Protein AF-C3YVP4-F1 (afdb_monomer)

Radius of gyration: 62.23 Å; Cα contacts (8 Å, |Δi|>4): 1171; chains: 1; bounding box: 213×99×251 Å

Mean predicted aligned error: 21.54 Å

Sequence (894 aa):
IDVLKTTCTTLEEQIGALESLNEELEEKERSWQELKAGLQKKTLSAETRLQEMEGEIRTEKLARSGAEEKLKQLTEAMETAITCHQQQLHSLQKHLQDRDEQGRKFLEDLNESERKLAMIKLTNDGLQRKLAQEKSTNDRLTEENVKLQDQVTSLKATNFQLTQGLETAVERGEQLHTEKAELENQMEAILMTHSHESVKTMSTIAQQTKLIDFLQAKTDGTGKKKKVLGLFHKGKDVPATPSAMPLQYKELQQRLEQEKLHSSDLQQQITQLKAQLYSTICPRGEYTGTCSQGDRMMSESQSSTVLSAIVMSPSQQPTALKETHNTQVCDKQSCSNSPQGPTRGPKERMHHNIPHRFHTGISMRGAKCAVCLDTIHFGRQATKCHECKAVCHAKCAACLPSTCGLPSQFVEHFRMSVRRKKQMSAMNLSADDSMQMEGWLKVPRNNKTGWDKRWCTLHGCKLLIYDMDNKDDRTLCDEFDLCPEDRTISIHSAVTAAELINTAKTDLPYIIKLESHPCTTCWPGRTLHLMALSFPDKQHWAAALEAAVSTDSMDQDGEEKRVCLFPQKLQGNILLQLDGDSRVDINSSLLLNDRTLLLGCEEGLFATTLPVPKQKGLTQMAGVGSVYQMLLLQEIDLMLMIAGTDRLLYHVDLKHLRTKVAQASVSVPTIQTRAVEGLGGCHLFSVGKVDDCLYLCAATLNTIHVLKYNSKTNNFCKKQDIQTSETCSCVQFTSRGFIFGSDKFFHVNPMTGQVTEFLDKTDTSLAFAIFGASQCDSFPVAVLKVSPEDCSEEEYLLCFHEFGVFVDKSGRRSNAEDLKWTRLPLSFAYREPYLFVTHFNSLEVIEIKQTGVAGCRTFMELASPRYIGSAQAAGAIYLTSSTDSRTEVLVLQG

pLDDT: mean 77.04, std 21.0, range [24.77, 97.44]

Secondary structure (DSSP, 8-state):
-HHHHHHHHHHHHHHHHHHHHHHHHHHHHHHHHHHHHHHHHHHHHHHHHHHHHHHHHHHHHHHHHHHHHHHHHHHHHHHHHHHHHHHHHHHHHHHHHHHHHHHHHHHHHHHHHHHHHHHHHHHHHHHHHHHHHHHHHHHHHHHHHHHHHHHHHHHHHHHHHHHHHHHHHHHHHHHHHHHHHHHHHHHHHHHHHHHHHHHHHHHHHHHHHHHHHHHHHHH--S------------S-----------SHHHHHHHHHHHHHHHHHHHHHHHHHHHHHHHHHS---------------------------------------------------------------PPP-------B--EEEEE-SS-EE-TTT--EE-TTSEEEEETTT--EEEGGGGGGS-SB--S-HHHHHHHHHHHHHHHTTS-----S----EEEEEEEEEPTTSSSEEEEEEEEETTEEEEE--S-SS---EEEEEESS-TTEEEEEES---TTT-TTS-TTTGGGEEEEEEEESSTTS--EEEEEEESSHHHHHHHHHHHHHHHHHTT--TT-------SS------EEEEEEEGGG---EEEEEEEETTEEEEEETTEEEEEESSPPTT--PEEEBT---EEEEEEEGGGTEEEEEETTTTEEEEEEHHHHHHHHHHTTTS-PBP--EEPTT--S--EEEEEEETTEEEEEEEETTEEEEEEEETTTTEEEEEEEEE-SS---EEEEETTEEEEESSSEEEEETTTTEEEESS-TT-GGGHIIIIIGGGGT--EEEEEE-S-TT-SS-EEEEEESSEEEEEETTS-B-SSS-EE-SS--SEEEEETTEEEEE-SSEEEEEEE-TTS-EEEEEEEE-SS-EEEEE-SSTTEEEEEEE-SSEEEEEEEE-

Organism: Branchiostoma floridae (NCBI:txid7739)

Structure (mmCIF, N/CA/C/O backbone):
data_AF-C3YVP4-F1
#
_entry.id   AF-C3YVP4-F1
#
loop_
_atom_site.group_PDB
_atom_site.id
_atom_site.type_symbol
_atom_site.label_atom_id
_atom_site.label_alt_id
_atom_site.label_comp_id
_atom_site.label_asym_id
_atom_site.label_entity_id
_atom_site.label_seq_id
_atom_site.pdbx_PDB_ins_code
_atom_site.Cartn_x
_atom_site.Cartn_y
_atom_site.Cartn_z
_atom_site.occupancy
_atom_site.B_iso_or_equiv
_atom_site.auth_seq_id
_atom_site.auth_comp_id
_atom_site.auth_asym_id
_atom_site.auth_atom_id
_atom_site.pdbx_PDB_model_num
ATOM 1 N N . ILE A 1 1 ? -99.966 -12.018 117.692 1.00 66.12 1 ILE A N 1
ATOM 2 C CA . ILE A 1 1 ? -100.000 -12.769 116.414 1.00 66.12 1 ILE A CA 1
ATOM 3 C C . ILE A 1 1 ? -99.976 -11.794 115.245 1.00 66.12 1 ILE A C 1
ATOM 5 O O . ILE A 1 1 ? -99.058 -11.888 114.444 1.00 66.12 1 ILE A O 1
ATOM 9 N N . ASP A 1 2 ? -100.880 -10.813 115.189 1.00 70.19 2 ASP A N 1
ATOM 10 C CA . ASP A 1 2 ? -100.982 -9.902 114.033 1.00 70.19 2 ASP A CA 1
ATOM 11 C C . ASP A 1 2 ? -99.728 -9.054 113.785 1.00 70.19 2 ASP A C 1
ATOM 13 O O . ASP A 1 2 ? -99.289 -8.974 112.645 1.00 70.19 2 ASP A O 1
ATOM 17 N N . VAL A 1 3 ? -99.066 -8.556 114.840 1.00 73.69 3 VAL A N 1
ATOM 18 C CA . VAL A 1 3 ? -97.768 -7.851 114.722 1.00 73.69 3 VAL A CA 1
ATOM 19 C C . VAL A 1 3 ? -96.713 -8.700 113.996 1.00 73.69 3 VAL A C 1
ATOM 21 O O . VAL A 1 3 ? -95.955 -8.176 113.185 1.00 73.69 3 VAL A O 1
ATOM 24 N N . LEU A 1 4 ? -96.694 -10.016 114.244 1.00 74.06 4 LEU A N 1
ATOM 25 C CA . LEU A 1 4 ? -95.738 -10.930 113.615 1.00 74.06 4 LEU A CA 1
ATOM 26 C C . LEU A 1 4 ? -96.062 -11.139 112.128 1.00 74.06 4 LEU A C 1
ATOM 28 O O . LEU A 1 4 ? -95.155 -11.178 111.304 1.00 74.06 4 LEU A O 1
ATOM 32 N N . LYS A 1 5 ? -97.357 -11.215 111.783 1.00 76.69 5 LYS A N 1
ATOM 33 C CA . LYS A 1 5 ? -97.807 -11.264 110.385 1.00 76.69 5 LYS A CA 1
ATOM 34 C C . LYS A 1 5 ? -97.407 -9.996 109.641 1.00 76.69 5 LYS A C 1
ATOM 36 O O . LYS A 1 5 ? -96.808 -10.114 108.584 1.00 76.69 5 LYS A O 1
ATOM 41 N N . THR A 1 6 ? -97.657 -8.815 110.215 1.00 79.94 6 THR A N 1
ATOM 42 C CA . THR A 1 6 ? -97.266 -7.543 109.588 1.00 79.94 6 THR A CA 1
ATOM 43 C C . THR A 1 6 ? -95.757 -7.423 109.399 1.00 79.94 6 THR A C 1
ATOM 45 O O . THR A 1 6 ? -95.331 -6.924 108.367 1.00 79.94 6 THR A O 1
ATOM 48 N N . THR A 1 7 ? -94.934 -7.919 110.335 1.00 78.12 7 THR A N 1
ATOM 49 C CA . THR A 1 7 ? -93.473 -7.920 110.143 1.00 78.12 7 THR A CA 1
ATOM 50 C C . THR A 1 7 ? -93.017 -8.912 109.075 1.00 78.12 7 THR A C 1
ATOM 52 O O . THR A 1 7 ? -92.106 -8.590 108.318 1.00 78.12 7 THR A O 1
ATOM 55 N N . CYS A 1 8 ? -93.646 -10.090 108.977 1.00 81.56 8 CYS A N 1
ATOM 56 C CA . CYS A 1 8 ? -93.348 -11.050 107.913 1.00 81.56 8 CYS A CA 1
ATOM 57 C C . CYS A 1 8 ? -93.725 -10.487 106.539 1.00 81.56 8 CYS A C 1
ATOM 59 O O . CYS A 1 8 ? -92.874 -10.489 105.661 1.00 81.56 8 CYS A O 1
ATOM 61 N N . THR A 1 9 ? -94.919 -9.904 106.377 1.00 83.00 9 THR A N 1
ATOM 62 C CA . THR A 1 9 ? -95.320 -9.303 105.094 1.00 83.00 9 THR A CA 1
ATOM 63 C C . THR A 1 9 ? -94.414 -8.138 104.700 1.00 83.00 9 THR A C 1
ATOM 65 O O . THR A 1 9 ? -94.009 -8.066 103.548 1.00 83.00 9 THR A O 1
ATOM 68 N N . THR A 1 10 ? -93.992 -7.275 105.637 1.00 83.81 10 THR A N 1
ATOM 69 C CA . THR A 1 10 ? -93.022 -6.209 105.305 1.00 83.81 10 THR A CA 1
ATOM 70 C C . THR A 1 10 ? -91.632 -6.741 104.951 1.00 83.81 10 THR A C 1
ATOM 72 O O . THR A 1 10 ? -90.918 -6.097 104.191 1.00 83.81 10 THR A O 1
ATOM 75 N N . LEU A 1 11 ? -91.222 -7.895 105.493 1.00 83.56 11 LEU A N 1
ATOM 76 C CA . LEU A 1 11 ? -89.954 -8.534 105.129 1.00 83.56 11 LEU A CA 1
ATOM 77 C C . LEU A 1 11 ? -90.051 -9.233 103.767 1.00 83.56 11 LEU A C 1
ATOM 79 O O . LEU A 1 11 ? -89.113 -9.144 102.988 1.00 83.56 11 LEU A O 1
ATOM 83 N N . GLU A 1 12 ? -91.181 -9.866 103.453 1.00 85.31 12 GLU A N 1
ATOM 84 C CA . GLU A 1 12 ? -91.474 -10.438 102.132 1.00 85.31 12 GLU A CA 1
ATOM 85 C C . GLU A 1 12 ? -91.521 -9.339 101.052 1.00 85.31 12 GLU A C 1
ATOM 87 O O . GLU A 1 12 ? -90.893 -9.482 100.005 1.00 85.31 12 GLU A O 1
ATOM 92 N N . GLU A 1 13 ? -92.157 -8.196 101.334 1.00 87.12 13 GLU A N 1
ATOM 93 C CA . GLU A 1 13 ? -92.138 -7.003 100.470 1.00 87.12 13 GLU A CA 1
ATOM 94 C C . GLU A 1 13 ? -90.718 -6.433 100.290 1.00 87.12 13 GLU A C 1
ATOM 96 O O . GLU A 1 13 ? -90.337 -6.061 99.180 1.00 87.12 13 GLU A O 1
ATOM 101 N N . GLN A 1 14 ? -89.907 -6.385 101.355 1.00 86.56 14 GLN A N 1
ATOM 102 C CA . GLN A 1 14 ? -88.509 -5.937 101.279 1.00 86.56 14 GLN A CA 1
ATOM 103 C C . GLN A 1 14 ? -87.613 -6.910 100.504 1.00 86.56 14 GLN A C 1
ATOM 105 O O . GLN A 1 14 ? -86.742 -6.458 99.763 1.00 86.56 14 GLN A O 1
ATOM 110 N N . ILE A 1 15 ? -87.824 -8.221 100.645 1.00 87.69 15 ILE A N 1
ATOM 111 C CA . ILE A 1 15 ? -87.110 -9.246 99.875 1.00 87.69 15 ILE A CA 1
ATOM 112 C C . ILE A 1 15 ? -87.479 -9.123 98.395 1.00 87.69 15 ILE A C 1
ATOM 114 O O . ILE A 1 15 ? -86.575 -8.969 97.583 1.00 87.69 15 ILE A O 1
ATOM 118 N N . GLY A 1 16 ? -88.768 -9.048 98.048 1.00 88.81 16 GLY A N 1
ATOM 119 C CA . GLY A 1 16 ? -89.200 -8.861 96.658 1.00 88.81 16 GLY A CA 1
ATOM 120 C C . GLY A 1 16 ? -88.686 -7.556 96.029 1.00 88.81 16 GLY A C 1
ATOM 121 O O . GLY A 1 16 ? -88.311 -7.532 94.858 1.00 88.81 16 GLY A O 1
ATOM 122 N N . ALA A 1 17 ? -88.587 -6.473 96.809 1.00 89.00 17 ALA A N 1
ATOM 123 C CA . ALA A 1 17 ? -87.974 -5.223 96.354 1.00 89.00 17 ALA A CA 1
ATOM 124 C C . ALA A 1 17 ? -86.451 -5.345 96.129 1.00 89.00 17 ALA A C 1
ATOM 126 O O . ALA A 1 17 ? -85.920 -4.738 95.199 1.00 89.00 17 ALA A O 1
ATOM 127 N N . LEU A 1 18 ? -85.743 -6.126 96.953 1.00 87.69 18 LEU A N 1
ATOM 128 C CA . LEU A 1 18 ? -84.312 -6.406 96.781 1.00 87.69 18 LEU A CA 1
ATOM 129 C C . LEU A 1 18 ? -84.041 -7.364 95.614 1.00 87.69 18 LEU A C 1
ATOM 131 O O . LEU A 1 18 ? -83.077 -7.153 94.885 1.00 87.69 18 LEU A O 1
ATOM 135 N N . GLU A 1 19 ? -84.890 -8.371 95.409 1.00 88.94 19 GLU A N 1
ATOM 136 C CA . GLU A 1 19 ? -84.833 -9.286 94.263 1.00 88.94 19 GLU A CA 1
ATOM 137 C C . GLU A 1 19 ? -85.050 -8.515 92.954 1.00 88.94 19 GLU A C 1
ATOM 139 O O . GLU A 1 19 ? -84.203 -8.579 92.065 1.00 88.94 19 GLU A O 1
ATOM 144 N N . SER A 1 20 ? -86.087 -7.672 92.882 1.00 91.38 20 SER A N 1
ATOM 145 C CA . SER A 1 20 ? -86.329 -6.786 91.732 1.00 91.38 20 SER A CA 1
ATOM 146 C C . SER A 1 20 ? -85.166 -5.815 91.474 1.00 91.38 20 SER A C 1
ATOM 148 O O . SER A 1 20 ? -84.800 -5.589 90.320 1.00 91.38 20 SER A O 1
ATOM 150 N N . LEU A 1 21 ? -84.547 -5.260 92.524 1.00 91.88 21 LEU A N 1
ATOM 151 C CA . LEU A 1 21 ? -83.370 -4.397 92.380 1.00 91.88 21 LEU A CA 1
ATOM 152 C C . LEU A 1 21 ? -82.133 -5.177 91.903 1.00 91.88 21 LEU A C 1
ATOM 154 O O . LEU A 1 21 ? -81.321 -4.634 91.154 1.00 91.88 21 LEU A O 1
ATOM 158 N N . ASN A 1 22 ? -81.979 -6.436 92.321 1.00 90.06 22 ASN A N 1
ATOM 159 C CA . ASN A 1 22 ? -80.898 -7.304 91.865 1.00 90.06 22 ASN A CA 1
ATOM 160 C C . ASN A 1 22 ? -81.077 -7.690 90.388 1.00 90.06 22 ASN A C 1
ATOM 162 O O . ASN A 1 22 ? -80.121 -7.585 89.626 1.00 90.06 22 ASN A O 1
ATOM 166 N N . GLU A 1 23 ? -82.293 -8.036 89.954 1.00 92.56 23 GLU A N 1
ATOM 167 C CA . GLU A 1 23 ? -82.606 -8.276 88.537 1.00 92.56 23 GLU A CA 1
ATOM 168 C C . GLU A 1 23 ? -82.308 -7.039 87.669 1.00 92.56 23 GLU A C 1
ATOM 170 O O . GLU A 1 23 ? -81.642 -7.156 86.637 1.00 92.56 23 GLU A O 1
ATOM 175 N N . GLU A 1 24 ? -82.695 -5.837 88.117 1.00 93.19 24 GLU A N 1
ATOM 176 C CA . GLU A 1 24 ? -82.334 -4.578 87.446 1.00 93.19 24 GLU A CA 1
ATOM 177 C C . GLU A 1 24 ? -80.814 -4.347 87.367 1.00 93.19 24 GLU A C 1
ATOM 179 O O . GLU A 1 24 ? -80.320 -3.774 86.390 1.00 93.19 24 GLU A O 1
ATOM 184 N N . LEU A 1 25 ? -80.064 -4.722 88.408 1.00 91.69 25 LEU A N 1
ATOM 185 C CA . LEU A 1 25 ? -78.608 -4.583 88.443 1.00 91.69 25 LEU A CA 1
ATOM 186 C C . LEU A 1 25 ? -77.921 -5.600 87.527 1.00 91.69 25 LEU A C 1
ATOM 188 O O . LEU A 1 25 ? -76.997 -5.217 86.813 1.00 91.69 25 LEU A O 1
ATOM 192 N N . GLU A 1 26 ? -78.395 -6.845 87.482 1.00 92.44 26 GLU A N 1
ATOM 193 C CA . GLU A 1 26 ? -77.903 -7.877 86.565 1.00 92.44 26 GLU A CA 1
ATOM 194 C C . GLU A 1 26 ? -78.213 -7.542 85.100 1.00 92.44 26 GLU A C 1
ATOM 196 O O . GLU A 1 26 ? -77.363 -7.733 84.228 1.00 92.44 26 GLU A O 1
ATOM 201 N N . GLU A 1 27 ? -79.399 -6.999 84.802 1.00 93.06 27 GLU A N 1
ATOM 202 C CA . GLU A 1 27 ? -79.734 -6.523 83.457 1.00 93.06 27 GLU A CA 1
ATOM 203 C C . GLU A 1 27 ? -78.871 -5.315 83.060 1.00 93.06 27 GLU A C 1
ATOM 205 O O . GLU A 1 27 ? -78.315 -5.286 81.955 1.00 93.06 27 GLU A O 1
ATOM 210 N N . LYS A 1 28 ? -78.661 -4.358 83.976 1.00 94.00 28 LYS A N 1
ATOM 211 C CA . LYS A 1 28 ? -77.719 -3.251 83.757 1.00 94.00 28 LYS A CA 1
ATOM 212 C C . LYS A 1 28 ? -76.305 -3.774 83.531 1.00 94.00 28 LYS A C 1
ATOM 214 O O . LYS A 1 28 ? -75.685 -3.358 82.555 1.00 94.00 28 LYS A O 1
ATOM 219 N N . GLU A 1 29 ? -75.793 -4.689 84.353 1.00 92.38 29 GLU A N 1
ATOM 220 C CA . GLU A 1 29 ? -74.456 -5.263 84.170 1.00 92.38 29 GLU A CA 1
ATOM 221 C C . GLU A 1 29 ? -74.330 -5.957 82.808 1.00 92.38 29 GLU A C 1
ATOM 223 O O . GLU A 1 29 ? -73.379 -5.679 82.075 1.00 92.38 29 GLU A O 1
ATOM 228 N N . ARG A 1 30 ? -75.318 -6.767 82.412 1.00 93.06 30 ARG A N 1
ATOM 229 C CA . ARG A 1 30 ? -75.376 -7.404 81.088 1.00 93.06 30 ARG A CA 1
ATOM 230 C C . ARG A 1 30 ? -75.324 -6.366 79.961 1.00 93.06 30 ARG A C 1
ATOM 232 O O . ARG A 1 30 ? -74.494 -6.489 79.062 1.00 93.06 30 ARG A O 1
ATOM 239 N N . SER A 1 31 ? -76.110 -5.291 80.060 1.00 93.94 31 SER A N 1
ATOM 240 C CA . SER A 1 31 ? -76.103 -4.191 79.081 1.00 93.94 31 SER A CA 1
ATOM 241 C C . SER A 1 31 ? -74.750 -3.460 79.010 1.00 93.94 31 SER A C 1
ATOM 243 O O . SER A 1 31 ? -74.272 -3.129 77.921 1.00 93.94 31 SER A O 1
ATOM 245 N N . TRP A 1 32 ? -74.071 -3.267 80.149 1.00 93.75 32 TRP A N 1
ATOM 246 C CA . TRP A 1 32 ? -72.732 -2.676 80.206 1.00 93.75 32 TRP A CA 1
ATOM 247 C C . TRP A 1 32 ? -71.666 -3.611 79.628 1.00 93.75 32 TRP A C 1
ATOM 249 O O . TRP A 1 32 ? -70.754 -3.139 78.945 1.00 93.75 32 TRP A O 1
ATOM 259 N N . GLN A 1 33 ? -71.770 -4.923 79.860 1.00 92.75 33 GLN A N 1
ATOM 260 C CA . GLN A 1 33 ? -70.871 -5.924 79.284 1.00 92.75 33 GLN A CA 1
ATOM 261 C C . GLN A 1 33 ? -71.025 -6.000 77.754 1.00 92.75 33 GLN A C 1
ATOM 263 O O . GLN A 1 33 ? -70.017 -5.975 77.043 1.00 92.75 33 GLN A O 1
ATOM 268 N N . GLU A 1 34 ? -72.256 -5.992 77.232 1.00 94.38 34 GLU A N 1
ATOM 269 C CA . GLU A 1 34 ? -72.530 -5.930 75.789 1.00 94.38 34 GLU A CA 1
ATOM 270 C C . GLU A 1 34 ? -72.008 -4.634 75.155 1.00 94.38 34 GLU A C 1
ATOM 272 O O . GLU A 1 34 ? -71.312 -4.674 74.135 1.00 94.38 34 GLU A O 1
ATOM 277 N N . LEU A 1 35 ? -72.263 -3.478 75.783 1.00 95.19 35 LEU A N 1
ATOM 278 C CA . LEU A 1 35 ? -71.755 -2.188 75.314 1.00 95.19 35 LEU A CA 1
ATOM 279 C C . LEU A 1 35 ? -70.218 -2.157 75.308 1.00 95.19 35 LEU A C 1
ATOM 281 O O . LEU A 1 35 ? -69.613 -1.696 74.338 1.00 95.19 35 LEU A O 1
ATOM 285 N N . LYS A 1 36 ? -69.576 -2.691 76.354 1.00 94.06 36 LYS A N 1
ATOM 286 C CA . LYS A 1 36 ? -68.115 -2.809 76.460 1.00 94.06 36 LYS A CA 1
ATOM 287 C C . LYS A 1 36 ? -67.540 -3.698 75.357 1.00 94.06 36 LYS A C 1
ATOM 289 O O . LYS A 1 36 ? -66.596 -3.277 74.691 1.00 94.06 36 LYS A O 1
ATOM 294 N N . ALA A 1 37 ? -68.124 -4.871 75.112 1.00 93.62 37 ALA A N 1
ATOM 295 C CA . ALA A 1 37 ? -67.705 -5.765 74.032 1.00 93.62 37 ALA A CA 1
ATOM 296 C C . ALA A 1 37 ? -67.896 -5.118 72.645 1.00 93.62 37 ALA A C 1
ATOM 298 O O . ALA A 1 37 ? -67.013 -5.190 71.785 1.00 93.62 37 ALA A O 1
ATOM 299 N N . GLY A 1 38 ? -69.014 -4.413 72.440 1.00 95.19 38 GLY A N 1
ATOM 300 C CA . GLY A 1 38 ? -69.294 -3.655 71.220 1.00 95.19 38 GLY A CA 1
ATOM 301 C C . GLY A 1 38 ? -68.303 -2.512 70.975 1.00 95.19 38 GLY A C 1
ATOM 302 O O . GLY A 1 38 ? -67.864 -2.312 69.840 1.00 95.19 38 GLY A O 1
ATOM 303 N N . LEU A 1 39 ? -67.906 -1.788 72.026 1.00 93.62 39 LEU A N 1
ATOM 304 C CA . LEU A 1 39 ? -66.870 -0.754 71.957 1.00 93.62 39 LEU A CA 1
ATOM 305 C C . LEU A 1 39 ? -65.486 -1.358 71.691 1.00 93.62 39 LEU A C 1
ATOM 307 O O . LEU A 1 39 ? -64.816 -0.906 70.770 1.00 93.62 39 LEU A O 1
ATOM 311 N N . GLN A 1 40 ? -65.091 -2.421 72.399 1.00 94.19 40 GLN A N 1
ATOM 312 C CA . GLN A 1 40 ? -63.815 -3.113 72.168 1.00 94.19 40 GLN A CA 1
ATOM 313 C C . GLN A 1 40 ? -63.682 -3.617 70.723 1.00 94.19 40 GLN A C 1
ATOM 315 O O . GLN A 1 40 ? -62.642 -3.416 70.097 1.00 94.19 40 GLN A O 1
ATOM 320 N N . LYS A 1 41 ? -64.750 -4.188 70.146 1.00 95.25 41 LYS A N 1
ATOM 321 C CA . LYS A 1 41 ? -64.772 -4.609 68.735 1.00 95.25 41 LYS A CA 1
ATOM 322 C C . LYS A 1 41 ? -64.603 -3.431 67.766 1.00 95.25 41 LYS A C 1
ATOM 324 O O . LYS A 1 41 ? -63.921 -3.573 66.751 1.00 95.25 41 LYS A O 1
ATOM 329 N N . LYS A 1 42 ? -65.199 -2.269 68.066 1.00 94.81 42 LYS A N 1
ATOM 330 C CA . LYS A 1 42 ? -65.026 -1.039 67.271 1.00 94.81 42 LYS A CA 1
ATOM 331 C C . LYS A 1 42 ? -63.601 -0.491 67.375 1.00 94.81 42 LYS A C 1
ATOM 333 O O . LYS A 1 42 ? -63.043 -0.134 66.344 1.00 94.81 42 LYS A O 1
ATOM 338 N N . THR A 1 43 ? -63.009 -0.477 68.571 1.00 94.31 43 THR A N 1
ATOM 339 C CA . THR A 1 43 ? -61.613 -0.061 68.783 1.00 94.31 43 THR A CA 1
ATOM 340 C C . THR A 1 43 ? -60.656 -0.942 67.985 1.00 94.31 43 THR A C 1
ATOM 342 O O . THR A 1 43 ? -59.923 -0.418 67.155 1.00 94.31 43 THR A O 1
ATOM 345 N N . LEU A 1 44 ? -60.751 -2.270 68.120 1.00 94.81 44 LEU A N 1
ATOM 346 C CA . LEU A 1 44 ? -59.898 -3.213 67.386 1.00 94.81 44 LEU A CA 1
ATOM 347 C C . LEU A 1 44 ? -60.031 -3.051 65.857 1.00 94.81 44 LEU A C 1
ATOM 349 O O . LEU A 1 44 ? -59.045 -3.063 65.122 1.00 94.81 44 LEU A O 1
ATOM 353 N N . SER A 1 45 ? -61.258 -2.851 65.362 1.00 94.56 45 SER A N 1
ATOM 354 C CA . SER A 1 45 ? -61.513 -2.601 63.937 1.00 94.56 45 SER A CA 1
ATOM 355 C C . SER A 1 45 ? -60.931 -1.266 63.451 1.00 94.56 45 SER A C 1
ATOM 357 O O . SER A 1 45 ? -60.466 -1.190 62.313 1.00 94.56 45 SER A O 1
ATOM 359 N N . ALA A 1 46 ? -60.925 -0.227 64.292 1.00 93.31 46 ALA A N 1
ATOM 360 C CA . ALA A 1 46 ? -60.299 1.056 63.981 1.00 93.31 46 ALA A CA 1
ATOM 361 C C . ALA A 1 46 ? -58.762 0.972 64.010 1.00 93.31 46 ALA A C 1
ATOM 363 O O . ALA A 1 46 ? -58.115 1.502 63.111 1.00 93.31 46 ALA A O 1
ATOM 364 N N . GLU A 1 47 ? -58.184 0.265 64.984 1.00 93.88 47 GLU A N 1
ATOM 365 C CA . GLU A 1 47 ? -56.741 -0.001 65.079 1.00 93.88 47 GLU A CA 1
ATOM 366 C C . GLU A 1 47 ? -56.229 -0.780 63.861 1.00 93.88 47 GLU A C 1
ATOM 368 O O . GLU A 1 47 ? -55.222 -0.397 63.269 1.00 93.88 47 GLU A O 1
ATOM 373 N N . THR A 1 48 ? -56.962 -1.812 63.427 1.00 93.94 48 THR A N 1
ATOM 374 C CA . THR A 1 48 ? -56.610 -2.598 62.229 1.00 93.94 48 THR A CA 1
ATOM 375 C C . THR A 1 48 ? -56.590 -1.708 60.979 1.00 93.94 48 THR A C 1
ATOM 377 O O . THR A 1 48 ? -55.598 -1.680 60.254 1.00 93.94 48 THR A O 1
ATOM 380 N N . ARG A 1 49 ? -57.631 -0.883 60.779 1.00 95.19 49 ARG A N 1
ATOM 381 C CA . ARG A 1 49 ? -57.700 0.072 59.656 1.00 95.19 49 ARG A CA 1
ATOM 382 C C . ARG A 1 49 ? -56.617 1.151 59.703 1.00 95.19 49 ARG A C 1
ATOM 384 O O . ARG A 1 49 ? -56.178 1.616 58.655 1.00 95.19 49 ARG A O 1
ATOM 391 N N . LEU A 1 50 ? -56.194 1.580 60.894 1.00 93.62 50 LEU A N 1
ATOM 392 C CA . LEU A 1 50 ? -55.070 2.509 61.038 1.00 93.62 50 LEU A CA 1
ATOM 393 C C . LEU A 1 50 ? -53.758 1.850 60.600 1.00 93.62 50 LEU A C 1
ATOM 395 O O . LEU A 1 50 ? -53.007 2.465 59.849 1.00 93.62 50 LEU A O 1
ATOM 399 N N . GLN A 1 51 ? -53.509 0.596 60.990 1.00 93.81 51 GLN A N 1
ATOM 400 C CA . GLN A 1 51 ? -52.322 -0.149 60.554 1.00 93.81 51 GLN A CA 1
ATOM 401 C C . GLN A 1 51 ? -52.297 -0.377 59.034 1.00 93.81 51 GLN A C 1
ATOM 403 O O . GLN A 1 51 ? -51.243 -0.206 58.419 1.00 93.81 51 GLN A O 1
ATOM 408 N N . GLU A 1 52 ? -53.443 -0.694 58.424 1.00 94.44 52 GLU A N 1
ATOM 409 C CA . GLU A 1 52 ? -53.594 -0.820 56.965 1.00 94.44 52 GLU A CA 1
ATOM 410 C C . GLU A 1 52 ? -53.247 0.498 56.250 1.00 94.44 52 GLU A C 1
ATOM 412 O O . GLU A 1 52 ? -52.330 0.525 55.427 1.00 94.44 52 GLU A O 1
ATOM 417 N N . MET A 1 53 ? -53.884 1.616 56.631 1.00 93.62 53 MET A N 1
ATOM 418 C CA . MET A 1 53 ? -53.607 2.932 56.033 1.00 93.62 53 MET A CA 1
ATOM 419 C C . MET A 1 53 ? -52.163 3.401 56.271 1.00 93.62 53 MET A C 1
ATOM 421 O O . MET A 1 53 ? -51.554 4.009 55.392 1.00 93.62 53 MET A O 1
ATOM 425 N N . GLU A 1 54 ? -51.566 3.122 57.434 1.00 94.06 54 GLU A N 1
ATOM 426 C CA . GLU A 1 54 ? -50.144 3.402 57.647 1.00 94.06 54 GLU A CA 1
ATOM 427 C C . GLU A 1 54 ? -49.240 2.544 56.745 1.00 94.06 54 GLU A C 1
ATOM 429 O O . GLU A 1 54 ? -48.162 2.995 56.347 1.00 94.06 54 GLU A O 1
ATOM 434 N N . GLY A 1 55 ? -49.637 1.305 56.439 1.00 93.38 55 GLY A N 1
ATOM 435 C CA . GLY A 1 55 ? -48.968 0.446 55.463 1.00 93.38 55 GLY A CA 1
ATOM 436 C C . GLY A 1 55 ? -48.974 1.082 54.074 1.00 93.38 55 GLY A C 1
ATOM 437 O O . GLY A 1 55 ? -47.906 1.309 53.503 1.00 93.38 55 GLY A O 1
ATOM 438 N N . GLU A 1 56 ? -50.158 1.467 53.596 1.00 94.19 56 GLU A N 1
ATOM 439 C CA . GLU A 1 56 ? -50.361 2.144 52.307 1.00 94.19 56 GLU A CA 1
ATOM 440 C C . GLU A 1 56 ? -49.559 3.455 52.209 1.00 94.19 56 GLU A C 1
ATOM 442 O O . GLU A 1 56 ? -48.847 3.692 51.229 1.00 94.19 56 GLU A O 1
ATOM 447 N N . ILE A 1 57 ? -49.572 4.280 53.264 1.00 94.88 57 ILE A N 1
ATOM 448 C CA . ILE A 1 57 ? -48.792 5.527 53.334 1.00 94.88 57 ILE A CA 1
ATOM 449 C C . ILE A 1 57 ? -47.279 5.257 53.286 1.00 94.88 57 ILE A C 1
ATOM 451 O O . ILE A 1 57 ? -46.537 6.055 52.706 1.00 94.88 57 ILE A O 1
ATOM 455 N N . ARG A 1 58 ? -46.783 4.162 53.884 1.00 93.75 58 ARG A N 1
ATOM 456 C CA . ARG A 1 58 ? -45.360 3.785 53.778 1.00 93.75 58 ARG A CA 1
ATOM 457 C C . ARG A 1 58 ? -45.008 3.342 52.360 1.00 93.75 58 ARG A C 1
ATOM 459 O O . ARG A 1 58 ? -43.975 3.778 51.854 1.00 93.75 58 ARG A O 1
ATOM 466 N N . THR A 1 59 ? -45.850 2.535 51.710 1.00 93.56 59 THR A N 1
ATOM 467 C CA . THR A 1 59 ? -45.614 2.106 50.322 1.00 93.56 59 THR A CA 1
ATOM 468 C C . THR A 1 59 ? -45.645 3.279 49.346 1.00 93.56 59 THR A C 1
ATOM 470 O O . THR A 1 59 ? -44.744 3.392 48.517 1.00 93.56 59 THR A O 1
ATOM 473 N N . GLU A 1 60 ? -46.591 4.208 49.503 1.00 94.12 60 GLU A N 1
ATOM 474 C CA . GLU A 1 60 ? -46.708 5.395 48.649 1.00 94.12 60 GLU A CA 1
ATOM 475 C C . GLU A 1 60 ? -45.508 6.341 48.822 1.00 94.12 60 GLU A C 1
ATOM 477 O O . GLU A 1 60 ? -44.929 6.809 47.844 1.00 94.12 60 GLU A O 1
ATOM 482 N N . LYS A 1 61 ? -45.042 6.560 50.062 1.00 94.75 61 LYS A N 1
ATOM 483 C CA . LYS A 1 61 ? -43.809 7.327 50.324 1.00 94.75 61 LYS A CA 1
ATOM 484 C C . LYS A 1 61 ? -42.580 6.707 49.656 1.00 94.75 61 LYS A C 1
ATOM 486 O O . LYS A 1 61 ? -41.748 7.443 49.125 1.00 94.75 61 LYS A O 1
ATOM 491 N N . LEU A 1 62 ? -42.463 5.378 49.673 1.00 93.81 62 LEU A N 1
ATOM 492 C CA . LEU A 1 62 ? -41.342 4.671 49.052 1.00 93.81 62 LEU A CA 1
ATOM 493 C C . LEU A 1 62 ? -41.399 4.770 47.517 1.00 93.81 62 LEU A C 1
ATOM 495 O O . LEU A 1 62 ? -40.389 5.070 46.880 1.00 93.81 62 LEU A O 1
ATOM 499 N N . ALA A 1 63 ? -42.588 4.586 46.932 1.00 92.75 63 ALA A N 1
ATOM 500 C CA . ALA A 1 63 ? -42.824 4.736 45.497 1.00 92.75 63 ALA A CA 1
ATOM 501 C C . ALA A 1 63 ? -42.527 6.166 45.018 1.00 92.75 63 ALA A C 1
ATOM 503 O O . ALA A 1 63 ? -41.807 6.354 44.035 1.00 92.75 63 ALA A O 1
ATOM 504 N N . ARG A 1 64 ? -43.002 7.173 45.761 1.00 94.44 64 ARG A N 1
ATOM 505 C CA . ARG A 1 64 ? -42.748 8.590 45.488 1.00 94.44 64 ARG A CA 1
ATOM 506 C C . ARG A 1 64 ? -41.258 8.933 45.553 1.00 94.44 64 ARG A C 1
ATOM 508 O O . ARG A 1 64 ? -40.761 9.566 44.628 1.00 94.44 64 ARG A O 1
ATOM 515 N N . SER A 1 65 ? -40.531 8.482 46.577 1.00 94.06 65 SER A N 1
ATOM 516 C CA . SER A 1 65 ? -39.078 8.700 46.669 1.00 94.06 65 SER A CA 1
ATOM 517 C C . SER A 1 65 ? -38.328 8.066 45.487 1.00 94.06 65 SER A C 1
ATOM 519 O O . SER A 1 65 ? -37.447 8.695 44.903 1.00 94.06 65 SER A O 1
ATOM 521 N N . GLY A 1 66 ? -38.734 6.865 45.055 1.00 93.62 66 GLY A N 1
ATOM 522 C CA . GLY A 1 66 ? -38.191 6.228 43.852 1.00 93.62 66 GLY A CA 1
ATOM 523 C C . GLY A 1 66 ? -38.529 6.957 42.542 1.00 93.62 66 GLY A C 1
ATOM 524 O O . GLY A 1 66 ? -37.776 6.849 41.574 1.00 93.62 66 GLY A O 1
ATOM 525 N N . ALA A 1 67 ? -39.636 7.704 42.489 1.00 92.12 67 ALA A N 1
ATOM 526 C CA . ALA A 1 67 ? -39.987 8.558 41.354 1.00 92.12 67 ALA A CA 1
ATOM 527 C C . ALA A 1 67 ? -39.206 9.886 41.358 1.00 92.12 67 ALA A C 1
ATOM 529 O O . ALA A 1 67 ? -38.727 10.305 40.306 1.00 92.12 67 ALA A O 1
ATOM 530 N N . GLU A 1 68 ? -39.025 10.510 42.527 1.00 95.12 68 GLU A N 1
ATOM 531 C CA . GLU A 1 68 ? -38.216 11.727 42.711 1.00 95.12 68 GLU A CA 1
ATOM 532 C C . GLU A 1 68 ? -36.749 11.491 42.301 1.00 95.12 68 GLU A C 1
ATOM 534 O O . GLU A 1 68 ? -36.183 12.282 41.546 1.00 95.12 68 GLU A O 1
ATOM 539 N N . GLU A 1 69 ? -36.158 10.359 42.697 1.00 94.94 69 GLU A N 1
ATOM 540 C CA . GLU A 1 69 ? -34.786 9.988 42.321 1.00 94.94 69 GLU A CA 1
ATOM 541 C C . GLU A 1 69 ? -34.641 9.733 40.806 1.00 94.94 69 GLU A C 1
ATOM 543 O O . GLU A 1 69 ? -33.698 10.212 40.175 1.00 94.94 69 GLU A O 1
ATOM 548 N N . LYS A 1 70 ? -35.615 9.059 40.175 1.00 94.94 70 LYS A N 1
ATOM 549 C CA . LYS A 1 70 ? -35.639 8.879 38.709 1.00 94.94 70 LYS A CA 1
ATOM 550 C C . LYS A 1 70 ? -35.766 10.205 37.960 1.00 94.94 70 LYS A C 1
ATOM 552 O O . LYS A 1 70 ? -35.107 10.388 36.940 1.00 94.94 70 LYS A O 1
ATOM 557 N N . LEU A 1 71 ? -36.597 11.127 38.452 1.00 94.00 71 LEU A N 1
ATOM 558 C CA . LEU A 1 71 ? -36.753 12.458 37.864 1.00 94.00 71 LEU A CA 1
ATOM 559 C C . LEU A 1 71 ? -35.430 13.232 37.909 1.00 94.00 71 LEU A C 1
ATOM 561 O O . LEU A 1 71 ? -35.044 13.848 36.915 1.00 94.00 71 LEU A O 1
ATOM 565 N N . LYS A 1 72 ? -34.705 13.145 39.030 1.00 95.44 72 LYS A N 1
ATOM 566 C CA . LYS A 1 72 ? -33.383 13.753 39.186 1.00 95.44 72 LYS A CA 1
ATOM 567 C C . LYS A 1 72 ? -32.377 13.181 38.182 1.00 95.44 72 LYS A C 1
ATOM 569 O O . LYS A 1 72 ? -31.776 13.946 37.435 1.00 95.44 72 LYS A O 1
ATOM 574 N N . GLN A 1 73 ? -32.275 11.854 38.086 1.00 94.69 73 GLN A N 1
ATOM 575 C CA . GLN A 1 73 ? -31.376 11.176 37.140 1.00 94.69 73 GLN A CA 1
ATOM 576 C C . GLN A 1 73 ? -31.680 11.532 35.675 1.00 94.69 73 GLN A C 1
ATOM 578 O O . GLN A 1 73 ? -30.763 11.784 34.897 1.00 94.69 73 GLN A O 1
ATOM 583 N N . LEU A 1 74 ? -32.961 11.615 35.294 1.00 93.00 74 LEU A N 1
ATOM 584 C CA . LEU A 1 74 ? -33.373 12.057 33.956 1.00 93.00 74 LEU A CA 1
ATOM 585 C C . LEU A 1 74 ? -33.042 13.535 33.690 1.00 93.00 74 LEU A C 1
ATOM 587 O O . LEU A 1 74 ? -32.722 13.890 32.558 1.00 93.00 74 LEU A O 1
ATOM 591 N N . THR A 1 75 ? -33.088 14.387 34.717 1.00 95.62 75 THR A N 1
ATOM 592 C CA . THR A 1 75 ? -32.745 15.814 34.600 1.00 95.62 75 THR A CA 1
ATOM 593 C C . THR A 1 75 ? -31.238 15.997 34.411 1.00 95.62 75 THR A C 1
ATOM 595 O O . THR A 1 75 ? -30.817 16.661 33.467 1.00 95.62 75 THR A O 1
ATOM 598 N N . GLU A 1 76 ? -30.419 15.318 35.219 1.00 95.62 76 GLU A N 1
ATOM 599 C CA . GLU A 1 76 ? -28.953 15.295 35.078 1.00 95.62 76 GLU A CA 1
ATOM 600 C C . GLU A 1 76 ? -28.522 14.716 33.706 1.00 95.62 76 GLU A C 1
ATOM 602 O O . GLU A 1 76 ? -27.624 15.247 33.042 1.00 95.62 76 GLU A O 1
ATOM 607 N N . ALA A 1 77 ? -29.209 13.675 33.215 1.00 93.94 77 ALA A N 1
ATOM 608 C CA . ALA A 1 77 ? -29.003 13.127 31.870 1.00 93.94 77 ALA A CA 1
ATOM 609 C C . ALA A 1 77 ? -29.399 14.112 30.747 1.00 93.94 77 ALA A C 1
ATOM 611 O O . ALA A 1 77 ? -28.741 14.174 29.707 1.00 93.94 77 ALA A O 1
ATOM 612 N N . MET A 1 78 ? -30.450 14.913 30.944 1.00 94.31 78 MET A N 1
ATOM 613 C CA . MET A 1 78 ? -30.871 15.936 29.983 1.00 94.31 78 MET A CA 1
ATOM 614 C C . MET A 1 78 ? -29.890 17.118 29.934 1.00 94.31 78 MET A C 1
ATOM 616 O O . MET A 1 78 ? -29.546 17.575 28.846 1.00 94.31 78 MET A O 1
ATOM 620 N N . GLU A 1 79 ? -29.390 17.591 31.077 1.00 94.94 79 GLU A N 1
ATOM 621 C CA . GLU A 1 79 ? -28.401 18.680 31.138 1.00 94.94 79 GLU A CA 1
ATOM 622 C C . GLU A 1 79 ? -27.049 18.281 30.519 1.00 94.94 79 GLU A C 1
ATOM 624 O O . GLU A 1 79 ? -26.450 19.046 29.753 1.00 94.94 79 GLU A O 1
ATOM 629 N N . THR A 1 80 ? -26.588 17.053 30.776 1.00 94.25 80 THR A N 1
ATOM 630 C CA . THR A 1 80 ? -25.379 16.501 30.136 1.00 94.25 80 THR A CA 1
ATOM 631 C C . THR A 1 80 ? -25.564 16.311 28.627 1.00 94.25 80 THR A C 1
ATOM 633 O O . THR A 1 80 ? -24.667 16.650 27.851 1.00 94.25 80 THR A O 1
ATOM 636 N N . ALA A 1 81 ? -26.746 15.882 28.170 1.00 92.19 81 ALA A N 1
ATOM 637 C CA . ALA A 1 81 ? -27.061 15.839 26.744 1.00 92.19 81 ALA A CA 1
ATOM 638 C C . ALA A 1 81 ? -27.064 17.242 26.106 1.00 92.19 81 ALA A C 1
ATOM 640 O O . ALA A 1 81 ? -26.459 17.427 25.049 1.00 92.19 81 ALA A O 1
ATOM 641 N N . ILE A 1 82 ? -27.692 18.244 26.733 1.00 94.44 82 ILE A N 1
ATOM 642 C CA . ILE A 1 82 ? -27.747 19.625 26.216 1.00 94.44 82 ILE A CA 1
ATOM 643 C C . ILE A 1 82 ? -26.343 20.227 26.090 1.00 94.44 82 ILE A C 1
ATOM 645 O O . ILE A 1 82 ? -26.010 20.792 25.047 1.00 94.44 82 ILE A O 1
ATOM 649 N N . THR A 1 83 ? -25.503 20.083 27.117 1.00 94.44 83 THR A N 1
ATOM 650 C CA . THR A 1 83 ? -24.127 20.610 27.095 1.00 94.44 83 THR A CA 1
ATOM 651 C C . THR A 1 83 ? -23.262 19.924 26.033 1.00 94.44 83 THR A C 1
ATOM 653 O O . THR A 1 83 ? -22.512 20.605 25.332 1.00 94.44 83 THR A O 1
ATOM 656 N N . CYS A 1 84 ? -23.427 18.613 25.820 1.00 93.06 84 CYS A N 1
ATOM 657 C CA . CYS A 1 84 ? -22.780 17.892 24.721 1.00 93.06 84 CYS A CA 1
ATOM 658 C C . CYS A 1 84 ? -23.208 18.429 23.338 1.00 93.06 84 CYS A C 1
ATOM 660 O O . CYS A 1 84 ? -22.354 18.773 22.518 1.00 93.06 84 CYS A O 1
ATOM 662 N N . HIS A 1 85 ? -24.513 18.602 23.094 1.00 91.56 85 HIS A N 1
ATOM 663 C CA . HIS A 1 85 ? -25.015 19.152 21.826 1.00 91.56 85 HIS A CA 1
ATOM 664 C C . HIS A 1 85 ? -24.554 20.601 21.588 1.00 91.56 85 HIS A C 1
ATOM 666 O O . HIS A 1 85 ? -24.244 20.971 20.456 1.00 91.56 85 HIS A O 1
ATOM 672 N N . GLN A 1 86 ? -24.452 21.427 22.635 1.00 94.94 86 GLN A N 1
ATOM 673 C CA . GLN A 1 86 ? -23.906 22.787 22.528 1.00 94.94 86 GLN A CA 1
ATOM 674 C C . GLN A 1 86 ? -22.426 22.785 22.107 1.00 94.94 86 GLN A C 1
ATOM 676 O O . GLN A 1 86 ? -22.034 23.574 21.246 1.00 94.94 86 GLN A O 1
ATOM 681 N N . GLN A 1 87 ? -21.614 21.873 22.653 1.00 94.75 87 GLN A N 1
ATOM 682 C CA . GLN A 1 87 ? -20.215 21.701 22.244 1.00 94.75 87 GLN A CA 1
ATOM 683 C C . GLN A 1 87 ? -20.100 21.213 20.791 1.00 94.75 87 GLN A C 1
ATOM 685 O O . GLN A 1 87 ? -19.287 21.742 20.031 1.00 94.75 87 GLN A O 1
ATOM 690 N N . GLN A 1 88 ? -20.947 20.266 20.374 1.00 92.81 88 GLN A N 1
ATOM 691 C CA . GLN A 1 88 ? -21.008 19.795 18.985 1.00 92.81 88 GLN A CA 1
ATOM 692 C C . GLN A 1 88 ? -21.394 20.917 18.012 1.00 92.81 88 GLN A C 1
ATOM 694 O O . GLN A 1 88 ? -20.720 21.097 16.999 1.00 92.81 88 GLN A O 1
ATOM 699 N N . LEU A 1 89 ? -22.417 21.720 18.326 1.00 91.94 89 LEU A N 1
ATOM 700 C CA . LEU A 1 89 ? -22.810 22.871 17.506 1.00 91.94 89 LEU A CA 1
ATOM 701 C C . LEU A 1 89 ? -21.679 23.898 17.373 1.00 91.94 89 LEU A C 1
ATOM 703 O O . LEU A 1 89 ? -21.448 24.406 16.277 1.00 91.94 89 LEU A O 1
ATOM 707 N N . HIS A 1 90 ? -20.940 24.170 18.451 1.00 95.19 90 HIS A N 1
ATOM 708 C CA . HIS A 1 90 ? -19.799 25.084 18.405 1.00 95.19 90 HIS A CA 1
ATOM 709 C C . HIS A 1 90 ? -18.637 24.530 17.559 1.00 95.19 90 HIS A C 1
ATOM 711 O O . HIS A 1 90 ? -18.046 25.262 16.763 1.00 95.19 90 HIS A O 1
ATOM 717 N N . SER A 1 91 ? -18.357 23.226 17.666 1.00 92.75 91 SER A N 1
ATOM 718 C CA . SER A 1 91 ? -17.388 22.526 16.811 1.00 92.75 91 SER A CA 1
ATOM 719 C C . SER A 1 91 ? -17.775 22.608 15.327 1.00 92.75 91 SER A C 1
ATOM 721 O O . SER A 1 91 ? -16.973 23.033 14.496 1.00 92.75 91 SER A O 1
ATOM 723 N N . LEU A 1 92 ? -19.038 22.318 14.995 1.00 91.62 92 LEU A N 1
ATOM 724 C CA . LEU A 1 92 ? -19.562 22.404 13.628 1.00 91.62 92 LEU A CA 1
ATOM 725 C C . LEU A 1 92 ? -19.509 23.834 13.066 1.00 91.62 92 LEU A C 1
ATOM 727 O O . LEU A 1 92 ? -19.120 24.020 11.915 1.00 91.62 92 LEU A O 1
ATOM 731 N N . GLN A 1 93 ? -19.838 24.851 13.869 1.00 94.50 93 GLN A N 1
ATOM 732 C CA . GLN A 1 93 ? -19.698 26.258 13.470 1.00 94.50 93 GLN A CA 1
ATOM 733 C C . GLN A 1 93 ? -18.245 26.628 13.158 1.00 94.50 93 GLN A C 1
ATOM 735 O O . GLN A 1 93 ? -17.989 27.291 12.152 1.00 94.50 93 GLN A O 1
ATOM 740 N N . LYS A 1 94 ? -17.291 26.171 13.978 1.00 95.31 94 LYS A N 1
ATOM 741 C CA . LYS A 1 94 ? -15.864 26.377 13.716 1.00 95.31 94 LYS A CA 1
ATOM 742 C C . LYS A 1 94 ? -15.424 25.669 12.432 1.00 95.31 94 LYS A C 1
ATOM 744 O O . LYS A 1 94 ? -14.775 26.287 11.596 1.00 95.31 94 LYS A O 1
ATOM 749 N N . HIS A 1 95 ? -15.837 24.416 12.232 1.00 91.25 95 HIS A N 1
ATOM 750 C CA . HIS A 1 95 ? -15.523 23.662 11.017 1.00 91.25 95 HIS A CA 1
ATOM 751 C C . HIS A 1 95 ? -16.060 24.363 9.758 1.00 91.25 95 HIS A C 1
ATOM 753 O O . HIS A 1 95 ? -15.355 24.413 8.756 1.00 91.25 95 HIS A O 1
ATOM 759 N N . LEU A 1 96 ? -17.263 24.951 9.798 1.00 92.56 96 LEU A N 1
ATOM 760 C CA . LEU A 1 96 ? -17.789 25.748 8.681 1.00 92.56 96 LEU A CA 1
ATOM 761 C C . LEU A 1 96 ? -16.91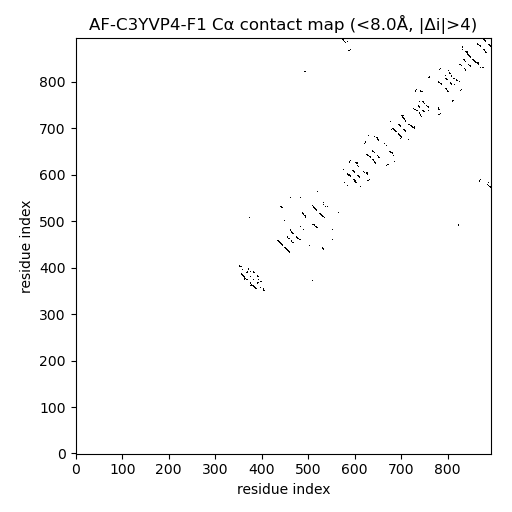1 26.975 8.379 1.00 92.56 96 LEU A C 1
ATOM 763 O O . LEU A 1 96 ? -16.546 27.180 7.225 1.00 92.56 96 LEU A O 1
ATOM 767 N N . GLN A 1 97 ? -16.496 27.732 9.401 1.00 94.50 97 GLN A N 1
ATOM 768 C CA . GLN A 1 97 ? -15.593 28.880 9.221 1.00 94.50 97 GLN A CA 1
ATOM 769 C C . GLN A 1 97 ? -14.226 28.471 8.650 1.00 94.50 97 GLN A C 1
ATOM 771 O O . GLN A 1 97 ? -13.714 29.128 7.740 1.00 94.50 97 GLN A O 1
ATOM 776 N N . ASP A 1 98 ? -13.658 27.364 9.135 1.00 93.88 98 ASP A N 1
ATOM 777 C CA . ASP A 1 98 ? -12.396 26.819 8.631 1.00 93.88 98 ASP A CA 1
ATOM 778 C C . ASP A 1 98 ? -12.530 26.369 7.158 1.00 93.88 98 ASP A C 1
ATOM 780 O O . ASP A 1 98 ? -11.609 26.582 6.363 1.00 93.88 98 ASP A O 1
ATOM 784 N N . ARG A 1 99 ? -13.687 25.820 6.746 1.00 88.62 99 ARG A N 1
ATOM 785 C CA . ARG A 1 99 ? -13.958 25.479 5.335 1.00 88.62 99 ARG A CA 1
ATOM 786 C C . ARG A 1 99 ? -14.156 26.705 4.443 1.00 88.62 99 ARG A C 1
ATOM 788 O O . ARG A 1 99 ? -13.648 26.693 3.324 1.00 88.62 99 ARG A O 1
ATOM 795 N N . ASP A 1 100 ? -14.811 27.763 4.916 1.00 93.31 100 ASP A N 1
ATOM 796 C CA . ASP A 1 100 ? -14.962 29.017 4.156 1.00 93.31 100 ASP A CA 1
ATOM 797 C C . ASP A 1 100 ? -13.610 29.724 3.935 1.00 93.31 100 ASP A C 1
ATOM 799 O O . ASP A 1 100 ? -13.345 30.286 2.869 1.00 93.31 100 ASP A O 1
ATOM 803 N N . GLU A 1 101 ? -12.719 29.677 4.929 1.00 95.00 101 GLU A N 1
ATOM 804 C CA . GLU A 1 101 ? -11.339 30.166 4.823 1.00 95.00 101 GLU A CA 1
ATOM 805 C C . GLU A 1 101 ? -10.501 29.327 3.841 1.00 95.00 101 GLU A C 1
ATOM 807 O O . GLU A 1 101 ? -9.763 29.887 3.028 1.00 95.00 101 GLU A O 1
ATOM 812 N N . GLN A 1 102 ? -10.639 27.996 3.859 1.00 92.19 102 GLN A N 1
ATOM 813 C CA . GLN A 1 102 ? -10.013 27.114 2.863 1.00 92.19 102 GLN A CA 1
ATOM 814 C C . GLN A 1 102 ? -10.555 27.371 1.448 1.00 92.19 102 GLN A C 1
ATOM 816 O O . GLN A 1 102 ? -9.774 27.465 0.504 1.00 92.19 102 GLN A O 1
ATOM 821 N N . GLY A 1 103 ? -11.871 27.550 1.298 1.00 91.19 103 GLY A N 1
ATOM 822 C CA . GLY A 1 103 ? -12.512 27.866 0.020 1.00 91.19 103 GLY A CA 1
ATOM 823 C C . GLY A 1 103 ? -11.987 29.163 -0.599 1.00 91.19 103 GLY A C 1
ATOM 824 O O . GLY A 1 103 ? -11.691 29.197 -1.794 1.00 91.19 103 GLY A O 1
ATOM 825 N N . ARG A 1 104 ? -11.783 30.210 0.215 1.00 94.06 104 ARG A N 1
ATOM 826 C CA . ARG A 1 104 ? -11.154 31.463 -0.238 1.00 94.06 104 ARG A CA 1
ATOM 827 C C . ARG A 1 104 ? -9.712 31.256 -0.714 1.00 94.06 104 ARG A C 1
ATOM 829 O O . ARG A 1 104 ? -9.374 31.742 -1.789 1.00 94.06 104 ARG A O 1
ATOM 836 N N . LYS A 1 105 ? -8.899 30.478 0.010 1.00 93.88 105 LYS A N 1
ATOM 837 C CA . LYS A 1 105 ? -7.516 30.153 -0.398 1.00 93.88 105 LYS A CA 1
ATOM 838 C C . LYS A 1 105 ? -7.458 29.390 -1.720 1.00 93.88 105 LYS A C 1
ATOM 840 O O . LYS A 1 105 ? -6.713 29.784 -2.610 1.00 93.88 105 LYS A O 1
ATOM 845 N N . PHE A 1 106 ? -8.302 28.373 -1.902 1.00 92.88 106 PHE A N 1
ATOM 846 C CA . PHE A 1 106 ? -8.371 27.651 -3.178 1.00 92.88 106 PHE A CA 1
ATOM 847 C C . PHE A 1 106 ? -8.794 28.551 -4.348 1.00 92.88 106 PHE A C 1
ATOM 849 O O . PHE A 1 106 ? -8.316 28.362 -5.466 1.00 92.88 106 PHE A O 1
ATOM 856 N N . LEU A 1 107 ? -9.651 29.550 -4.110 1.00 94.56 107 LEU A N 1
ATOM 857 C CA . LEU A 1 107 ? -10.026 30.527 -5.132 1.00 94.56 107 LEU A CA 1
ATOM 858 C C . LEU A 1 107 ? -8.854 31.457 -5.502 1.00 94.56 107 LEU A C 1
ATOM 860 O O . LEU A 1 107 ? -8.691 31.799 -6.674 1.00 94.56 107 LEU A O 1
ATOM 864 N N . GLU A 1 108 ? -8.016 31.849 -4.540 1.00 95.75 108 GLU A N 1
ATOM 865 C CA . GLU A 1 108 ? -6.784 32.613 -4.792 1.00 95.75 108 GLU A CA 1
ATOM 866 C C . GLU A 1 108 ? -5.748 31.783 -5.575 1.00 95.75 108 GLU A C 1
ATOM 868 O O . GLU A 1 108 ? -5.243 32.251 -6.602 1.00 95.75 108 GLU A O 1
ATOM 873 N N . ASP A 1 109 ? -5.508 30.533 -5.165 1.00 92.44 109 ASP A N 1
ATOM 874 C CA . ASP A 1 109 ? -4.602 29.589 -5.839 1.00 92.44 109 ASP A CA 1
ATOM 875 C C . ASP A 1 109 ? -5.047 29.275 -7.280 1.00 92.44 109 ASP A C 1
ATOM 877 O O . ASP A 1 109 ? -4.215 29.185 -8.193 1.00 92.44 109 ASP A O 1
ATOM 881 N N . LEU A 1 110 ? -6.360 29.146 -7.516 1.00 93.44 110 LEU A N 1
ATOM 882 C CA . LEU A 1 110 ? -6.934 28.958 -8.850 1.00 93.44 110 LEU A CA 1
ATOM 883 C C . LEU A 1 110 ? -6.649 30.173 -9.745 1.00 93.44 110 LEU A C 1
ATOM 885 O O . LEU A 1 110 ? -6.101 30.016 -10.836 1.00 93.44 110 LEU A O 1
ATOM 889 N N . ASN A 1 111 ? -6.921 31.387 -9.252 1.00 94.19 111 ASN A N 1
ATOM 890 C CA . ASN A 1 111 ? -6.633 32.635 -9.967 1.00 94.19 111 ASN A CA 1
ATOM 891 C C . ASN A 1 111 ? -5.128 32.813 -10.265 1.00 94.19 111 ASN A C 1
ATOM 893 O O . ASN A 1 111 ? -4.753 33.363 -11.303 1.00 94.19 111 ASN A O 1
ATOM 897 N N . GLU A 1 112 ? -4.229 32.384 -9.372 1.00 95.50 112 GLU A N 1
ATOM 898 C CA . GLU A 1 112 ? -2.787 32.402 -9.653 1.00 95.50 112 GLU A CA 1
ATOM 899 C C . GLU A 1 112 ? -2.399 31.357 -10.717 1.00 95.50 112 GLU A C 1
ATOM 901 O O . GLU A 1 112 ? -1.577 31.629 -11.598 1.00 95.50 112 GLU A O 1
ATOM 906 N N . SER A 1 113 ? -3.021 30.178 -10.675 1.00 85.94 113 SER A N 1
ATOM 907 C CA . SER A 1 113 ? -2.791 29.083 -11.624 1.00 85.94 113 SER A CA 1
ATOM 908 C C . SER A 1 113 ? -3.267 29.427 -13.040 1.00 85.94 113 SER A C 1
ATOM 910 O O . SER A 1 113 ? -2.541 29.181 -14.005 1.00 85.94 113 SER A O 1
ATOM 912 N N . GLU A 1 114 ? -4.418 30.086 -13.184 1.00 93.56 114 GLU A N 1
ATOM 913 C CA . GLU A 1 114 ? -4.911 30.594 -14.472 1.00 93.56 114 GLU A CA 1
ATOM 914 C C . GLU A 1 114 ? -3.955 31.625 -15.095 1.00 93.56 114 GLU A C 1
ATOM 916 O O . GLU A 1 114 ? -3.633 31.542 -16.285 1.00 93.56 114 GLU A O 1
ATOM 921 N N . ARG A 1 115 ? -3.407 32.550 -14.291 1.00 96.25 115 ARG A N 1
ATOM 922 C CA . ARG A 1 115 ? -2.383 33.508 -14.758 1.00 96.25 115 ARG A CA 1
ATOM 923 C C . ARG A 1 115 ? -1.109 32.801 -15.233 1.00 96.25 115 ARG A C 1
ATOM 925 O O . ARG A 1 115 ? -0.549 33.181 -16.265 1.00 96.25 115 ARG A O 1
ATOM 932 N N . LYS A 1 116 ? -0.662 31.758 -14.522 1.00 93.94 116 LYS A N 1
ATOM 933 C CA . LYS A 1 116 ? 0.493 30.930 -14.921 1.00 93.94 116 LYS A CA 1
ATOM 934 C C . LYS A 1 116 ? 0.224 30.197 -16.240 1.00 93.94 116 LYS A C 1
ATOM 936 O O . LYS A 1 116 ? 1.077 30.228 -17.127 1.00 93.94 116 LYS A O 1
ATOM 941 N N . LEU A 1 117 ? -0.965 29.615 -16.418 1.00 90.81 117 LEU A N 1
ATOM 942 C CA . LEU A 1 117 ? -1.372 28.966 -17.672 1.00 90.81 117 LEU A CA 1
ATOM 943 C C . LEU A 1 117 ? -1.384 29.945 -18.856 1.00 90.81 117 LEU A C 1
ATOM 945 O O . LEU A 1 117 ? -0.852 29.616 -19.917 1.00 90.81 117 LEU A O 1
ATOM 949 N N . ALA A 1 118 ? -1.909 31.162 -18.677 1.00 94.69 118 ALA A N 1
ATOM 950 C CA . ALA A 1 118 ? -1.893 32.194 -19.717 1.00 94.69 118 ALA A CA 1
ATOM 951 C C . ALA A 1 118 ? -0.458 32.574 -20.148 1.00 94.69 118 ALA A C 1
ATOM 953 O O . ALA A 1 118 ? -0.172 32.687 -21.343 1.00 94.69 118 ALA A O 1
ATOM 954 N N . MET A 1 119 ? 0.468 32.706 -19.190 1.00 94.56 119 MET A N 1
ATOM 955 C CA . MET A 1 119 ? 1.882 33.008 -19.452 1.00 94.56 119 MET A CA 1
ATOM 956 C C . MET A 1 119 ? 2.623 31.856 -20.155 1.00 94.56 119 MET A C 1
ATOM 958 O O . MET A 1 119 ? 3.401 32.086 -21.085 1.00 94.56 119 MET A O 1
ATOM 962 N N . ILE A 1 120 ? 2.363 30.608 -19.751 1.00 93.06 120 ILE A N 1
ATOM 963 C CA . ILE A 1 120 ? 2.916 29.415 -20.408 1.00 93.06 120 ILE A CA 1
ATOM 964 C C . ILE A 1 120 ? 2.390 29.301 -21.844 1.00 93.06 120 ILE A C 1
ATOM 966 O O . ILE A 1 120 ? 3.180 29.039 -22.751 1.00 93.06 120 ILE A O 1
ATOM 970 N N . LYS A 1 121 ? 1.099 29.572 -22.081 1.00 94.00 121 LYS A N 1
ATOM 971 C CA . LYS A 1 121 ? 0.500 29.567 -23.425 1.00 94.00 121 LYS A CA 1
ATOM 972 C C . LYS A 1 121 ? 1.184 30.576 -24.355 1.00 94.00 121 LYS A C 1
ATOM 974 O O . LYS A 1 121 ? 1.696 30.179 -25.397 1.00 94.00 121 LYS A O 1
ATOM 979 N N . LEU A 1 122 ? 1.324 31.833 -23.924 1.00 95.00 122 LEU A N 1
ATOM 980 C CA . LEU A 1 122 ? 2.070 32.873 -24.655 1.00 95.00 122 LEU A CA 1
ATOM 981 C C . LEU A 1 122 ? 3.518 32.461 -24.982 1.00 95.00 122 LEU A C 1
ATOM 983 O O . LEU A 1 122 ? 4.027 32.752 -26.067 1.00 95.00 122 LEU A O 1
ATOM 987 N N . THR A 1 123 ? 4.179 31.770 -24.050 1.00 93.88 123 THR A N 1
ATOM 988 C CA . THR A 1 123 ? 5.552 31.271 -24.223 1.00 93.88 123 THR A CA 1
ATOM 989 C C . THR A 1 123 ? 5.606 30.144 -25.258 1.00 93.88 123 THR A C 1
ATOM 991 O O . THR A 1 123 ? 6.464 30.161 -26.141 1.00 93.88 123 THR A O 1
ATOM 994 N N . ASN A 1 124 ? 4.661 29.201 -25.203 1.00 89.38 124 ASN A N 1
ATOM 995 C CA . ASN A 1 124 ? 4.535 28.103 -26.160 1.00 89.38 124 ASN A CA 1
ATOM 996 C C . ASN A 1 124 ? 4.260 28.623 -27.581 1.00 89.38 124 ASN A C 1
ATOM 998 O O . ASN A 1 124 ? 4.959 28.238 -28.515 1.00 89.38 124 ASN A O 1
ATOM 1002 N N . ASP A 1 125 ? 3.342 29.579 -27.737 1.00 93.50 125 ASP A N 1
ATOM 1003 C CA . ASP A 1 125 ? 3.037 30.226 -29.023 1.00 93.50 125 ASP A CA 1
ATOM 1004 C C . ASP A 1 125 ? 4.251 31.014 -29.573 1.00 93.50 125 ASP A C 1
ATOM 1006 O O . ASP A 1 125 ? 4.413 31.211 -30.782 1.00 93.50 125 ASP A O 1
ATOM 1010 N N . GLY A 1 126 ? 5.144 31.481 -28.691 1.00 94.12 126 GLY A N 1
ATOM 1011 C CA . GLY A 1 126 ? 6.451 32.036 -29.053 1.00 94.12 126 GLY A CA 1
ATOM 1012 C C . GLY A 1 126 ? 7.449 30.979 -29.541 1.00 94.12 126 GLY A C 1
ATOM 1013 O O . GLY A 1 126 ? 8.124 31.191 -30.550 1.00 94.12 126 GLY A O 1
ATOM 1014 N N . LEU A 1 127 ? 7.529 29.832 -28.862 1.00 92.88 127 LEU A N 1
ATOM 1015 C CA . LEU A 1 127 ? 8.410 28.719 -29.236 1.00 92.88 127 LEU A CA 1
ATOM 1016 C C . LEU A 1 127 ? 7.960 28.027 -30.530 1.00 92.88 127 LEU A C 1
ATOM 1018 O O . LEU A 1 127 ? 8.804 27.720 -31.368 1.00 92.88 127 LEU A O 1
ATOM 1022 N N . GLN A 1 128 ? 6.653 27.853 -30.747 1.00 92.88 128 GLN A N 1
ATOM 1023 C CA . GLN A 1 128 ? 6.110 27.297 -31.991 1.00 92.88 128 GLN A CA 1
ATOM 1024 C C . GLN A 1 128 ? 6.477 28.149 -33.213 1.00 92.88 128 GLN A C 1
ATOM 1026 O O . GLN A 1 128 ? 6.881 27.603 -34.239 1.00 92.88 128 GLN A O 1
ATOM 1031 N N . ARG A 1 129 ? 6.422 29.484 -33.100 1.00 94.81 129 ARG A N 1
ATOM 1032 C CA . ARG A 1 129 ? 6.860 30.391 -34.176 1.00 94.81 129 ARG A CA 1
ATOM 1033 C C . ARG A 1 129 ? 8.356 30.271 -34.471 1.00 94.81 129 ARG A C 1
ATOM 1035 O O . ARG A 1 129 ? 8.727 30.228 -35.640 1.00 94.81 129 ARG A O 1
ATOM 1042 N N . LYS A 1 130 ? 9.203 30.146 -33.442 1.00 94.06 130 LYS A N 1
ATOM 1043 C CA . LYS A 1 130 ? 10.641 29.875 -33.628 1.00 94.06 130 LYS A CA 1
ATOM 1044 C C . LYS A 1 130 ? 10.880 28.526 -34.310 1.00 94.06 130 LYS A C 1
ATOM 1046 O O . LYS A 1 130 ? 11.656 28.458 -35.252 1.00 94.06 130 LYS A O 1
ATOM 1051 N N . LEU A 1 131 ? 10.170 27.473 -33.900 1.00 92.75 131 LEU A N 1
ATOM 1052 C CA . LEU A 1 131 ? 10.268 26.154 -34.532 1.00 92.75 131 LEU A CA 1
ATOM 1053 C C . LEU A 1 131 ? 9.838 26.182 -36.009 1.00 92.75 131 LEU A C 1
ATOM 1055 O O . LEU A 1 131 ? 10.466 25.529 -36.834 1.00 92.75 131 LEU A O 1
ATOM 1059 N N . ALA A 1 132 ? 8.797 26.942 -36.358 1.00 94.00 132 ALA A N 1
ATOM 1060 C CA . ALA A 1 132 ? 8.386 27.129 -37.751 1.00 94.00 132 ALA A CA 1
ATOM 1061 C C . ALA A 1 132 ? 9.450 27.879 -38.576 1.00 94.00 132 ALA A C 1
ATOM 1063 O O . ALA A 1 132 ? 9.719 27.502 -39.716 1.00 94.00 132 ALA A O 1
ATOM 1064 N N . GLN A 1 133 ? 10.095 28.892 -37.987 1.00 94.81 133 GLN A N 1
ATOM 1065 C CA . GLN A 1 133 ? 11.206 29.610 -38.613 1.00 94.81 133 GLN A CA 1
ATOM 1066 C C . GLN A 1 133 ? 12.416 28.691 -38.858 1.00 94.81 133 GLN A C 1
ATOM 1068 O O . GLN A 1 133 ? 12.928 28.671 -39.974 1.00 94.81 133 GLN A O 1
ATOM 1073 N N . GLU A 1 134 ? 12.826 27.893 -37.864 1.00 92.69 134 GLU A N 1
ATOM 1074 C CA . GLU A 1 134 ? 13.955 26.956 -38.002 1.00 92.69 134 GLU A CA 1
ATOM 1075 C C . GLU A 1 134 ? 13.672 25.791 -38.964 1.00 92.69 134 GLU A C 1
ATOM 1077 O O . GLU A 1 134 ? 14.577 25.276 -39.616 1.00 92.69 134 GLU A O 1
ATOM 1082 N N . LYS A 1 135 ? 12.405 25.382 -39.117 1.00 93.50 135 LYS A N 1
ATOM 1083 C CA . LYS A 1 135 ? 12.025 24.445 -40.184 1.00 93.50 135 LYS A CA 1
ATOM 1084 C C . LYS A 1 135 ? 12.238 25.068 -41.562 1.00 93.50 135 LYS A C 1
ATOM 1086 O O . LYS A 1 135 ? 12.917 24.477 -42.388 1.00 93.50 135 LYS A O 1
ATOM 1091 N N . SER A 1 136 ? 11.762 26.296 -41.776 1.00 94.44 136 SER A N 1
ATOM 1092 C CA . SER A 1 136 ? 11.919 26.989 -43.061 1.00 94.44 136 SER A CA 1
ATOM 1093 C C . SER A 1 136 ? 13.386 27.270 -43.431 1.00 94.44 136 SER A C 1
ATOM 1095 O O . SER A 1 136 ? 13.738 27.199 -44.611 1.00 94.44 136 SER A O 1
ATOM 1097 N N . THR A 1 137 ? 14.261 27.560 -42.459 1.00 93.25 137 THR A N 1
ATOM 1098 C CA . THR A 1 137 ? 15.708 27.689 -42.715 1.00 93.25 137 THR A CA 1
ATOM 1099 C C . THR A 1 137 ? 16.340 26.344 -43.064 1.00 93.25 137 THR A C 1
ATOM 1101 O O . THR A 1 137 ? 17.129 26.284 -44.008 1.00 93.25 137 THR A O 1
ATOM 1104 N N . ASN A 1 138 ? 15.968 25.268 -42.363 1.00 91.81 138 ASN A N 1
ATOM 1105 C CA . ASN A 1 138 ? 16.430 23.915 -42.663 1.00 91.81 138 ASN A CA 1
ATOM 1106 C C . ASN A 1 138 ? 15.981 23.448 -44.057 1.00 91.81 138 ASN A C 1
ATOM 1108 O O . ASN A 1 138 ? 16.809 22.958 -44.819 1.00 91.81 138 ASN A O 1
ATOM 1112 N N . ASP A 1 139 ? 14.718 23.664 -44.430 1.00 92.31 139 ASP A N 1
ATOM 1113 C CA . ASP A 1 139 ? 14.186 23.291 -45.747 1.00 92.31 139 ASP A CA 1
ATOM 1114 C C . ASP A 1 139 ? 14.996 23.963 -46.874 1.00 92.31 139 ASP A C 1
ATOM 1116 O O . ASP A 1 139 ? 15.465 23.287 -47.793 1.00 92.31 139 ASP A O 1
ATOM 1120 N N . ARG A 1 140 ? 15.292 25.267 -46.746 1.00 94.00 140 ARG A N 1
ATOM 1121 C CA . ARG A 1 140 ? 16.163 25.992 -47.692 1.00 94.00 140 ARG A CA 1
ATOM 1122 C C . ARG A 1 140 ? 17.577 25.403 -47.763 1.00 94.00 140 ARG A C 1
ATOM 1124 O O . ARG A 1 140 ? 18.114 25.244 -48.857 1.00 94.00 140 ARG A O 1
ATOM 1131 N N . LEU A 1 141 ? 18.174 25.050 -46.622 1.00 92.69 141 LEU A N 1
ATOM 1132 C CA . LEU A 1 141 ? 19.490 24.398 -46.587 1.00 92.69 141 LEU A CA 1
ATOM 1133 C C . LEU A 1 141 ? 19.458 23.005 -47.232 1.00 92.69 141 LEU A C 1
ATOM 1135 O O . LEU A 1 141 ? 20.438 22.615 -47.866 1.00 92.69 141 LEU A O 1
ATOM 1139 N N . THR A 1 142 ? 18.358 22.251 -47.124 1.00 92.69 142 THR A N 1
ATOM 1140 C CA . THR A 1 142 ? 18.230 20.969 -47.838 1.00 92.69 142 THR A CA 1
ATOM 1141 C C . THR A 1 142 ? 18.141 21.164 -49.352 1.00 92.69 142 THR A C 1
ATOM 1143 O O . THR A 1 142 ? 18.811 20.442 -50.087 1.00 92.69 142 THR A O 1
ATOM 1146 N N . GLU A 1 143 ? 17.420 22.184 -49.827 1.00 94.69 143 GLU A N 1
ATOM 1147 C CA . GLU A 1 143 ? 17.343 22.521 -51.255 1.00 94.69 143 GLU A CA 1
ATOM 1148 C C . GLU A 1 143 ? 18.713 22.946 -51.823 1.00 94.69 143 GLU A C 1
ATOM 1150 O O . GLU A 1 143 ? 19.101 22.525 -52.914 1.00 94.69 143 GLU A O 1
ATOM 1155 N N . GLU A 1 144 ? 19.486 23.738 -51.071 1.00 94.00 144 GLU A N 1
ATOM 1156 C CA . GLU A 1 144 ? 20.862 24.107 -51.433 1.00 94.00 144 GLU A CA 1
ATOM 1157 C C . GLU A 1 144 ? 21.802 22.890 -51.459 1.00 94.00 144 GLU A C 1
ATOM 1159 O O . GLU A 1 144 ? 22.588 22.747 -52.399 1.00 94.00 144 GLU A O 1
ATOM 1164 N N . ASN A 1 145 ? 21.688 21.967 -50.496 1.00 90.19 145 ASN A N 1
ATOM 1165 C CA . ASN A 1 145 ? 22.470 20.725 -50.493 1.00 90.19 145 ASN A CA 1
ATOM 1166 C C . ASN A 1 145 ? 22.159 19.832 -51.704 1.00 90.19 145 ASN A C 1
ATOM 1168 O O . ASN A 1 145 ? 23.089 19.291 -52.301 1.00 90.19 145 ASN A O 1
ATOM 1172 N N . VAL A 1 146 ? 20.889 19.705 -52.109 1.00 95.06 146 VAL A N 1
ATOM 1173 C CA . VAL A 1 146 ? 20.512 18.954 -53.323 1.00 95.06 146 VAL A CA 1
ATOM 1174 C C . VAL A 1 146 ? 21.141 19.590 -54.568 1.00 95.06 146 VAL A C 1
ATOM 1176 O O . VAL A 1 146 ? 21.805 18.896 -55.334 1.00 95.06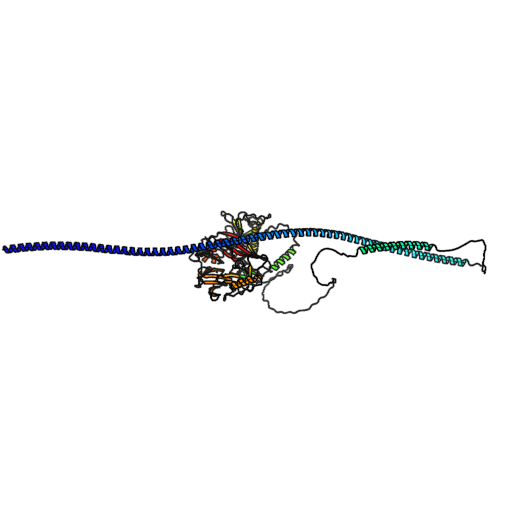 146 VAL A O 1
ATOM 1179 N N . LYS A 1 147 ? 21.054 20.919 -54.722 1.00 94.44 147 LYS A N 1
ATOM 1180 C CA . LYS A 1 147 ? 21.677 21.639 -55.852 1.00 94.44 147 LYS A CA 1
ATOM 1181 C C . LYS A 1 147 ? 23.195 21.448 -55.913 1.00 94.44 147 LYS A C 1
ATOM 1183 O O . LYS A 1 147 ? 23.747 21.273 -56.999 1.00 94.44 147 LYS A O 1
ATOM 1188 N N . LEU A 1 148 ? 23.880 21.473 -54.768 1.00 93.19 148 LEU A N 1
ATOM 1189 C CA . LEU A 1 148 ? 25.321 21.210 -54.698 1.00 93.19 148 LEU A CA 1
ATOM 1190 C C . LEU A 1 148 ? 25.652 19.750 -55.040 1.00 93.19 148 LEU A C 1
ATOM 1192 O O . LEU A 1 148 ? 26.629 19.494 -55.744 1.00 93.19 148 LEU A O 1
ATOM 1196 N N . GLN A 1 149 ? 24.826 18.796 -54.607 1.00 92.75 149 GLN A N 1
ATOM 1197 C CA . GLN A 1 149 ? 24.991 17.382 -54.941 1.00 92.75 149 GLN A CA 1
ATOM 1198 C C . GLN A 1 149 ? 24.835 17.130 -56.452 1.00 92.75 149 GLN A C 1
ATOM 1200 O O . GLN A 1 149 ? 25.641 16.398 -57.031 1.00 92.75 149 GLN A O 1
ATOM 1205 N N . ASP A 1 150 ? 23.874 17.786 -57.109 1.00 94.19 150 ASP A N 1
ATOM 1206 C CA . ASP A 1 150 ? 23.680 17.721 -58.565 1.00 94.19 150 ASP A CA 1
ATOM 1207 C C . ASP A 1 150 ? 24.863 18.333 -59.337 1.00 94.19 150 ASP A C 1
ATOM 1209 O O . ASP A 1 150 ? 25.328 17.779 -60.337 1.00 94.19 150 ASP A O 1
ATOM 1213 N N . GLN A 1 151 ? 25.432 19.441 -58.848 1.00 94.25 151 GLN A N 1
ATOM 1214 C CA . GLN A 1 151 ? 26.667 19.998 -59.412 1.00 94.25 151 GLN A CA 1
ATOM 1215 C C . GLN A 1 151 ? 27.845 19.024 -59.267 1.00 94.25 151 GLN A C 1
ATOM 1217 O O . GLN A 1 151 ? 28.594 18.814 -60.223 1.00 94.25 151 GLN A O 1
ATOM 1222 N N . VAL A 1 152 ? 27.996 18.381 -58.105 1.00 93.88 152 VAL A N 1
ATOM 1223 C CA . VAL A 1 152 ? 29.057 17.392 -57.857 1.00 93.88 152 VAL A CA 1
ATOM 1224 C C . VAL A 1 152 ? 28.902 16.152 -58.743 1.00 93.88 152 VAL A C 1
ATOM 1226 O O . VAL A 1 152 ? 29.910 15.635 -59.230 1.00 93.88 152 VAL A O 1
ATOM 1229 N N . THR A 1 153 ? 27.685 15.656 -58.986 1.00 92.50 153 THR A N 1
ATOM 1230 C CA . THR A 1 153 ? 27.475 14.505 -59.886 1.00 92.50 153 THR A CA 1
ATOM 1231 C C . THR A 1 153 ? 27.740 14.870 -61.347 1.00 92.50 153 THR A C 1
ATOM 1233 O O . THR A 1 153 ? 28.435 14.117 -62.032 1.00 92.50 153 THR A O 1
ATOM 1236 N N . SER A 1 154 ? 27.306 16.050 -61.799 1.00 94.38 154 SER A N 1
ATOM 1237 C CA . SER A 1 154 ? 27.615 16.573 -63.138 1.00 94.38 154 SER A CA 1
ATOM 1238 C C . SER A 1 154 ? 29.126 16.736 -63.366 1.00 94.38 154 SER A C 1
ATOM 1240 O O . SER A 1 154 ? 29.665 16.251 -64.363 1.00 94.38 154 SER A O 1
ATOM 1242 N N . LEU A 1 155 ? 29.848 17.319 -62.400 1.00 91.56 155 LEU A N 1
ATOM 1243 C CA . LEU A 1 155 ? 31.308 17.461 -62.462 1.00 91.56 155 LEU A CA 1
ATOM 1244 C C . LEU A 1 155 ? 32.040 16.112 -62.440 1.00 91.56 155 LEU A C 1
ATOM 1246 O O . LEU A 1 155 ? 33.057 15.959 -63.112 1.00 91.56 155 LEU A O 1
ATOM 1250 N N . LYS A 1 156 ? 31.531 15.107 -61.716 1.00 93.25 156 LYS A N 1
ATOM 1251 C CA . LYS A 1 156 ? 32.080 13.739 -61.769 1.00 93.25 156 LYS A CA 1
ATOM 1252 C C . LYS A 1 156 ? 31.889 13.100 -63.146 1.00 93.25 156 LYS A C 1
ATOM 1254 O O . LYS A 1 156 ? 32.808 12.445 -63.631 1.00 93.25 156 LYS A O 1
ATOM 1259 N N . ALA A 1 157 ? 30.736 13.307 -63.784 1.00 92.94 157 ALA A N 1
ATOM 1260 C CA . ALA A 1 157 ? 30.455 12.772 -65.115 1.00 92.94 157 ALA A CA 1
ATOM 1261 C C . ALA A 1 157 ? 31.358 13.393 -66.197 1.00 92.94 157 ALA A C 1
ATOM 1263 O O . ALA A 1 157 ? 31.914 12.664 -67.018 1.00 92.94 157 ALA A O 1
ATOM 1264 N N . THR A 1 158 ? 31.569 14.715 -66.173 1.00 92.56 158 THR A N 1
ATOM 1265 C CA . THR A 1 158 ? 32.491 15.375 -67.116 1.00 92.56 158 THR A CA 1
ATOM 1266 C C . THR A 1 158 ? 33.947 14.996 -66.856 1.00 92.56 158 THR A C 1
ATOM 1268 O O . THR A 1 158 ? 34.688 14.758 -67.806 1.00 92.56 158 THR A O 1
ATOM 1271 N N . ASN A 1 159 ? 34.359 14.853 -65.591 1.00 91.19 159 ASN A N 1
ATOM 1272 C CA . ASN A 1 159 ? 35.701 14.379 -65.250 1.00 91.19 159 ASN A CA 1
ATOM 1273 C C . ASN A 1 159 ? 35.947 12.957 -65.788 1.00 91.19 159 ASN A C 1
ATOM 1275 O O . ASN A 1 159 ? 36.964 12.719 -66.431 1.00 91.19 159 ASN A O 1
ATOM 1279 N N . PHE A 1 160 ? 34.980 12.045 -65.634 1.00 93.44 160 PHE A N 1
ATOM 1280 C CA . PHE A 1 160 ? 35.050 10.690 -66.194 1.00 93.44 160 PHE A CA 1
ATOM 1281 C C . PHE A 1 160 ? 35.179 10.683 -67.729 1.00 93.44 160 PHE A C 1
ATOM 1283 O O . PHE A 1 160 ? 36.026 9.971 -68.267 1.00 93.44 160 PHE A O 1
ATOM 1290 N N . GLN A 1 161 ? 34.403 11.515 -68.436 1.00 92.69 161 GLN A N 1
ATOM 1291 C CA . GLN A 1 161 ? 34.522 11.668 -69.895 1.00 92.69 161 GLN A CA 1
ATOM 1292 C C . GLN A 1 161 ? 35.899 12.197 -70.322 1.00 92.69 161 GLN A C 1
ATOM 1294 O O . GLN A 1 161 ? 36.456 11.725 -71.312 1.00 92.69 161 GLN A O 1
ATOM 1299 N N . LEU A 1 162 ? 36.465 13.154 -69.579 1.00 92.44 162 LEU A N 1
ATOM 1300 C CA . LEU A 1 162 ? 37.804 13.685 -69.846 1.00 92.44 162 LEU A CA 1
ATOM 1301 C C . LEU A 1 162 ? 38.896 12.635 -69.601 1.00 92.44 162 LEU A C 1
ATOM 1303 O O . LEU A 1 162 ? 39.818 12.540 -70.408 1.00 92.44 162 LEU A O 1
ATOM 1307 N N . THR A 1 163 ? 38.774 11.815 -68.553 1.00 91.75 163 THR A N 1
ATOM 1308 C CA . THR A 1 163 ? 39.692 10.694 -68.288 1.00 91.75 163 THR A CA 1
ATOM 1309 C C . THR A 1 163 ? 39.652 9.664 -69.416 1.00 91.75 163 THR A C 1
ATOM 1311 O O . THR A 1 163 ? 40.698 9.341 -69.969 1.00 91.75 163 THR A O 1
ATOM 1314 N N . GLN A 1 164 ? 38.461 9.234 -69.849 1.00 91.88 164 GLN A N 1
ATOM 1315 C CA . GLN A 1 164 ? 38.316 8.312 -70.984 1.00 91.88 164 GLN A CA 1
ATOM 1316 C C . GLN A 1 164 ? 38.861 8.916 -72.295 1.00 91.88 164 GLN A C 1
ATOM 1318 O O . GLN A 1 164 ? 39.513 8.241 -73.095 1.00 91.88 164 GLN A O 1
ATOM 1323 N N . GLY A 1 165 ? 38.629 10.213 -72.522 1.00 93.19 165 GLY A N 1
ATOM 1324 C CA . GLY A 1 165 ? 39.202 10.942 -73.655 1.00 93.19 165 GLY A CA 1
ATOM 1325 C C . GLY A 1 165 ? 40.734 10.960 -73.627 1.00 93.19 165 GLY A C 1
ATOM 1326 O O . GLY A 1 165 ? 41.363 10.757 -74.665 1.00 93.19 165 GLY A O 1
ATOM 1327 N N . LEU A 1 166 ? 41.331 11.143 -72.446 1.00 91.25 166 LEU A N 1
ATOM 1328 C CA . LEU A 1 166 ? 42.778 11.106 -72.245 1.00 91.25 166 LEU A CA 1
ATOM 1329 C C . LEU A 1 166 ? 43.351 9.701 -72.481 1.00 91.25 166 LEU A C 1
ATOM 1331 O O . LEU A 1 166 ? 44.340 9.579 -73.198 1.00 91.25 166 LEU A O 1
ATOM 1335 N N . GLU A 1 167 ? 42.713 8.652 -71.955 1.00 92.38 167 GLU A N 1
ATOM 1336 C CA . GLU A 1 167 ? 43.107 7.251 -72.174 1.00 92.38 167 GLU A CA 1
ATOM 1337 C C . GLU A 1 167 ? 43.149 6.914 -73.674 1.00 92.38 167 GLU A C 1
ATOM 1339 O O . GLU A 1 167 ? 44.195 6.521 -74.188 1.00 92.38 167 GLU A O 1
ATOM 1344 N N . THR A 1 168 ? 42.078 7.202 -74.425 1.00 92.69 168 THR A N 1
ATOM 1345 C CA . THR A 1 168 ? 42.060 6.954 -75.886 1.00 92.69 168 THR A CA 1
ATOM 1346 C C . THR A 1 168 ? 43.038 7.832 -76.682 1.00 92.69 168 THR A C 1
ATOM 1348 O O . THR A 1 168 ? 43.397 7.500 -77.814 1.00 92.69 168 THR A O 1
ATOM 1351 N N . ALA A 1 169 ? 43.471 8.975 -76.139 1.00 90.44 169 ALA A N 1
ATOM 1352 C CA . ALA A 1 169 ? 44.521 9.793 -76.744 1.00 90.44 169 ALA A CA 1
ATOM 1353 C C . ALA A 1 169 ? 45.919 9.203 -76.490 1.00 90.44 169 ALA A C 1
ATOM 1355 O O . ALA A 1 169 ? 46.755 9.229 -77.394 1.00 90.44 169 ALA A O 1
ATOM 1356 N N . VAL A 1 170 ? 46.151 8.628 -75.304 1.00 93.69 170 VAL A N 1
ATOM 1357 C CA . VAL A 1 170 ? 47.377 7.886 -74.971 1.00 93.69 170 VAL A CA 1
ATOM 1358 C C . VAL A 1 170 ? 47.498 6.633 -75.840 1.00 93.69 170 VAL A C 1
ATOM 1360 O O . VAL A 1 170 ? 48.524 6.472 -76.494 1.00 93.69 170 VAL A O 1
ATOM 1363 N N . GLU A 1 171 ? 46.440 5.824 -75.964 1.00 92.44 171 GLU A N 1
ATOM 1364 C CA . GLU A 1 171 ? 46.422 4.627 -76.826 1.00 92.44 171 GLU A CA 1
ATOM 1365 C C . GLU A 1 171 ? 46.782 4.947 -78.290 1.00 92.44 171 GLU A C 1
ATOM 1367 O O . GLU A 1 171 ? 47.592 4.255 -78.908 1.00 92.44 171 GLU A O 1
ATOM 1372 N N . ARG A 1 172 ? 46.235 6.036 -78.854 1.00 92.56 172 ARG A N 1
ATOM 1373 C CA . ARG A 1 172 ? 46.615 6.506 -80.202 1.00 92.56 172 ARG A CA 1
ATOM 1374 C C . ARG A 1 172 ? 48.065 6.985 -80.270 1.00 92.56 172 ARG A C 1
ATOM 1376 O O . ARG A 1 172 ? 48.719 6.794 -81.292 1.00 92.56 172 ARG A O 1
ATOM 1383 N N . GLY A 1 173 ? 48.566 7.618 -79.210 1.00 90.19 173 GLY A N 1
ATOM 1384 C CA . GLY A 1 173 ? 49.968 8.022 -79.102 1.00 90.19 173 GLY A CA 1
ATOM 1385 C C . GLY A 1 173 ? 50.917 6.822 -79.130 1.00 90.19 173 GLY A C 1
ATOM 1386 O O . GLY A 1 173 ? 51.921 6.857 -79.838 1.00 90.19 173 GLY A O 1
ATOM 1387 N N . GLU A 1 174 ? 50.568 5.742 -78.430 1.00 92.50 174 GLU A N 1
ATOM 1388 C CA . GLU A 1 174 ? 51.312 4.479 -78.446 1.00 92.50 174 GLU A CA 1
ATOM 1389 C C . GLU A 1 174 ? 51.263 3.804 -79.827 1.00 92.50 174 GLU A C 1
ATOM 1391 O O . GLU A 1 174 ? 52.309 3.410 -80.345 1.00 92.50 174 GLU A O 1
ATOM 1396 N N . GLN A 1 175 ? 50.094 3.759 -80.478 1.00 91.50 175 GLN A N 1
ATOM 1397 C CA . GLN A 1 175 ? 49.951 3.249 -81.852 1.00 91.50 175 GLN A CA 1
ATOM 1398 C C . GLN A 1 175 ? 50.862 4.001 -82.835 1.00 91.50 175 GLN A C 1
ATOM 1400 O O . GLN A 1 175 ? 51.702 3.385 -83.493 1.00 91.50 175 GLN A O 1
ATOM 1405 N N . LEU A 1 176 ? 50.789 5.337 -82.864 1.00 90.50 176 LEU A N 1
ATOM 1406 C CA . LEU A 1 176 ? 51.653 6.172 -83.709 1.00 90.50 176 LEU A CA 1
ATOM 1407 C C . LEU A 1 176 ? 53.144 6.008 -83.372 1.00 90.50 176 LEU A C 1
ATOM 1409 O O . LEU A 1 176 ? 53.995 6.115 -84.257 1.00 90.50 176 LEU A O 1
ATOM 1413 N N . HIS A 1 177 ? 53.487 5.731 -82.110 1.00 90.62 177 HIS A N 1
ATOM 1414 C CA . HIS A 1 177 ? 54.863 5.436 -81.719 1.00 90.62 177 HIS A CA 1
ATOM 1415 C C . HIS A 1 177 ? 55.348 4.097 -82.297 1.00 90.62 177 HIS A C 1
ATOM 1417 O O . HIS A 1 177 ? 56.477 4.028 -82.788 1.00 90.62 177 HIS A O 1
ATOM 1423 N N . THR A 1 178 ? 54.497 3.063 -82.312 1.00 90.81 178 THR A N 1
ATOM 1424 C CA . THR A 1 178 ? 54.822 1.777 -82.954 1.00 90.81 178 THR A CA 1
ATOM 1425 C C . THR A 1 178 ? 54.949 1.895 -84.474 1.00 90.81 178 THR A C 1
ATOM 1427 O O . THR A 1 178 ? 55.941 1.418 -85.022 1.00 90.81 178 THR A O 1
ATOM 1430 N N . GLU A 1 179 ? 54.042 2.614 -85.147 1.00 91.62 179 GLU A N 1
ATOM 1431 C CA . GLU A 1 179 ? 54.135 2.884 -86.593 1.00 91.62 179 GLU A CA 1
ATOM 1432 C C . GLU A 1 179 ? 55.417 3.653 -86.944 1.00 91.62 179 GLU A C 1
ATOM 1434 O O . GLU A 1 179 ? 56.122 3.304 -87.892 1.00 91.62 179 GLU A O 1
ATOM 1439 N N . LYS A 1 180 ? 55.771 4.673 -86.147 1.00 90.50 180 LYS A N 1
ATOM 1440 C CA . LYS A 1 180 ? 57.026 5.419 -86.310 1.00 90.50 180 LYS A CA 1
ATOM 1441 C C . LYS A 1 180 ? 58.242 4.497 -86.205 1.00 90.50 180 LYS A C 1
ATOM 1443 O O . LYS A 1 180 ? 59.120 4.571 -87.060 1.00 90.50 180 LYS A O 1
ATOM 1448 N N . ALA A 1 181 ? 58.292 3.639 -85.185 1.00 90.94 181 ALA A N 1
ATOM 1449 C CA . ALA A 1 181 ? 59.400 2.706 -84.998 1.00 90.94 181 ALA A CA 1
ATOM 1450 C C . ALA A 1 181 ? 59.499 1.691 -86.153 1.00 90.94 181 ALA A C 1
ATOM 1452 O O . ALA A 1 181 ? 60.598 1.355 -86.593 1.00 90.94 181 ALA A O 1
ATOM 1453 N N . GLU A 1 182 ? 58.369 1.224 -86.690 1.00 91.88 182 GLU A N 1
ATOM 1454 C CA . GLU A 1 182 ? 58.354 0.339 -87.857 1.00 91.88 182 GLU A CA 1
ATOM 1455 C C . GLU A 1 182 ? 58.875 1.044 -89.122 1.00 91.88 182 GLU A C 1
ATOM 1457 O O . GLU A 1 182 ? 59.713 0.487 -89.832 1.00 91.88 182 GLU A O 1
ATOM 1462 N N . LEU A 1 183 ? 58.470 2.295 -89.367 1.00 90.06 183 LEU A N 1
ATOM 1463 C CA . LEU A 1 183 ? 58.978 3.112 -90.477 1.00 90.06 183 LEU A CA 1
ATOM 1464 C C . LEU A 1 183 ? 60.474 3.447 -90.340 1.00 90.06 183 LEU A C 1
ATOM 1466 O O . LEU A 1 183 ? 61.195 3.436 -91.339 1.00 90.06 183 LEU A O 1
ATOM 1470 N N . GLU A 1 184 ? 60.963 3.706 -89.123 1.00 89.06 184 GLU A N 1
ATOM 1471 C CA . GLU A 1 184 ? 62.394 3.904 -88.848 1.00 89.06 184 GLU A CA 1
ATOM 1472 C C . GLU A 1 184 ? 63.195 2.632 -89.189 1.00 89.06 184 GLU A C 1
ATOM 1474 O O . GLU A 1 184 ? 64.156 2.707 -89.957 1.00 89.06 184 GLU A O 1
ATOM 1479 N N . ASN A 1 185 ? 62.732 1.455 -88.750 1.00 90.50 185 ASN A N 1
ATOM 1480 C CA . ASN A 1 185 ? 63.337 0.162 -89.102 1.00 90.50 185 ASN A CA 1
ATOM 1481 C C . ASN A 1 185 ? 63.323 -0.112 -90.622 1.00 90.50 185 ASN A C 1
ATOM 1483 O O . ASN A 1 185 ? 64.310 -0.599 -91.179 1.00 90.50 185 ASN A O 1
ATOM 1487 N N . GLN A 1 186 ? 62.226 0.212 -91.319 1.00 90.12 186 GLN A N 1
ATOM 1488 C CA . GLN A 1 186 ? 62.143 0.082 -92.781 1.00 90.12 186 GLN A CA 1
ATOM 1489 C C . GLN A 1 186 ? 63.155 0.997 -93.490 1.00 90.12 186 GLN A C 1
ATOM 1491 O O . GLN A 1 186 ? 63.808 0.575 -94.448 1.00 90.12 186 GLN A O 1
ATOM 1496 N N . MET A 1 187 ? 63.330 2.231 -93.011 1.00 86.81 187 MET A N 1
ATOM 1497 C CA . MET A 1 187 ? 64.292 3.172 -93.583 1.00 86.81 187 MET A CA 1
ATOM 1498 C C . MET A 1 187 ? 65.745 2.741 -93.337 1.00 86.81 187 MET A C 1
ATOM 1500 O O . MET A 1 187 ? 66.556 2.819 -94.262 1.00 86.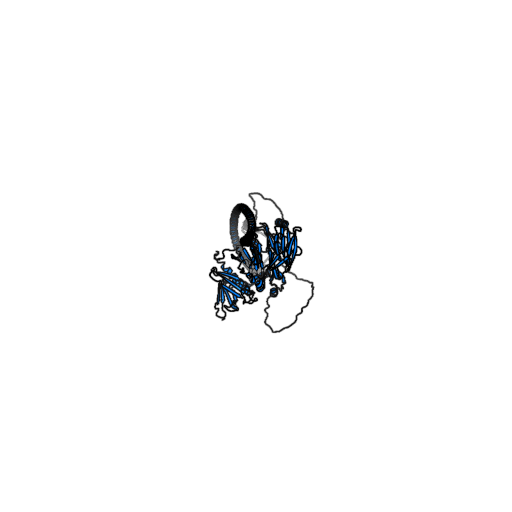81 187 MET A O 1
ATOM 1504 N N . GLU A 1 188 ? 66.076 2.211 -92.155 1.00 90.12 188 GLU A N 1
ATOM 1505 C CA . GLU A 1 188 ? 67.392 1.607 -91.895 1.00 90.12 188 GLU A CA 1
ATOM 1506 C C . GLU A 1 188 ? 67.673 0.410 -92.817 1.00 90.12 188 GLU A C 1
ATOM 1508 O O . GLU A 1 188 ? 68.764 0.311 -93.388 1.00 90.12 188 GLU A O 1
ATOM 1513 N N . ALA A 1 189 ? 66.686 -0.464 -93.045 1.00 89.31 189 ALA A N 1
ATOM 1514 C CA . ALA A 1 189 ? 66.823 -1.591 -93.968 1.00 89.31 189 ALA A CA 1
ATOM 1515 C C . ALA A 1 189 ? 67.107 -1.129 -95.412 1.00 89.31 189 ALA A C 1
ATOM 1517 O O . ALA A 1 189 ? 68.020 -1.647 -96.065 1.00 89.31 189 ALA A O 1
ATOM 1518 N N . ILE A 1 190 ? 66.385 -0.112 -95.899 1.00 90.00 190 ILE A N 1
ATOM 1519 C CA . ILE A 1 190 ? 66.623 0.488 -97.222 1.00 90.00 190 ILE A CA 1
ATOM 1520 C C . ILE A 1 190 ? 68.033 1.093 -97.289 1.00 90.00 190 ILE A C 1
ATOM 1522 O O . ILE A 1 190 ? 68.787 0.779 -98.214 1.00 90.00 190 ILE A O 1
ATOM 1526 N N . LEU A 1 191 ? 68.445 1.883 -96.293 1.00 90.50 191 LEU A N 1
ATOM 1527 C CA . LEU A 1 191 ? 69.791 2.466 -96.232 1.00 90.50 191 LEU A CA 1
ATOM 1528 C C . LEU A 1 191 ? 70.897 1.398 -96.261 1.00 90.50 191 LEU A C 1
ATOM 1530 O O . LEU A 1 191 ? 71.891 1.562 -96.974 1.00 90.50 191 LEU A O 1
ATOM 1534 N N . MET A 1 192 ? 70.712 0.278 -95.557 1.00 89.81 192 MET A N 1
ATOM 1535 C CA . MET A 1 192 ? 71.648 -0.850 -95.573 1.00 89.81 192 MET A CA 1
ATOM 1536 C C . MET A 1 192 ? 71.737 -1.528 -96.947 1.00 89.81 192 MET A C 1
ATOM 1538 O O . MET A 1 192 ? 72.844 -1.822 -97.409 1.00 89.81 192 MET A O 1
ATOM 1542 N N . THR A 1 193 ? 70.611 -1.730 -97.644 1.00 87.31 193 THR A N 1
ATOM 1543 C CA . THR A 1 193 ? 70.633 -2.267 -99.020 1.00 87.31 193 THR A CA 1
ATOM 1544 C C . THR A 1 193 ? 71.348 -1.330 -99.996 1.00 87.31 193 THR A C 1
ATOM 1546 O O . THR A 1 193 ? 72.245 -1.775 -100.713 1.00 87.31 193 THR A O 1
ATOM 1549 N N . HIS A 1 194 ? 71.051 -0.029 -99.952 1.00 87.00 194 HIS A N 1
ATOM 1550 C CA . HIS A 1 194 ? 71.694 0.976 -100.801 1.00 87.00 194 HIS A CA 1
ATOM 1551 C C . HIS A 1 194 ? 73.201 1.111 -100.511 1.00 87.00 194 HIS A C 1
ATOM 1553 O O . HIS A 1 194 ? 74.010 1.236 -101.430 1.00 87.00 194 HIS A O 1
ATOM 1559 N N . SER A 1 195 ? 73.615 1.018 -99.242 1.00 86.69 195 SER A N 1
ATOM 1560 C CA . SER A 1 195 ? 75.031 0.970 -98.847 1.00 86.69 195 SER A CA 1
ATOM 1561 C C . SER A 1 195 ? 75.761 -0.225 -99.478 1.00 86.69 195 SER A C 1
ATOM 1563 O O . SER A 1 195 ? 76.826 -0.074 -100.079 1.00 86.69 195 SER A O 1
ATOM 1565 N N . HIS A 1 196 ? 75.155 -1.413 -99.434 1.00 86.06 196 HIS A N 1
ATOM 1566 C CA . HIS A 1 196 ? 75.709 -2.622 -100.045 1.00 86.06 196 HIS A CA 1
ATOM 1567 C C . HIS A 1 196 ? 75.789 -2.538 -101.584 1.00 86.06 196 HIS A C 1
ATOM 1569 O O . HIS A 1 196 ? 76.772 -2.993 -102.176 1.00 86.06 196 HIS A O 1
ATOM 1575 N N . GLU A 1 197 ? 74.810 -1.916 -102.246 1.00 84.75 197 GLU A N 1
ATOM 1576 C CA . GLU A 1 197 ? 74.865 -1.627 -103.687 1.00 84.75 197 GLU A CA 1
ATOM 1577 C C . GLU A 1 197 ? 75.937 -0.586 -104.040 1.00 84.75 197 GLU A C 1
ATOM 1579 O O . GLU A 1 197 ? 76.685 -0.769 -105.005 1.00 84.75 197 GLU A O 1
ATOM 1584 N N . SER A 1 198 ? 76.094 0.456 -103.221 1.00 83.88 198 SER A N 1
ATOM 1585 C CA . SER A 1 198 ? 77.172 1.442 -103.347 1.00 83.88 198 SER A CA 1
ATOM 1586 C C . SER A 1 198 ? 78.553 0.776 -103.266 1.00 83.88 198 SER A C 1
ATOM 1588 O O . SER A 1 198 ? 79.384 0.949 -104.156 1.00 83.88 198 SER A O 1
ATOM 1590 N N . VAL A 1 199 ? 78.785 -0.113 -102.294 1.00 86.75 199 VAL A N 1
ATOM 1591 C CA . VAL A 1 199 ? 80.048 -0.872 -102.197 1.00 86.75 199 VAL A CA 1
ATOM 1592 C C . VAL A 1 199 ? 80.274 -1.779 -103.417 1.00 86.75 199 VAL A C 1
ATOM 1594 O O . VAL A 1 199 ? 81.397 -1.856 -103.928 1.00 86.75 199 VAL A O 1
ATOM 1597 N N . LYS A 1 200 ? 79.228 -2.436 -103.940 1.00 86.12 200 LYS A N 1
ATOM 1598 C CA . LYS A 1 200 ? 79.323 -3.235 -105.177 1.00 86.12 200 LYS A CA 1
ATOM 1599 C C . LYS A 1 200 ? 79.709 -2.379 -106.382 1.00 86.12 200 LYS A C 1
ATOM 1601 O O . LYS A 1 200 ? 80.655 -2.728 -107.084 1.00 86.12 200 LYS A O 1
ATOM 1606 N N . THR A 1 201 ? 79.023 -1.258 -106.600 1.00 82.00 201 THR A N 1
ATOM 1607 C CA . THR A 1 201 ? 79.312 -0.342 -107.716 1.00 82.00 201 THR A CA 1
ATOM 1608 C C . THR A 1 201 ? 80.702 0.283 -107.596 1.00 82.00 201 THR A C 1
ATOM 1610 O O . THR A 1 201 ? 81.433 0.296 -108.583 1.00 82.00 201 THR A O 1
ATOM 1613 N N . MET A 1 202 ? 81.143 0.681 -106.396 1.00 84.44 202 MET A N 1
ATOM 1614 C CA . MET A 1 202 ? 82.525 1.115 -106.143 1.00 84.44 202 MET A CA 1
ATOM 1615 C C . MET A 1 202 ? 83.555 0.031 -106.492 1.00 84.44 202 MET A C 1
ATOM 1617 O O . MET A 1 202 ? 84.579 0.332 -107.105 1.00 84.44 202 MET A O 1
ATOM 1621 N N . SER A 1 203 ? 83.286 -1.234 -106.152 1.00 82.94 203 SER A N 1
ATOM 1622 C CA . SER A 1 203 ? 84.151 -2.364 -106.517 1.00 82.94 203 SER A CA 1
ATOM 1623 C C . SER A 1 203 ? 84.213 -2.571 -108.038 1.00 82.94 203 SER A C 1
ATOM 1625 O O . SER A 1 203 ? 85.296 -2.757 -108.598 1.00 82.94 203 SER A O 1
ATOM 1627 N N . THR A 1 204 ? 83.077 -2.449 -108.736 1.00 82.38 204 THR A N 1
ATOM 1628 C CA . THR A 1 204 ? 83.012 -2.486 -110.208 1.00 82.38 204 THR A CA 1
ATOM 1629 C C . THR A 1 204 ? 83.794 -1.335 -110.844 1.00 82.38 204 THR A C 1
ATOM 1631 O O . THR A 1 204 ? 84.587 -1.576 -111.754 1.00 82.38 204 THR A O 1
ATOM 1634 N N . ILE A 1 205 ? 83.642 -0.106 -110.338 1.00 80.69 205 ILE A N 1
ATOM 1635 C CA . ILE A 1 205 ? 84.406 1.066 -110.789 1.00 80.69 205 ILE A CA 1
ATOM 1636 C C . ILE A 1 205 ? 85.906 0.813 -110.600 1.00 80.69 205 ILE A C 1
ATOM 1638 O O . ILE A 1 205 ? 86.667 0.974 -111.547 1.00 80.69 205 ILE A O 1
ATOM 1642 N N . ALA A 1 206 ? 86.340 0.318 -109.437 1.00 80.00 206 ALA A N 1
ATOM 1643 C CA . ALA A 1 206 ? 87.752 0.028 -109.176 1.00 80.00 206 ALA A CA 1
ATOM 1644 C C . ALA A 1 206 ? 88.346 -1.042 -110.119 1.00 80.00 206 ALA A C 1
ATOM 1646 O O . ALA A 1 206 ? 89.531 -0.976 -110.458 1.00 80.00 206 ALA A O 1
ATOM 1647 N N . GLN A 1 207 ? 87.550 -2.019 -110.570 1.00 79.75 207 GLN A N 1
ATOM 1648 C CA . GLN A 1 207 ? 87.967 -2.968 -111.612 1.00 79.75 207 GLN A CA 1
ATOM 1649 C C . GLN A 1 207 ? 88.074 -2.297 -112.990 1.00 79.75 207 GLN A C 1
ATOM 1651 O O . GLN A 1 207 ? 89.047 -2.528 -113.708 1.00 79.75 207 GLN A O 1
ATOM 1656 N N . GLN A 1 208 ? 87.114 -1.439 -113.347 1.00 77.38 208 GLN A N 1
ATOM 1657 C CA . GLN A 1 208 ? 87.127 -0.697 -114.609 1.00 77.38 208 GLN A CA 1
ATOM 1658 C C . GLN A 1 208 ? 88.283 0.312 -114.675 1.00 77.38 208 GLN A C 1
ATOM 1660 O O . GLN A 1 208 ? 88.958 0.374 -115.698 1.00 77.38 208 GLN A O 1
ATOM 1665 N N . THR A 1 209 ? 88.593 1.026 -113.587 1.00 81.75 209 THR A N 1
ATOM 1666 C CA . THR A 1 209 ? 89.768 1.909 -113.498 1.00 81.75 209 THR A CA 1
ATOM 1667 C C . THR A 1 209 ? 91.060 1.130 -113.735 1.00 81.75 209 THR A C 1
ATOM 1669 O O . THR A 1 209 ? 91.843 1.518 -114.592 1.00 81.75 209 THR A O 1
ATOM 1672 N N . LYS A 1 210 ? 91.242 -0.038 -113.100 1.00 83.06 210 LYS A N 1
ATOM 1673 C CA . LYS A 1 210 ? 92.413 -0.900 -113.353 1.00 83.06 210 LYS A CA 1
ATOM 1674 C C . LYS A 1 210 ? 92.517 -1.370 -114.808 1.00 83.06 210 LYS A C 1
ATOM 1676 O O . LYS A 1 210 ? 93.626 -1.521 -115.316 1.00 83.06 210 LYS A O 1
ATOM 1681 N N . LEU A 1 211 ? 91.389 -1.608 -115.482 1.00 77.12 211 LEU A N 1
ATOM 1682 C CA . LEU A 1 211 ? 91.375 -1.940 -116.909 1.00 77.12 211 LEU A CA 1
ATOM 1683 C C . LEU A 1 211 ? 91.753 -0.728 -117.777 1.00 77.12 211 LEU A C 1
ATOM 1685 O O . LEU A 1 211 ? 92.511 -0.887 -118.731 1.00 77.12 211 LEU A O 1
ATOM 1689 N N . ILE A 1 212 ? 91.268 0.469 -117.436 1.00 72.50 212 ILE A N 1
ATOM 1690 C CA . ILE A 1 212 ? 91.638 1.729 -118.097 1.00 72.50 212 ILE A CA 1
ATOM 1691 C C . ILE A 1 212 ? 93.144 1.981 -117.948 1.00 72.50 212 ILE A C 1
ATOM 1693 O O . ILE A 1 212 ? 93.814 2.178 -118.960 1.00 72.50 212 ILE A O 1
ATOM 1697 N N . ASP A 1 213 ? 93.689 1.874 -116.734 1.00 74.38 213 ASP A N 1
ATOM 1698 C CA . ASP A 1 213 ? 95.121 2.041 -116.456 1.00 74.38 213 ASP A CA 1
ATOM 1699 C C . ASP A 1 213 ? 95.970 1.019 -117.234 1.00 74.38 213 ASP A C 1
ATOM 1701 O O . ASP A 1 213 ? 96.983 1.368 -117.839 1.00 74.38 213 ASP A O 1
ATOM 1705 N N . PHE A 1 214 ? 95.535 -0.248 -117.284 1.00 71.56 214 PHE A N 1
ATOM 1706 C CA . PHE A 1 214 ? 96.206 -1.306 -118.048 1.00 71.56 214 PHE A CA 1
ATOM 1707 C C . PHE A 1 214 ? 96.187 -1.052 -119.563 1.00 71.56 214 PHE A C 1
ATOM 1709 O O . PHE A 1 214 ? 97.177 -1.318 -120.247 1.00 71.56 214 PHE A O 1
ATOM 1716 N N . LEU A 1 215 ? 95.077 -0.537 -120.102 1.00 66.56 215 LEU A N 1
ATOM 1717 C CA . LEU A 1 215 ? 94.969 -0.185 -121.518 1.00 66.56 215 LEU A CA 1
ATOM 1718 C C . LEU A 1 215 ? 95.833 1.038 -121.854 1.00 66.56 215 LEU A C 1
ATOM 1720 O O . LEU A 1 215 ? 96.589 0.979 -122.823 1.00 66.56 215 LEU A O 1
ATOM 1724 N N . GLN A 1 216 ? 95.802 2.087 -121.025 1.00 63.16 216 GLN A N 1
ATOM 1725 C CA . GLN A 1 216 ? 96.636 3.284 -121.188 1.00 63.16 216 GLN A CA 1
ATOM 1726 C C . GLN A 1 216 ? 98.134 2.938 -121.138 1.00 63.16 216 GLN A C 1
ATOM 1728 O O . GLN A 1 216 ? 98.884 3.313 -122.042 1.00 63.16 216 GLN A O 1
ATOM 1733 N N . ALA A 1 217 ? 98.554 2.110 -120.174 1.00 62.66 217 ALA A N 1
ATOM 1734 C CA . ALA A 1 217 ? 99.931 1.621 -120.056 1.00 62.66 217 ALA A CA 1
ATOM 1735 C C . ALA A 1 217 ? 100.400 0.753 -121.244 1.00 62.66 217 ALA A C 1
ATOM 1737 O O . ALA A 1 217 ? 101.604 0.551 -121.417 1.00 62.66 217 ALA A O 1
ATOM 1738 N N . LYS A 1 218 ? 99.479 0.239 -122.073 1.00 59.66 218 LYS A N 1
ATOM 1739 C CA . LYS A 1 218 ? 99.791 -0.569 -123.263 1.00 59.66 218 LYS A CA 1
ATOM 1740 C C . LYS A 1 218 ? 99.848 0.252 -124.560 1.00 59.66 218 LYS A C 1
ATOM 1742 O O . LYS A 1 218 ? 100.452 -0.208 -125.528 1.00 59.66 218 LYS A O 1
ATOM 1747 N N . THR A 1 219 ? 99.270 1.456 -124.590 1.00 57.34 219 THR A N 1
ATOM 1748 C CA . THR A 1 219 ? 99.321 2.374 -125.747 1.00 57.34 219 THR A CA 1
ATOM 1749 C C . THR A 1 219 ? 100.605 3.203 -125.847 1.00 57.34 219 THR A C 1
ATOM 1751 O O . THR A 1 219 ? 101.014 3.534 -126.958 1.00 57.34 219 THR A O 1
ATOM 1754 N N . ASP A 1 220 ? 101.309 3.468 -124.742 1.00 49.16 220 ASP A N 1
ATOM 1755 C CA . ASP A 1 220 ? 102.492 4.356 -124.717 1.00 49.16 220 ASP A CA 1
ATOM 1756 C C . ASP A 1 220 ? 103.818 3.673 -125.144 1.00 49.16 220 ASP A C 1
ATOM 1758 O O . ASP A 1 220 ? 104.923 4.072 -124.766 1.00 49.16 220 ASP A O 1
ATOM 1762 N N . GLY A 1 221 ? 103.713 2.626 -125.970 1.00 43.31 221 GLY A N 1
ATOM 1763 C CA . GLY A 1 221 ? 104.805 1.747 -126.406 1.00 43.31 221 GLY A CA 1
ATOM 1764 C C . GLY A 1 221 ? 105.517 2.119 -127.717 1.00 43.31 221 GLY A C 1
ATOM 1765 O O . GLY A 1 221 ? 106.316 1.321 -128.203 1.00 43.31 221 GLY A O 1
ATOM 1766 N N . THR A 1 222 ? 105.276 3.297 -128.306 1.00 40.72 222 THR A N 1
ATOM 1767 C CA . THR A 1 222 ? 106.005 3.784 -129.502 1.00 40.72 222 THR A CA 1
ATOM 1768 C C . THR A 1 222 ? 106.345 5.277 -129.411 1.00 40.72 222 THR A C 1
ATOM 1770 O O . THR A 1 222 ? 105.595 6.058 -128.841 1.00 40.72 222 THR A O 1
ATOM 1773 N N . GLY A 1 223 ? 107.517 5.671 -129.934 1.00 34.12 223 GLY A N 1
ATOM 1774 C CA . GLY A 1 223 ? 108.140 6.990 -129.698 1.00 34.12 223 GLY A CA 1
ATOM 1775 C C . GLY A 1 223 ? 107.407 8.213 -130.286 1.00 34.12 223 GLY A C 1
ATOM 1776 O O . GLY A 1 223 ? 106.475 8.077 -131.064 1.00 34.12 223 GLY A O 1
ATOM 1777 N N . LYS A 1 224 ? 107.856 9.455 -130.033 1.00 33.81 224 LYS A N 1
ATOM 1778 C CA . LYS A 1 224 ? 109.236 9.913 -129.732 1.00 33.81 224 LYS A CA 1
ATOM 1779 C C . LYS A 1 224 ? 109.267 11.110 -128.749 1.00 33.81 224 LYS A C 1
ATOM 1781 O O . LYS A 1 224 ? 108.283 11.815 -128.585 1.00 33.81 224 LYS A O 1
ATOM 1786 N N . LYS A 1 225 ? 110.428 11.359 -128.116 1.00 33.16 225 LYS A N 1
ATOM 1787 C CA . LYS A 1 225 ? 110.679 12.423 -127.107 1.00 33.16 225 LYS A CA 1
ATOM 1788 C C . LYS A 1 225 ? 111.541 13.588 -127.648 1.00 33.16 225 LYS A C 1
ATOM 1790 O O . LYS A 1 225 ? 112.353 13.345 -128.537 1.00 33.16 225 LYS A O 1
ATOM 1795 N N . LYS A 1 226 ? 111.505 14.735 -126.926 1.00 35.62 226 LYS A N 1
ATOM 1796 C CA . LYS A 1 226 ? 112.400 15.943 -126.917 1.00 35.62 226 LYS A CA 1
ATOM 1797 C C . LYS A 1 226 ? 111.898 17.173 -127.711 1.00 35.62 226 LYS A C 1
ATOM 1799 O O . LYS A 1 226 ? 111.406 16.985 -128.809 1.00 35.62 226 LYS A O 1
ATOM 1804 N N . LYS A 1 227 ? 112.090 18.441 -127.280 1.00 33.91 227 LYS A N 1
ATOM 1805 C CA . LYS A 1 227 ? 112.383 19.080 -125.956 1.00 33.91 227 LYS A CA 1
ATOM 1806 C C . LYS A 1 227 ? 112.274 20.635 -126.096 1.00 33.91 227 LYS A C 1
ATOM 1808 O O . LYS A 1 227 ? 112.846 21.153 -127.040 1.00 33.91 227 LYS A O 1
ATOM 1813 N N . VAL A 1 228 ? 111.745 21.330 -125.069 1.00 31.66 228 VAL A N 1
ATOM 1814 C CA . VAL A 1 228 ? 112.191 22.661 -124.533 1.00 31.66 228 VAL A CA 1
ATOM 1815 C C . VAL A 1 228 ? 111.815 24.019 -125.220 1.00 31.66 228 VAL A C 1
ATOM 1817 O O . VAL A 1 228 ? 112.268 24.312 -126.315 1.00 31.66 228 VAL A O 1
ATOM 1820 N N . LEU A 1 229 ? 111.139 24.879 -124.415 1.00 30.23 229 LEU A N 1
ATOM 1821 C CA . LEU A 1 229 ? 111.008 26.373 -124.353 1.00 30.23 229 LEU A CA 1
ATOM 1822 C C . LEU A 1 229 ? 110.297 27.240 -125.445 1.00 30.23 229 LEU A C 1
ATOM 1824 O O . LEU A 1 229 ? 110.568 27.117 -126.629 1.00 30.23 229 LEU A O 1
ATOM 1828 N N . GLY A 1 230 ? 109.509 28.238 -124.975 1.00 31.84 230 GLY A N 1
ATOM 1829 C CA . GLY A 1 230 ? 108.872 29.353 -125.736 1.00 31.84 230 GLY A CA 1
ATOM 1830 C C . GLY A 1 230 ? 107.430 29.045 -126.198 1.00 31.84 230 GLY A C 1
ATOM 1831 O O . GLY A 1 230 ? 107.256 28.119 -126.973 1.00 31.84 230 GLY A O 1
ATOM 1832 N N . LEU A 1 231 ? 106.315 29.609 -125.696 1.00 31.48 231 LEU A N 1
ATOM 1833 C CA . LEU A 1 231 ? 105.859 30.991 -125.404 1.00 31.48 231 LEU A CA 1
ATOM 1834 C C . LEU A 1 231 ? 105.410 31.783 -126.666 1.00 31.48 231 LEU A C 1
ATOM 1836 O O . LEU A 1 231 ? 106.246 32.084 -127.508 1.00 31.48 231 LEU A O 1
ATOM 1840 N N . PHE A 1 232 ? 104.114 32.172 -126.719 1.00 33.03 232 PHE A N 1
ATOM 1841 C CA . PHE A 1 232 ? 103.380 32.868 -127.820 1.00 33.03 232 PHE A CA 1
ATOM 1842 C C . PHE A 1 232 ? 103.141 32.035 -129.106 1.00 33.03 232 PHE A C 1
ATOM 1844 O O . PHE A 1 232 ? 103.957 31.197 -129.448 1.00 33.03 232 PHE A O 1
ATOM 1851 N N . HIS A 1 233 ? 102.127 32.228 -129.964 1.00 37.97 233 HIS A N 1
ATOM 1852 C CA . HIS A 1 233 ? 100.747 32.774 -129.993 1.00 37.97 233 HIS A CA 1
ATOM 1853 C C . HIS A 1 233 ? 100.387 32.899 -131.501 1.00 37.97 233 HIS A C 1
ATOM 1855 O O . HIS A 1 233 ? 101.266 33.278 -132.274 1.00 37.97 233 HIS A O 1
ATOM 1861 N N . LYS A 1 234 ? 99.098 32.738 -131.865 1.00 39.53 234 LYS A N 1
ATOM 1862 C CA . LYS A 1 234 ? 98.378 33.124 -133.122 1.00 39.53 234 LYS A CA 1
ATOM 1863 C C . LYS A 1 234 ? 97.803 31.942 -133.926 1.00 39.53 234 LYS A C 1
ATOM 1865 O O . LYS A 1 234 ? 98.498 30.966 -134.161 1.00 39.53 234 LYS A O 1
ATOM 1870 N N . GLY A 1 235 ? 96.558 32.021 -134.409 1.00 34.16 235 GLY A N 1
ATOM 1871 C CA . GLY A 1 235 ? 95.577 33.111 -134.248 1.00 34.16 235 GLY A CA 1
ATOM 1872 C C . GLY A 1 235 ? 94.173 32.742 -134.761 1.00 34.16 235 GLY A C 1
ATOM 1873 O O . GLY A 1 235 ? 94.003 31.671 -135.329 1.00 34.16 235 GLY A O 1
ATOM 1874 N N . LYS A 1 236 ? 93.150 33.586 -134.571 1.00 37.22 236 LYS A N 1
ATOM 1875 C CA . LYS A 1 236 ? 93.212 35.005 -134.167 1.00 37.22 236 LYS A CA 1
ATOM 1876 C C . LYS A 1 236 ? 92.073 35.462 -133.232 1.00 37.22 236 LYS A C 1
ATOM 1878 O O . LYS A 1 236 ? 90.912 35.185 -133.489 1.00 37.22 236 LYS A O 1
ATOM 1883 N N . ASP A 1 237 ? 92.486 36.249 -132.235 1.00 31.50 237 ASP A N 1
ATOM 1884 C CA . ASP A 1 237 ? 91.887 37.509 -131.758 1.00 31.50 237 ASP A CA 1
ATOM 1885 C C . ASP A 1 237 ? 90.474 37.499 -131.093 1.00 31.50 237 ASP A C 1
ATOM 1887 O O . ASP A 1 237 ? 89.467 37.787 -131.728 1.00 31.50 237 ASP A O 1
ATOM 1891 N N . VAL A 1 238 ? 90.428 37.188 -129.777 1.00 41.78 238 VAL A N 1
ATOM 1892 C CA . VAL A 1 238 ? 90.221 38.130 -128.619 1.00 41.78 238 VAL A CA 1
ATOM 1893 C C . VAL A 1 238 ? 89.311 39.363 -128.867 1.00 41.78 238 VAL A C 1
ATOM 1895 O O . VAL A 1 238 ? 89.541 40.023 -129.879 1.00 41.78 238 VAL A O 1
ATOM 1898 N N . PRO A 1 239 ? 88.392 39.797 -127.949 1.00 40.97 239 PRO A N 1
ATOM 1899 C CA . PRO A 1 239 ? 88.439 39.762 -126.456 1.00 40.97 239 PRO A CA 1
ATOM 1900 C C . PRO A 1 239 ? 87.148 39.242 -125.753 1.00 40.97 239 PRO A C 1
ATOM 1902 O O . PRO A 1 239 ? 86.160 38.979 -126.423 1.00 40.97 239 PRO A O 1
ATOM 1905 N N . ALA A 1 240 ? 87.008 39.123 -124.418 1.00 29.94 240 ALA A N 1
ATOM 1906 C CA . ALA A 1 240 ? 87.925 39.010 -123.262 1.00 29.94 240 ALA A CA 1
ATOM 1907 C C . ALA A 1 240 ? 87.129 38.539 -122.008 1.00 29.94 240 ALA A C 1
ATOM 1909 O O . ALA A 1 240 ? 85.918 38.733 -121.931 1.00 29.94 240 ALA A O 1
ATOM 1910 N N . THR A 1 241 ? 87.808 37.965 -121.007 1.00 38.22 241 THR A N 1
ATOM 1911 C CA . THR A 1 241 ? 87.311 37.726 -119.625 1.00 38.22 241 THR A CA 1
ATOM 1912 C C . THR A 1 241 ? 87.302 39.035 -118.798 1.00 38.22 241 THR A C 1
ATOM 1914 O O . THR A 1 241 ? 88.020 39.959 -119.187 1.00 38.22 241 THR A O 1
ATOM 1917 N N . PRO A 1 242 ? 86.517 39.180 -117.696 1.00 40.78 242 PRO A N 1
ATOM 1918 C CA . PRO A 1 242 ? 86.626 38.411 -116.429 1.00 40.78 242 PRO A CA 1
ATOM 1919 C C . PRO A 1 242 ? 85.279 37.802 -115.951 1.00 40.78 242 PRO A C 1
ATOM 1921 O O . PRO A 1 242 ? 84.220 38.349 -116.210 1.00 40.78 242 PRO A O 1
ATOM 1924 N N . SER A 1 243 ? 85.209 36.598 -115.367 1.00 33.38 243 SER A N 1
ATOM 1925 C CA . SER A 1 243 ? 85.701 36.150 -114.042 1.00 33.38 243 SER A CA 1
ATOM 1926 C C . SER A 1 243 ? 84.982 36.760 -112.823 1.00 33.38 243 SER A C 1
ATOM 1928 O O . SER A 1 243 ? 85.394 37.822 -112.367 1.00 33.38 243 SER A O 1
ATOM 1930 N N . ALA A 1 244 ? 84.018 36.024 -112.237 1.00 33.25 244 ALA A N 1
ATOM 1931 C CA . ALA A 1 244 ? 83.817 35.868 -110.778 1.00 33.25 244 ALA A CA 1
ATOM 1932 C C . ALA A 1 244 ? 82.684 34.862 -110.429 1.00 33.25 244 ALA A C 1
ATOM 1934 O O . ALA A 1 244 ? 81.547 35.019 -110.865 1.00 33.25 244 ALA A O 1
ATOM 1935 N N . MET A 1 245 ? 82.974 33.869 -109.576 1.00 38.41 245 MET A N 1
ATOM 1936 C CA . MET A 1 245 ? 81.988 33.259 -108.653 1.00 38.41 245 MET A CA 1
ATOM 1937 C C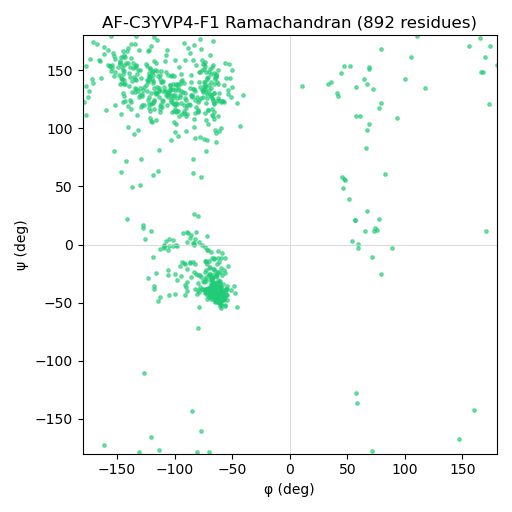 . MET A 1 245 ? 81.761 34.204 -107.442 1.00 38.41 245 MET A C 1
ATOM 1939 O O . MET A 1 245 ? 82.601 35.090 -107.268 1.00 38.41 245 MET A O 1
ATOM 1943 N N . PRO A 1 246 ? 80.745 34.031 -106.552 1.00 45.75 246 PRO A N 1
ATOM 1944 C CA . PRO A 1 246 ? 79.733 32.961 -106.463 1.00 45.75 246 PRO A CA 1
ATOM 1945 C C . PRO A 1 246 ? 78.269 33.458 -106.299 1.00 45.75 246 PRO A C 1
ATOM 1947 O O . PRO A 1 246 ? 77.955 34.218 -105.384 1.00 45.75 246 PRO A O 1
ATOM 1950 N N . LEU A 1 247 ? 77.315 32.942 -107.086 1.00 49.47 247 LEU A N 1
ATOM 1951 C CA . LEU A 1 247 ? 75.887 33.298 -106.926 1.00 49.47 247 LEU A CA 1
ATOM 1952 C C . LEU A 1 247 ? 75.142 32.518 -105.821 1.00 49.47 247 LEU A C 1
ATOM 1954 O O . LEU A 1 247 ? 74.106 32.978 -105.348 1.00 49.47 247 LEU A O 1
ATOM 1958 N N . GLN A 1 248 ? 75.688 31.395 -105.345 1.00 59.25 248 GLN A N 1
ATOM 1959 C CA . GLN A 1 248 ? 75.018 30.522 -104.368 1.00 59.25 248 GLN A CA 1
ATOM 1960 C C . GLN A 1 248 ? 74.904 31.134 -102.955 1.00 59.25 248 GLN A C 1
ATOM 1962 O O . GLN A 1 248 ? 74.030 30.741 -102.184 1.00 59.25 248 GLN A O 1
ATOM 1967 N N . TYR A 1 249 ? 75.732 32.132 -102.613 1.00 56.81 249 TYR A N 1
ATOM 1968 C CA . TYR A 1 249 ? 75.660 32.800 -101.306 1.00 56.81 249 TYR A CA 1
ATOM 1969 C C . TYR A 1 249 ? 74.370 33.615 -101.138 1.00 56.81 249 TYR A C 1
ATOM 1971 O O . TYR A 1 249 ? 73.773 33.572 -100.069 1.00 56.81 249 TYR A O 1
ATOM 1979 N N . LYS A 1 250 ? 73.890 34.303 -102.187 1.00 61.03 250 LYS A N 1
ATOM 1980 C CA . LYS A 1 250 ? 72.641 35.084 -102.111 1.00 61.03 250 LYS A CA 1
ATOM 1981 C C . LYS A 1 250 ? 71.411 34.201 -101.904 1.00 61.03 250 LYS A C 1
ATOM 1983 O O . LYS A 1 250 ? 70.529 34.576 -101.142 1.00 61.03 250 LYS A O 1
ATOM 1988 N N . GLU A 1 251 ? 71.366 33.033 -102.540 1.00 67.06 251 GLU A N 1
ATOM 1989 C CA . GLU A 1 251 ? 70.236 32.110 -102.396 1.00 67.06 251 GLU A CA 1
ATOM 1990 C C . GLU A 1 251 ? 70.237 31.417 -101.021 1.00 67.06 251 GLU A C 1
ATOM 1992 O O . GLU A 1 251 ? 69.188 31.323 -100.385 1.00 67.06 251 GLU A O 1
ATOM 1997 N N . LEU A 1 252 ? 71.411 31.024 -100.496 1.00 60.94 252 LEU A N 1
ATOM 1998 C CA . LEU A 1 252 ? 71.522 30.566 -99.103 1.00 60.94 252 LEU A CA 1
ATOM 1999 C C . LEU A 1 252 ? 71.179 31.673 -98.101 1.00 60.94 252 LEU A C 1
ATOM 2001 O O . LEU A 1 252 ? 70.509 31.400 -97.112 1.00 60.94 252 LEU A O 1
ATOM 2005 N N . GLN A 1 253 ? 71.615 32.911 -98.348 1.00 67.69 253 GLN A N 1
ATOM 2006 C CA . GLN A 1 253 ? 71.301 34.051 -97.490 1.00 67.69 253 GLN A CA 1
ATOM 2007 C C . GLN A 1 253 ? 69.787 34.296 -97.451 1.00 67.69 253 GLN A C 1
ATOM 2009 O O . GLN A 1 253 ? 69.239 34.457 -96.367 1.00 67.69 253 GLN A O 1
ATOM 2014 N N . GLN A 1 254 ? 69.100 34.213 -98.595 1.00 75.56 254 GLN A N 1
ATOM 2015 C CA . GLN A 1 254 ? 67.648 34.369 -98.680 1.00 75.56 254 GLN A CA 1
ATOM 2016 C C . GLN A 1 254 ? 66.879 33.233 -97.979 1.00 75.56 254 GLN A C 1
ATOM 2018 O O . GLN A 1 254 ? 65.897 33.508 -97.292 1.00 75.56 254 GLN A O 1
ATOM 2023 N N . ARG A 1 255 ? 67.339 31.974 -98.078 1.00 76.19 255 ARG A N 1
ATOM 2024 C CA . ARG A 1 255 ? 66.751 30.853 -97.315 1.00 76.19 255 ARG A CA 1
ATOM 2025 C C . ARG A 1 255 ? 67.003 30.986 -95.813 1.00 76.19 255 ARG A C 1
ATOM 2027 O O . ARG A 1 255 ? 66.072 30.829 -95.035 1.00 76.19 255 ARG A O 1
ATOM 2034 N N . LEU A 1 256 ? 68.213 31.370 -95.403 1.00 75.62 256 LEU A N 1
ATOM 2035 C CA . LEU A 1 256 ? 68.540 31.648 -94.000 1.00 75.62 256 LEU A CA 1
ATOM 2036 C C . LEU A 1 256 ? 67.705 32.809 -93.432 1.00 75.62 256 LEU A C 1
ATOM 2038 O O . LEU A 1 256 ? 67.386 32.818 -92.248 1.00 75.62 256 LEU A O 1
ATOM 2042 N N . GLU A 1 257 ? 67.350 33.794 -94.255 1.00 73.44 257 GLU A N 1
ATOM 2043 C CA . GLU A 1 257 ? 66.501 34.925 -93.866 1.00 73.44 257 GLU A CA 1
ATOM 2044 C C . GLU A 1 257 ? 65.023 34.510 -93.740 1.00 73.44 257 GLU A C 1
ATOM 2046 O O . GLU A 1 257 ? 64.369 34.879 -92.765 1.00 73.44 257 GLU A O 1
ATOM 2051 N N . GLN A 1 258 ? 64.524 33.645 -94.633 1.00 78.62 258 GLN A N 1
ATOM 2052 C CA . GLN A 1 258 ? 63.214 32.987 -94.486 1.00 78.62 258 GLN A CA 1
ATOM 2053 C C . GLN A 1 258 ? 63.145 32.089 -93.240 1.00 78.62 258 GLN A C 1
ATOM 2055 O O . GLN A 1 258 ? 62.157 32.117 -92.511 1.00 78.62 258 GLN A O 1
ATOM 2060 N N . GLU A 1 259 ? 64.200 31.329 -92.955 1.00 75.75 259 GLU A N 1
ATOM 2061 C CA . GLU A 1 259 ? 64.254 30.408 -91.817 1.00 75.75 259 GLU A CA 1
ATOM 2062 C C . GLU A 1 259 ? 64.422 31.152 -90.480 1.00 75.75 259 GLU A C 1
ATOM 2064 O O . GLU A 1 259 ? 63.822 30.771 -89.475 1.00 75.75 259 GLU A O 1
ATOM 2069 N N . LYS A 1 260 ? 65.118 32.299 -90.474 1.00 74.19 260 LYS A N 1
ATOM 2070 C CA . LYS A 1 260 ? 65.105 33.255 -89.351 1.00 74.19 260 LYS A CA 1
ATOM 2071 C C . LYS A 1 260 ? 63.720 33.853 -89.109 1.00 74.19 260 LYS A C 1
ATOM 2073 O O . LYS A 1 260 ? 63.322 33.961 -87.953 1.00 74.19 260 LYS A O 1
ATOM 2078 N N . LEU A 1 261 ? 62.981 34.216 -90.160 1.00 81.81 261 LEU A N 1
ATOM 2079 C CA . LEU A 1 261 ? 61.603 34.705 -90.028 1.00 81.81 261 LEU A CA 1
ATOM 2080 C C . LEU A 1 261 ? 60.672 33.614 -89.477 1.00 81.81 261 LEU A C 1
ATOM 2082 O O . LEU A 1 261 ? 59.905 33.885 -88.558 1.00 81.81 261 LEU A O 1
ATOM 2086 N N . HIS A 1 262 ? 60.790 32.374 -89.958 1.00 79.81 262 HIS A N 1
ATOM 2087 C CA . HIS A 1 262 ? 59.999 31.248 -89.454 1.00 79.81 262 HIS A CA 1
ATOM 2088 C C . HIS A 1 262 ? 60.337 30.896 -87.993 1.00 79.81 262 HIS A C 1
ATOM 2090 O O . HIS A 1 262 ? 59.443 30.676 -87.180 1.00 79.81 262 HIS A O 1
ATOM 2096 N N . SER A 1 263 ? 61.622 30.927 -87.626 1.00 73.75 263 SER A N 1
ATOM 2097 C CA . SER A 1 263 ? 62.080 30.747 -86.241 1.00 73.75 263 SER A CA 1
ATOM 2098 C C . SER A 1 263 ? 61.612 31.883 -85.318 1.00 73.75 263 SER A C 1
ATOM 2100 O O . SER A 1 263 ? 61.219 31.631 -84.179 1.00 73.75 263 SER A O 1
ATOM 2102 N N . SER A 1 264 ? 61.565 33.124 -85.817 1.00 80.12 264 SER A N 1
ATOM 2103 C CA . SER A 1 264 ? 61.000 34.272 -85.095 1.00 80.12 264 SER A CA 1
ATOM 2104 C C . SER A 1 264 ? 59.493 34.129 -84.865 1.00 80.12 264 SER A C 1
ATOM 2106 O O . SER A 1 264 ? 59.019 34.447 -83.776 1.00 80.12 264 SER A O 1
ATOM 2108 N N . ASP A 1 265 ? 58.741 33.636 -85.853 1.00 81.81 265 ASP A N 1
ATOM 2109 C CA . ASP A 1 265 ? 57.303 33.381 -85.715 1.00 81.81 265 ASP A CA 1
ATOM 2110 C C . ASP A 1 265 ? 57.031 32.256 -84.701 1.00 81.81 265 ASP A C 1
ATOM 2112 O O . ASP A 1 265 ? 56.249 32.432 -83.768 1.00 81.81 265 ASP A O 1
ATOM 2116 N N . LEU A 1 266 ? 57.782 31.151 -84.769 1.00 76.31 266 LEU A N 1
ATOM 2117 C CA . LEU A 1 266 ? 57.745 30.084 -83.761 1.00 76.31 266 LEU A CA 1
ATOM 2118 C C . LEU A 1 266 ? 58.117 30.588 -82.355 1.00 76.31 266 LEU A C 1
ATOM 2120 O O . LEU A 1 266 ? 57.459 30.224 -81.379 1.00 76.31 266 LEU A O 1
ATOM 2124 N N . GLN A 1 267 ? 59.118 31.464 -82.218 1.00 71.81 267 GLN A N 1
ATOM 2125 C CA . GLN A 1 267 ? 59.431 32.110 -80.937 1.00 71.81 267 GLN A CA 1
ATOM 2126 C C . GLN A 1 267 ? 58.295 33.020 -80.448 1.00 71.81 267 GLN A C 1
ATOM 2128 O O . GLN A 1 267 ? 58.026 33.054 -79.243 1.00 71.81 267 GLN A O 1
ATOM 2133 N N . GLN A 1 268 ? 57.599 33.721 -81.344 1.00 78.81 268 GLN A N 1
ATOM 2134 C CA . GLN A 1 268 ? 56.446 34.552 -81.001 1.00 78.81 268 GLN A CA 1
ATOM 2135 C C . GLN A 1 268 ? 55.250 33.697 -80.553 1.00 78.81 268 GLN A C 1
ATOM 2137 O O . GLN A 1 268 ? 54.665 33.990 -79.509 1.00 78.81 268 GLN A O 1
ATOM 2142 N N . GLN A 1 269 ? 54.953 32.593 -81.247 1.00 77.25 269 GLN A N 1
ATOM 2143 C CA . GLN A 1 269 ? 53.927 31.620 -80.852 1.00 77.25 269 GLN A CA 1
ATOM 2144 C C . GLN A 1 269 ? 54.248 30.965 -79.496 1.00 77.25 269 GLN A C 1
ATOM 2146 O O . GLN A 1 269 ? 53.392 30.914 -78.612 1.00 77.25 269 GLN A O 1
ATOM 2151 N N . ILE A 1 270 ? 55.499 30.545 -79.266 1.00 76.44 270 ILE A N 1
ATOM 2152 C CA . ILE A 1 270 ? 55.954 30.015 -77.966 1.00 76.44 270 ILE A CA 1
ATOM 2153 C C . ILE A 1 270 ? 55.838 31.079 -76.863 1.00 76.44 270 ILE A C 1
ATOM 2155 O O . ILE A 1 270 ? 55.488 30.754 -75.729 1.00 76.44 270 ILE A O 1
ATOM 2159 N N . THR A 1 271 ? 56.106 32.350 -77.171 1.00 72.19 271 THR A N 1
ATOM 2160 C CA . THR A 1 271 ? 55.977 33.453 -76.206 1.00 72.19 271 THR A CA 1
ATOM 2161 C C . THR A 1 271 ? 54.510 33.759 -75.894 1.00 72.19 271 THR A C 1
ATOM 2163 O O . THR A 1 271 ? 54.182 33.983 -74.731 1.00 72.19 271 THR A O 1
ATOM 2166 N N . GLN A 1 272 ? 53.605 33.680 -76.874 1.00 76.94 272 GLN A N 1
ATOM 2167 C CA . GLN A 1 272 ? 52.160 33.789 -76.647 1.00 76.94 272 GLN A CA 1
ATOM 2168 C C . GLN A 1 272 ? 51.603 32.616 -75.829 1.00 76.94 272 GLN A C 1
ATOM 2170 O O . GLN A 1 272 ? 50.875 32.848 -74.866 1.00 76.94 272 GLN A O 1
ATOM 2175 N N . LEU A 1 273 ? 51.992 31.373 -76.132 1.00 73.94 273 LEU A N 1
ATOM 2176 C CA . LEU A 1 273 ? 51.590 30.194 -75.353 1.00 73.94 273 LEU A CA 1
ATOM 2177 C C . LEU A 1 273 ? 52.133 30.243 -73.917 1.00 73.94 273 LEU A C 1
ATOM 2179 O O . LEU A 1 273 ? 51.412 29.927 -72.971 1.00 73.94 273 LEU A O 1
ATOM 2183 N N . LYS A 1 274 ? 53.370 30.722 -73.720 1.00 69.94 274 LYS A N 1
ATOM 2184 C CA . LYS A 1 274 ? 53.911 31.003 -72.381 1.00 69.94 274 LYS A CA 1
ATOM 2185 C C . LYS A 1 274 ? 53.130 32.109 -71.672 1.00 69.94 274 LYS A C 1
ATOM 2187 O O . LYS A 1 274 ? 52.833 31.947 -70.496 1.00 69.94 274 LYS A O 1
ATOM 2192 N N . ALA A 1 275 ? 52.755 33.192 -72.353 1.00 69.38 275 ALA A N 1
ATOM 2193 C CA . ALA A 1 275 ? 51.936 34.252 -71.761 1.00 69.38 275 ALA A CA 1
ATOM 2194 C C . ALA A 1 275 ? 50.543 33.743 -71.338 1.00 69.38 275 ALA A C 1
ATOM 2196 O O . ALA A 1 275 ? 50.078 34.081 -70.252 1.00 69.38 275 ALA A O 1
ATOM 2197 N N . GLN A 1 276 ? 49.915 32.870 -72.135 1.00 67.69 276 GLN A N 1
ATOM 2198 C CA . GLN A 1 276 ? 48.646 32.219 -71.786 1.00 67.69 276 GLN A CA 1
ATOM 2199 C C . GLN A 1 276 ? 48.792 31.276 -70.577 1.00 67.69 276 GLN A C 1
ATOM 2201 O O . GLN A 1 276 ? 48.002 31.364 -69.633 1.00 67.69 276 GLN A O 1
ATOM 2206 N N . LEU A 1 277 ? 49.850 30.458 -70.525 1.00 57.00 277 LEU A N 1
ATOM 2207 C CA . LEU A 1 277 ? 50.178 29.634 -69.352 1.00 57.00 277 LEU A CA 1
ATOM 2208 C C . LEU A 1 277 ? 50.436 30.474 -68.088 1.00 57.00 277 LEU A C 1
ATOM 2210 O O . LEU A 1 277 ? 49.863 30.182 -67.040 1.00 57.00 277 LEU A O 1
ATOM 2214 N N . TYR A 1 278 ? 51.215 31.557 -68.181 1.00 53.19 278 TYR A N 1
ATOM 2215 C CA . TYR A 1 278 ? 51.466 32.460 -67.049 1.00 53.19 278 TYR A CA 1
ATOM 2216 C C . TYR A 1 278 ? 50.215 33.240 -66.608 1.00 53.19 278 TYR A C 1
ATOM 2218 O O . TYR A 1 278 ? 50.069 33.509 -65.419 1.00 53.19 278 TYR A O 1
ATOM 2226 N N . SER A 1 279 ? 49.278 33.546 -67.513 1.00 57.41 279 SER A N 1
ATOM 2227 C CA . SER A 1 279 ? 47.987 34.159 -67.147 1.00 57.41 279 SER A CA 1
ATOM 2228 C C . SER A 1 279 ? 47.020 33.201 -66.435 1.00 57.41 279 SER A C 1
ATOM 2230 O O . SER A 1 279 ? 46.088 33.652 -65.777 1.00 57.41 279 SER A O 1
ATOM 2232 N N . THR A 1 280 ? 47.261 31.888 -66.525 1.00 52.50 280 THR A N 1
ATOM 2233 C CA . THR A 1 280 ? 46.417 30.846 -65.912 1.00 52.50 280 THR A CA 1
ATOM 2234 C C . THR A 1 280 ? 46.920 30.438 -64.516 1.00 52.50 280 THR A C 1
ATOM 2236 O O . THR A 1 280 ? 46.187 29.818 -63.750 1.00 52.50 280 THR A O 1
ATOM 2239 N N . ILE A 1 281 ? 48.161 30.795 -64.152 1.00 55.94 281 ILE A N 1
ATOM 2240 C CA . ILE A 1 281 ? 48.811 30.385 -62.895 1.00 55.94 281 ILE A CA 1
ATOM 2241 C C . ILE A 1 281 ? 49.382 31.604 -62.153 1.00 55.94 281 ILE A C 1
ATOM 2243 O O . ILE A 1 281 ? 50.594 31.797 -62.076 1.00 55.94 281 ILE A O 1
ATOM 2247 N N . CYS A 1 282 ? 48.502 32.416 -61.558 1.00 40.41 282 CYS A N 1
ATOM 2248 C CA . CYS A 1 282 ? 48.861 33.255 -60.409 1.00 40.41 282 CYS A CA 1
ATOM 2249 C C . CYS A 1 282 ? 47.611 33.681 -59.607 1.00 40.41 282 CYS A C 1
ATOM 2251 O O . CYS A 1 282 ? 46.772 34.406 -60.142 1.00 40.41 282 CYS A O 1
ATOM 2253 N N . PRO A 1 283 ? 47.452 33.267 -58.334 1.00 52.81 283 PRO A N 1
ATOM 2254 C CA . PRO A 1 283 ? 46.342 33.703 -57.496 1.00 52.81 283 PRO A CA 1
ATOM 2255 C C . PRO A 1 283 ? 46.701 34.974 -56.712 1.00 52.81 283 PRO A C 1
ATOM 2257 O O . PRO A 1 283 ? 47.646 34.987 -55.922 1.00 52.81 283 PRO A O 1
ATOM 2260 N N . ARG A 1 284 ? 45.894 36.030 -56.851 1.00 32.50 284 ARG A N 1
ATOM 2261 C CA . ARG A 1 284 ? 45.842 37.131 -55.877 1.00 32.50 284 ARG A CA 1
ATOM 2262 C C . ARG A 1 284 ? 44.460 37.778 -55.884 1.00 32.50 284 ARG A C 1
ATOM 2264 O O . ARG A 1 284 ? 44.023 38.283 -56.912 1.00 32.50 284 ARG A O 1
ATOM 2271 N N . GLY A 1 285 ? 43.778 37.749 -54.741 1.00 37.12 285 GLY A N 1
ATOM 2272 C CA . GLY A 1 285 ? 42.682 38.686 -54.480 1.00 37.12 285 GLY A CA 1
ATOM 2273 C C . GLY A 1 285 ? 43.232 40.038 -54.018 1.00 37.12 285 GLY A C 1
ATOM 2274 O O . GLY A 1 285 ? 44.448 40.184 -53.937 1.00 37.12 285 GLY A O 1
ATOM 2275 N N . GLU A 1 286 ? 42.334 40.980 -53.710 1.00 32.34 286 GLU A N 1
ATOM 2276 C CA . GLU A 1 286 ? 42.368 41.932 -52.577 1.00 32.34 286 GLU A CA 1
ATOM 2277 C C . GLU A 1 286 ? 41.209 42.963 -52.707 1.00 32.34 286 GLU A C 1
ATOM 2279 O O . GLU A 1 286 ? 41.134 43.673 -53.700 1.00 32.34 286 GLU A O 1
ATOM 2284 N N . TYR A 1 287 ? 40.328 42.995 -51.685 1.00 34.06 287 TYR A N 1
ATOM 2285 C CA . TYR A 1 287 ? 39.723 44.151 -50.962 1.00 34.06 287 TYR A CA 1
ATOM 2286 C C . TYR A 1 287 ? 39.000 45.329 -51.679 1.00 34.06 287 TYR A C 1
ATOM 2288 O O . TYR A 1 287 ? 39.316 45.686 -52.801 1.00 34.06 287 TYR A O 1
ATOM 2296 N N . THR A 1 288 ? 38.041 46.067 -51.076 1.00 33.91 288 THR A N 1
ATOM 2297 C CA . THR A 1 288 ? 37.300 46.015 -49.769 1.00 33.91 288 THR A CA 1
ATOM 2298 C C . THR A 1 288 ? 35.773 45.888 -50.054 1.00 33.91 288 THR A C 1
ATOM 2300 O O . THR A 1 288 ? 35.435 45.566 -51.186 1.00 33.91 288 THR A O 1
ATOM 2303 N N . GLY A 1 289 ? 34.752 46.072 -49.194 1.00 30.98 289 GLY A N 1
ATOM 2304 C CA . GLY A 1 289 ? 34.497 46.523 -47.798 1.00 30.98 289 GLY A CA 1
ATOM 2305 C C . GLY A 1 289 ? 32.950 46.584 -47.613 1.00 30.98 289 GLY A C 1
ATOM 2306 O O . GLY A 1 289 ? 32.246 46.431 -48.605 1.00 30.98 289 GLY A O 1
ATOM 2307 N N . THR A 1 290 ? 32.264 46.769 -46.474 1.00 30.70 290 THR A N 1
ATOM 2308 C CA . THR A 1 290 ? 32.498 47.105 -45.041 1.00 30.70 290 THR A CA 1
ATOM 2309 C C . THR A 1 290 ? 31.571 46.175 -44.185 1.00 30.70 290 THR A C 1
ATOM 2311 O O . THR A 1 290 ? 30.767 45.468 -44.780 1.00 30.70 290 THR A O 1
ATOM 2314 N N . CYS A 1 291 ? 31.568 46.046 -42.842 1.00 26.28 291 CYS A N 1
ATOM 2315 C CA . CYS A 1 291 ? 32.081 46.875 -41.742 1.00 26.28 291 CYS A CA 1
ATOM 2316 C C . CYS A 1 291 ? 32.325 46.083 -40.412 1.00 26.28 291 CYS A C 1
ATOM 2318 O O . CYS A 1 291 ? 31.645 45.101 -40.138 1.00 26.28 291 CYS A O 1
ATOM 2320 N N . SER A 1 292 ? 33.246 46.603 -39.580 1.00 30.22 292 SER A N 1
ATOM 2321 C CA . SER A 1 292 ? 33.342 46.585 -38.089 1.00 30.22 292 SER A CA 1
ATOM 2322 C C . SER A 1 292 ? 33.385 45.306 -37.199 1.00 30.22 292 SER A C 1
ATOM 2324 O O . SER A 1 292 ? 32.351 44.744 -36.863 1.00 30.22 292 SER A O 1
ATOM 2326 N N . GLN A 1 293 ? 34.582 45.105 -36.604 1.00 30.92 293 GLN A N 1
ATOM 2327 C CA . GLN A 1 293 ? 34.920 44.866 -35.166 1.00 30.92 293 GLN A CA 1
ATOM 2328 C C . GLN A 1 293 ? 34.611 43.524 -34.446 1.00 30.92 293 GLN A C 1
ATOM 2330 O O . GLN A 1 293 ? 33.489 43.036 -34.474 1.00 30.92 293 GLN A O 1
ATOM 2335 N N . GLY A 1 294 ? 35.599 42.992 -33.687 1.00 28.69 294 GLY A N 1
ATOM 2336 C CA . GLY A 1 294 ? 35.376 41.831 -32.792 1.00 28.69 294 GLY A CA 1
ATOM 2337 C C . GLY A 1 294 ? 36.547 41.082 -32.098 1.00 28.69 294 GLY A C 1
ATOM 2338 O O . GLY A 1 294 ? 36.274 40.030 -31.547 1.00 28.69 294 GLY A O 1
ATOM 2339 N N . ASP A 1 295 ? 37.793 41.581 -32.095 1.00 29.19 295 ASP A N 1
ATOM 2340 C CA . ASP A 1 295 ? 38.935 41.211 -31.204 1.00 29.19 295 ASP A CA 1
ATOM 2341 C C . ASP A 1 295 ? 39.523 39.761 -31.057 1.00 29.19 295 ASP A C 1
ATOM 2343 O O . ASP A 1 295 ? 38.847 38.782 -30.770 1.00 29.19 295 ASP A O 1
ATOM 2347 N N . ARG A 1 296 ? 40.875 39.724 -31.063 1.00 27.67 296 ARG A N 1
ATOM 2348 C CA . ARG A 1 296 ? 41.844 38.804 -30.384 1.00 27.67 296 ARG A CA 1
ATOM 2349 C C . ARG A 1 296 ? 42.036 37.300 -30.743 1.00 27.67 296 ARG A C 1
ATOM 2351 O O . ARG A 1 296 ? 41.352 36.423 -30.238 1.00 27.67 296 ARG A O 1
ATOM 2358 N N . MET A 1 297 ? 43.144 37.028 -31.465 1.00 28.06 297 MET A N 1
ATOM 2359 C CA . MET A 1 297 ? 44.426 36.408 -30.988 1.00 28.06 297 MET A CA 1
ATOM 2360 C C . MET A 1 297 ? 44.398 35.293 -29.897 1.00 28.06 297 MET A C 1
ATOM 2362 O O . MET A 1 297 ? 43.730 35.470 -28.888 1.00 28.06 297 MET A O 1
ATOM 2366 N N . MET A 1 298 ? 45.195 34.198 -29.925 1.00 32.22 298 MET A N 1
ATOM 2367 C CA . MET A 1 298 ? 46.559 33.949 -30.480 1.00 32.22 298 MET A CA 1
ATOM 2368 C C . MET A 1 298 ? 46.916 32.429 -30.596 1.00 32.22 298 MET A C 1
ATOM 2370 O O . MET A 1 298 ? 46.377 31.651 -29.823 1.00 32.22 298 MET A O 1
ATOM 2374 N N . SER A 1 299 ? 47.881 32.084 -31.482 1.00 31.00 299 SER A N 1
ATOM 2375 C CA . SER A 1 299 ? 48.970 31.053 -31.418 1.00 31.00 299 SER A CA 1
ATOM 2376 C C . SER A 1 299 ? 48.738 29.603 -30.910 1.00 31.00 299 SER A C 1
ATOM 2378 O O . SER A 1 299 ? 48.011 29.380 -29.957 1.00 31.00 299 SER A O 1
ATOM 2380 N N . GLU A 1 300 ? 49.424 28.546 -31.389 1.00 28.77 300 GLU A N 1
ATOM 2381 C CA . GLU A 1 300 ? 50.380 28.356 -32.509 1.00 28.77 300 GLU A CA 1
ATOM 2382 C C . GLU A 1 300 ? 50.678 26.846 -32.725 1.00 28.77 300 GLU A C 1
ATOM 2384 O O . GLU A 1 300 ? 51.022 26.179 -31.758 1.00 28.77 300 GLU A O 1
ATOM 2389 N N . SER A 1 301 ? 50.752 26.379 -33.990 1.00 29.38 301 SER A N 1
ATOM 2390 C CA . SER A 1 301 ? 51.858 25.514 -34.501 1.00 29.38 301 SER A CA 1
ATOM 2391 C C . SER A 1 301 ? 51.999 24.034 -33.988 1.00 29.38 301 SER A C 1
ATOM 2393 O O . SER A 1 301 ? 51.628 23.729 -32.866 1.00 29.38 301 SER A O 1
ATOM 2395 N N . GLN A 1 302 ? 52.523 23.011 -34.694 1.00 32.00 302 GLN A N 1
ATOM 2396 C CA . GLN A 1 302 ? 53.003 22.815 -36.080 1.00 32.00 302 GLN A CA 1
ATOM 2397 C C . GLN A 1 302 ? 52.624 21.413 -36.630 1.00 32.00 302 GLN A C 1
ATOM 2399 O O . GLN A 1 302 ? 52.259 20.495 -35.902 1.00 32.00 302 GLN A O 1
ATOM 2404 N N . SER A 1 303 ? 52.769 21.271 -37.948 1.00 31.67 303 SER A N 1
ATOM 2405 C CA . SER A 1 303 ? 52.660 20.081 -38.811 1.00 31.67 303 SER A CA 1
ATOM 2406 C C . SER A 1 303 ? 53.559 18.872 -38.475 1.00 31.67 303 SER A C 1
ATOM 2408 O O . SER A 1 303 ? 54.698 19.078 -38.069 1.00 31.67 303 SER A O 1
ATOM 2410 N N . SER A 1 304 ? 53.169 17.650 -38.891 1.00 29.77 304 SER A N 1
ATOM 2411 C CA . SER A 1 304 ? 53.768 16.997 -40.089 1.00 29.77 304 SER A CA 1
ATOM 2412 C C . SER A 1 304 ? 53.185 15.607 -40.444 1.00 29.77 304 SER A C 1
ATOM 2414 O O . SER A 1 304 ? 53.240 14.676 -39.652 1.00 29.77 304 SER A O 1
ATOM 2416 N N . THR A 1 305 ? 52.681 15.510 -41.679 1.00 31.03 305 THR A N 1
ATOM 2417 C CA . THR A 1 305 ? 52.888 14.474 -42.723 1.00 31.03 305 THR A CA 1
ATOM 2418 C C . THR A 1 305 ? 52.945 12.963 -42.402 1.00 31.03 305 THR A C 1
ATOM 2420 O O . THR A 1 305 ? 53.744 12.469 -41.615 1.00 31.03 305 THR A O 1
ATOM 2423 N N . VAL A 1 306 ? 52.160 12.215 -43.186 1.00 32.19 306 VAL A N 1
ATOM 2424 C CA . VAL A 1 306 ? 52.079 10.744 -43.306 1.00 32.19 306 VAL A CA 1
ATOM 2425 C C . VAL A 1 306 ? 53.117 10.201 -44.303 1.00 32.19 306 VAL A C 1
ATOM 2427 O O . VAL A 1 306 ? 53.289 10.839 -45.337 1.00 32.19 306 VAL A O 1
ATOM 2430 N N . LEU A 1 307 ? 53.695 9.001 -44.081 1.00 30.27 307 LEU A N 1
ATOM 2431 C CA . LEU A 1 307 ? 53.819 7.935 -45.112 1.00 30.27 307 LEU A CA 1
ATOM 2432 C C . LEU A 1 307 ? 54.454 6.606 -44.627 1.00 30.27 307 LEU A C 1
ATOM 2434 O O . LEU A 1 307 ? 55.481 6.597 -43.964 1.00 30.27 307 LEU A O 1
ATOM 2438 N N . SER A 1 308 ? 53.824 5.499 -45.055 1.00 31.22 308 SER A N 1
ATOM 2439 C CA . SER A 1 308 ? 54.359 4.153 -45.380 1.00 31.22 308 SER A CA 1
ATOM 2440 C C . SER A 1 308 ? 55.423 3.457 -44.502 1.00 31.22 308 SER A C 1
ATOM 2442 O O . SER A 1 308 ? 56.559 3.911 -44.434 1.00 31.22 308 SER A O 1
ATOM 2444 N N . ALA A 1 309 ? 55.147 2.208 -44.091 1.00 27.53 309 ALA A N 1
ATOM 2445 C CA . ALA A 1 309 ? 55.713 1.002 -44.739 1.00 27.53 309 ALA A CA 1
ATOM 2446 C C . ALA A 1 309 ? 55.242 -0.314 -44.071 1.00 27.53 309 ALA A C 1
ATOM 2448 O O . ALA A 1 309 ? 54.905 -0.351 -42.891 1.00 27.53 309 ALA A O 1
ATOM 2449 N N . ILE A 1 310 ? 55.239 -1.403 -44.846 1.00 30.67 310 ILE A N 1
ATOM 2450 C CA . ILE A 1 310 ? 54.996 -2.794 -44.414 1.00 30.67 310 ILE A CA 1
ATOM 2451 C C . ILE A 1 310 ? 56.355 -3.467 -44.142 1.00 30.67 310 ILE A C 1
ATOM 2453 O O . ILE A 1 310 ? 57.289 -3.170 -44.880 1.00 30.67 310 ILE A O 1
ATOM 2457 N N . VAL A 1 311 ? 56.454 -4.390 -43.163 1.00 27.88 311 VAL A N 1
ATOM 2458 C CA . VAL A 1 311 ? 57.175 -5.702 -43.202 1.00 27.88 311 VAL A CA 1
ATOM 2459 C C . VAL A 1 311 ? 57.265 -6.335 -41.788 1.00 27.88 311 VAL A C 1
ATOM 2461 O O . VAL A 1 311 ? 56.974 -5.697 -40.783 1.00 27.88 311 VAL A O 1
ATOM 2464 N N . MET A 1 312 ? 57.525 -7.646 -41.746 1.00 28.44 312 MET A N 1
ATOM 2465 C CA . MET A 1 312 ? 57.197 -8.624 -40.692 1.00 28.44 312 MET A CA 1
ATOM 2466 C C . MET A 1 312 ? 58.279 -8.857 -39.608 1.00 28.44 312 MET A C 1
ATOM 2468 O O . MET A 1 312 ? 59.446 -8.540 -39.828 1.00 28.44 312 MET A O 1
ATOM 2472 N N . SER A 1 313 ? 57.896 -9.651 -38.583 1.00 26.27 313 SER A N 1
ATOM 2473 C CA . SER A 1 313 ? 58.718 -10.543 -37.704 1.00 26.27 313 SER A CA 1
ATOM 2474 C C . SER A 1 313 ? 58.982 -10.042 -36.266 1.00 26.27 313 SER A C 1
ATOM 2476 O O . SER A 1 313 ? 58.929 -8.835 -36.052 1.00 26.27 313 SER A O 1
ATOM 2478 N N . PRO A 1 314 ? 59.368 -10.905 -35.287 1.00 35.28 314 PRO A N 1
ATOM 2479 C CA . PRO A 1 314 ? 59.246 -12.374 -35.176 1.00 35.28 314 PRO A CA 1
ATOM 2480 C C . PRO A 1 314 ? 58.659 -12.864 -33.818 1.00 35.28 314 PRO A C 1
ATOM 2482 O O . PRO A 1 314 ? 58.346 -12.096 -32.913 1.00 35.28 314 PRO A O 1
ATOM 2485 N N . SER A 1 315 ? 58.564 -14.188 -33.659 1.00 30.70 315 SER A N 1
ATOM 2486 C CA . SER A 1 315 ? 58.308 -14.897 -32.394 1.00 30.70 315 SER A CA 1
ATOM 2487 C C . SER A 1 315 ? 59.447 -14.754 -31.367 1.00 30.70 315 SER A C 1
ATOM 2489 O O . SER A 1 315 ? 60.604 -14.844 -31.765 1.00 30.70 315 SER A O 1
ATOM 2491 N N . GLN A 1 316 ? 59.139 -14.742 -30.059 1.00 29.17 316 GLN A N 1
ATOM 2492 C CA . GLN A 1 316 ? 59.549 -15.805 -29.110 1.00 29.17 316 GLN A CA 1
ATOM 2493 C C . GLN A 1 316 ? 59.012 -15.598 -27.675 1.00 29.17 316 GLN A C 1
ATOM 2495 O O . GLN A 1 316 ? 58.698 -14.497 -27.238 1.00 29.17 316 GLN A O 1
ATOM 2500 N N . GLN A 1 317 ? 58.880 -16.727 -26.977 1.00 30.53 317 GLN A N 1
ATOM 2501 C CA . GLN A 1 317 ? 58.528 -16.909 -25.559 1.00 30.53 317 GLN A CA 1
ATOM 2502 C C . GLN A 1 317 ? 59.809 -16.750 -24.684 1.00 30.53 317 GLN A C 1
ATOM 2504 O O . GLN A 1 317 ? 60.888 -16.717 -25.281 1.00 30.53 317 GLN A O 1
ATOM 2509 N N . PRO A 1 318 ? 59.773 -16.701 -23.324 1.00 38.22 318 PRO A N 1
ATOM 2510 C CA . PRO A 1 318 ? 59.365 -17.879 -22.535 1.00 38.22 318 PRO A CA 1
ATOM 2511 C C . PRO A 1 318 ? 58.752 -17.633 -21.133 1.00 38.22 318 PRO A C 1
ATOM 2513 O O . PRO A 1 318 ? 58.932 -16.581 -20.542 1.00 38.22 318 PRO A O 1
ATOM 2516 N N . THR A 1 319 ? 58.116 -18.694 -20.602 1.00 27.98 319 THR A N 1
ATOM 2517 C CA . THR A 1 319 ? 58.014 -19.120 -19.174 1.00 27.98 319 THR A CA 1
ATOM 2518 C C . THR A 1 319 ? 57.659 -18.119 -18.057 1.00 27.98 319 THR A C 1
ATOM 2520 O O . THR A 1 319 ? 58.095 -16.985 -18.041 1.00 27.98 319 THR A O 1
ATOM 2523 N N . ALA A 1 320 ? 57.067 -18.496 -16.925 1.00 26.84 320 ALA A N 1
ATOM 2524 C CA . ALA A 1 320 ? 56.255 -19.616 -16.427 1.00 26.84 320 ALA A CA 1
ATOM 2525 C C . ALA A 1 320 ? 56.283 -19.452 -14.896 1.00 26.84 320 ALA A C 1
ATOM 2527 O O . ALA A 1 320 ? 57.320 -19.064 -14.372 1.00 26.84 320 ALA A O 1
ATOM 2528 N N . LEU A 1 321 ? 55.233 -19.839 -14.173 1.00 26.48 321 LEU A N 1
ATOM 2529 C CA . LEU A 1 321 ? 55.370 -20.487 -12.862 1.00 26.48 321 LEU A CA 1
ATOM 2530 C C . LEU A 1 321 ? 54.038 -21.147 -12.492 1.00 26.48 321 LEU A C 1
ATOM 2532 O O . LEU A 1 321 ? 52.965 -20.673 -12.858 1.00 26.48 321 LEU A O 1
ATOM 2536 N N . LYS A 1 322 ? 54.136 -22.303 -11.841 1.00 30.72 322 LYS A N 1
ATOM 2537 C CA . LYS A 1 322 ? 53.007 -23.115 -11.377 1.00 30.72 322 LYS A CA 1
ATOM 2538 C C . LYS A 1 322 ? 52.802 -22.835 -9.896 1.00 30.72 322 LYS A C 1
ATOM 2540 O O . LYS A 1 322 ? 53.788 -22.589 -9.212 1.00 30.72 322 LYS A O 1
ATOM 2545 N N . GLU A 1 323 ? 51.609 -23.110 -9.387 1.00 25.42 323 GLU A N 1
ATOM 2546 C CA . GLU A 1 323 ? 51.528 -23.827 -8.116 1.00 25.42 323 GLU A CA 1
ATOM 2547 C C . GLU A 1 323 ? 50.309 -24.752 -8.077 1.00 25.42 323 GLU A C 1
ATOM 2549 O O . GLU A 1 323 ? 49.341 -24.587 -8.820 1.00 25.42 323 GLU A O 1
ATOM 2554 N N . THR A 1 324 ? 50.430 -25.814 -7.291 1.00 27.36 324 THR A N 1
ATOM 2555 C CA . THR A 1 324 ? 49.575 -27.007 -7.304 1.00 27.36 324 THR A CA 1
ATOM 2556 C C . THR A 1 324 ? 49.199 -27.370 -5.877 1.00 27.36 324 THR A C 1
ATOM 2558 O O . THR A 1 324 ? 50.097 -27.349 -5.045 1.00 27.36 324 THR A O 1
ATOM 2561 N N . HIS A 1 325 ? 47.970 -27.839 -5.615 1.00 28.58 325 HIS A N 1
ATOM 2562 C CA . HIS A 1 325 ? 47.762 -29.132 -4.935 1.00 28.58 325 HIS A CA 1
ATOM 2563 C C . HIS A 1 325 ? 46.288 -29.587 -4.843 1.00 28.58 325 HIS A C 1
ATOM 2565 O O . HIS A 1 325 ? 45.405 -28.848 -4.429 1.00 28.58 325 HIS A O 1
ATOM 2571 N N . ASN A 1 326 ? 46.090 -30.855 -5.219 1.00 27.14 326 ASN A N 1
ATOM 2572 C CA . ASN A 1 326 ? 45.146 -31.882 -4.747 1.00 27.14 326 ASN A CA 1
ATOM 2573 C C . ASN A 1 326 ? 43.986 -31.527 -3.788 1.00 27.14 326 ASN A C 1
ATOM 2575 O O . ASN A 1 326 ? 44.245 -31.128 -2.658 1.00 27.14 326 ASN A O 1
ATOM 2579 N N . THR A 1 327 ? 42.801 -32.078 -4.101 1.00 27.80 327 THR A N 1
ATOM 2580 C CA . THR A 1 327 ? 42.190 -33.132 -3.249 1.00 27.80 327 THR A CA 1
ATOM 2581 C C . THR A 1 327 ? 41.492 -34.197 -4.116 1.00 27.80 327 THR A C 1
ATOM 2583 O O . THR A 1 327 ? 41.170 -33.943 -5.274 1.00 27.80 327 THR A O 1
ATOM 2586 N N . GLN A 1 328 ? 41.332 -35.416 -3.589 1.00 29.45 328 GLN A N 1
ATOM 2587 C CA . GLN A 1 328 ? 40.948 -36.621 -4.341 1.00 29.45 328 GLN A CA 1
ATOM 2588 C C . GLN A 1 328 ? 39.435 -36.893 -4.424 1.00 29.45 328 GLN A C 1
ATOM 2590 O O . GLN A 1 328 ? 38.643 -36.455 -3.594 1.00 29.45 328 GLN A O 1
ATOM 2595 N N . VAL A 1 329 ? 39.089 -37.693 -5.435 1.00 28.78 329 VAL A N 1
ATOM 2596 C CA . VAL A 1 329 ? 37.772 -38.281 -5.726 1.00 28.78 329 VAL A CA 1
ATOM 2597 C C . VAL A 1 329 ? 37.488 -39.487 -4.822 1.00 28.78 329 VAL A C 1
ATOM 2599 O O . VAL A 1 329 ? 38.396 -40.262 -4.529 1.00 28.78 329 VAL A O 1
ATOM 2602 N N . CYS A 1 330 ? 36.213 -39.716 -4.497 1.00 27.59 330 CYS A N 1
ATOM 2603 C CA . CYS A 1 330 ? 35.689 -41.038 -4.148 1.00 27.59 330 CYS A CA 1
ATOM 2604 C C . CYS A 1 330 ? 34.458 -41.323 -5.010 1.00 27.59 330 CYS A C 1
ATOM 2606 O O . CYS A 1 330 ? 33.482 -40.584 -4.935 1.00 27.59 330 CYS A O 1
ATOM 2608 N N . ASP A 1 331 ? 34.509 -42.394 -5.801 1.00 29.55 331 ASP A N 1
ATOM 2609 C CA . ASP A 1 331 ? 33.396 -42.840 -6.640 1.00 29.55 331 ASP A CA 1
ATOM 2610 C C . ASP A 1 331 ? 33.424 -44.374 -6.770 1.00 29.55 331 ASP A C 1
ATOM 2612 O O . ASP A 1 331 ? 34.504 -44.979 -6.771 1.00 29.55 331 ASP A O 1
ATOM 2616 N N . LYS A 1 332 ? 32.257 -45.024 -6.850 1.00 29.56 332 LYS A N 1
ATOM 2617 C CA . LYS A 1 332 ? 32.144 -46.490 -6.981 1.00 29.56 332 LYS A CA 1
ATOM 2618 C C . LYS A 1 332 ? 30.938 -46.915 -7.827 1.00 29.56 332 LYS A C 1
ATOM 2620 O O . LYS A 1 332 ? 29.828 -46.911 -7.319 1.00 29.56 332 LYS A O 1
ATOM 2625 N N . GLN A 1 333 ? 31.251 -47.477 -9.005 1.00 33.25 333 GLN A N 1
ATOM 2626 C CA . GLN A 1 333 ? 30.617 -48.663 -9.632 1.00 33.25 333 GLN A CA 1
ATOM 2627 C C . GLN A 1 333 ? 29.117 -48.556 -10.044 1.00 33.25 333 GLN A C 1
ATOM 2629 O O . GLN A 1 333 ? 28.298 -47.993 -9.342 1.00 33.25 333 GLN A O 1
ATOM 2634 N N . SER A 1 334 ? 28.636 -49.121 -11.163 1.00 27.58 334 SER A N 1
ATOM 2635 C CA . SER A 1 334 ? 29.210 -50.080 -12.133 1.00 27.58 334 SER A CA 1
ATOM 2636 C C . SER A 1 334 ? 28.549 -49.962 -13.531 1.00 27.58 334 SER A C 1
ATOM 2638 O O . SER A 1 334 ? 27.687 -49.116 -13.749 1.00 27.58 334 SER A O 1
ATOM 2640 N N . CYS A 1 335 ? 29.001 -50.772 -14.499 1.00 26.53 335 CYS A N 1
ATOM 2641 C CA . CYS A 1 335 ? 28.850 -50.563 -15.949 1.00 26.53 335 CYS A CA 1
ATOM 2642 C C . CYS A 1 335 ? 27.821 -51.484 -16.646 1.00 26.53 335 CYS A C 1
ATOM 2644 O O . CYS A 1 335 ? 27.508 -52.558 -16.141 1.00 26.53 335 CYS A O 1
ATOM 2646 N N . SER A 1 336 ? 27.450 -51.162 -17.895 1.00 24.77 336 SER A N 1
ATOM 2647 C CA . SER A 1 336 ? 27.192 -52.165 -18.956 1.00 24.77 336 SER A CA 1
ATOM 2648 C C . SER A 1 336 ? 27.398 -51.571 -20.370 1.00 24.77 336 SER A C 1
ATOM 2650 O O . SER A 1 336 ? 27.334 -50.357 -20.544 1.00 24.77 336 SER A O 1
ATOM 2652 N N . ASN A 1 337 ? 27.723 -52.417 -21.362 1.00 29.03 337 ASN A N 1
ATOM 2653 C CA . ASN A 1 337 ? 28.266 -52.035 -22.682 1.00 29.03 337 ASN A CA 1
ATOM 2654 C C . ASN A 1 337 ? 27.321 -52.361 -23.860 1.00 29.03 337 ASN A C 1
ATOM 2656 O O . ASN A 1 337 ? 26.679 -53.409 -23.843 1.00 29.03 337 ASN A O 1
ATOM 2660 N N . SER A 1 338 ? 27.358 -51.576 -24.949 1.00 29.33 338 SER A N 1
ATOM 2661 C CA . SER A 1 338 ? 27.280 -52.047 -26.362 1.00 29.33 338 SER A CA 1
ATOM 2662 C C . SER A 1 338 ? 27.508 -50.886 -27.370 1.00 29.33 338 SER A C 1
ATOM 2664 O O . SER A 1 338 ? 27.462 -49.728 -26.952 1.00 29.33 338 SER A O 1
ATOM 2666 N N . PRO A 1 339 ? 27.882 -51.142 -28.650 1.00 39.69 339 PRO A N 1
ATOM 2667 C CA . PRO A 1 339 ? 28.802 -50.240 -29.362 1.00 39.69 339 PRO A CA 1
ATOM 2668 C C . PRO A 1 339 ? 28.282 -49.482 -30.609 1.00 39.69 339 PRO A C 1
ATOM 2670 O O . PRO A 1 339 ? 27.446 -49.964 -31.360 1.00 39.69 339 PRO A O 1
ATOM 2673 N N . GLN A 1 340 ? 28.963 -48.356 -30.870 1.00 31.08 340 GLN A N 1
ATOM 2674 C CA . GLN A 1 340 ? 29.269 -47.712 -32.167 1.00 31.08 340 GLN A CA 1
ATOM 2675 C C . GLN A 1 340 ? 28.139 -47.217 -33.102 1.00 31.08 340 GLN A C 1
ATOM 2677 O O . GLN A 1 340 ? 27.534 -47.958 -33.868 1.00 31.08 340 GLN A O 1
ATOM 2682 N N . GLY A 1 341 ? 28.053 -45.884 -33.198 1.00 29.41 341 GLY A N 1
ATOM 2683 C CA . GLY A 1 341 ? 27.614 -45.124 -34.376 1.00 29.41 341 GLY A CA 1
ATOM 2684 C C . GLY A 1 341 ? 28.424 -43.813 -34.459 1.00 29.41 341 GLY A C 1
ATOM 2685 O O . GLY A 1 341 ? 28.823 -43.303 -33.408 1.00 29.41 341 GLY A O 1
ATOM 2686 N N . PRO A 1 342 ? 28.747 -43.273 -35.652 1.00 36.66 342 PRO A N 1
ATOM 2687 C CA . PRO A 1 342 ? 29.729 -42.194 -35.784 1.00 36.66 342 PRO A CA 1
ATOM 2688 C C . PRO A 1 342 ? 29.211 -40.861 -35.229 1.00 36.66 342 PRO A C 1
ATOM 2690 O O . PRO A 1 342 ? 28.276 -40.251 -35.753 1.00 36.66 342 PRO A O 1
ATOM 2693 N N . THR A 1 343 ? 29.861 -40.378 -34.174 1.00 29.38 343 THR A N 1
ATOM 2694 C CA . THR A 1 343 ? 29.526 -39.127 -33.495 1.00 29.38 343 THR A CA 1
ATOM 2695 C C . THR A 1 343 ? 29.873 -37.906 -34.350 1.00 29.38 343 THR A C 1
ATOM 2697 O O . THR A 1 343 ? 31.012 -37.443 -34.395 1.00 29.38 343 THR A O 1
ATOM 2700 N N . ARG A 1 344 ? 28.854 -37.275 -34.948 1.00 36.78 344 ARG A N 1
ATOM 2701 C CA . ARG A 1 344 ? 28.915 -35.827 -35.198 1.00 36.78 344 ARG A CA 1
ATOM 2702 C C . ARG A 1 344 ? 28.945 -35.132 -33.837 1.00 36.78 344 ARG A C 1
ATOM 2704 O O . ARG A 1 344 ? 27.904 -34.985 -33.203 1.00 36.78 344 ARG A O 1
ATOM 2711 N N . GLY A 1 345 ? 30.137 -34.745 -33.385 1.00 31.61 345 GLY A N 1
ATOM 2712 C CA . GLY A 1 345 ? 30.317 -34.041 -32.117 1.00 31.61 345 GLY A CA 1
ATOM 2713 C C . GLY A 1 345 ? 29.418 -32.797 -32.040 1.00 31.61 345 GLY A C 1
ATOM 2714 O O . GLY A 1 345 ? 29.431 -31.988 -32.977 1.00 31.61 345 GLY A O 1
ATOM 2715 N N . PRO A 1 346 ? 28.635 -32.608 -30.961 1.00 35.59 346 PRO A N 1
ATOM 2716 C CA . PRO A 1 346 ? 27.965 -31.342 -30.725 1.00 35.59 346 PRO A CA 1
ATOM 2717 C C . PRO A 1 346 ? 29.033 -30.260 -30.574 1.00 35.59 346 PRO A C 1
ATOM 2719 O O . PRO A 1 346 ? 29.925 -30.383 -29.737 1.00 35.59 346 PRO A O 1
ATOM 2722 N N . LYS A 1 347 ? 28.944 -29.199 -31.385 1.00 34.94 347 LYS A N 1
ATOM 2723 C CA . LYS A 1 347 ? 29.767 -27.993 -31.211 1.00 34.94 347 LYS A CA 1
ATOM 2724 C C . LYS A 1 347 ? 29.663 -27.534 -29.760 1.00 34.94 347 LYS A C 1
ATOM 2726 O O . LYS A 1 347 ? 28.545 -27.484 -29.245 1.00 34.94 347 LYS A O 1
ATOM 2731 N N . GLU A 1 348 ? 30.798 -27.182 -29.159 1.00 36.44 348 GLU A N 1
ATOM 2732 C CA . GLU A 1 348 ? 30.913 -26.731 -27.770 1.00 36.44 348 GLU A CA 1
ATOM 2733 C C . GLU A 1 348 ? 29.791 -25.752 -27.402 1.00 36.44 348 GLU A C 1
ATOM 2735 O O . GLU A 1 348 ? 29.806 -24.569 -27.749 1.00 36.44 348 GLU A O 1
ATOM 2740 N N . ARG A 1 349 ? 28.789 -26.255 -26.677 1.00 41.06 349 ARG A N 1
ATOM 2741 C CA . ARG A 1 349 ? 27.916 -25.407 -25.878 1.00 41.06 349 ARG A CA 1
ATOM 2742 C C . ARG A 1 349 ? 28.677 -25.155 -24.589 1.00 41.06 349 ARG A C 1
ATOM 2744 O O . ARG A 1 349 ? 28.982 -26.105 -23.874 1.00 41.06 349 ARG A O 1
ATOM 2751 N N . MET A 1 350 ? 28.993 -23.896 -24.293 1.00 38.47 350 MET A N 1
ATOM 2752 C CA . MET A 1 350 ? 29.600 -23.538 -23.011 1.00 38.47 350 MET A CA 1
ATOM 2753 C C . MET A 1 350 ? 28.610 -23.838 -21.878 1.00 38.47 350 MET A C 1
ATOM 2755 O O . MET A 1 350 ? 27.717 -23.039 -21.582 1.00 38.47 350 MET A O 1
ATOM 2759 N N . HIS A 1 351 ? 28.762 -25.010 -21.262 1.00 46.66 351 HIS A N 1
ATOM 2760 C CA . HIS A 1 351 ? 28.024 -25.416 -20.075 1.00 46.66 351 HIS A CA 1
ATOM 2761 C C . HIS A 1 351 ? 28.572 -24.654 -18.864 1.00 46.66 351 HIS A C 1
ATOM 2763 O O . HIS A 1 351 ? 29.513 -25.072 -18.196 1.00 46.66 351 HIS A O 1
ATOM 2769 N N . HIS A 1 352 ? 27.962 -23.505 -18.600 1.00 56.34 352 HIS A N 1
ATOM 2770 C CA . HIS A 1 352 ? 28.156 -22.676 -17.417 1.00 56.34 352 HIS A CA 1
ATOM 2771 C C . HIS A 1 352 ? 27.492 -23.379 -16.224 1.00 56.34 352 HIS A C 1
ATOM 2773 O O . HIS A 1 352 ? 26.361 -23.092 -15.840 1.00 56.34 352 HIS A O 1
ATOM 2779 N N . ASN A 1 353 ? 28.195 -24.360 -15.662 1.00 64.06 353 ASN A N 1
ATOM 2780 C CA . ASN A 1 353 ? 27.727 -25.179 -14.547 1.00 64.06 353 ASN A CA 1
ATOM 2781 C C . ASN A 1 353 ? 27.826 -24.407 -13.214 1.00 64.06 353 ASN A C 1
ATOM 2783 O O . ASN A 1 353 ? 28.560 -24.805 -12.314 1.00 64.06 353 ASN A O 1
ATOM 2787 N N . ILE A 1 354 ? 27.153 -23.253 -13.123 1.00 75.81 354 ILE A N 1
ATOM 2788 C CA . ILE A 1 354 ? 27.085 -22.427 -11.911 1.00 75.81 354 ILE A CA 1
ATOM 2789 C C . ILE A 1 354 ? 25.977 -23.010 -11.024 1.00 75.81 354 ILE A C 1
ATOM 2791 O O . ILE A 1 354 ? 24.802 -22.865 -11.381 1.00 75.81 354 ILE A O 1
ATOM 2795 N N . PRO A 1 355 ? 26.302 -23.676 -9.900 1.00 80.56 355 PRO A N 1
ATOM 2796 C CA . PRO A 1 355 ? 25.293 -24.233 -9.011 1.00 80.56 355 PRO A CA 1
ATOM 2797 C C . PRO A 1 355 ? 24.524 -23.114 -8.304 1.00 80.56 355 PRO A C 1
ATOM 2799 O O . PRO A 1 355 ? 25.067 -22.043 -8.019 1.00 80.56 355 PRO A O 1
ATOM 2802 N N . HIS A 1 356 ? 23.263 -23.369 -7.962 1.00 79.94 356 HIS A N 1
ATOM 2803 C CA . HIS A 1 356 ? 22.481 -22.412 -7.186 1.00 79.94 356 HIS A CA 1
ATOM 2804 C C . HIS A 1 356 ? 23.036 -22.251 -5.766 1.00 79.94 356 HIS A C 1
ATOM 2806 O O . HIS A 1 356 ? 22.871 -23.120 -4.910 1.00 79.94 356 HIS A O 1
ATOM 2812 N N . ARG A 1 357 ? 23.621 -21.083 -5.471 1.00 87.44 357 ARG A N 1
ATOM 2813 C CA . ARG A 1 357 ? 23.937 -20.685 -4.096 1.00 87.44 357 ARG A CA 1
ATOM 2814 C C . ARG A 1 357 ? 22.697 -20.099 -3.427 1.00 87.44 357 ARG A C 1
ATOM 2816 O O . ARG A 1 357 ? 22.408 -18.910 -3.555 1.00 87.44 357 ARG A O 1
ATOM 2823 N N . PHE A 1 358 ? 21.928 -20.949 -2.762 1.00 89.50 358 PHE A N 1
ATOM 2824 C CA . PHE A 1 358 ? 20.692 -20.559 -2.092 1.00 89.50 358 PHE A CA 1
ATOM 2825 C C . PHE A 1 358 ? 20.929 -19.880 -0.737 1.00 89.50 358 PHE A C 1
ATOM 2827 O O . PHE A 1 358 ? 21.759 -20.315 0.058 1.00 89.50 358 PHE A O 1
ATOM 2834 N N . HIS A 1 359 ? 20.145 -18.837 -0.461 1.00 88.81 359 HIS A N 1
ATOM 2835 C CA . HIS A 1 359 ? 19.972 -18.246 0.861 1.00 88.81 359 HIS A CA 1
ATOM 2836 C C . HIS A 1 359 ? 18.486 -18.295 1.231 1.00 88.81 359 HIS A C 1
ATOM 2838 O O . HIS A 1 359 ? 17.640 -17.838 0.460 1.00 88.81 359 HIS A O 1
ATOM 2844 N N . THR A 1 360 ? 18.174 -18.854 2.400 1.00 88.00 360 THR A N 1
ATOM 2845 C CA . THR A 1 360 ? 16.808 -18.919 2.935 1.00 88.00 360 THR A CA 1
ATOM 2846 C C . THR A 1 360 ? 16.625 -17.835 3.988 1.00 88.00 360 THR A C 1
ATOM 2848 O O . THR A 1 360 ? 17.427 -17.733 4.914 1.00 88.00 360 THR A O 1
ATOM 2851 N N . GLY A 1 361 ? 15.566 -17.041 3.852 1.00 85.50 361 GLY A N 1
ATOM 2852 C CA . GLY A 1 361 ? 15.248 -15.930 4.745 1.00 85.50 361 GLY A CA 1
ATOM 2853 C C . GLY A 1 361 ? 13.788 -15.499 4.617 1.00 85.50 361 GLY A C 1
ATOM 2854 O O . GLY A 1 361 ? 12.997 -16.150 3.938 1.00 85.50 361 GLY A O 1
ATOM 2855 N N . ILE A 1 362 ? 13.421 -14.401 5.276 1.00 86.38 362 ILE A N 1
ATOM 2856 C CA . ILE A 1 362 ? 12.080 -13.809 5.167 1.00 86.38 362 ILE A CA 1
ATOM 2857 C C . ILE A 1 362 ? 11.926 -13.140 3.798 1.00 86.38 362 ILE A C 1
ATOM 2859 O O . ILE A 1 362 ? 12.774 -12.334 3.406 1.00 86.38 362 ILE A O 1
ATOM 2863 N N . SER A 1 363 ? 10.829 -13.417 3.091 1.00 85.88 363 SER A N 1
ATOM 2864 C CA . SER A 1 363 ? 10.472 -12.659 1.895 1.00 85.88 363 SER A CA 1
ATOM 2865 C C . SER A 1 363 ? 9.971 -11.271 2.291 1.00 85.88 363 SER A C 1
ATOM 2867 O O . SER A 1 363 ? 8.864 -11.108 2.801 1.00 85.88 363 SER A O 1
ATOM 2869 N N . MET A 1 364 ? 10.789 -10.251 2.034 1.00 83.75 364 MET A N 1
ATOM 2870 C CA . MET A 1 364 ? 10.449 -8.839 2.267 1.00 83.75 364 MET A CA 1
ATOM 2871 C C . MET A 1 364 ? 9.496 -8.256 1.207 1.00 83.75 364 MET A C 1
ATOM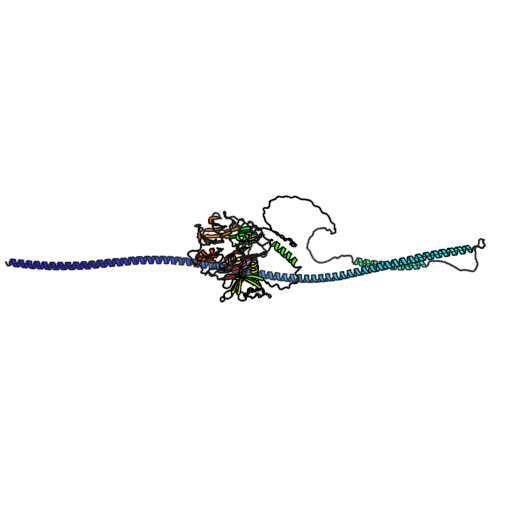 2873 O O . MET A 1 364 ? 9.154 -7.080 1.270 1.00 83.75 364 MET A O 1
ATOM 2877 N N . ARG A 1 365 ? 9.093 -9.055 0.213 1.00 79.00 365 ARG A N 1
ATOM 2878 C CA . ARG A 1 365 ? 8.193 -8.688 -0.891 1.00 79.00 365 ARG A CA 1
ATOM 2879 C C . ARG A 1 365 ? 7.305 -9.884 -1.248 1.00 79.00 365 ARG A C 1
ATOM 2881 O O . ARG A 1 365 ? 7.722 -11.029 -1.061 1.00 79.00 365 ARG A O 1
ATOM 2888 N N . GLY A 1 366 ? 6.125 -9.622 -1.809 1.00 79.88 366 GLY A N 1
ATOM 2889 C CA . GLY A 1 366 ? 5.371 -10.640 -2.544 1.00 79.88 366 GLY A CA 1
ATOM 2890 C C . GLY A 1 366 ? 6.140 -11.046 -3.806 1.00 79.88 366 GLY A C 1
ATOM 2891 O O . GLY A 1 366 ? 6.599 -10.174 -4.542 1.00 79.88 366 GLY A O 1
ATOM 2892 N N . ALA A 1 367 ? 6.328 -12.343 -4.048 1.00 78.62 367 ALA A N 1
ATOM 2893 C CA . ALA A 1 367 ? 7.101 -12.847 -5.188 1.00 78.62 367 ALA A CA 1
ATOM 2894 C C . ALA A 1 367 ? 6.496 -14.134 -5.763 1.00 78.62 367 ALA A C 1
ATOM 2896 O O . ALA A 1 367 ? 5.898 -14.924 -5.037 1.00 78.62 367 ALA A O 1
ATOM 2897 N N . LYS A 1 368 ? 6.652 -14.371 -7.070 1.00 79.56 368 LYS A N 1
ATOM 2898 C CA . LYS A 1 368 ? 6.155 -15.594 -7.714 1.00 79.56 368 LYS A CA 1
ATOM 2899 C C . LYS A 1 368 ? 7.194 -16.697 -7.550 1.00 79.56 368 LYS A C 1
ATOM 2901 O O . LYS A 1 368 ? 8.361 -16.485 -7.876 1.00 79.56 368 LYS A O 1
ATOM 2906 N N . CYS A 1 369 ? 6.801 -17.866 -7.049 1.00 82.19 369 CYS A N 1
ATOM 2907 C CA . CYS A 1 369 ? 7.733 -18.978 -6.902 1.00 82.19 369 CYS A CA 1
ATOM 2908 C C . CYS A 1 369 ? 8.204 -19.465 -8.278 1.00 82.19 369 CYS A C 1
ATOM 2910 O O . CYS A 1 369 ? 7.399 -19.931 -9.080 1.00 82.19 369 CYS A O 1
ATOM 2912 N N . ALA A 1 370 ? 9.513 -19.433 -8.534 1.00 79.50 370 ALA A N 1
ATOM 2913 C CA . ALA A 1 370 ? 10.113 -19.831 -9.812 1.00 79.50 370 ALA A CA 1
ATOM 2914 C C . ALA A 1 370 ? 9.895 -21.313 -10.203 1.00 79.50 370 ALA A C 1
ATOM 2916 O O . ALA A 1 370 ? 10.281 -21.715 -11.297 1.00 79.50 370 ALA A O 1
ATOM 2917 N N . VAL A 1 371 ? 9.302 -22.124 -9.318 1.00 76.06 371 VAL A N 1
ATOM 2918 C CA . VAL A 1 371 ? 9.100 -23.574 -9.489 1.00 76.06 371 VAL A CA 1
ATOM 2919 C C . VAL A 1 371 ? 7.628 -23.957 -9.602 1.00 76.06 371 VAL A C 1
ATOM 2921 O O . VAL A 1 371 ? 7.280 -24.729 -10.484 1.00 76.06 371 VAL A O 1
ATOM 2924 N N . CYS A 1 372 ? 6.771 -23.467 -8.700 1.00 70.00 372 CYS A N 1
ATOM 2925 C CA . CYS A 1 372 ? 5.342 -23.807 -8.687 1.00 70.00 372 CYS A CA 1
ATOM 2926 C C . CYS A 1 372 ? 4.427 -22.646 -9.102 1.00 70.00 372 CYS A C 1
ATOM 2928 O O . CYS A 1 372 ? 3.219 -22.842 -9.172 1.00 70.00 372 CYS A O 1
ATOM 2930 N N . LEU A 1 373 ? 4.978 -21.453 -9.378 1.00 68.81 373 LEU A N 1
ATOM 2931 C CA . LEU A 1 373 ? 4.276 -20.217 -9.778 1.00 68.81 373 LEU A CA 1
ATOM 2932 C C . LEU A 1 373 ? 3.243 -19.686 -8.780 1.00 68.81 373 LEU A C 1
ATOM 2934 O O . LEU A 1 373 ? 2.693 -18.608 -8.995 1.00 68.81 373 LEU A O 1
ATOM 2938 N N . ASP A 1 374 ? 3.037 -20.404 -7.688 1.00 71.56 374 ASP A N 1
ATOM 2939 C CA . ASP A 1 374 ? 2.266 -19.984 -6.538 1.00 71.56 374 ASP A CA 1
ATOM 2940 C C . ASP A 1 374 ? 2.985 -18.863 -5.764 1.00 71.56 374 ASP A C 1
ATOM 2942 O O . ASP A 1 374 ? 4.183 -18.592 -5.939 1.00 71.56 374 ASP A O 1
ATOM 2946 N N . THR A 1 375 ? 2.222 -18.177 -4.926 1.00 75.88 375 THR A N 1
ATOM 2947 C CA . THR A 1 375 ? 2.614 -16.944 -4.261 1.00 75.88 375 THR A CA 1
ATOM 2948 C C . THR A 1 375 ? 3.575 -17.209 -3.104 1.00 75.88 375 THR A C 1
ATOM 2950 O O . THR A 1 375 ? 3.369 -18.062 -2.241 1.00 75.88 375 THR A O 1
ATOM 2953 N N . ILE A 1 376 ? 4.647 -16.427 -3.054 1.00 83.62 376 ILE A N 1
ATOM 2954 C CA . ILE A 1 376 ? 5.496 -16.257 -1.880 1.00 83.62 376 ILE A CA 1
ATOM 2955 C C . ILE A 1 376 ? 5.044 -14.959 -1.224 1.00 83.62 376 ILE A C 1
ATOM 2957 O O . ILE A 1 376 ? 5.326 -13.874 -1.732 1.00 83.62 376 ILE A O 1
ATOM 2961 N N . HIS A 1 377 ? 4.305 -15.071 -0.125 1.00 82.81 377 HIS A N 1
ATOM 2962 C CA . HIS A 1 377 ? 3.783 -13.909 0.588 1.00 82.81 377 HIS A CA 1
ATOM 2963 C C . HIS A 1 377 ? 4.875 -13.182 1.376 1.00 82.81 377 HIS A C 1
ATOM 2965 O O . HIS A 1 377 ? 5.877 -13.772 1.787 1.00 82.81 377 HIS A O 1
ATOM 2971 N N . PHE A 1 378 ? 4.636 -11.895 1.625 1.00 85.62 378 PHE A N 1
ATOM 2972 C CA . PHE A 1 378 ? 5.412 -11.104 2.572 1.00 85.62 378 PHE A CA 1
ATOM 2973 C C . PHE A 1 378 ? 5.490 -11.797 3.946 1.00 85.62 378 PHE A C 1
ATOM 2975 O O . PHE A 1 378 ? 4.546 -12.458 4.379 1.00 85.62 378 PHE A O 1
ATOM 2982 N N . GLY A 1 379 ? 6.635 -11.683 4.621 1.00 81.00 379 GLY A N 1
ATOM 2983 C CA . GLY A 1 379 ? 6.873 -12.282 5.938 1.00 81.00 379 GLY A CA 1
ATOM 2984 C C . GLY A 1 379 ? 7.204 -13.782 5.910 1.00 81.00 379 GLY A C 1
ATOM 2985 O O . GLY A 1 379 ? 7.925 -14.255 6.785 1.00 81.00 379 GLY A O 1
ATOM 2986 N N . ARG A 1 380 ? 6.769 -14.535 4.891 1.00 84.88 380 ARG A N 1
ATOM 2987 C CA . ARG A 1 380 ? 6.996 -15.989 4.805 1.00 84.88 380 ARG A CA 1
ATOM 2988 C C . ARG A 1 380 ? 8.438 -16.339 4.431 1.00 84.88 380 ARG A C 1
ATOM 2990 O O . ARG A 1 380 ? 9.119 -15.593 3.727 1.00 84.88 380 ARG A O 1
ATOM 2997 N N . GLN A 1 381 ? 8.903 -17.507 4.880 1.00 86.56 381 GLN A N 1
ATOM 2998 C CA . GLN A 1 381 ? 10.229 -18.015 4.522 1.00 86.56 381 GLN A CA 1
ATOM 2999 C C . GLN A 1 381 ? 10.308 -18.385 3.035 1.00 86.56 381 GLN A C 1
ATOM 3001 O O . GLN A 1 381 ? 9.512 -19.173 2.520 1.00 86.56 381 GLN A O 1
ATOM 3006 N N . ALA A 1 382 ? 11.322 -17.850 2.364 1.00 90.81 382 ALA A N 1
ATOM 3007 C CA . ALA A 1 382 ? 11.605 -18.068 0.958 1.00 90.81 382 ALA A CA 1
ATOM 3008 C C . ALA A 1 382 ? 13.099 -18.299 0.738 1.00 90.81 382 ALA A C 1
ATOM 3010 O O . ALA A 1 382 ? 13.946 -17.850 1.513 1.00 90.81 382 ALA A O 1
ATOM 3011 N N . THR A 1 383 ? 13.422 -18.978 -0.354 1.00 90.31 383 THR A N 1
ATOM 3012 C CA . THR A 1 383 ? 14.790 -19.277 -0.753 1.00 90.31 383 THR A CA 1
ATOM 3013 C C . THR A 1 383 ? 15.110 -18.519 -2.037 1.00 90.31 383 THR A C 1
ATOM 3015 O O . THR A 1 383 ? 14.518 -18.772 -3.088 1.00 90.31 383 THR A O 1
ATOM 3018 N N . LYS A 1 384 ? 16.049 -17.570 -1.944 1.00 90.44 384 LYS A N 1
ATOM 3019 C CA . LYS A 1 384 ? 16.546 -16.752 -3.059 1.00 90.44 384 LYS A CA 1
ATOM 3020 C C . LYS A 1 384 ? 17.940 -17.231 -3.448 1.00 90.44 384 LYS A C 1
ATOM 3022 O O . LYS A 1 384 ? 18.812 -17.392 -2.594 1.00 90.44 384 LYS A O 1
ATOM 3027 N N . CYS A 1 385 ? 18.172 -17.467 -4.734 1.00 87.69 385 CYS A N 1
ATOM 3028 C CA . CYS A 1 385 ? 19.512 -17.756 -5.234 1.00 87.69 385 CYS A CA 1
ATOM 3029 C C . CYS A 1 385 ? 20.350 -16.470 -5.287 1.00 87.69 385 CYS A C 1
ATOM 3031 O O . CYS A 1 385 ? 19.889 -15.450 -5.797 1.00 87.69 385 CYS A O 1
ATOM 3033 N N . HIS A 1 386 ? 21.588 -16.503 -4.792 1.00 84.88 386 HIS A N 1
ATOM 3034 C CA . HIS A 1 386 ? 22.482 -15.348 -4.860 1.00 84.88 386 HIS A CA 1
ATOM 3035 C C . HIS A 1 386 ? 22.915 -15.031 -6.300 1.00 84.88 386 HIS A C 1
ATOM 3037 O O . HIS A 1 386 ? 23.056 -13.857 -6.635 1.00 84.88 386 HIS A O 1
ATOM 3043 N N . GLU A 1 387 ? 23.052 -16.050 -7.151 1.00 83.94 387 GLU A N 1
ATOM 3044 C CA . GLU A 1 387 ? 23.553 -15.917 -8.524 1.00 83.94 387 GLU A CA 1
ATOM 3045 C C . GLU A 1 387 ? 22.454 -15.412 -9.481 1.00 83.94 387 GLU A C 1
ATOM 3047 O O . GLU A 1 387 ? 22.453 -14.248 -9.872 1.00 83.94 387 GLU A O 1
ATOM 3052 N N . CYS A 1 388 ? 21.455 -16.244 -9.807 1.00 77.38 388 CYS A N 1
ATOM 3053 C CA . CYS A 1 388 ? 20.386 -15.894 -10.757 1.00 77.38 388 CYS A CA 1
ATOM 3054 C C . CYS A 1 388 ? 19.213 -15.100 -10.156 1.00 77.38 388 CYS A C 1
ATOM 3056 O O . CYS A 1 388 ? 18.241 -14.832 -10.854 1.00 77.38 388 CYS A O 1
ATOM 3058 N N . LYS A 1 389 ? 19.257 -14.766 -8.858 1.00 83.56 389 LYS A N 1
ATOM 3059 C CA . LYS A 1 389 ? 18.198 -14.057 -8.104 1.00 83.56 389 LYS A CA 1
ATOM 3060 C C . LYS A 1 389 ? 16.820 -14.739 -8.051 1.00 83.56 389 LYS A C 1
ATOM 3062 O O . LYS A 1 389 ? 15.936 -14.203 -7.385 1.00 83.56 389 LYS A O 1
ATOM 3067 N N . ALA A 1 390 ? 16.648 -15.918 -8.659 1.00 83.06 390 ALA A N 1
ATOM 3068 C CA . ALA A 1 390 ? 15.412 -16.699 -8.613 1.00 83.06 390 ALA A CA 1
ATOM 3069 C C . ALA A 1 390 ? 14.950 -16.939 -7.166 1.00 83.06 390 ALA A C 1
ATOM 3071 O O . ALA A 1 390 ? 15.754 -17.325 -6.312 1.00 83.06 390 ALA A O 1
ATOM 3072 N N . VAL A 1 391 ? 13.658 -16.717 -6.910 1.00 87.38 391 VAL A N 1
ATOM 3073 C CA . VAL A 1 391 ? 13.017 -16.886 -5.599 1.00 87.38 391 VAL A CA 1
ATOM 3074 C C . VAL A 1 391 ? 12.026 -18.045 -5.673 1.00 87.38 391 VAL A C 1
ATOM 3076 O O . VAL A 1 391 ? 11.251 -18.155 -6.621 1.00 87.38 391 VAL A O 1
ATOM 3079 N N . CYS A 1 392 ? 12.049 -18.925 -4.681 1.00 88.81 392 CYS A N 1
ATOM 3080 C CA . CYS A 1 392 ? 11.150 -20.071 -4.570 1.00 88.81 392 CYS A CA 1
ATOM 3081 C C . CYS A 1 392 ? 10.783 -20.323 -3.099 1.00 88.81 392 CYS A C 1
ATOM 3083 O O . CYS A 1 392 ? 11.462 -19.829 -2.195 1.00 88.81 392 CYS A O 1
ATOM 3085 N N . HIS A 1 393 ? 9.720 -21.084 -2.823 1.00 87.75 393 HIS A N 1
ATOM 3086 C CA . HIS A 1 393 ? 9.488 -21.585 -1.461 1.00 87.75 393 HIS A CA 1
ATOM 3087 C C . HIS A 1 393 ? 10.645 -22.504 -1.045 1.00 87.75 393 HIS A C 1
ATOM 3089 O O . HIS A 1 393 ? 11.191 -23.216 -1.887 1.00 87.75 393 HIS A O 1
ATOM 3095 N N . ALA A 1 394 ? 10.968 -22.580 0.249 1.00 87.12 394 ALA A N 1
ATOM 3096 C CA . ALA A 1 394 ? 12.055 -23.445 0.730 1.00 87.12 394 ALA A CA 1
ATOM 3097 C C . ALA A 1 394 ? 11.881 -24.924 0.318 1.00 87.12 394 ALA A C 1
ATOM 3099 O O . ALA A 1 394 ? 12.834 -25.563 -0.122 1.00 87.12 394 ALA A O 1
ATOM 3100 N N . LYS A 1 395 ? 10.639 -25.434 0.346 1.00 85.81 395 LYS A N 1
ATOM 3101 C CA . LYS A 1 395 ? 10.270 -26.776 -0.151 1.00 85.81 395 LYS A CA 1
ATOM 3102 C C . LYS A 1 395 ? 10.486 -26.971 -1.661 1.00 85.81 395 LYS A C 1
ATOM 3104 O O . LYS A 1 395 ? 10.655 -28.094 -2.115 1.00 85.81 395 LYS A O 1
ATOM 3109 N N . CYS A 1 396 ? 10.474 -25.889 -2.437 1.00 85.56 396 CYS A N 1
ATOM 3110 C CA . CYS A 1 396 ? 10.606 -25.911 -3.892 1.00 85.56 396 CYS A CA 1
ATOM 3111 C C . CYS A 1 396 ? 12.059 -25.781 -4.371 1.00 85.56 396 CYS A C 1
ATOM 3113 O O . CYS A 1 396 ? 12.332 -26.119 -5.518 1.00 85.56 396 CYS A O 1
ATOM 3115 N N . ALA A 1 397 ? 12.993 -25.328 -3.527 1.00 85.44 397 ALA A N 1
ATOM 3116 C CA . ALA A 1 397 ? 14.383 -25.081 -3.923 1.00 85.44 397 ALA A CA 1
ATOM 3117 C C . ALA A 1 397 ? 15.089 -26.323 -4.502 1.00 85.44 397 ALA A C 1
ATOM 3119 O O . ALA A 1 397 ? 15.866 -26.202 -5.445 1.00 85.44 397 ALA A O 1
ATOM 3120 N N . ALA A 1 398 ? 14.765 -27.519 -3.997 1.00 80.56 398 ALA A N 1
ATOM 3121 C CA . ALA A 1 398 ? 15.291 -28.793 -4.500 1.00 80.56 398 ALA A CA 1
ATOM 3122 C C . ALA A 1 398 ? 14.765 -29.191 -5.897 1.00 80.56 398 ALA A C 1
ATOM 3124 O O . ALA A 1 398 ? 15.321 -30.090 -6.521 1.00 80.56 398 ALA A O 1
ATOM 3125 N N . CYS A 1 399 ? 13.707 -28.534 -6.383 1.00 78.38 399 CYS A N 1
ATOM 3126 C CA . CYS A 1 399 ? 13.090 -28.781 -7.688 1.00 78.38 399 CYS A CA 1
ATOM 3127 C C . CYS A 1 399 ? 13.501 -27.751 -8.756 1.00 78.38 399 CYS A C 1
ATOM 3129 O O . CYS A 1 399 ? 13.053 -27.853 -9.899 1.00 78.38 399 CYS A O 1
ATOM 3131 N N . LEU A 1 400 ? 14.327 -26.753 -8.413 1.00 75.62 400 LEU A N 1
ATOM 3132 C CA . LEU A 1 400 ? 14.981 -25.920 -9.423 1.00 75.62 400 LEU A CA 1
ATOM 3133 C C . LEU A 1 400 ? 15.997 -26.762 -10.221 1.00 75.62 400 LEU A C 1
ATOM 3135 O O . LEU A 1 400 ? 16.551 -27.724 -9.683 1.00 75.62 400 LEU A O 1
ATOM 3139 N N . PRO A 1 401 ? 16.283 -26.404 -11.488 1.00 72.94 401 PRO A N 1
ATOM 3140 C CA . PRO A 1 401 ? 17.407 -26.975 -12.225 1.00 72.94 401 PRO A CA 1
ATOM 3141 C C . PRO A 1 401 ? 18.701 -26.899 -11.406 1.00 72.94 401 PRO A C 1
ATOM 3143 O O . PRO A 1 401 ? 18.895 -25.972 -10.628 1.00 72.94 401 PRO A O 1
ATOM 3146 N N . SER A 1 402 ? 19.632 -27.834 -11.600 1.00 70.94 402 SER A N 1
ATOM 3147 C CA . SER A 1 402 ? 20.884 -27.860 -10.824 1.00 70.94 402 SER A CA 1
ATOM 3148 C C . SER A 1 402 ? 21.809 -26.659 -11.075 1.00 70.94 402 SER A C 1
ATOM 3150 O O . SER A 1 402 ? 22.755 -26.447 -10.315 1.00 70.94 402 SER A O 1
ATOM 3152 N N . THR A 1 403 ? 21.541 -25.860 -12.113 1.00 77.69 403 THR A N 1
ATOM 3153 C CA . THR A 1 403 ? 22.378 -24.738 -12.552 1.00 77.69 403 THR A CA 1
ATOM 3154 C C . THR A 1 403 ? 21.573 -23.476 -12.823 1.00 77.69 403 THR A C 1
ATOM 3156 O O . THR A 1 403 ? 20.539 -23.533 -13.488 1.00 77.69 403 THR A O 1
ATOM 3159 N N . CYS A 1 404 ? 22.141 -22.331 -12.452 1.00 75.44 404 CYS A N 1
ATOM 3160 C CA . CYS A 1 404 ? 21.547 -20.996 -12.555 1.00 75.44 404 CYS A CA 1
ATOM 3161 C C . CYS A 1 404 ? 21.214 -20.500 -13.975 1.00 75.44 404 CYS A C 1
ATOM 3163 O O . CYS A 1 404 ? 20.547 -19.474 -14.106 1.00 75.44 404 CYS A O 1
ATOM 3165 N N . GLY A 1 405 ? 21.693 -21.179 -15.023 1.00 65.56 405 GLY A N 1
ATOM 3166 C CA . GLY A 1 405 ? 21.620 -20.699 -16.404 1.00 65.56 405 GLY A CA 1
ATOM 3167 C C . GLY A 1 405 ? 22.569 -19.526 -16.694 1.00 65.56 405 GLY A C 1
ATOM 3168 O O . GLY A 1 405 ? 23.356 -19.104 -15.843 1.00 65.56 405 GLY A O 1
ATOM 3169 N N . LEU A 1 406 ? 22.519 -19.010 -17.925 1.00 54.81 406 LEU A N 1
ATOM 3170 C CA . LEU A 1 406 ? 23.243 -17.799 -18.322 1.00 54.81 406 LEU A CA 1
ATOM 3171 C C . LEU A 1 406 ? 22.526 -16.575 -17.735 1.00 54.81 406 LEU A C 1
ATOM 3173 O O . LEU A 1 406 ? 21.301 -16.499 -17.855 1.00 54.81 406 LEU A O 1
ATOM 3177 N N . PRO A 1 407 ? 23.248 -15.584 -17.174 1.00 49.69 407 PRO A N 1
ATOM 3178 C CA . PRO A 1 407 ? 22.637 -14.319 -16.779 1.00 49.69 407 PRO A CA 1
ATOM 3179 C C . PRO A 1 407 ? 21.913 -13.667 -17.967 1.00 49.69 407 PRO A C 1
ATOM 3181 O O . PRO A 1 407 ? 22.395 -13.736 -19.102 1.00 49.69 407 PRO A O 1
ATOM 3184 N N . SER A 1 408 ? 20.775 -13.017 -17.711 1.00 48.91 408 SER A N 1
ATOM 3185 C CA . SER A 1 408 ? 19.862 -12.477 -18.737 1.00 48.91 408 SER A CA 1
ATOM 3186 C C . SER A 1 408 ? 20.558 -11.609 -19.795 1.00 48.91 408 SER A C 1
ATOM 3188 O O . SER A 1 408 ? 20.287 -11.749 -20.987 1.00 48.91 408 SER A O 1
ATOM 3190 N N . GLN A 1 409 ? 21.534 -10.799 -19.378 1.00 47.25 409 GLN A N 1
ATOM 3191 C CA . GLN A 1 409 ? 22.370 -9.964 -20.251 1.00 47.25 409 GLN A CA 1
ATOM 3192 C C . GLN A 1 409 ? 23.092 -10.772 -21.351 1.00 47.25 409 GLN A C 1
ATOM 3194 O O . GLN A 1 409 ? 23.175 -10.335 -22.500 1.00 47.25 409 GLN A O 1
ATOM 3199 N N . PHE A 1 410 ? 23.568 -11.982 -21.040 1.00 48.34 410 PHE A N 1
ATOM 3200 C CA . PHE A 1 410 ? 24.200 -12.862 -22.025 1.00 48.34 410 PHE A CA 1
ATOM 3201 C C . PHE A 1 410 ? 23.175 -13.602 -22.888 1.00 48.34 410 PHE A C 1
ATOM 3203 O O . PHE A 1 410 ? 23.441 -13.841 -24.066 1.00 48.34 410 PHE A O 1
ATOM 3210 N N . VAL A 1 411 ? 22.002 -13.945 -22.341 1.00 51.16 411 VAL A N 1
ATOM 3211 C CA . VAL A 1 411 ? 20.922 -14.602 -23.101 1.00 51.16 411 VAL A CA 1
ATOM 3212 C C . VAL A 1 411 ? 20.487 -13.737 -24.285 1.00 51.16 411 VAL A C 1
ATOM 3214 O O . VAL A 1 411 ? 20.329 -14.263 -25.388 1.00 51.16 411 VAL A O 1
ATOM 3217 N N . GLU A 1 412 ? 20.384 -12.419 -24.104 1.00 46.69 412 GLU A N 1
ATOM 3218 C CA . GLU A 1 412 ? 19.987 -11.510 -25.185 1.00 46.69 412 GLU A CA 1
ATOM 3219 C C . GLU A 1 412 ? 21.094 -11.335 -26.243 1.00 46.69 412 GLU A C 1
ATOM 3221 O O . GLU A 1 412 ? 20.839 -11.430 -27.448 1.00 46.69 412 GLU A O 1
ATOM 3226 N N . HIS A 1 413 ? 22.361 -11.234 -25.820 1.00 45.56 413 HIS A N 1
ATOM 3227 C CA . HIS A 1 413 ? 23.512 -11.256 -26.733 1.00 45.56 413 HIS A CA 1
ATOM 3228 C C . HIS A 1 413 ? 23.582 -12.561 -27.559 1.00 45.56 413 HIS A C 1
ATOM 3230 O O . HIS A 1 413 ? 23.887 -12.547 -28.760 1.00 45.56 413 HIS A O 1
ATOM 3236 N N . PHE A 1 414 ? 23.240 -13.706 -26.955 1.00 49.19 414 PHE A N 1
ATOM 3237 C CA . PHE A 1 414 ? 23.130 -14.980 -27.668 1.00 49.19 414 PHE A CA 1
ATOM 3238 C C . PHE A 1 414 ? 21.892 -15.056 -28.576 1.00 49.19 414 PHE A C 1
ATOM 3240 O O . PHE A 1 414 ? 22.026 -15.546 -29.698 1.00 49.19 414 PHE A O 1
ATOM 3247 N N . ARG A 1 415 ? 20.725 -14.522 -28.184 1.00 46.34 415 ARG A N 1
ATOM 3248 C CA . ARG A 1 415 ? 19.540 -14.397 -29.063 1.00 46.34 415 ARG A CA 1
ATOM 3249 C C . ARG A 1 415 ? 19.861 -13.607 -30.331 1.00 46.34 415 ARG A C 1
ATOM 3251 O O . ARG A 1 415 ? 19.582 -14.088 -31.431 1.00 46.34 415 ARG A O 1
ATOM 3258 N N . MET A 1 416 ? 20.521 -12.459 -30.192 1.00 46.88 416 MET A N 1
ATOM 3259 C CA . MET A 1 416 ? 21.013 -11.650 -31.314 1.00 46.88 416 MET A CA 1
ATOM 3260 C C . MET A 1 416 ? 21.997 -12.430 -32.204 1.00 46.88 416 MET A C 1
ATOM 3262 O O . MET A 1 416 ? 21.873 -12.441 -33.433 1.00 46.88 416 MET A O 1
ATOM 3266 N N . SER A 1 417 ? 22.936 -13.156 -31.592 1.00 43.75 417 SER A N 1
ATOM 3267 C CA . SER A 1 417 ? 23.930 -13.975 -32.302 1.00 43.75 417 SER A CA 1
ATOM 3268 C C . SER A 1 417 ? 23.321 -15.181 -33.039 1.00 43.75 417 SER A C 1
ATOM 3270 O O . SER A 1 417 ? 23.832 -15.595 -34.083 1.00 43.75 417 SER A O 1
ATOM 3272 N N . VAL A 1 418 ? 22.222 -15.747 -32.528 1.00 47.19 418 VAL A N 1
ATOM 3273 C CA . VAL A 1 418 ? 21.476 -16.845 -33.167 1.00 47.19 418 VAL A CA 1
ATOM 3274 C C . VAL A 1 418 ? 20.566 -16.322 -34.283 1.00 47.19 418 VAL A C 1
ATOM 3276 O O . VAL A 1 41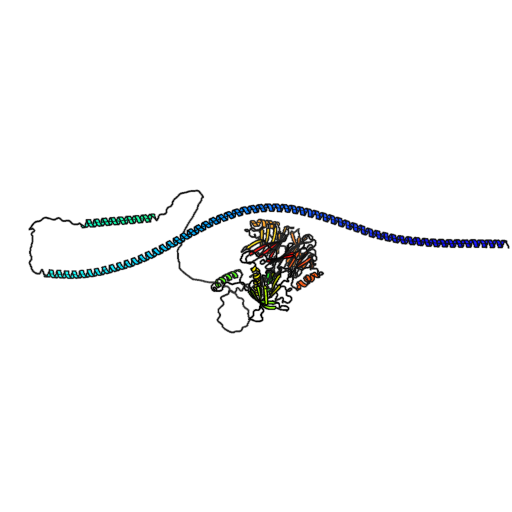8 ? 20.528 -16.935 -35.350 1.00 47.19 418 VAL A O 1
ATOM 3279 N N . ARG A 1 419 ? 19.912 -15.160 -34.109 1.00 47.16 419 ARG A N 1
ATOM 3280 C CA . ARG A 1 419 ? 19.136 -14.496 -35.178 1.00 47.16 419 ARG A CA 1
ATOM 3281 C C . ARG A 1 419 ? 19.995 -14.239 -36.424 1.00 47.16 419 ARG A C 1
ATOM 3283 O O . ARG A 1 419 ? 19.596 -14.647 -37.514 1.00 47.16 419 ARG A O 1
ATOM 3290 N N . ARG A 1 420 ? 21.223 -13.723 -36.260 1.00 45.22 420 ARG A N 1
ATOM 3291 C CA . ARG A 1 420 ? 22.186 -13.532 -37.371 1.00 45.22 420 ARG A CA 1
ATOM 3292 C C . ARG A 1 420 ? 22.557 -14.820 -38.122 1.00 45.22 420 ARG A C 1
ATOM 3294 O O . ARG A 1 420 ? 22.908 -14.746 -39.292 1.00 45.22 420 ARG A O 1
ATOM 3301 N N . LYS A 1 421 ? 22.470 -16.000 -37.493 1.00 41.59 421 LYS A N 1
ATOM 3302 C CA . LYS A 1 421 ? 22.727 -17.296 -38.156 1.00 41.59 421 LYS A CA 1
ATOM 3303 C C . LYS A 1 421 ? 21.491 -17.919 -38.808 1.00 41.59 421 LYS A C 1
ATOM 3305 O O . LYS A 1 421 ? 21.658 -18.739 -39.703 1.00 41.59 421 LYS A O 1
ATOM 3310 N N . LYS A 1 422 ? 20.273 -17.537 -38.406 1.00 38.44 422 LYS A N 1
ATOM 3311 C CA . LYS A 1 422 ? 19.027 -18.035 -39.022 1.00 38.44 422 LYS A CA 1
ATOM 3312 C C . LYS A 1 422 ? 18.654 -17.266 -40.304 1.00 38.44 422 LYS A C 1
ATOM 3314 O O . LYS A 1 422 ? 18.015 -17.829 -41.185 1.00 38.44 422 LYS A O 1
ATOM 3319 N N . GLN A 1 423 ? 19.130 -16.025 -40.450 1.00 37.81 423 GLN A N 1
ATOM 3320 C CA . GLN A 1 423 ? 18.898 -15.160 -41.621 1.00 37.81 423 GLN A CA 1
ATOM 3321 C C . GLN A 1 423 ? 19.579 -15.605 -42.935 1.00 37.81 423 GLN A C 1
ATOM 3323 O O . GLN A 1 423 ? 19.304 -15.015 -43.972 1.00 37.81 423 GLN A O 1
ATOM 3328 N N . MET A 1 424 ? 20.429 -16.642 -42.927 1.00 36.66 424 MET A N 1
ATOM 3329 C CA . MET A 1 424 ? 21.071 -17.187 -44.141 1.00 36.66 424 MET A CA 1
ATOM 3330 C C . MET A 1 424 ? 20.477 -18.521 -44.630 1.00 36.66 424 MET A C 1
ATOM 3332 O O . MET A 1 424 ? 21.014 -19.117 -45.560 1.00 36.66 424 MET A O 1
ATOM 3336 N N . SER A 1 425 ? 19.398 -19.026 -44.020 1.00 36.69 425 SER A N 1
ATOM 3337 C CA . SER A 1 425 ? 18.816 -20.331 -44.388 1.00 36.69 425 SER A CA 1
ATOM 3338 C C . SER A 1 425 ? 17.283 -20.369 -44.371 1.00 36.69 425 SER A C 1
ATOM 3340 O O . SER A 1 425 ? 16.705 -21.442 -44.214 1.00 36.69 425 SER A O 1
ATOM 3342 N N . ALA A 1 426 ? 16.626 -19.211 -44.477 1.00 36.03 426 ALA A N 1
ATOM 3343 C CA . ALA A 1 426 ? 15.168 -19.089 -44.493 1.00 36.03 426 ALA A CA 1
ATOM 3344 C C . ALA A 1 426 ? 14.709 -17.918 -45.385 1.00 36.03 426 ALA A C 1
ATOM 3346 O O . ALA A 1 426 ? 14.098 -16.961 -44.920 1.00 36.03 426 ALA A O 1
ATOM 3347 N N . MET A 1 427 ? 15.014 -18.004 -46.680 1.00 33.31 427 MET A N 1
ATOM 3348 C CA . MET A 1 427 ? 14.108 -17.486 -47.709 1.00 33.31 427 MET A CA 1
ATOM 3349 C C . MET A 1 427 ? 13.247 -18.669 -48.168 1.00 33.31 427 MET A C 1
ATOM 3351 O O . MET A 1 427 ? 13.772 -19.777 -48.271 1.00 33.31 427 MET A O 1
ATOM 3355 N N . ASN A 1 428 ? 11.956 -18.431 -48.421 1.00 37.22 428 ASN A N 1
ATOM 3356 C CA . ASN A 1 428 ? 10.894 -19.427 -48.661 1.00 37.22 428 ASN A CA 1
ATOM 3357 C C . ASN A 1 428 ? 10.260 -20.052 -47.399 1.00 37.22 428 ASN A C 1
ATOM 3359 O O . ASN A 1 428 ? 10.235 -21.269 -47.245 1.00 37.22 428 ASN A O 1
ATOM 3363 N N . LEU A 1 429 ? 9.652 -19.218 -46.551 1.00 32.03 429 LEU A N 1
ATOM 3364 C CA . LEU A 1 429 ? 8.314 -19.499 -46.011 1.00 32.03 429 LEU A CA 1
ATOM 3365 C C . LEU A 1 429 ? 7.478 -18.213 -46.091 1.00 32.03 429 LEU A C 1
ATOM 3367 O O . LEU A 1 429 ? 8.020 -17.112 -45.982 1.00 32.03 429 LEU A O 1
ATOM 3371 N N . SER A 1 430 ? 6.187 -18.370 -46.370 1.00 27.72 430 SER A N 1
ATOM 3372 C CA . SER A 1 430 ? 5.221 -17.289 -46.579 1.00 27.72 430 SER A CA 1
ATOM 3373 C C . SER A 1 430 ? 4.908 -16.528 -45.291 1.00 27.72 430 SER A C 1
ATOM 3375 O O . SER A 1 430 ? 4.900 -17.106 -44.207 1.00 27.72 430 SER A O 1
ATOM 3377 N N . ALA A 1 431 ? 4.614 -15.235 -45.427 1.00 35.09 431 ALA A N 1
ATOM 3378 C CA . ALA A 1 431 ? 4.149 -14.397 -44.330 1.00 35.09 431 ALA A CA 1
ATOM 3379 C C . ALA A 1 431 ? 2.658 -14.655 -44.056 1.00 35.09 431 ALA A C 1
ATOM 3381 O O . ALA A 1 431 ? 1.804 -14.040 -44.686 1.00 35.09 431 ALA A O 1
ATOM 3382 N N . ASP A 1 432 ? 2.380 -15.571 -43.132 1.00 33.16 432 ASP A N 1
ATOM 3383 C CA . ASP A 1 432 ? 1.080 -15.732 -42.475 1.00 33.16 432 ASP A CA 1
ATOM 3384 C C . ASP A 1 432 ? 1.320 -16.346 -41.081 1.00 33.16 432 ASP A C 1
ATOM 3386 O O . ASP A 1 432 ? 1.289 -17.561 -40.900 1.00 33.16 432 ASP A O 1
ATOM 3390 N N . ASP A 1 433 ? 1.706 -15.498 -40.121 1.00 34.84 433 ASP A N 1
ATOM 3391 C CA . ASP A 1 433 ? 2.059 -15.882 -38.741 1.00 34.84 433 ASP A CA 1
ATOM 3392 C C . ASP A 1 433 ? 1.033 -15.286 -37.766 1.00 34.84 433 ASP A C 1
ATOM 3394 O O . ASP A 1 433 ? 1.324 -14.418 -36.942 1.00 34.84 433 ASP A O 1
ATOM 3398 N N . SER A 1 434 ? -0.219 -15.727 -37.918 1.00 42.38 434 SER A N 1
ATOM 3399 C CA . SER A 1 434 ? -1.212 -15.621 -36.847 1.00 42.38 434 SER A CA 1
ATOM 3400 C C . SER A 1 434 ? -0.776 -16.519 -35.685 1.00 42.38 434 SER A C 1
ATOM 3402 O O . SER A 1 434 ? -0.324 -17.640 -35.909 1.00 42.38 434 SER A O 1
ATOM 3404 N N . MET A 1 435 ? -0.905 -16.053 -34.435 1.00 45.50 435 MET A N 1
ATOM 3405 C CA . MET A 1 435 ? -0.535 -16.851 -33.257 1.00 45.50 435 MET A CA 1
ATOM 3406 C C . MET A 1 435 ? -1.384 -18.129 -33.176 1.00 45.50 435 MET A C 1
ATOM 3408 O O . MET A 1 435 ? -2.501 -18.110 -32.665 1.00 45.50 435 MET A O 1
ATOM 3412 N N . GLN A 1 436 ? -0.836 -19.245 -33.661 1.00 60.16 436 GLN A N 1
ATOM 3413 C CA . GLN A 1 436 ? -1.424 -20.576 -33.536 1.00 60.16 436 GLN A CA 1
ATOM 3414 C C . GLN A 1 436 ? -0.719 -21.327 -32.409 1.00 60.16 436 GLN A C 1
ATOM 3416 O O . GLN A 1 436 ? 0.418 -21.778 -32.561 1.00 60.16 436 GLN A O 1
ATOM 3421 N N . MET A 1 437 ? -1.390 -21.462 -31.265 1.00 80.00 437 MET A N 1
ATOM 3422 C CA . MET A 1 437 ? -0.925 -22.343 -30.193 1.00 80.00 437 MET A CA 1
ATOM 3423 C C . MET A 1 437 ? -1.729 -23.639 -30.213 1.00 80.00 437 MET A C 1
ATOM 3425 O O . MET A 1 437 ? -2.952 -23.612 -30.135 1.00 80.00 437 MET A O 1
ATOM 3429 N N . GLU A 1 438 ? -1.053 -24.783 -30.265 1.00 87.12 438 GLU A N 1
ATOM 3430 C CA . GLU A 1 438 ? -1.700 -26.092 -30.189 1.00 87.12 438 GLU A CA 1
ATOM 3431 C C . GLU A 1 438 ? -0.984 -27.044 -29.231 1.00 87.12 438 GLU A C 1
ATOM 3433 O O . GLU A 1 438 ? 0.218 -26.931 -28.980 1.00 87.12 438 GLU A O 1
ATOM 3438 N N . GLY A 1 439 ? -1.734 -27.992 -28.670 1.00 86.62 439 GLY A N 1
ATOM 3439 C CA . GLY A 1 439 ? -1.174 -28.992 -27.773 1.00 86.62 439 GLY A CA 1
ATOM 3440 C C . GLY A 1 439 ? -2.210 -29.764 -26.968 1.00 86.62 439 GLY A C 1
ATOM 3441 O O . GLY A 1 439 ? -3.412 -29.521 -27.018 1.00 86.62 439 GLY A O 1
ATOM 3442 N N . TRP A 1 440 ? -1.715 -30.718 -26.187 1.00 86.50 440 TRP A N 1
ATOM 3443 C CA . TRP A 1 440 ? -2.540 -31.532 -25.304 1.00 86.50 440 TRP A CA 1
ATOM 3444 C C . TRP A 1 440 ? -2.782 -30.840 -23.961 1.00 86.50 440 TRP A C 1
ATOM 3446 O O . TRP A 1 440 ? -1.828 -30.539 -23.241 1.00 86.50 440 TRP A O 1
ATOM 3456 N N . LEU A 1 441 ? -4.048 -30.712 -23.576 1.00 90.75 441 LEU A N 1
ATOM 3457 C CA . LEU A 1 441 ? -4.475 -30.289 -22.242 1.00 90.75 441 LEU A CA 1
ATOM 3458 C C . LEU A 1 441 ? -5.366 -31.363 -21.608 1.00 90.75 441 LEU A C 1
ATOM 3460 O O . LEU A 1 441 ? -5.801 -32.315 -22.255 1.00 90.75 441 LEU A O 1
ATOM 3464 N N . LYS A 1 442 ? -5.613 -31.235 -20.309 1.00 90.50 442 LYS A N 1
ATOM 3465 C CA . LYS A 1 442 ? -6.587 -32.029 -19.562 1.00 90.50 442 LYS A CA 1
ATOM 3466 C C . LYS A 1 442 ? -7.787 -31.149 -19.211 1.00 90.50 442 LYS A C 1
ATOM 3468 O O . LYS A 1 442 ? -7.602 -30.060 -18.677 1.00 90.50 442 LYS A O 1
ATOM 3473 N N . VAL A 1 443 ? -8.995 -31.636 -19.463 1.00 89.12 443 VAL A N 1
ATOM 3474 C CA . VAL A 1 443 ? -10.274 -30.942 -19.223 1.00 89.12 443 VAL A CA 1
ATOM 3475 C C . VAL A 1 443 ? -11.084 -31.765 -18.206 1.00 89.12 443 VAL A C 1
ATOM 3477 O O . VAL A 1 443 ? -11.012 -32.999 -18.259 1.00 89.12 443 VAL A O 1
ATOM 3480 N N . PRO A 1 444 ? -11.802 -31.160 -17.239 1.00 86.00 444 PRO A N 1
ATOM 3481 C CA . PRO A 1 444 ? -12.605 -31.914 -16.279 1.00 86.00 444 PRO A CA 1
ATOM 3482 C C . PRO A 1 444 ? -13.738 -32.676 -16.979 1.00 86.00 444 PRO A C 1
ATOM 3484 O O . PRO A 1 444 ? -14.312 -32.215 -17.964 1.00 86.00 444 PRO A O 1
ATOM 3487 N N . ARG A 1 445 ? -14.078 -33.857 -16.458 1.00 82.00 445 ARG A N 1
ATOM 3488 C CA . ARG A 1 445 ? -15.165 -34.679 -17.002 1.00 82.00 445 ARG A CA 1
ATOM 3489 C C . ARG A 1 445 ? -16.537 -34.123 -16.632 1.00 82.00 445 ARG A C 1
ATOM 3491 O O . ARG A 1 445 ? -16.861 -34.017 -15.450 1.00 82.00 445 ARG A O 1
ATOM 3498 N N . ASN A 1 446 ? -17.402 -33.909 -17.625 1.00 65.06 446 ASN A N 1
ATOM 3499 C CA . ASN A 1 446 ? -18.810 -33.601 -17.366 1.00 65.06 446 ASN A CA 1
ATOM 3500 C C . ASN A 1 446 ? -19.465 -34.721 -16.533 1.00 65.06 446 ASN A C 1
ATOM 3502 O O . ASN A 1 446 ? -19.485 -35.890 -16.927 1.00 65.06 446 ASN A O 1
ATOM 3506 N N . ASN A 1 447 ? -20.008 -34.342 -15.372 1.00 58.81 447 ASN A N 1
ATOM 3507 C CA . ASN A 1 447 ? -20.746 -35.193 -14.430 1.00 58.81 447 ASN A CA 1
ATOM 3508 C C . ASN A 1 447 ? -20.000 -36.444 -13.908 1.00 58.81 447 ASN A C 1
ATOM 3510 O O . ASN A 1 447 ? -20.643 -37.387 -13.441 1.00 58.81 447 ASN A O 1
ATOM 3514 N N . LYS A 1 448 ? -18.659 -36.484 -13.957 1.00 63.91 448 LYS A N 1
ATOM 3515 C CA . LYS A 1 448 ? -17.840 -37.590 -13.415 1.00 63.91 448 LYS A CA 1
ATOM 3516 C C . LYS A 1 448 ? -16.574 -37.063 -12.741 1.00 63.91 448 LYS A C 1
ATOM 3518 O O . LYS A 1 448 ? -16.079 -35.995 -13.076 1.00 63.91 448 LYS A O 1
ATOM 3523 N N . THR A 1 449 ? -16.002 -37.837 -11.823 1.00 69.12 449 THR A N 1
ATOM 3524 C CA . THR A 1 449 ? -14.683 -37.530 -11.258 1.00 69.12 449 THR A CA 1
ATOM 3525 C C . THR A 1 449 ? -13.565 -37.831 -12.265 1.00 69.12 449 THR A C 1
ATOM 3527 O O . THR A 1 449 ? -13.587 -38.843 -12.975 1.00 69.12 449 THR A O 1
ATOM 3530 N N . GLY A 1 450 ? -12.566 -36.947 -12.318 1.00 78.75 450 GLY A N 1
ATOM 3531 C CA . GLY A 1 450 ? -11.367 -37.094 -13.147 1.00 78.75 450 GLY A CA 1
ATOM 3532 C C . GLY A 1 450 ? -11.269 -36.115 -14.320 1.00 78.75 450 GLY A C 1
ATOM 3533 O O . GLY A 1 450 ? -12.135 -35.269 -14.539 1.00 78.75 450 GLY A O 1
ATOM 3534 N N . TRP A 1 451 ? -10.173 -36.255 -15.063 1.00 87.56 451 TRP A N 1
ATOM 3535 C CA . TRP A 1 451 ? -9.741 -35.347 -16.124 1.00 87.56 451 TRP A CA 1
ATOM 3536 C C . TRP A 1 451 ? -9.483 -36.130 -17.414 1.00 87.56 451 TRP A C 1
ATOM 3538 O O . TRP A 1 451 ? -8.774 -37.138 -17.375 1.00 87.56 451 TRP A O 1
ATOM 3548 N N . ASP A 1 452 ? -10.001 -35.652 -18.545 1.00 86.69 452 ASP A N 1
ATOM 3549 C CA . ASP A 1 452 ? -9.761 -36.236 -19.868 1.00 86.69 452 ASP A CA 1
ATOM 3550 C C . ASP A 1 452 ? -8.732 -35.440 -20.659 1.00 86.69 452 ASP A C 1
ATOM 3552 O O . ASP A 1 452 ? -8.740 -34.211 -20.671 1.00 86.69 452 ASP A O 1
ATOM 3556 N N . LYS A 1 453 ? -7.837 -36.157 -21.340 1.00 87.50 453 LYS A N 1
ATOM 3557 C CA . LYS A 1 453 ? -6.795 -35.565 -22.175 1.00 87.50 453 LYS A CA 1
ATOM 3558 C C . LYS A 1 453 ? -7.380 -35.218 -23.549 1.00 87.50 453 LYS A C 1
ATOM 3560 O O . LYS A 1 453 ? -7.731 -36.118 -24.304 1.00 87.50 453 LYS A O 1
ATOM 3565 N N . ARG A 1 454 ? -7.458 -33.928 -23.866 1.00 88.06 454 ARG A N 1
ATOM 3566 C CA . ARG A 1 454 ? -8.034 -33.364 -25.096 1.00 88.06 454 ARG A CA 1
ATOM 3567 C C . ARG A 1 454 ? -6.950 -32.638 -25.897 1.00 88.06 454 ARG A C 1
ATOM 3569 O O . ARG A 1 454 ? -5.977 -32.146 -25.318 1.00 88.06 454 ARG A O 1
ATOM 3576 N N . TRP A 1 455 ? -7.085 -32.597 -27.220 1.00 87.56 455 TRP A N 1
ATOM 3577 C CA . TRP A 1 455 ? -6.267 -31.703 -28.046 1.00 87.56 455 TRP A CA 1
ATOM 3578 C C . TRP A 1 455 ? -6.931 -30.331 -28.054 1.00 87.56 455 TRP A C 1
ATOM 3580 O O . TRP A 1 455 ? -8.143 -30.251 -28.246 1.00 87.56 455 TRP A O 1
ATOM 3590 N N . CYS A 1 456 ? -6.155 -29.273 -27.846 1.00 90.19 456 CYS A N 1
ATOM 3591 C CA . CYS A 1 456 ? -6.645 -27.903 -27.872 1.00 90.19 456 CYS A CA 1
ATOM 3592 C C . CYS A 1 456 ? -5.855 -27.082 -28.893 1.00 90.19 456 CYS A C 1
ATOM 3594 O O . CYS A 1 456 ? -4.634 -27.236 -28.997 1.00 90.19 456 CYS A O 1
ATOM 3596 N N . THR A 1 457 ? -6.538 -26.192 -29.611 1.00 88.81 457 THR A N 1
ATOM 3597 C CA . THR A 1 457 ? -5.919 -25.193 -30.493 1.00 88.81 457 THR A CA 1
ATOM 3598 C C . THR A 1 457 ? -6.485 -23.812 -30.187 1.00 88.81 457 THR A C 1
ATOM 3600 O O . THR A 1 457 ? -7.693 -23.644 -30.038 1.00 88.81 457 THR A O 1
ATOM 3603 N N . LEU A 1 458 ? -5.612 -22.819 -30.088 1.00 86.19 458 LEU A N 1
ATOM 3604 C CA . LEU A 1 458 ? -5.950 -21.409 -29.973 1.00 86.19 458 LEU A CA 1
ATOM 3605 C C . LEU A 1 458 ? -5.732 -20.759 -31.342 1.00 86.19 458 LEU A C 1
ATOM 3607 O O . LEU A 1 458 ? -4.599 -20.700 -31.824 1.00 86.19 458 LEU A O 1
ATOM 3611 N N . HIS A 1 459 ? -6.821 -20.299 -31.957 1.00 81.31 459 HIS A N 1
ATOM 3612 C CA . HIS A 1 459 ? -6.835 -19.590 -33.237 1.00 81.31 459 HIS A CA 1
ATOM 3613 C C . HIS A 1 459 ? -7.422 -18.194 -33.023 1.00 81.31 459 HIS A C 1
ATOM 3615 O O . HIS A 1 459 ? -8.631 -18.044 -32.841 1.00 81.31 459 HIS A O 1
ATOM 3621 N N . GLY A 1 460 ? -6.566 -17.167 -33.023 1.00 77.94 460 GLY A N 1
ATOM 3622 C CA . GLY A 1 460 ? -6.975 -15.805 -32.664 1.00 77.94 460 GLY A CA 1
ATOM 3623 C C . GLY A 1 460 ? -7.573 -15.770 -31.253 1.00 77.94 460 GLY A C 1
ATOM 3624 O O . GLY A 1 460 ? -6.983 -16.309 -30.320 1.00 77.94 460 GLY A O 1
ATOM 3625 N N . CYS A 1 461 ? -8.774 -15.208 -31.114 1.00 80.12 461 CYS A N 1
ATOM 3626 C CA . CYS A 1 461 ? -9.534 -15.192 -29.860 1.00 80.12 461 CYS A CA 1
ATOM 3627 C C . CYS A 1 461 ? -10.269 -16.507 -29.523 1.00 80.12 461 CYS A C 1
ATOM 3629 O O . CYS A 1 461 ? -10.985 -16.551 -28.527 1.00 80.12 461 CYS A O 1
ATOM 3631 N N . LYS A 1 462 ? -10.160 -17.588 -30.309 1.00 87.00 462 LYS A N 1
ATOM 3632 C CA . LYS A 1 462 ? -10.975 -18.800 -30.098 1.00 87.00 462 LYS A CA 1
ATOM 3633 C C . LYS A 1 462 ? -10.154 -19.993 -29.634 1.00 87.00 462 LYS A C 1
ATOM 3635 O O . LYS A 1 462 ? -9.259 -20.456 -30.341 1.00 87.00 462 LYS A O 1
ATOM 3640 N N . LEU A 1 463 ? -10.500 -20.523 -28.460 1.00 90.25 463 LEU A N 1
ATOM 3641 C CA . LEU A 1 463 ? -9.980 -21.789 -27.956 1.00 90.25 463 LEU A CA 1
ATOM 3642 C C . LEU A 1 463 ? -10.909 -22.936 -28.375 1.00 90.25 463 LEU A C 1
ATOM 3644 O O . LEU A 1 463 ? -12.049 -23.031 -27.921 1.00 90.25 463 LEU A O 1
ATOM 3648 N N . LEU A 1 464 ? -10.389 -23.829 -29.209 1.00 89.62 464 LEU A N 1
ATOM 3649 C CA . LEU A 1 464 ? -11.072 -25.006 -29.736 1.00 89.62 464 LEU A CA 1
ATOM 3650 C C . LEU A 1 464 ? -10.559 -26.260 -29.020 1.00 89.62 464 LEU A C 1
ATOM 3652 O O . LEU A 1 464 ? -9.349 -26.468 -28.919 1.00 89.62 464 LEU A O 1
ATOM 3656 N N . ILE A 1 465 ? -11.469 -27.100 -28.526 1.00 89.06 465 ILE A N 1
ATOM 3657 C CA . ILE A 1 465 ? -11.175 -28.336 -27.790 1.00 89.06 465 ILE A CA 1
ATOM 3658 C C . ILE A 1 465 ? -11.762 -29.516 -28.563 1.00 89.06 465 ILE A C 1
ATOM 3660 O O . ILE A 1 465 ? -12.970 -29.584 -28.777 1.00 89.06 465 ILE A O 1
ATOM 3664 N N . TYR A 1 466 ? -10.927 -30.477 -28.948 1.00 86.69 466 TYR A N 1
ATOM 3665 C CA . TYR A 1 466 ? -11.321 -31.623 -29.774 1.00 86.69 466 TYR A CA 1
ATOM 3666 C C . TYR A 1 466 ? -11.500 -32.900 -28.949 1.00 86.69 466 TYR A C 1
ATOM 3668 O O . TYR A 1 466 ? -10.761 -33.133 -27.984 1.00 86.69 466 TYR A O 1
ATOM 3676 N N . ASP A 1 467 ? -12.459 -33.743 -29.341 1.00 78.25 467 ASP A N 1
ATOM 3677 C CA . ASP A 1 467 ? -12.548 -35.118 -28.841 1.00 78.25 467 ASP A CA 1
ATOM 3678 C C . ASP A 1 467 ? -11.480 -36.015 -29.484 1.00 78.25 467 ASP A C 1
ATOM 3680 O O . ASP A 1 467 ? -10.958 -35.714 -30.557 1.00 78.25 467 ASP A O 1
ATOM 3684 N N . MET A 1 468 ? -11.108 -37.098 -28.798 1.00 64.06 468 MET A N 1
ATOM 3685 C CA . MET A 1 468 ? -9.970 -37.947 -29.162 1.00 64.06 468 MET A CA 1
ATOM 3686 C C . MET A 1 468 ? -10.259 -39.449 -29.038 1.00 64.06 468 MET A C 1
ATOM 3688 O O . MET A 1 468 ? -9.447 -40.208 -28.508 1.00 64.06 468 MET A O 1
ATOM 3692 N N . ASP A 1 469 ? -11.380 -39.885 -29.616 1.00 54.84 469 ASP A N 1
ATOM 3693 C CA . ASP A 1 469 ? -11.709 -41.309 -29.782 1.00 54.84 469 ASP A CA 1
ATOM 3694 C C . ASP A 1 469 ? -11.131 -41.938 -31.073 1.00 54.84 469 ASP A C 1
ATOM 3696 O O . ASP A 1 469 ? -11.026 -43.162 -31.159 1.00 54.84 469 ASP A O 1
ATOM 3700 N N . ASN A 1 470 ? -10.694 -41.152 -32.071 1.00 50.75 470 ASN A N 1
ATOM 3701 C CA . ASN A 1 470 ? -10.006 -41.669 -33.267 1.00 50.75 470 ASN A CA 1
ATOM 3702 C C . ASN A 1 470 ? -8.985 -40.684 -33.860 1.00 50.75 470 ASN A C 1
ATOM 3704 O O . ASN A 1 470 ? -9.104 -39.474 -33.705 1.00 50.75 470 ASN A O 1
ATOM 3708 N N . LYS A 1 471 ? -7.956 -41.203 -34.548 1.00 47.94 471 LYS A N 1
ATOM 3709 C CA . LYS A 1 471 ? -6.824 -40.394 -35.053 1.00 47.94 471 LYS A CA 1
ATOM 3710 C C . LYS A 1 471 ? -7.139 -39.514 -36.265 1.00 47.94 471 LYS A C 1
ATOM 3712 O O . LYS A 1 471 ? -6.433 -38.528 -36.463 1.00 47.94 471 LYS A O 1
ATOM 3717 N N . ASP A 1 472 ? -8.156 -39.875 -37.041 1.00 52.91 472 ASP A N 1
ATOM 3718 C CA . ASP A 1 472 ? -8.426 -39.287 -38.359 1.00 52.91 472 ASP A CA 1
ATOM 3719 C C . ASP A 1 472 ? -9.672 -38.382 -38.393 1.00 52.91 472 ASP A C 1
ATOM 3721 O O . ASP A 1 472 ? -9.960 -37.792 -39.431 1.00 52.91 472 ASP A O 1
ATOM 3725 N N . ASP A 1 473 ? -10.390 -38.230 -37.272 1.00 53.47 473 ASP A N 1
ATOM 3726 C CA . ASP A 1 473 ? -11.590 -37.387 -37.177 1.00 53.47 473 ASP A CA 1
ATOM 3727 C C . ASP A 1 473 ? -11.519 -36.481 -35.934 1.00 53.47 473 ASP A C 1
ATOM 3729 O O . ASP A 1 473 ? -11.762 -36.909 -34.804 1.00 53.47 473 ASP A O 1
ATOM 3733 N N . ARG A 1 474 ? -11.112 -35.220 -36.138 1.00 65.12 474 ARG A N 1
ATOM 3734 C CA . ARG A 1 474 ? -11.009 -34.199 -35.080 1.00 65.12 474 ARG A CA 1
ATOM 3735 C C . ARG A 1 474 ? -12.372 -33.536 -34.865 1.00 65.12 474 ARG A C 1
ATOM 3737 O O . ARG A 1 474 ? -12.575 -32.387 -35.259 1.00 65.12 474 ARG A O 1
ATOM 3744 N N . THR A 1 475 ? -13.305 -34.239 -34.232 1.00 73.25 475 THR A N 1
ATOM 3745 C CA . THR A 1 475 ? -14.598 -33.650 -33.864 1.00 73.25 475 THR A CA 1
ATOM 3746 C C . THR A 1 475 ? -14.406 -32.569 -32.795 1.00 73.25 475 THR A C 1
ATOM 3748 O O . THR A 1 475 ? -13.793 -32.793 -31.748 1.00 73.25 475 THR A O 1
ATOM 3751 N N . LEU A 1 476 ? -14.901 -31.358 -33.069 1.00 78.62 476 LEU A N 1
ATOM 3752 C CA . LEU A 1 476 ? -14.890 -30.257 -32.107 1.00 78.62 476 LEU A CA 1
ATOM 3753 C C . LEU A 1 476 ? -15.849 -30.602 -30.958 1.00 78.62 476 LEU A C 1
ATOM 3755 O O . LEU A 1 476 ? -17.047 -30.768 -31.175 1.00 78.62 476 LEU A O 1
ATOM 3759 N N . CYS A 1 477 ? -15.311 -30.740 -29.749 1.00 82.19 477 CYS A N 1
ATOM 3760 C CA . CYS A 1 477 ? -16.077 -31.056 -28.546 1.00 82.19 477 CYS A CA 1
ATOM 3761 C C . CYS A 1 477 ? -16.575 -29.794 -27.842 1.00 82.19 477 CYS A C 1
ATOM 3763 O O . CYS A 1 477 ? -17.680 -29.792 -27.304 1.00 82.19 477 CYS A O 1
ATOM 3765 N N . ASP A 1 478 ? -15.740 -28.756 -27.780 1.00 84.25 478 ASP A N 1
ATOM 3766 C CA . ASP A 1 478 ? -16.080 -27.507 -27.111 1.00 84.25 478 ASP A CA 1
ATOM 3767 C C . ASP A 1 478 ? -15.335 -26.321 -27.744 1.00 84.25 478 ASP A C 1
ATOM 3769 O O . ASP A 1 478 ? -14.210 -26.458 -28.228 1.00 84.25 478 ASP A O 1
ATOM 3773 N N . GLU A 1 479 ? -15.968 -25.154 -27.724 1.00 87.62 479 GLU A N 1
ATOM 3774 C CA . GLU A 1 479 ? -15.437 -23.879 -28.204 1.00 87.62 479 GLU A CA 1
ATOM 3775 C C . GLU A 1 479 ? -15.601 -22.840 -27.094 1.00 87.62 479 GLU A C 1
ATOM 3777 O O . GLU A 1 479 ? -16.691 -22.667 -26.540 1.00 87.62 479 GLU A O 1
ATOM 3782 N N . PHE A 1 480 ? -14.518 -22.146 -26.751 1.00 86.56 480 PHE A N 1
ATOM 3783 C CA . PHE A 1 480 ? -14.521 -21.052 -25.787 1.00 86.56 480 PHE A CA 1
ATOM 3784 C C . PHE A 1 480 ? -13.998 -19.786 -26.467 1.00 86.56 480 PHE A C 1
ATOM 3786 O O . PHE A 1 480 ? -12.834 -19.715 -26.867 1.00 86.56 480 PHE A O 1
ATOM 3793 N N . ASP A 1 481 ? -14.875 -18.793 -26.595 1.00 83.56 481 ASP A N 1
ATOM 3794 C CA . ASP A 1 481 ? -14.535 -17.479 -27.133 1.00 83.56 481 ASP A CA 1
ATOM 3795 C C . ASP A 1 481 ? -13.871 -16.619 -26.047 1.00 83.56 481 ASP A C 1
ATOM 3797 O O . ASP A 1 481 ? -14.399 -16.488 -24.937 1.00 83.56 481 ASP A O 1
ATOM 3801 N N . LEU A 1 482 ? -12.695 -16.075 -26.355 1.00 80.56 482 LEU A N 1
ATOM 3802 C CA . LEU A 1 482 ? -11.912 -15.212 -25.473 1.00 80.56 482 LEU A CA 1
ATOM 3803 C C . LEU A 1 482 ? -12.227 -13.721 -25.682 1.00 80.56 482 LEU A C 1
ATOM 3805 O O . LEU A 1 482 ? -11.909 -12.929 -24.796 1.00 80.56 482 LEU A O 1
ATOM 3809 N N . CYS A 1 483 ? -12.877 -13.352 -26.794 1.00 73.12 483 CYS A N 1
ATOM 3810 C CA . CYS A 1 483 ? -13.223 -11.968 -27.150 1.00 73.12 483 CYS A CA 1
ATOM 3811 C C . CYS A 1 483 ? -14.718 -11.807 -27.546 1.00 73.12 483 CYS A C 1
ATOM 3813 O O . CYS A 1 483 ? -15.019 -11.268 -28.610 1.00 73.12 483 CYS A O 1
ATOM 3815 N N . PRO A 1 484 ? -15.692 -12.283 -26.738 1.00 74.50 484 PRO A N 1
ATOM 3816 C CA . PRO A 1 484 ? -17.116 -12.128 -27.045 1.00 74.50 484 PRO A CA 1
ATOM 3817 C C . PRO A 1 484 ? -17.606 -10.681 -26.845 1.00 74.50 484 PRO A C 1
ATOM 3819 O O . PRO A 1 484 ? -17.351 -10.074 -25.807 1.00 74.50 484 PRO A O 1
ATOM 3822 N N . GLU A 1 485 ? -18.409 -10.160 -27.780 1.00 62.88 485 GLU A N 1
ATOM 3823 C CA . GLU A 1 485 ? -18.948 -8.784 -27.730 1.00 62.88 485 GLU A CA 1
ATOM 3824 C C . GLU A 1 485 ? -19.827 -8.489 -26.488 1.00 62.88 485 GLU A C 1
ATOM 3826 O O . GLU A 1 485 ? -19.994 -7.333 -26.098 1.00 62.88 485 GLU A O 1
ATOM 3831 N N . ASP A 1 486 ? -20.418 -9.520 -25.867 1.00 66.75 486 ASP A N 1
ATOM 3832 C CA . ASP A 1 486 ? -21.421 -9.421 -24.794 1.00 66.75 486 ASP A CA 1
ATOM 3833 C C . ASP A 1 486 ? -20.921 -9.844 -23.395 1.00 66.75 486 ASP A C 1
ATOM 3835 O O . ASP A 1 486 ? -21.696 -9.818 -22.427 1.00 66.75 486 ASP A O 1
ATOM 3839 N N . ARG A 1 487 ? -19.653 -10.265 -23.255 1.00 67.69 487 ARG A N 1
ATOM 3840 C CA . ARG A 1 487 ? -19.110 -10.851 -22.007 1.00 67.69 487 ARG A CA 1
ATOM 3841 C C . ARG A 1 487 ? -17.656 -10.464 -21.792 1.00 67.69 487 ARG A C 1
ATOM 3843 O O . ARG A 1 487 ? -16.945 -10.096 -22.711 1.00 67.69 487 ARG A O 1
ATOM 3850 N N . THR A 1 488 ? -17.191 -10.607 -20.559 1.00 63.00 488 THR A N 1
ATOM 3851 C CA . THR A 1 488 ? -15.810 -10.296 -20.180 1.00 63.00 488 THR A CA 1
ATOM 3852 C C . THR A 1 488 ? -15.106 -11.562 -19.711 1.00 63.00 488 THR A C 1
ATOM 3854 O O . THR A 1 488 ? -15.652 -12.341 -18.926 1.00 63.00 488 THR A O 1
ATOM 3857 N N . ILE A 1 489 ? -13.911 -11.815 -20.243 1.00 72.69 489 ILE A N 1
ATOM 3858 C CA . ILE A 1 489 ? -13.161 -13.048 -19.994 1.00 72.69 489 ILE A CA 1
ATOM 3859 C C . ILE A 1 489 ? -12.045 -12.769 -18.994 1.00 72.69 489 ILE A C 1
ATOM 3861 O O . ILE A 1 489 ? -11.241 -11.858 -19.166 1.00 72.69 489 ILE A O 1
ATOM 3865 N N . SER A 1 490 ? -11.988 -13.579 -17.940 1.00 69.12 490 SER A N 1
ATOM 3866 C CA . SER A 1 490 ? -10.913 -13.539 -16.952 1.00 69.12 490 SER A CA 1
ATOM 3867 C C . SER A 1 490 ? -10.123 -14.844 -16.968 1.00 69.12 490 SER A C 1
ATOM 3869 O O . SER A 1 490 ? -10.688 -15.940 -16.945 1.00 69.12 490 SER A O 1
ATOM 3871 N N . ILE A 1 491 ? -8.799 -14.705 -17.029 1.00 74.19 491 ILE A N 1
ATOM 3872 C CA . ILE A 1 491 ? -7.845 -15.813 -17.019 1.00 74.19 491 ILE A CA 1
ATOM 3873 C C . ILE A 1 491 ? -7.181 -15.846 -15.647 1.00 74.19 491 ILE A C 1
ATOM 3875 O O . ILE A 1 491 ? -6.633 -14.842 -15.176 1.00 74.19 491 ILE A O 1
ATOM 3879 N N . HIS A 1 492 ? -7.217 -17.015 -15.014 1.00 69.88 492 HIS A N 1
ATOM 3880 C CA . HIS A 1 492 ? -6.646 -17.256 -13.695 1.00 69.88 492 HIS A CA 1
ATOM 3881 C C . HIS A 1 492 ? -5.604 -18.367 -13.795 1.00 69.88 492 HIS A C 1
ATOM 3883 O O . HIS A 1 492 ? -5.922 -19.541 -13.984 1.00 69.88 492 HIS A O 1
ATOM 3889 N N . SER A 1 493 ? -4.328 -18.000 -13.656 1.00 66.31 493 SER A N 1
ATOM 3890 C CA . SER A 1 493 ? -3.201 -18.946 -13.674 1.00 66.31 493 SER A CA 1
ATOM 3891 C C . SER A 1 493 ? -2.971 -19.664 -12.334 1.00 66.31 493 SER A C 1
ATOM 3893 O O . SER A 1 493 ? -1.956 -20.342 -12.162 1.00 66.31 493 SER A O 1
ATOM 3895 N N . ALA A 1 494 ? -3.900 -19.548 -11.386 1.00 60.00 494 ALA A N 1
ATOM 3896 C CA . ALA A 1 494 ? -3.931 -20.283 -10.127 1.00 60.00 494 ALA A CA 1
ATOM 3897 C C . ALA A 1 494 ? -5.392 -20.566 -9.751 1.00 60.00 494 ALA A C 1
ATOM 3899 O O . ALA A 1 494 ? -6.256 -19.726 -9.988 1.00 60.00 494 ALA A O 1
ATOM 3900 N N . VAL A 1 495 ? -5.649 -21.748 -9.190 1.00 69.75 495 VAL A N 1
ATOM 3901 C CA . VAL A 1 495 ? -6.977 -22.216 -8.771 1.00 69.75 495 VAL A CA 1
ATOM 3902 C C . VAL A 1 495 ? -6.826 -22.824 -7.383 1.00 69.75 495 VAL A C 1
ATOM 3904 O O . VAL A 1 495 ? -5.896 -23.606 -7.162 1.00 69.75 495 VAL A O 1
ATOM 3907 N N . THR A 1 496 ? -7.692 -22.446 -6.444 1.00 63.94 496 THR A N 1
ATOM 3908 C CA . THR A 1 496 ? -7.522 -22.826 -5.036 1.00 63.94 496 THR A CA 1
ATOM 3909 C C . THR A 1 496 ? -8.093 -24.214 -4.749 1.00 63.94 496 THR A C 1
ATOM 3911 O O . THR A 1 496 ? -8.931 -24.743 -5.487 1.00 63.94 496 THR A O 1
ATOM 3914 N N . ALA A 1 497 ? -7.631 -24.843 -3.665 1.00 65.44 497 ALA A N 1
ATOM 3915 C CA . ALA A 1 497 ? -8.079 -26.186 -3.288 1.00 65.44 497 ALA A CA 1
ATOM 3916 C C . ALA A 1 497 ? -9.574 -26.236 -2.917 1.00 65.44 497 ALA A C 1
ATOM 3918 O O . ALA A 1 497 ? -10.190 -27.297 -3.008 1.00 65.44 497 ALA A O 1
ATOM 3919 N N . ALA A 1 498 ? -10.157 -25.098 -2.523 1.00 65.50 498 ALA A N 1
ATOM 3920 C CA . ALA A 1 498 ? -11.579 -24.974 -2.221 1.00 65.50 498 ALA A CA 1
ATOM 3921 C C . ALA A 1 498 ? -12.460 -24.997 -3.486 1.00 65.50 498 ALA A C 1
ATOM 3923 O O . ALA A 1 498 ? -13.588 -25.479 -3.426 1.00 65.50 498 ALA A O 1
ATOM 3924 N N . GLU A 1 499 ? -11.953 -24.521 -4.630 1.00 73.44 499 GLU A N 1
ATOM 3925 C CA . GLU A 1 499 ? -12.697 -24.516 -5.899 1.00 73.44 499 GLU A CA 1
ATOM 3926 C C . GLU A 1 499 ? -12.755 -25.915 -6.539 1.00 73.44 499 GLU A C 1
ATOM 3928 O O . GLU A 1 499 ? -13.786 -26.321 -7.073 1.00 73.44 499 GLU A O 1
ATOM 3933 N N . LEU A 1 500 ? -11.666 -26.689 -6.450 1.00 78.94 500 LEU A N 1
ATOM 3934 C CA . LEU A 1 500 ? -11.534 -28.009 -7.082 1.00 78.94 500 LEU A CA 1
ATOM 3935 C C . LEU A 1 500 ? -11.309 -29.133 -6.059 1.00 78.94 500 LEU A C 1
ATOM 3937 O O . LEU A 1 500 ? -10.333 -29.878 -6.140 1.00 78.94 500 LEU A O 1
ATOM 3941 N N . ILE A 1 501 ? -12.267 -29.301 -5.142 1.00 72.62 501 ILE A N 1
ATOM 3942 C CA . ILE A 1 501 ? -12.249 -30.264 -4.016 1.00 72.62 501 ILE A CA 1
ATOM 3943 C C . ILE A 1 501 ? -11.856 -31.699 -4.440 1.00 72.62 501 ILE A C 1
ATOM 3945 O O . ILE A 1 501 ? -11.169 -32.405 -3.707 1.00 72.62 501 ILE A O 1
ATOM 3949 N N . ASN A 1 502 ? -12.263 -32.131 -5.639 1.00 76.19 502 ASN A N 1
ATOM 3950 C CA . ASN A 1 502 ? -11.998 -33.475 -6.176 1.00 76.19 502 ASN A CA 1
ATOM 3951 C C . ASN A 1 502 ? -10.677 -33.596 -6.971 1.00 76.19 502 ASN A C 1
ATOM 3953 O O . ASN A 1 502 ? -10.467 -34.596 -7.659 1.00 76.19 502 ASN A O 1
ATOM 3957 N N . THR A 1 503 ? -9.799 -32.590 -6.920 1.00 80.56 503 THR A N 1
ATOM 3958 C CA . THR A 1 503 ? -8.493 -32.585 -7.597 1.00 80.56 503 THR A CA 1
ATOM 3959 C C . THR A 1 503 ? -7.358 -32.649 -6.579 1.00 80.56 503 THR A C 1
ATOM 3961 O O . THR A 1 503 ? -7.415 -32.027 -5.521 1.00 80.56 503 THR A O 1
ATOM 3964 N N . ALA A 1 504 ? -6.307 -33.414 -6.879 1.00 74.19 504 ALA A N 1
ATOM 3965 C CA . ALA A 1 504 ? -5.176 -33.563 -5.971 1.00 74.19 504 ALA A CA 1
ATOM 3966 C C . ALA A 1 504 ? -4.454 -32.220 -5.749 1.00 74.19 504 ALA A C 1
ATOM 3968 O O . ALA A 1 504 ? -4.203 -31.483 -6.703 1.00 74.19 504 ALA A O 1
ATOM 3969 N N . LYS A 1 505 ? -4.033 -31.929 -4.504 1.00 65.25 505 LYS A N 1
ATOM 3970 C CA . LYS A 1 505 ? -3.238 -30.722 -4.178 1.00 65.25 505 LYS A CA 1
ATOM 3971 C C . LYS A 1 505 ? -1.940 -30.616 -5.005 1.00 65.25 505 LYS A C 1
ATOM 3973 O O . LYS A 1 505 ? -1.436 -29.517 -5.203 1.00 65.25 505 LYS A O 1
ATOM 3978 N N . THR A 1 506 ? -1.412 -31.739 -5.503 1.00 69.06 506 THR A N 1
ATOM 3979 C CA . THR A 1 506 ? -0.262 -31.803 -6.426 1.00 69.06 506 THR A CA 1
ATOM 3980 C C . THR A 1 506 ? -0.560 -31.270 -7.822 1.00 69.06 506 THR A C 1
ATOM 3982 O O . THR A 1 506 ? 0.364 -30.841 -8.504 1.00 69.06 506 THR A O 1
ATOM 3985 N N . ASP A 1 507 ? -1.824 -31.295 -8.242 1.00 77.19 507 ASP A N 1
ATOM 3986 C CA . ASP A 1 507 ? -2.231 -31.063 -9.625 1.00 77.19 507 ASP A CA 1
ATOM 3987 C C . ASP A 1 507 ? -2.738 -29.624 -9.829 1.00 77.19 507 ASP A C 1
ATOM 3989 O O . ASP A 1 507 ? -2.591 -29.073 -10.919 1.00 77.19 507 ASP A O 1
ATOM 3993 N N . LEU A 1 508 ? -3.240 -28.973 -8.766 1.00 72.31 508 LEU A N 1
ATOM 3994 C CA . LEU A 1 508 ? -3.650 -27.556 -8.753 1.00 72.31 508 LEU A CA 1
ATOM 3995 C C . LEU A 1 508 ? -2.610 -26.590 -9.374 1.00 72.31 508 LEU A C 1
ATOM 3997 O O . LEU A 1 508 ? -3.009 -25.729 -10.167 1.00 72.31 508 LEU A O 1
ATOM 4001 N N . PRO A 1 509 ? -1.282 -26.729 -9.136 1.00 63.47 509 PRO A N 1
ATOM 4002 C CA . PRO A 1 509 ? -0.271 -25.865 -9.751 1.00 63.47 509 PRO A CA 1
ATOM 4003 C C . PRO A 1 509 ? -0.221 -25.930 -11.282 1.00 63.47 509 PRO A C 1
ATOM 4005 O O . PRO A 1 509 ? 0.355 -25.030 -11.892 1.00 63.47 509 PRO A O 1
ATOM 4008 N N . TYR A 1 510 ? -0.839 -26.929 -11.919 1.00 78.19 510 TYR A N 1
ATOM 4009 C CA . TYR A 1 510 ? -0.874 -27.111 -13.376 1.00 78.19 510 TYR A CA 1
ATOM 4010 C C . TYR A 1 510 ? -2.172 -26.610 -14.029 1.00 78.19 510 TYR A C 1
ATOM 4012 O O . TYR A 1 510 ? -2.292 -26.666 -15.252 1.00 78.19 510 TYR A O 1
ATOM 4020 N N . ILE A 1 511 ? -3.122 -26.085 -13.247 1.00 83.25 511 ILE A N 1
ATOM 4021 C CA . ILE A 1 511 ? -4.450 -25.676 -13.728 1.00 83.25 511 ILE A CA 1
ATOM 4022 C C . ILE A 1 511 ? -4.481 -24.188 -14.096 1.00 83.25 511 ILE A C 1
ATOM 4024 O O . ILE A 1 511 ? -3.875 -23.354 -13.420 1.00 83.25 511 ILE A O 1
ATOM 4028 N N . ILE A 1 512 ? -5.192 -23.877 -15.174 1.00 84.94 512 ILE A N 1
ATOM 4029 C CA . ILE A 1 512 ? -5.606 -22.554 -15.636 1.00 84.94 512 ILE A CA 1
ATOM 4030 C C . ILE A 1 512 ? -7.141 -22.553 -15.620 1.00 84.94 512 ILE A C 1
ATOM 4032 O O . ILE A 1 512 ? -7.754 -23.515 -16.085 1.00 84.94 512 ILE A O 1
ATOM 4036 N N . LYS A 1 513 ? -7.770 -21.501 -15.098 1.00 85.75 513 LYS A N 1
ATOM 4037 C CA . LYS A 1 513 ? -9.223 -21.291 -15.181 1.00 85.75 513 LYS A CA 1
ATOM 4038 C C . LYS A 1 513 ? -9.515 -20.145 -16.147 1.00 85.75 513 LYS A C 1
ATOM 4040 O O . LYS A 1 513 ? -8.903 -19.082 -16.056 1.00 85.75 513 LYS A O 1
ATOM 4045 N N . LEU A 1 514 ? -10.461 -20.381 -17.046 1.00 86.12 514 LEU A N 1
ATOM 4046 C CA . LEU A 1 514 ? -11.098 -19.398 -17.914 1.00 86.12 514 LEU A CA 1
ATOM 4047 C C . LEU A 1 514 ? -12.508 -19.150 -17.379 1.00 86.12 514 LEU A C 1
ATOM 4049 O O . LEU A 1 514 ? -13.239 -20.102 -17.104 1.00 86.12 514 LEU A O 1
ATOM 4053 N N . GLU A 1 515 ? -12.894 -17.891 -17.207 1.00 82.50 515 GLU A N 1
ATOM 4054 C CA . GLU A 1 515 ? -14.201 -17.536 -16.654 1.00 82.50 515 GLU A CA 1
ATOM 4055 C C . GLU A 1 515 ? -14.818 -16.363 -17.415 1.00 82.50 515 GLU A C 1
ATOM 4057 O O . GLU A 1 515 ? -14.272 -15.256 -17.434 1.00 82.50 515 GLU A O 1
ATOM 4062 N N . SER A 1 516 ? -15.953 -16.643 -18.057 1.00 80.12 516 SER A N 1
ATOM 4063 C CA . SER A 1 516 ? -16.757 -15.706 -18.836 1.00 80.12 516 SER A CA 1
ATOM 4064 C C . SER A 1 516 ? -17.850 -15.105 -17.959 1.00 80.12 516 SER A C 1
ATOM 4066 O O . SER A 1 516 ? -18.777 -15.807 -17.545 1.00 80.12 516 SER A O 1
ATOM 4068 N N . HIS A 1 517 ? -17.738 -13.807 -17.688 1.00 70.44 517 HIS A N 1
ATOM 4069 C CA . HIS A 1 517 ? -18.689 -13.016 -16.917 1.00 70.44 517 HIS A CA 1
ATOM 4070 C C . HIS A 1 517 ? -19.604 -12.238 -17.880 1.00 70.44 517 HIS A C 1
ATOM 4072 O O . HIS A 1 517 ? -19.111 -11.366 -18.603 1.00 70.44 517 HIS A O 1
ATOM 4078 N N . PRO A 1 518 ? -20.916 -12.527 -17.937 1.00 69.50 518 PRO A N 1
ATOM 4079 C CA . PRO A 1 518 ? -21.828 -11.828 -18.835 1.00 69.50 518 PRO A CA 1
ATOM 4080 C C . PRO A 1 518 ? -22.067 -10.390 -18.369 1.00 69.50 518 PRO A C 1
ATOM 4082 O O . PRO A 1 518 ? -22.194 -10.124 -17.175 1.00 69.50 518 PRO A O 1
ATOM 4085 N N . CYS A 1 519 ? -22.209 -9.462 -19.316 1.00 57.88 519 CYS A N 1
ATOM 4086 C CA . CYS A 1 519 ? -22.435 -8.040 -19.028 1.00 57.88 519 CYS A CA 1
ATOM 4087 C C . CYS A 1 519 ? -23.844 -7.714 -18.475 1.00 57.88 519 CYS A C 1
ATOM 4089 O O . CYS A 1 519 ? -24.204 -6.545 -18.345 1.00 57.88 519 CYS A O 1
ATOM 4091 N N . THR A 1 520 ? -24.665 -8.725 -18.165 1.00 57.12 520 THR A N 1
ATOM 4092 C CA . THR A 1 520 ? -26.027 -8.580 -17.627 1.00 57.12 520 THR A CA 1
ATOM 4093 C C . THR A 1 520 ? -26.305 -9.626 -16.545 1.00 57.12 520 THR A C 1
ATOM 4095 O O . THR A 1 520 ? -25.817 -10.751 -16.607 1.00 57.12 520 THR A O 1
ATOM 4098 N N . THR A 1 521 ? -27.123 -9.271 -15.551 1.00 53.50 521 THR A N 1
ATOM 4099 C CA . THR A 1 521 ? -27.393 -10.094 -14.353 1.00 53.50 521 THR A CA 1
ATOM 4100 C C . THR A 1 521 ? -28.292 -11.314 -14.591 1.00 53.50 521 THR A C 1
ATOM 4102 O O . THR A 1 521 ? -28.557 -12.065 -13.655 1.00 53.50 521 THR A O 1
ATOM 4105 N N . CYS A 1 522 ? -28.794 -11.516 -15.812 1.00 46.06 522 CYS A N 1
ATOM 4106 C CA . CYS A 1 522 ? -29.791 -12.541 -16.135 1.00 46.06 522 CYS A CA 1
ATOM 4107 C C . CYS A 1 522 ? -29.221 -13.841 -16.728 1.00 46.06 522 CYS A C 1
ATOM 4109 O O . CYS A 1 522 ? -29.991 -14.772 -16.962 1.00 46.06 522 CYS A O 1
ATOM 4111 N N . TRP A 1 523 ? -27.902 -13.941 -16.926 1.00 53.62 523 TRP A N 1
AT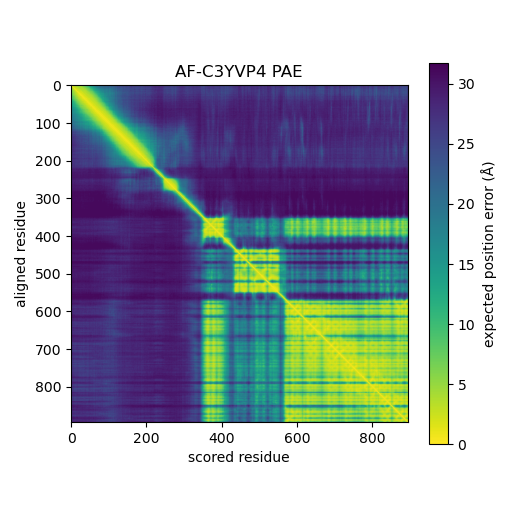OM 4112 C CA . TRP A 1 523 ? -27.242 -15.155 -17.418 1.00 53.62 523 TRP A CA 1
ATOM 4113 C C . TRP A 1 523 ? -26.155 -15.633 -16.446 1.00 53.62 523 TRP A C 1
ATOM 4115 O O . TRP A 1 523 ? -25.426 -14.807 -15.898 1.00 53.62 523 TRP A O 1
ATOM 4125 N N . PRO A 1 524 ? -26.009 -16.952 -16.213 1.00 59.28 524 PRO A N 1
ATOM 4126 C CA . PRO A 1 524 ? -24.890 -17.481 -15.446 1.00 59.28 524 PRO A CA 1
ATOM 4127 C C . PRO A 1 524 ? -23.590 -17.381 -16.254 1.00 59.28 524 PRO A C 1
ATOM 4129 O O . PRO A 1 524 ? -23.576 -17.614 -17.465 1.00 59.28 524 PRO A O 1
ATOM 4132 N N . GLY A 1 525 ? -22.487 -17.068 -15.574 1.00 68.88 525 GLY A N 1
ATOM 4133 C CA . GLY A 1 525 ? -21.155 -17.112 -16.174 1.00 68.88 525 GLY A CA 1
ATOM 4134 C C . GLY A 1 525 ? -20.718 -18.532 -16.536 1.00 68.88 525 GLY A C 1
ATOM 4135 O O . GLY A 1 525 ? -21.177 -19.510 -15.943 1.00 68.88 525 GLY A O 1
ATOM 4136 N N . ARG A 1 526 ? -19.813 -18.647 -17.513 1.00 83.56 526 ARG A N 1
ATOM 4137 C CA . ARG A 1 526 ? -19.248 -19.932 -17.954 1.00 83.56 526 ARG A CA 1
ATOM 4138 C C . ARG A 1 526 ? -17.811 -20.070 -17.471 1.00 83.56 526 ARG A C 1
ATOM 4140 O O . ARG A 1 526 ? -16.951 -19.292 -17.877 1.00 83.56 526 ARG A O 1
ATOM 4147 N N . THR A 1 527 ? -17.546 -21.096 -16.672 1.00 84.88 527 THR A N 1
ATOM 4148 C CA . THR A 1 527 ? -16.200 -21.497 -16.249 1.00 84.88 527 THR A CA 1
ATOM 4149 C C . THR A 1 527 ? -15.687 -22.680 -17.068 1.00 84.88 527 THR A C 1
ATOM 4151 O O . THR A 1 527 ? -16.450 -23.561 -17.464 1.00 84.88 527 THR A O 1
ATOM 4154 N N . LEU A 1 528 ? -14.381 -22.697 -17.326 1.00 88.88 528 LEU A N 1
ATOM 4155 C CA . LEU A 1 528 ? -13.667 -23.784 -17.989 1.00 88.88 528 LEU A CA 1
ATOM 4156 C C . LEU A 1 528 ? -12.286 -23.942 -17.339 1.00 88.88 528 LEU A C 1
ATOM 4158 O O . LEU A 1 528 ? -11.496 -22.999 -17.302 1.00 88.88 528 LEU A O 1
ATOM 4162 N N . HIS A 1 529 ? -11.980 -25.139 -16.840 1.00 90.06 529 HIS A N 1
ATOM 4163 C CA . HIS A 1 529 ? -10.684 -25.456 -16.232 1.00 90.06 529 HIS A CA 1
ATOM 4164 C C . HIS A 1 529 ? -9.830 -26.294 -17.181 1.00 90.06 529 HIS A C 1
ATOM 4166 O O . HIS A 1 529 ? -10.287 -27.290 -17.738 1.00 90.06 529 HIS A O 1
ATOM 4172 N N . LEU A 1 530 ? -8.566 -25.910 -17.331 1.00 91.12 530 LEU A N 1
ATOM 4173 C CA . LEU A 1 530 ? -7.592 -26.538 -18.216 1.00 91.12 530 LEU A CA 1
ATOM 4174 C C . LEU A 1 530 ? -6.344 -26.898 -17.414 1.00 91.12 530 LEU A C 1
ATOM 4176 O O . LEU A 1 530 ? -5.687 -26.026 -16.855 1.00 91.12 530 LEU A O 1
ATOM 4180 N N . MET A 1 531 ? -5.987 -28.175 -17.364 1.00 89.81 531 MET A N 1
ATOM 4181 C CA . MET A 1 531 ? -4.770 -28.651 -16.711 1.00 89.81 531 MET A CA 1
ATOM 4182 C C . MET A 1 531 ? -3.692 -28.947 -17.757 1.00 89.81 531 MET A C 1
ATOM 4184 O O . MET A 1 531 ? -3.878 -29.771 -18.654 1.00 89.81 531 MET A O 1
ATOM 4188 N N . ALA A 1 532 ? -2.542 -28.290 -17.633 1.00 86.62 532 ALA A N 1
ATOM 4189 C CA . ALA A 1 532 ? -1.386 -28.544 -18.482 1.00 86.62 532 ALA A CA 1
ATOM 4190 C C . ALA A 1 532 ? -0.691 -29.869 -18.122 1.00 86.62 532 ALA A C 1
ATOM 4192 O O . ALA A 1 532 ? -0.755 -30.336 -16.984 1.00 86.62 532 ALA A O 1
ATOM 4193 N N . LEU A 1 533 ? 0.001 -30.479 -19.089 1.00 82.56 533 LEU A N 1
ATOM 4194 C CA . LEU A 1 533 ? 0.760 -31.718 -18.859 1.00 82.56 533 LEU A CA 1
ATOM 4195 C C . LEU A 1 533 ? 2.090 -31.481 -18.140 1.00 82.56 533 LEU A C 1
ATOM 4197 O O . LEU A 1 533 ? 2.582 -32.369 -17.446 1.00 82.56 533 LEU A O 1
ATOM 4201 N N . SER A 1 534 ? 2.667 -30.295 -18.308 1.00 70.81 534 SER A N 1
ATOM 4202 C CA . SER A 1 534 ? 3.852 -29.853 -17.593 1.00 70.81 534 SER A CA 1
ATOM 4203 C C . SER A 1 534 ? 3.742 -28.380 -17.211 1.00 70.81 534 SER A C 1
ATOM 4205 O O . SER A 1 534 ? 2.852 -27.643 -17.640 1.00 70.81 534 SER A O 1
ATOM 4207 N N . PHE A 1 535 ? 4.664 -27.946 -16.363 1.00 57.97 535 PHE A N 1
ATOM 4208 C CA . PHE A 1 535 ? 4.683 -26.585 -15.859 1.00 57.97 535 PHE A CA 1
ATOM 4209 C C . PHE A 1 535 ? 5.133 -25.541 -16.906 1.00 57.97 535 PHE A C 1
ATOM 4211 O O . PHE A 1 535 ? 4.467 -24.510 -17.018 1.00 57.97 535 PHE A O 1
ATOM 4218 N N . PRO A 1 536 ? 6.161 -25.801 -17.746 1.00 58.22 536 PRO A N 1
ATOM 4219 C CA . PRO A 1 536 ? 6.432 -24.968 -18.916 1.00 58.22 536 PRO A CA 1
ATOM 4220 C C . PRO A 1 536 ? 5.234 -24.866 -19.864 1.00 58.22 536 PRO A C 1
ATOM 4222 O O . PRO A 1 536 ? 4.966 -23.774 -20.360 1.00 58.22 536 PRO A O 1
ATOM 4225 N N . ASP A 1 537 ? 4.480 -25.952 -20.079 1.00 71.94 537 ASP A N 1
ATOM 4226 C CA . ASP A 1 537 ? 3.281 -25.908 -20.929 1.00 71.94 537 ASP A CA 1
ATOM 4227 C C . ASP A 1 537 ? 2.237 -24.951 -20.343 1.00 71.94 537 ASP A C 1
ATOM 4229 O O . ASP A 1 537 ? 1.715 -24.109 -21.067 1.00 71.94 537 ASP A O 1
ATOM 4233 N N . LYS A 1 538 ? 1.987 -25.001 -19.023 1.00 76.19 538 LYS A N 1
ATOM 4234 C CA . LYS A 1 538 ? 1.099 -24.041 -18.343 1.00 76.19 538 LYS A CA 1
ATOM 4235 C C . LYS A 1 538 ? 1.531 -22.594 -18.572 1.00 76.19 538 LYS A C 1
ATOM 4237 O O . LYS A 1 538 ? 0.676 -21.745 -18.803 1.00 76.19 538 LYS A O 1
ATOM 4242 N N . GLN A 1 539 ? 2.830 -22.300 -18.495 1.00 59.72 539 GLN A N 1
ATOM 4243 C CA . GLN A 1 539 ? 3.339 -20.944 -18.721 1.00 59.72 539 GLN A CA 1
ATOM 4244 C C . GLN A 1 539 ? 3.081 -20.461 -20.150 1.00 59.72 539 GLN A C 1
ATOM 4246 O O . GLN A 1 539 ? 2.635 -19.331 -20.326 1.00 59.72 539 GLN A O 1
ATOM 4251 N N . HIS A 1 540 ? 3.320 -21.315 -21.150 1.00 72.81 540 HIS A N 1
ATOM 4252 C CA . HIS A 1 540 ? 3.054 -20.974 -22.548 1.00 72.81 540 HIS A CA 1
ATOM 4253 C C . HIS A 1 540 ? 1.551 -20.810 -22.808 1.00 72.81 540 HIS A C 1
ATOM 4255 O O . HIS A 1 540 ? 1.156 -19.823 -23.419 1.00 72.81 540 HIS A O 1
ATOM 4261 N N . TRP A 1 541 ? 0.712 -21.715 -22.288 1.00 81.81 541 TRP A N 1
ATOM 4262 C CA . TRP A 1 541 ? -0.743 -21.647 -22.460 1.00 81.81 541 TRP A CA 1
ATOM 4263 C C . TRP A 1 541 ? -1.347 -20.417 -21.787 1.00 81.81 541 TRP A C 1
ATOM 4265 O O . TRP A 1 541 ? -2.133 -19.720 -22.417 1.00 81.81 541 TRP A O 1
ATOM 4275 N N . ALA A 1 542 ? -0.959 -20.105 -20.546 1.00 72.81 542 ALA A N 1
ATOM 4276 C CA . ALA A 1 542 ? -1.439 -18.906 -19.863 1.00 72.81 542 ALA A CA 1
ATOM 4277 C C . ALA A 1 542 ? -1.047 -17.632 -20.629 1.00 72.81 542 ALA A C 1
ATOM 4279 O O . ALA A 1 542 ? -1.917 -16.820 -20.915 1.00 72.81 542 ALA A O 1
ATOM 4280 N N . ALA A 1 543 ? 0.220 -17.501 -21.040 1.00 66.56 543 ALA A N 1
ATOM 4281 C CA . ALA A 1 543 ? 0.690 -16.329 -21.778 1.00 66.56 543 ALA A CA 1
ATOM 4282 C C . ALA A 1 543 ? 0.027 -16.173 -23.161 1.00 66.56 543 ALA A C 1
ATOM 4284 O O . ALA A 1 543 ? -0.229 -15.051 -23.588 1.00 66.56 543 ALA A O 1
ATOM 4285 N N . ALA A 1 544 ? -0.263 -17.274 -23.861 1.00 72.50 544 ALA A N 1
ATOM 4286 C CA . ALA A 1 544 ? -0.947 -17.231 -25.153 1.00 72.50 544 ALA A CA 1
ATOM 4287 C C . ALA A 1 544 ? -2.436 -16.873 -25.017 1.00 72.50 544 ALA A C 1
ATOM 4289 O O . ALA A 1 544 ? -2.938 -16.072 -25.799 1.00 72.50 544 ALA A O 1
ATOM 4290 N N . LEU A 1 545 ? -3.124 -17.421 -24.007 1.00 78.12 545 LEU A N 1
ATOM 4291 C CA . LEU A 1 545 ? -4.510 -17.065 -23.690 1.00 78.12 545 LEU A CA 1
ATOM 4292 C C . LEU A 1 545 ? -4.613 -15.593 -23.252 1.00 78.12 545 LEU A C 1
ATOM 4294 O O . LEU A 1 545 ? -5.505 -14.888 -23.710 1.00 78.12 545 LEU A O 1
ATOM 4298 N N . GLU A 1 546 ? -3.685 -15.121 -22.409 1.00 72.44 546 GLU A N 1
ATOM 4299 C CA . GLU A 1 546 ? -3.589 -13.715 -21.983 1.00 72.44 546 GLU A CA 1
ATOM 4300 C C . GLU A 1 546 ? -3.373 -12.795 -23.196 1.00 72.44 546 GLU A C 1
ATOM 4302 O O . GLU A 1 546 ? -4.139 -11.854 -23.391 1.00 72.44 546 GLU A O 1
ATOM 4307 N N . ALA A 1 547 ? -2.418 -13.119 -24.076 1.00 66.25 547 ALA A N 1
ATOM 4308 C CA . ALA A 1 547 ? -2.170 -12.351 -25.295 1.00 66.25 547 ALA A CA 1
ATOM 4309 C C . ALA A 1 547 ? -3.377 -12.313 -26.249 1.00 66.25 547 ALA A C 1
ATOM 4311 O O . ALA A 1 547 ? -3.651 -11.256 -26.812 1.00 66.25 547 ALA A O 1
ATOM 4312 N N . ALA A 1 548 ? -4.110 -13.424 -26.401 1.00 74.19 548 ALA A N 1
ATOM 4313 C CA . ALA A 1 548 ? -5.302 -13.489 -27.248 1.00 74.19 548 ALA A CA 1
ATOM 4314 C C . ALA A 1 548 ? -6.423 -12.553 -26.763 1.00 74.19 548 ALA A C 1
ATOM 4316 O O . ALA A 1 548 ? -7.033 -11.872 -27.583 1.00 74.19 548 ALA A O 1
ATOM 4317 N N . VAL A 1 549 ? -6.642 -12.457 -25.443 1.00 70.00 549 VAL A N 1
ATOM 4318 C CA . VAL A 1 549 ? -7.592 -11.493 -24.850 1.00 70.00 549 VAL A CA 1
ATOM 4319 C C . VAL A 1 549 ? -7.122 -10.046 -25.052 1.00 70.00 549 VAL A C 1
ATOM 4321 O O . VAL A 1 549 ? -7.940 -9.165 -25.302 1.00 70.00 549 VAL A O 1
ATOM 4324 N N . SER A 1 550 ? -5.815 -9.772 -24.976 1.00 56.81 550 SER A N 1
ATOM 4325 C CA . SER A 1 550 ? -5.286 -8.412 -25.162 1.00 56.81 550 SER A CA 1
ATOM 4326 C C . SER A 1 550 ? -5.323 -7.919 -26.617 1.00 56.81 550 SER A C 1
ATOM 4328 O O . SER A 1 550 ? -5.437 -6.711 -26.841 1.00 56.81 550 SER A O 1
ATOM 4330 N N . THR A 1 551 ? -5.191 -8.804 -27.613 1.00 52.78 551 THR A N 1
ATOM 4331 C CA . THR A 1 551 ? -4.983 -8.399 -29.019 1.00 52.78 551 THR A CA 1
ATOM 4332 C C . THR A 1 551 ? -6.184 -7.746 -29.701 1.00 52.78 551 THR A C 1
ATOM 4334 O O . THR A 1 551 ? -5.974 -6.931 -30.594 1.00 52.78 551 THR A O 1
ATOM 4337 N N . ASP A 1 552 ? -7.413 -8.015 -29.256 1.00 46.75 552 ASP A N 1
ATOM 4338 C CA . ASP A 1 552 ? -8.641 -7.439 -29.838 1.00 46.75 552 ASP A CA 1
ATOM 4339 C C . ASP A 1 552 ? -8.828 -5.937 -29.512 1.00 46.75 552 ASP A C 1
ATOM 4341 O O . ASP A 1 552 ? -9.722 -5.264 -30.015 1.00 46.75 552 ASP A O 1
ATOM 4345 N N . SER A 1 553 ? -7.944 -5.367 -28.683 1.00 43.84 553 SER A N 1
ATOM 4346 C CA . SER A 1 553 ? -7.954 -3.940 -28.329 1.00 43.84 553 SER A CA 1
ATOM 4347 C C . SER A 1 553 ? -7.265 -3.014 -29.349 1.00 43.84 553 SER A C 1
ATOM 4349 O O . SER A 1 553 ? -7.198 -1.805 -29.116 1.00 43.84 553 SER A O 1
ATOM 4351 N N . MET A 1 554 ? -6.746 -3.549 -30.463 1.00 36.06 554 MET A N 1
ATOM 4352 C CA . MET A 1 554 ? -5.985 -2.806 -31.480 1.00 36.06 554 MET A CA 1
ATOM 4353 C C . MET A 1 554 ? -6.421 -3.178 -32.903 1.00 36.06 554 MET A C 1
ATOM 4355 O O . MET A 1 554 ? -5.886 -4.116 -33.492 1.00 36.06 554 MET A O 1
ATOM 4359 N N . ASP A 1 555 ? -7.336 -2.393 -33.474 1.00 33.12 555 ASP A N 1
ATOM 4360 C CA . ASP A 1 555 ? -7.792 -2.543 -34.863 1.00 33.12 555 ASP A CA 1
ATOM 4361 C C . ASP A 1 555 ? -7.262 -1.413 -35.778 1.00 33.12 555 ASP A C 1
ATOM 4363 O O . ASP A 1 555 ? -6.853 -0.345 -35.309 1.00 33.12 555 ASP A O 1
ATOM 4367 N N . GLN A 1 556 ? -7.215 -1.656 -37.092 1.00 41.16 556 GLN A N 1
ATOM 4368 C CA . GLN A 1 556 ? -6.291 -0.967 -38.019 1.00 41.16 556 GLN A CA 1
ATOM 4369 C C . GLN A 1 556 ? -6.569 0.522 -38.338 1.00 41.16 556 GLN A C 1
ATOM 4371 O O . GLN A 1 556 ? -5.733 1.144 -38.991 1.00 41.16 556 GLN A O 1
ATOM 4376 N N . ASP A 1 557 ? -7.667 1.115 -37.855 1.00 37.59 557 ASP A N 1
ATOM 4377 C CA . ASP A 1 557 ? -8.063 2.508 -38.161 1.00 37.59 557 ASP A CA 1
ATOM 4378 C C . ASP A 1 557 ? -7.888 3.513 -36.998 1.00 37.59 557 ASP A C 1
ATOM 4380 O O . ASP A 1 557 ? -8.182 4.699 -37.143 1.00 37.59 557 ASP A O 1
ATOM 4384 N N . GLY A 1 558 ? -7.351 3.092 -35.846 1.00 36.94 558 GLY A N 1
ATOM 4385 C CA . GLY A 1 558 ? -6.865 4.025 -34.815 1.00 36.94 558 GLY A CA 1
ATOM 4386 C C . GLY A 1 558 ? -7.922 4.763 -33.974 1.00 36.94 558 GLY A C 1
ATOM 4387 O O . GLY A 1 558 ? -7.562 5.703 -33.263 1.00 36.94 558 GLY A O 1
ATOM 4388 N N . GLU A 1 559 ? -9.190 4.338 -33.989 1.00 33.81 559 GLU A N 1
ATOM 4389 C CA . GLU A 1 559 ? -10.224 4.809 -33.052 1.00 33.81 559 GLU A CA 1
ATOM 4390 C C . GLU A 1 559 ? -10.597 3.733 -32.012 1.00 33.81 559 GLU A C 1
ATOM 4392 O O . GLU A 1 559 ? -10.936 2.601 -32.355 1.00 33.81 559 GLU A O 1
ATOM 4397 N N . GLU A 1 560 ? -10.578 4.088 -30.717 1.00 33.88 560 GLU A N 1
ATOM 4398 C CA . GLU A 1 560 ? -11.015 3.193 -29.632 1.00 33.88 560 GLU A CA 1
ATOM 4399 C C . GLU A 1 560 ? -12.524 2.900 -29.731 1.00 33.88 560 GLU A C 1
ATOM 4401 O O . GLU A 1 560 ? -13.362 3.742 -29.381 1.00 33.88 560 GLU A O 1
ATOM 4406 N N . LYS A 1 561 ? -12.893 1.673 -30.117 1.00 32.19 561 LYS A N 1
ATOM 4407 C CA . LYS A 1 561 ? -14.292 1.225 -30.125 1.00 32.19 561 LYS A CA 1
ATOM 4408 C C . LYS A 1 561 ? -14.800 1.013 -28.690 1.00 32.19 561 LYS A C 1
ATOM 4410 O O . LYS A 1 561 ? -14.698 -0.058 -28.101 1.00 32.19 561 LYS A O 1
ATOM 4415 N N . ARG A 1 562 ? -15.352 2.077 -28.103 1.00 40.50 562 ARG A N 1
ATOM 4416 C CA . ARG A 1 562 ? -15.930 2.104 -26.747 1.00 40.50 562 ARG A CA 1
ATOM 4417 C C . ARG A 1 562 ? -17.168 1.200 -26.594 1.00 40.50 562 ARG A C 1
ATOM 4419 O O . ARG A 1 562 ? -18.283 1.711 -26.654 1.00 40.50 562 ARG A O 1
ATOM 4426 N N . VAL A 1 563 ? -16.992 -0.082 -26.259 1.00 32.38 563 VAL A N 1
ATOM 4427 C CA . VAL A 1 563 ? -17.999 -0.864 -25.504 1.00 32.38 563 VAL A CA 1
ATOM 4428 C C . VAL A 1 563 ? -17.326 -1.825 -24.509 1.00 32.38 563 VAL A C 1
ATOM 4430 O O . VAL A 1 563 ? -17.372 -3.037 -24.659 1.00 32.38 563 VAL A O 1
ATOM 4433 N N . CYS A 1 564 ? -16.751 -1.283 -23.432 1.00 30.17 564 CYS A N 1
ATOM 4434 C CA . CYS A 1 564 ? -16.501 -2.058 -22.211 1.00 30.17 564 CYS A CA 1
ATOM 4435 C C . CYS A 1 564 ? -17.437 -1.540 -21.117 1.00 30.17 564 CYS A C 1
ATOM 4437 O O . CYS A 1 564 ? -17.340 -0.378 -20.725 1.00 30.17 564 CYS A O 1
ATOM 4439 N N . LEU A 1 565 ? -18.324 -2.392 -20.596 1.00 34.59 565 LEU A N 1
ATOM 4440 C CA . LEU A 1 565 ? -19.284 -2.040 -19.536 1.00 34.59 565 LEU A CA 1
ATOM 4441 C C . LEU A 1 565 ? -18.668 -2.029 -18.117 1.00 34.59 565 LEU A C 1
ATOM 4443 O O . LEU A 1 565 ? -19.385 -2.134 -17.127 1.00 34.59 565 LEU A O 1
ATOM 4447 N N . PHE A 1 566 ? -17.349 -1.830 -18.014 1.00 36.19 566 PHE A N 1
ATOM 4448 C CA . PHE A 1 566 ? -16.667 -1.412 -16.786 1.00 36.19 566 PHE A CA 1
ATOM 4449 C C . PHE A 1 566 ? -16.411 0.104 -16.862 1.00 36.19 566 PHE A C 1
ATOM 4451 O O . PHE A 1 566 ? -15.447 0.533 -17.505 1.00 36.19 566 PHE A O 1
ATOM 4458 N N . PRO A 1 567 ? -17.271 0.949 -16.262 1.00 34.78 567 PRO A N 1
ATOM 4459 C CA . PRO A 1 567 ? -17.262 2.387 -16.500 1.00 34.78 567 PRO A CA 1
ATOM 4460 C C . PRO A 1 567 ? -16.236 3.121 -15.624 1.00 34.78 567 PRO A C 1
ATOM 4462 O O . PRO A 1 567 ? -16.614 3.988 -14.847 1.00 34.78 567 PRO A O 1
ATOM 4465 N N . GLN A 1 568 ? -14.947 2.798 -15.772 1.00 40.38 568 GLN A N 1
ATOM 4466 C CA . GLN A 1 568 ? -13.802 3.663 -15.440 1.00 40.38 568 GLN A CA 1
ATOM 4467 C C . GLN A 1 568 ? -12.489 2.960 -15.827 1.00 40.38 568 GLN A C 1
ATOM 4469 O O . GLN A 1 568 ? -12.070 2.005 -15.176 1.00 40.38 568 GLN A O 1
ATOM 4474 N N . LYS A 1 569 ? -11.777 3.476 -16.843 1.00 45.81 569 LYS A N 1
ATOM 4475 C CA . LYS A 1 569 ? -10.321 3.261 -16.926 1.00 45.81 569 LYS A CA 1
ATOM 4476 C C . LYS A 1 569 ? -9.728 3.921 -15.676 1.00 45.81 569 LYS A C 1
ATOM 4478 O O . LYS A 1 569 ? -9.736 5.148 -15.596 1.00 45.81 569 LYS A O 1
ATOM 4483 N N . LEU A 1 570 ? -9.218 3.132 -14.729 1.00 55.78 570 LEU A N 1
ATOM 4484 C CA . LEU A 1 570 ? -8.369 3.636 -13.646 1.00 55.78 570 LEU A CA 1
ATOM 4485 C C . LEU A 1 570 ? -7.133 4.284 -14.283 1.00 55.78 570 LEU A C 1
ATOM 4487 O O . LEU A 1 570 ? -6.220 3.596 -14.730 1.00 55.78 570 LEU A O 1
ATOM 4491 N N . GLN A 1 571 ? -7.121 5.612 -14.391 1.00 56.19 571 GLN A N 1
ATOM 4492 C CA . GLN A 1 571 ? -5.990 6.345 -14.954 1.00 56.19 571 GLN A CA 1
ATOM 4493 C C . GLN A 1 571 ? -5.011 6.711 -13.840 1.00 56.19 571 GLN A C 1
ATOM 4495 O O . GLN A 1 571 ? -5.176 7.707 -13.138 1.00 56.19 571 GLN A O 1
ATOM 4500 N N . GLY A 1 572 ? -3.971 5.890 -13.693 1.00 64.88 572 GLY A N 1
ATOM 4501 C CA . GLY A 1 572 ? -2.826 6.213 -12.852 1.00 64.88 572 GLY A CA 1
ATOM 4502 C C . GLY A 1 572 ? -1.967 7.304 -13.472 1.00 64.88 572 GLY A C 1
ATOM 4503 O O . GLY A 1 572 ? -1.492 7.171 -14.598 1.00 64.88 572 GLY A O 1
ATOM 4504 N N . ASN A 1 573 ? -1.716 8.370 -12.715 1.00 80.88 573 ASN A N 1
ATOM 4505 C CA . ASN A 1 573 ? -0.762 9.392 -13.120 1.00 80.88 573 ASN A CA 1
ATOM 4506 C C . ASN A 1 573 ? 0.656 8.897 -12.817 1.00 80.88 573 ASN A C 1
ATOM 4508 O O . ASN A 1 573 ? 1.016 8.714 -11.652 1.00 80.88 573 ASN A O 1
ATOM 4512 N N . ILE A 1 574 ? 1.471 8.700 -13.857 1.00 85.12 574 ILE A N 1
ATOM 4513 C CA . ILE A 1 574 ? 2.897 8.385 -13.703 1.00 85.12 574 ILE A CA 1
ATOM 4514 C C . ILE A 1 574 ? 3.593 9.618 -13.115 1.00 85.12 574 ILE A C 1
ATOM 4516 O O . ILE A 1 574 ? 3.711 10.659 -13.759 1.00 85.12 574 ILE A O 1
ATOM 4520 N N . LEU A 1 575 ? 4.041 9.491 -11.869 1.00 85.44 575 LEU A N 1
ATOM 4521 C CA . LEU A 1 575 ? 4.706 10.538 -11.096 1.00 85.44 575 LEU A CA 1
ATOM 4522 C C . LEU A 1 575 ? 6.221 10.521 -11.306 1.00 85.44 575 LEU A C 1
ATOM 4524 O O . LEU A 1 575 ? 6.858 11.571 -11.281 1.00 85.44 575 LEU A O 1
ATOM 4528 N N . LEU A 1 576 ? 6.797 9.339 -11.521 1.00 86.19 576 LEU A N 1
ATOM 4529 C CA . LEU A 1 576 ? 8.215 9.150 -11.807 1.00 86.19 576 LEU A CA 1
ATOM 4530 C C . LEU A 1 576 ? 8.393 7.975 -12.768 1.00 86.19 576 LEU A C 1
ATOM 4532 O O . LEU A 1 576 ? 7.763 6.933 -12.603 1.00 86.19 576 LEU A O 1
ATOM 4536 N N . GLN A 1 577 ? 9.298 8.132 -13.727 1.00 87.25 577 GLN A N 1
ATOM 4537 C CA . GLN A 1 577 ? 9.760 7.078 -14.623 1.00 87.25 577 GLN A CA 1
ATOM 4538 C C . GLN A 1 577 ? 11.283 6.979 -14.500 1.00 87.25 577 GLN A C 1
ATOM 4540 O O . GLN A 1 577 ? 11.971 8.001 -14.529 1.00 87.25 577 GLN A O 1
ATOM 4545 N N . LEU A 1 578 ? 11.791 5.759 -14.333 1.00 85.88 578 LEU A N 1
ATOM 4546 C CA . LEU A 1 578 ? 13.208 5.451 -14.180 1.00 85.88 578 LEU A CA 1
ATOM 4547 C C . LEU A 1 578 ? 13.603 4.348 -15.162 1.00 85.88 578 LEU A C 1
ATOM 4549 O O . LEU A 1 578 ? 13.121 3.217 -15.064 1.00 85.88 578 LEU A O 1
ATOM 4553 N N . ASP A 1 579 ? 14.517 4.685 -16.065 1.00 85.00 579 ASP A N 1
ATOM 4554 C CA . ASP A 1 579 ? 15.014 3.810 -17.124 1.00 85.00 579 ASP A CA 1
ATOM 4555 C C . ASP A 1 579 ? 16.539 3.634 -17.009 1.00 85.00 579 ASP A C 1
ATOM 4557 O O . ASP A 1 579 ? 17.251 4.521 -16.523 1.00 85.00 579 ASP A O 1
ATOM 4561 N N . GLY A 1 580 ? 17.051 2.492 -17.481 1.00 80.06 580 GLY A N 1
ATOM 4562 C CA . GLY A 1 580 ? 18.493 2.217 -17.553 1.00 80.06 580 GLY A CA 1
ATOM 4563 C C . GLY A 1 580 ? 19.208 2.298 -16.198 1.00 80.06 580 GLY A C 1
ATOM 4564 O O . GLY A 1 580 ? 18.698 1.818 -15.187 1.00 80.06 580 GLY A O 1
ATOM 4565 N N . ASP A 1 581 ? 20.385 2.927 -16.170 1.00 73.25 581 ASP A N 1
ATOM 4566 C CA . ASP A 1 581 ? 21.256 3.008 -14.983 1.00 73.25 581 ASP A CA 1
ATOM 4567 C C . ASP A 1 581 ? 20.676 3.854 -13.830 1.00 73.25 581 ASP A C 1
ATOM 4569 O O . ASP A 1 581 ? 21.193 3.819 -12.717 1.00 73.25 581 ASP A O 1
ATOM 4573 N N . SER A 1 582 ? 19.601 4.618 -14.071 1.00 78.25 582 SER A N 1
ATOM 4574 C CA . SER A 1 582 ? 18.885 5.379 -13.029 1.00 78.25 582 SER A CA 1
ATOM 4575 C C . SER A 1 582 ? 17.759 4.582 -12.358 1.00 78.25 582 SER A C 1
ATOM 4577 O O . SER A 1 582 ? 17.036 5.117 -11.514 1.00 78.25 582 SER A O 1
ATOM 4579 N N . ARG A 1 583 ? 17.575 3.312 -12.736 1.00 84.69 583 ARG A N 1
ATOM 4580 C CA . ARG A 1 583 ? 16.585 2.416 -12.138 1.00 84.69 583 ARG A CA 1
ATOM 4581 C C . ARG A 1 583 ? 16.955 2.093 -10.687 1.00 84.69 583 ARG A C 1
ATOM 4583 O O . ARG A 1 583 ? 18.033 1.574 -10.425 1.00 84.69 583 ARG A O 1
ATOM 4590 N N . VAL A 1 584 ? 16.014 2.328 -9.772 1.00 88.19 584 VAL A N 1
ATOM 4591 C CA . VAL A 1 584 ? 16.073 1.864 -8.375 1.00 88.19 584 VAL A CA 1
ATOM 4592 C C . VAL A 1 584 ? 14.865 0.990 -8.044 1.00 88.19 584 VAL A C 1
ATOM 4594 O O . VAL A 1 584 ? 13.791 1.154 -8.635 1.00 88.19 584 VAL A O 1
ATOM 4597 N N . ASP A 1 585 ? 15.029 0.055 -7.110 1.00 88.56 585 ASP A N 1
ATOM 4598 C CA . ASP A 1 585 ? 13.977 -0.867 -6.682 1.00 88.56 585 ASP A CA 1
ATOM 4599 C C . ASP A 1 585 ? 13.278 -0.372 -5.402 1.00 88.56 585 ASP A C 1
ATOM 4601 O O . ASP A 1 585 ? 13.719 -0.612 -4.274 1.00 88.56 585 ASP A O 1
ATOM 4605 N N . ILE A 1 586 ? 12.177 0.358 -5.594 1.00 93.19 586 ILE A N 1
ATOM 4606 C CA . ILE A 1 586 ? 11.442 1.078 -4.546 1.00 93.19 586 ILE A CA 1
ATOM 4607 C C . ILE A 1 586 ? 10.591 0.105 -3.708 1.00 93.19 586 ILE A C 1
ATOM 4609 O O . ILE A 1 586 ? 9.751 -0.623 -4.238 1.00 93.19 586 ILE A O 1
ATOM 4613 N N . ASN A 1 587 ? 10.777 0.138 -2.385 1.00 92.56 587 ASN A N 1
ATOM 4614 C CA . ASN A 1 587 ? 10.029 -0.644 -1.392 1.00 92.56 587 ASN A CA 1
ATOM 4615 C C . ASN A 1 587 ? 8.923 0.157 -0.706 1.00 92.56 587 ASN A C 1
ATOM 4617 O O . ASN A 1 587 ? 7.847 -0.368 -0.447 1.00 92.56 587 ASN A O 1
ATOM 4621 N N . SER A 1 588 ? 9.215 1.407 -0.344 1.00 94.62 588 SER A N 1
ATOM 4622 C CA . SER A 1 588 ? 8.324 2.236 0.467 1.00 94.62 588 SER A CA 1
ATOM 4623 C C . SER A 1 588 ? 8.443 3.709 0.097 1.00 94.62 588 SER A C 1
ATOM 4625 O O . SER A 1 588 ? 9.448 4.158 -0.452 1.00 94.62 588 SER A O 1
ATOM 4627 N N . SER A 1 589 ? 7.404 4.469 0.410 1.00 95.19 589 SER A N 1
ATOM 4628 C CA . SER A 1 589 ? 7.304 5.903 0.182 1.00 95.19 589 SER A CA 1
ATOM 4629 C C . SER A 1 589 ? 6.798 6.596 1.440 1.00 95.19 589 SER A C 1
ATOM 4631 O O . SER A 1 589 ? 6.014 6.028 2.200 1.00 95.19 589 SER A O 1
ATOM 4633 N N . LEU A 1 590 ? 7.266 7.819 1.678 1.00 94.50 590 LEU A N 1
ATOM 4634 C CA . LEU A 1 590 ? 6.848 8.622 2.819 1.00 94.50 590 LEU A CA 1
ATOM 4635 C C . LEU A 1 590 ? 6.805 10.101 2.435 1.00 94.50 590 LEU A C 1
ATOM 4637 O O . LEU A 1 590 ? 7.811 10.675 2.018 1.00 94.50 590 LEU A O 1
ATOM 4641 N N . LEU A 1 591 ? 5.642 10.728 2.594 1.00 92.12 591 LEU A N 1
ATOM 4642 C CA . LEU A 1 591 ? 5.479 12.162 2.374 1.00 92.12 591 LEU A CA 1
ATOM 4643 C C . LEU A 1 591 ? 6.004 12.925 3.604 1.00 92.12 591 LEU A C 1
ATOM 4645 O O . LEU A 1 591 ? 5.468 12.794 4.701 1.00 92.12 591 LEU A O 1
ATOM 4649 N N . LEU A 1 592 ? 7.076 13.704 3.434 1.00 90.00 592 LEU A N 1
ATOM 4650 C CA . LEU A 1 592 ? 7.734 14.455 4.518 1.00 90.00 592 LEU A CA 1
ATOM 4651 C C . LEU A 1 592 ? 7.083 15.831 4.770 1.00 90.00 592 LEU A C 1
ATOM 4653 O O . LEU A 1 592 ? 7.181 16.403 5.862 1.00 90.00 592 LEU A O 1
ATOM 4657 N N . ASN A 1 593 ? 6.499 16.380 3.705 1.00 85.50 593 ASN A N 1
ATOM 4658 C CA . ASN A 1 593 ? 5.687 17.593 3.607 1.00 85.50 593 ASN A CA 1
ATOM 4659 C C . ASN A 1 593 ? 4.997 17.591 2.227 1.00 85.50 593 ASN A C 1
ATOM 4661 O O . ASN A 1 593 ? 5.362 16.785 1.369 1.00 85.50 593 ASN A O 1
ATOM 4665 N N . ASP A 1 594 ? 4.089 18.535 1.978 1.00 83.88 594 ASP A N 1
ATOM 4666 C CA . ASP A 1 594 ? 3.255 18.626 0.761 1.00 83.88 594 ASP A CA 1
ATOM 4667 C C . ASP A 1 594 ? 4.014 18.679 -0.579 1.00 83.88 594 ASP A C 1
ATOM 4669 O O . ASP A 1 594 ? 3.407 18.583 -1.641 1.00 83.88 594 ASP A O 1
ATOM 4673 N N . ARG A 1 595 ? 5.340 18.870 -0.560 1.00 85.94 595 ARG A N 1
ATOM 4674 C CA . ARG A 1 595 ? 6.188 18.945 -1.759 1.00 85.94 595 ARG A CA 1
ATOM 4675 C C . ARG A 1 595 ? 7.364 17.974 -1.744 1.00 85.94 595 ARG A C 1
ATOM 4677 O O . ARG A 1 595 ? 8.192 18.043 -2.643 1.00 85.94 595 ARG A O 1
ATOM 4684 N N . THR A 1 596 ? 7.493 17.097 -0.748 1.00 89.81 596 THR A N 1
ATOM 4685 C CA . THR A 1 596 ? 8.695 16.263 -0.572 1.00 89.81 596 THR A CA 1
ATOM 4686 C C . THR A 1 596 ? 8.325 14.813 -0.320 1.00 89.81 596 THR A C 1
ATOM 4688 O O . THR A 1 596 ? 7.833 14.470 0.757 1.00 89.81 596 THR A O 1
ATOM 4691 N N . LEU A 1 597 ? 8.629 13.957 -1.292 1.00 92.00 597 LEU A N 1
ATOM 4692 C CA . LEU A 1 597 ? 8.441 12.516 -1.204 1.00 92.00 597 LEU A CA 1
ATOM 4693 C C . LEU A 1 597 ? 9.793 11.840 -0.960 1.00 92.00 597 LEU A C 1
ATOM 4695 O O . LEU A 1 597 ? 10.743 12.027 -1.723 1.00 92.00 597 LEU A O 1
ATOM 4699 N N . LEU A 1 598 ? 9.878 11.057 0.110 1.00 94.06 598 LEU A N 1
ATOM 4700 C CA . LEU A 1 598 ? 10.983 10.142 0.364 1.00 94.06 598 LEU A CA 1
ATOM 4701 C C . LEU A 1 598 ? 10.641 8.773 -0.221 1.00 94.06 598 LEU A C 1
ATOM 4703 O O . LEU A 1 598 ? 9.510 8.309 -0.086 1.00 94.06 598 LEU A O 1
ATOM 4707 N N . LEU A 1 599 ? 11.623 8.128 -0.844 1.00 94.69 599 LEU A N 1
ATOM 4708 C CA . LEU A 1 599 ? 11.522 6.791 -1.423 1.00 94.69 599 LEU A CA 1
ATOM 4709 C C . LEU A 1 599 ? 12.587 5.901 -0.782 1.00 94.69 599 LEU A C 1
ATOM 4711 O O . LEU A 1 599 ? 13.783 6.165 -0.896 1.00 94.69 599 LEU A O 1
ATOM 4715 N N . GLY A 1 600 ? 12.144 4.862 -0.084 1.00 95.38 600 GLY A N 1
ATOM 4716 C CA . GLY A 1 600 ? 13.002 3.824 0.464 1.00 95.38 600 GLY A CA 1
ATOM 4717 C C . GLY A 1 600 ? 13.165 2.702 -0.552 1.00 95.38 600 GLY A C 1
ATOM 4718 O O . GLY A 1 600 ? 12.176 2.059 -0.907 1.00 95.38 600 GLY A O 1
ATOM 4719 N N . CYS A 1 601 ? 14.391 2.472 -1.014 1.00 93.94 601 CYS A N 1
ATOM 4720 C CA . CYS A 1 601 ? 14.725 1.533 -2.085 1.00 93.94 601 CYS A CA 1
ATOM 4721 C C . CYS A 1 601 ? 15.710 0.452 -1.606 1.00 93.94 601 CYS A C 1
ATOM 4723 O O . CYS A 1 601 ? 16.283 0.552 -0.518 1.00 93.94 601 CYS A O 1
ATOM 4725 N N . GLU A 1 602 ? 15.948 -0.579 -2.419 1.00 90.94 602 GLU A N 1
ATOM 4726 C CA . GLU A 1 602 ? 16.981 -1.596 -2.149 1.00 90.94 602 GLU A CA 1
ATOM 4727 C C . GLU A 1 602 ? 18.401 -0.990 -2.166 1.00 90.94 602 GLU A C 1
ATOM 4729 O O . GLU A 1 602 ? 19.278 -1.444 -1.434 1.00 90.94 602 GLU A O 1
ATOM 4734 N N . GLU A 1 603 ? 18.605 0.092 -2.916 1.00 91.56 603 GLU A N 1
ATOM 4735 C CA . GLU A 1 603 ? 19.870 0.816 -3.089 1.00 91.56 603 GLU A CA 1
ATOM 4736 C C . GLU A 1 603 ? 20.127 1.893 -2.016 1.00 91.56 603 GLU A C 1
ATOM 4738 O O . GLU A 1 603 ? 21.248 2.390 -1.896 1.00 91.56 603 GLU A O 1
ATOM 4743 N N . GLY A 1 604 ? 19.109 2.284 -1.240 1.00 93.38 604 GLY A N 1
ATOM 4744 C CA . GLY A 1 604 ? 19.222 3.337 -0.224 1.00 93.38 604 GLY A CA 1
ATOM 4745 C C . GLY A 1 604 ? 17.951 4.164 -0.029 1.00 93.38 604 GLY A C 1
ATOM 4746 O O . GLY A 1 604 ? 16.877 3.821 -0.522 1.00 93.38 604 GLY A O 1
ATOM 4747 N N . LEU A 1 605 ? 18.087 5.285 0.682 1.00 94.62 605 LEU A N 1
ATOM 4748 C CA . LEU A 1 605 ? 17.036 6.293 0.835 1.00 94.62 605 LEU A CA 1
ATOM 4749 C C . LEU A 1 605 ? 17.209 7.408 -0.205 1.00 94.62 605 LEU A C 1
ATOM 4751 O O . LEU A 1 605 ? 18.296 7.968 -0.343 1.00 94.62 605 LEU A O 1
ATOM 4755 N N . PHE A 1 606 ? 16.134 7.773 -0.895 1.00 92.75 606 PHE A N 1
ATOM 4756 C CA . PHE A 1 606 ? 16.108 8.837 -1.897 1.00 92.75 606 PHE A CA 1
ATOM 4757 C C . PHE A 1 606 ? 15.052 9.889 -1.551 1.00 92.75 606 PHE A C 1
ATOM 4759 O O . PHE A 1 606 ? 14.050 9.597 -0.901 1.00 92.75 606 PHE A O 1
ATOM 4766 N N . ALA A 1 607 ? 15.264 11.118 -2.012 1.00 91.69 607 ALA A N 1
ATOM 4767 C CA . ALA A 1 607 ? 14.320 12.221 -1.912 1.00 91.69 607 ALA A CA 1
ATOM 4768 C C . ALA A 1 607 ? 13.987 12.769 -3.307 1.00 91.69 607 ALA A C 1
ATOM 4770 O O . ALA A 1 607 ? 14.857 12.869 -4.178 1.00 91.69 607 ALA A O 1
ATOM 4771 N N . THR A 1 608 ? 12.728 13.158 -3.503 1.00 89.25 608 THR A N 1
ATOM 4772 C CA . THR A 1 608 ? 12.266 13.892 -4.684 1.00 89.25 608 THR A CA 1
ATOM 4773 C C . THR A 1 608 ? 11.277 14.991 -4.298 1.00 89.25 608 THR A C 1
ATOM 4775 O O . THR A 1 608 ? 10.595 14.915 -3.272 1.00 89.25 608 THR A O 1
ATOM 4778 N N . THR A 1 609 ? 11.219 16.042 -5.113 1.00 88.12 609 THR A N 1
ATOM 4779 C CA . THR A 1 609 ? 10.287 17.161 -4.940 1.00 88.12 609 THR A CA 1
ATOM 4780 C C . THR A 1 609 ? 9.074 16.951 -5.839 1.00 88.12 609 THR A C 1
ATOM 4782 O O . THR A 1 609 ? 9.234 16.610 -7.008 1.00 88.12 609 THR A O 1
ATOM 4785 N N . LEU A 1 610 ? 7.871 17.162 -5.306 1.00 85.25 610 LEU A N 1
ATOM 4786 C CA . LEU A 1 610 ? 6.613 17.074 -6.044 1.00 85.25 610 LEU A CA 1
ATOM 4787 C C . LEU A 1 610 ? 6.144 18.474 -6.498 1.00 85.25 610 LEU A C 1
ATOM 4789 O O . LEU A 1 610 ? 6.213 19.412 -5.697 1.00 85.25 610 LEU A O 1
ATOM 4793 N N . PRO A 1 611 ? 5.640 18.631 -7.740 1.00 80.44 611 PRO A N 1
ATOM 4794 C CA . PRO A 1 611 ? 5.646 17.645 -8.827 1.00 80.44 611 PRO A CA 1
ATOM 4795 C C . PRO A 1 611 ? 7.067 17.379 -9.354 1.00 80.44 611 PRO A C 1
ATOM 4797 O O . PRO A 1 611 ? 7.903 18.283 -9.385 1.00 80.44 611 PRO A O 1
ATOM 4800 N N . VAL A 1 612 ? 7.332 16.140 -9.784 1.00 76.38 612 VAL A N 1
ATOM 4801 C CA . VAL A 1 612 ? 8.676 15.706 -10.204 1.00 76.38 612 VAL A CA 1
ATOM 4802 C C . VAL A 1 612 ? 9.121 16.460 -11.469 1.00 76.38 612 VAL A C 1
ATOM 4804 O O . VAL A 1 612 ? 8.446 16.378 -12.500 1.00 76.38 612 VAL A O 1
ATOM 4807 N N . PRO A 1 613 ? 10.255 17.189 -11.451 1.00 68.75 613 PRO A N 1
ATOM 4808 C CA . PRO A 1 613 ? 10.735 17.898 -12.633 1.00 68.75 613 PRO A CA 1
ATOM 4809 C C . PRO A 1 613 ? 11.271 16.920 -13.685 1.00 68.75 613 PRO A C 1
ATOM 4811 O O . PRO A 1 613 ? 12.171 16.138 -13.393 1.00 68.75 613 PRO A O 1
ATOM 4814 N N . LYS A 1 614 ? 10.822 17.037 -14.944 1.00 64.06 614 LYS A N 1
ATOM 4815 C CA . LYS A 1 614 ? 11.234 16.154 -16.064 1.00 64.06 614 LYS A CA 1
ATOM 4816 C C . LYS A 1 614 ? 12.753 16.037 -16.299 1.00 64.06 614 LYS A C 1
ATOM 4818 O O . LYS A 1 614 ? 13.183 15.124 -16.989 1.00 64.06 614 LYS A O 1
ATOM 4823 N N . GLN A 1 615 ? 13.552 16.973 -15.782 1.00 57.09 615 GLN A N 1
ATOM 4824 C CA . GLN A 1 615 ? 15.014 17.009 -15.926 1.00 57.09 615 GLN A CA 1
ATOM 4825 C C . GLN A 1 615 ? 15.779 16.691 -14.629 1.00 57.09 615 GLN A C 1
ATOM 4827 O O . GLN A 1 615 ? 17.008 16.703 -14.642 1.00 57.09 615 GLN A O 1
ATOM 4832 N N . LYS A 1 616 ? 15.099 16.445 -13.499 1.00 62.56 616 LYS A N 1
ATOM 4833 C CA . LYS A 1 616 ? 15.752 16.245 -12.199 1.00 62.56 616 LYS A CA 1
ATOM 4834 C C . LYS A 1 616 ? 15.403 14.870 -11.633 1.00 62.56 616 LYS A C 1
ATOM 4836 O O . LYS A 1 616 ? 14.283 14.646 -11.187 1.00 62.56 616 LYS A O 1
ATOM 4841 N N . GLY A 1 617 ? 16.381 13.966 -11.671 1.00 69.25 617 GLY A N 1
ATOM 4842 C CA . GLY A 1 617 ? 16.266 12.620 -11.113 1.00 69.25 617 GLY A CA 1
ATOM 4843 C C . GLY A 1 617 ? 16.229 12.592 -9.582 1.00 69.25 617 GLY A C 1
ATOM 4844 O O . GLY A 1 617 ? 16.283 13.626 -8.910 1.00 69.25 617 GLY A O 1
ATOM 4845 N N . LEU A 1 618 ? 16.161 11.379 -9.031 1.00 85.69 618 LEU A N 1
ATOM 4846 C CA . LEU A 1 618 ? 16.168 11.148 -7.588 1.00 85.69 618 LEU A CA 1
ATOM 4847 C C . LEU A 1 618 ? 17.466 11.633 -6.939 1.00 85.69 618 LEU A C 1
ATOM 4849 O O . LEU A 1 618 ? 18.556 11.394 -7.453 1.00 85.69 618 LEU A O 1
ATOM 4853 N N . THR A 1 619 ? 17.363 12.269 -5.772 1.00 88.31 619 THR A N 1
ATOM 4854 C CA . THR A 1 619 ? 18.539 12.641 -4.978 1.00 88.31 619 THR A CA 1
ATOM 4855 C C . THR A 1 619 ? 18.751 11.631 -3.856 1.00 88.31 619 THR A C 1
ATOM 4857 O O . THR A 1 619 ? 17.898 11.484 -2.983 1.00 88.31 619 THR A O 1
ATOM 4860 N N . GLN A 1 620 ? 19.878 10.919 -3.880 1.00 90.69 620 GLN A N 1
ATOM 4861 C CA . GLN A 1 620 ? 20.214 9.929 -2.855 1.00 90.69 620 GLN A CA 1
ATOM 4862 C C . GLN A 1 620 ? 20.624 10.610 -1.543 1.00 90.69 620 GLN A C 1
ATOM 4864 O O . GLN A 1 620 ? 21.404 11.563 -1.537 1.00 90.69 620 GLN A O 1
ATOM 4869 N N . MET A 1 621 ? 20.127 10.087 -0.426 1.00 90.81 621 MET A N 1
ATOM 4870 C CA . MET A 1 621 ? 20.507 10.483 0.925 1.00 90.81 621 MET A CA 1
ATOM 4871 C C . MET A 1 621 ? 21.567 9.498 1.438 1.00 90.81 621 MET A C 1
ATOM 4873 O O . MET A 1 621 ? 21.293 8.311 1.617 1.00 90.81 621 MET A O 1
ATOM 4877 N N . ALA A 1 622 ? 22.790 9.970 1.671 1.00 89.25 622 ALA A N 1
ATOM 4878 C CA . ALA A 1 622 ? 23.890 9.109 2.099 1.00 89.25 622 ALA A CA 1
ATOM 4879 C C . ALA A 1 622 ? 23.744 8.660 3.566 1.00 89.25 622 ALA A C 1
ATOM 4881 O O . ALA A 1 622 ? 23.109 9.326 4.386 1.00 89.25 622 ALA A O 1
ATOM 4882 N N . GLY A 1 623 ? 24.387 7.542 3.914 1.00 86.88 623 GLY A N 1
ATOM 4883 C CA . GLY A 1 623 ? 24.402 6.991 5.277 1.00 86.88 623 GLY A CA 1
ATOM 4884 C C . GLY A 1 623 ? 23.261 6.022 5.605 1.00 86.88 623 GLY A C 1
ATOM 4885 O O . GLY A 1 623 ? 23.270 5.445 6.688 1.00 86.88 623 GLY A O 1
ATOM 4886 N N . VAL A 1 624 ? 22.318 5.795 4.683 1.00 91.94 624 VAL A N 1
ATOM 4887 C CA . VAL A 1 624 ? 21.227 4.819 4.836 1.00 91.94 624 VAL A CA 1
ATOM 4888 C C . VAL A 1 624 ? 21.326 3.772 3.725 1.00 91.94 624 VAL A C 1
ATOM 4890 O O . VAL A 1 624 ? 21.307 4.122 2.547 1.00 91.94 624 VAL A O 1
ATOM 4893 N N . GLY A 1 625 ? 21.460 2.495 4.102 1.00 92.31 625 GLY A N 1
ATOM 4894 C CA . GLY A 1 625 ? 21.420 1.360 3.168 1.00 92.31 625 GLY A CA 1
ATOM 4895 C C . GLY A 1 625 ? 19.991 1.014 2.737 1.00 92.31 625 GLY A C 1
ATOM 4896 O O . GLY A 1 625 ? 19.086 1.826 2.901 1.00 92.31 625 GLY A O 1
ATOM 4897 N N . SER A 1 626 ? 19.774 -0.204 2.229 1.00 94.06 626 SER A N 1
ATOM 4898 C CA . SER A 1 626 ? 18.461 -0.698 1.778 1.00 94.06 626 SER A CA 1
ATOM 4899 C C . SER A 1 626 ? 17.345 -0.380 2.779 1.00 94.06 626 SER A C 1
ATOM 4901 O O . SER A 1 626 ? 17.437 -0.797 3.933 1.00 94.06 626 SER A O 1
ATOM 4903 N N . VAL A 1 627 ? 16.305 0.345 2.360 1.00 95.94 627 VAL A N 1
ATOM 4904 C CA . VAL A 1 627 ? 15.172 0.746 3.213 1.00 95.94 627 VAL A CA 1
ATOM 4905 C C . VAL A 1 627 ? 13.944 -0.077 2.848 1.00 95.94 627 VAL A C 1
ATOM 4907 O O . VAL A 1 627 ? 13.568 -0.143 1.679 1.00 95.94 627 VAL A O 1
ATOM 4910 N N . TYR A 1 628 ? 13.303 -0.686 3.845 1.00 93.88 628 TYR A N 1
ATOM 4911 C CA . TYR A 1 628 ? 12.186 -1.615 3.639 1.00 93.88 628 TYR A CA 1
ATOM 4912 C C . TYR A 1 628 ? 10.828 -1.006 3.991 1.00 93.88 628 TYR A C 1
ATOM 4914 O O . TYR A 1 628 ? 9.873 -1.164 3.239 1.00 93.88 628 TYR A O 1
ATOM 4922 N N . GLN A 1 629 ? 10.749 -0.286 5.110 1.00 95.00 629 GLN A N 1
ATOM 4923 C CA . GLN A 1 629 ? 9.527 0.349 5.605 1.00 95.00 629 GLN A CA 1
ATOM 4924 C C . GLN A 1 629 ? 9.895 1.668 6.291 1.00 95.00 629 GLN A C 1
ATOM 4926 O O . GLN A 1 629 ? 10.909 1.722 6.989 1.00 95.00 629 GLN A O 1
ATOM 4931 N N . MET A 1 630 ? 9.068 2.703 6.130 1.00 96.62 630 MET A N 1
ATOM 4932 C CA . MET A 1 630 ? 9.221 4.015 6.771 1.00 96.62 630 MET A CA 1
ATOM 4933 C C . MET A 1 630 ? 7.896 4.467 7.399 1.00 96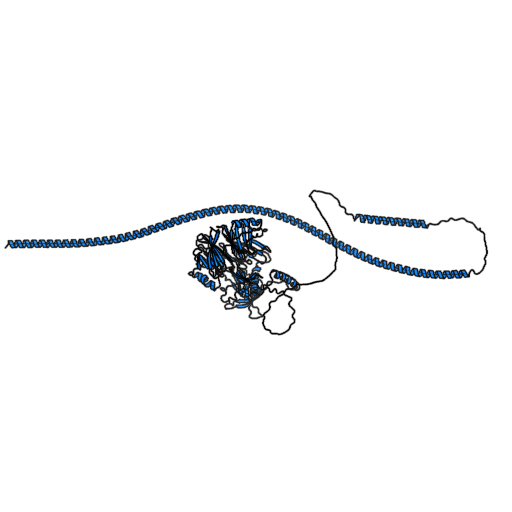.62 630 MET A C 1
ATOM 4935 O O . MET A 1 630 ? 6.830 4.133 6.886 1.00 96.62 630 MET A O 1
ATOM 4939 N N . LEU A 1 631 ? 7.956 5.249 8.480 1.00 95.94 631 LEU A N 1
ATOM 4940 C CA . LEU A 1 631 ? 6.791 5.857 9.134 1.00 95.94 631 LEU A CA 1
ATOM 4941 C C . LEU A 1 631 ? 7.164 7.217 9.740 1.00 95.94 631 LEU A C 1
ATOM 4943 O O . LEU A 1 631 ? 8.216 7.350 10.368 1.00 95.94 631 LEU A O 1
ATOM 4947 N N . LEU A 1 632 ? 6.295 8.218 9.587 1.00 94.81 632 LEU A N 1
ATOM 4948 C CA . LEU A 1 632 ? 6.457 9.547 10.183 1.00 94.81 632 LEU A CA 1
ATOM 4949 C C . LEU A 1 632 ? 5.613 9.669 11.458 1.00 94.81 632 LEU A C 1
ATOM 4951 O O . LEU A 1 632 ? 4.415 9.411 11.431 1.00 94.81 632 LEU A O 1
ATOM 4955 N N . LEU A 1 633 ? 6.226 10.108 12.558 1.00 94.31 633 LEU A N 1
ATOM 4956 C CA . LEU A 1 633 ? 5.577 10.355 13.847 1.00 94.31 633 LEU A CA 1
ATOM 4957 C C . LEU A 1 633 ? 5.617 11.858 14.147 1.00 94.31 633 LEU A C 1
ATOM 4959 O O . LEU A 1 633 ? 6.485 12.354 14.869 1.00 94.31 633 LEU A O 1
ATOM 4963 N N . GLN A 1 634 ? 4.677 12.591 13.547 1.00 89.81 634 GLN A N 1
ATOM 4964 C CA . GLN A 1 634 ? 4.668 14.059 13.540 1.00 89.81 634 GLN A CA 1
ATOM 4965 C C . GLN A 1 634 ? 4.515 14.681 14.942 1.00 89.81 634 GLN A C 1
ATOM 4967 O O . GLN A 1 634 ? 4.999 15.786 15.169 1.00 89.81 634 GLN A O 1
ATOM 4972 N N . GLU A 1 635 ? 3.901 13.966 15.889 1.00 88.50 635 GLU A N 1
ATOM 4973 C CA . GLU A 1 635 ? 3.676 14.416 17.273 1.00 88.50 635 GLU A CA 1
ATOM 4974 C C . GLU A 1 635 ? 4.954 14.509 18.121 1.00 88.50 635 GLU A C 1
ATOM 4976 O O . GLU A 1 635 ? 5.001 15.261 19.092 1.00 88.50 635 GLU A O 1
ATOM 4981 N N . ILE A 1 636 ? 5.979 13.723 17.774 1.00 91.44 636 ILE A N 1
ATOM 4982 C CA . ILE A 1 636 ? 7.247 13.632 18.515 1.00 91.44 636 ILE A CA 1
ATOM 4983 C C . ILE A 1 636 ? 8.460 14.019 17.656 1.00 91.44 636 ILE A C 1
ATOM 4985 O O . ILE A 1 636 ? 9.594 13.788 18.064 1.00 91.44 636 ILE A O 1
ATOM 4989 N N . ASP A 1 637 ? 8.230 14.608 16.474 1.00 92.19 637 ASP A N 1
ATOM 4990 C CA . ASP A 1 637 ? 9.264 14.996 15.503 1.00 92.19 637 ASP A CA 1
ATOM 4991 C C . ASP A 1 637 ? 10.256 13.852 15.160 1.00 92.19 637 ASP A C 1
ATOM 4993 O O . ASP A 1 637 ? 11.450 14.091 14.967 1.00 92.19 637 ASP A O 1
ATOM 4997 N N . LEU A 1 638 ? 9.780 12.603 15.037 1.00 93.75 638 LEU A N 1
ATOM 4998 C CA . LEU A 1 638 ? 10.608 11.454 14.630 1.00 93.75 638 LEU A CA 1
ATOM 4999 C C . LEU A 1 638 ? 10.126 10.808 13.325 1.00 93.75 638 LEU A C 1
ATOM 5001 O O . LEU A 1 638 ? 8.931 10.688 13.068 1.00 93.75 638 LEU A O 1
ATOM 5005 N N . MET A 1 639 ? 11.071 10.302 12.534 1.00 95.06 639 MET A N 1
ATOM 5006 C CA . MET A 1 639 ? 10.830 9.317 11.478 1.00 95.06 639 MET A CA 1
ATOM 5007 C C . MET A 1 639 ? 11.429 7.972 11.897 1.00 95.06 639 MET A C 1
ATOM 5009 O O . MET A 1 639 ? 12.589 7.921 12.309 1.00 95.06 639 MET A O 1
ATOM 5013 N N . LEU A 1 640 ? 10.661 6.890 11.765 1.00 95.94 640 LEU A N 1
ATOM 5014 C CA . LEU A 1 640 ? 11.129 5.516 11.948 1.00 95.94 640 LEU A CA 1
ATOM 5015 C C . LEU A 1 640 ? 11.339 4.831 10.596 1.00 95.94 640 LEU A C 1
ATOM 5017 O O . LEU A 1 640 ? 10.569 5.058 9.663 1.00 95.94 640 LEU A O 1
ATOM 5021 N N . MET A 1 641 ? 12.343 3.958 10.496 1.00 96.44 641 MET A N 1
ATOM 5022 C CA . MET A 1 641 ? 12.523 3.093 9.325 1.00 96.44 641 MET A CA 1
ATOM 5023 C C . MET A 1 641 ? 13.248 1.784 9.640 1.00 96.44 641 MET A C 1
ATOM 5025 O O . MET A 1 641 ? 14.180 1.768 10.443 1.00 96.44 641 MET A O 1
ATOM 5029 N N . ILE A 1 642 ? 12.866 0.699 8.961 1.00 96.50 642 ILE A N 1
ATOM 5030 C CA . ILE A 1 642 ? 13.671 -0.531 8.899 1.00 96.50 642 ILE A CA 1
ATOM 5031 C C . ILE A 1 642 ? 14.654 -0.375 7.740 1.00 96.50 642 ILE A C 1
ATOM 5033 O O . ILE A 1 642 ? 14.224 -0.227 6.591 1.00 96.50 642 ILE A O 1
ATOM 5037 N N . ALA A 1 643 ? 15.956 -0.426 8.030 1.00 95.56 643 ALA A N 1
ATOM 5038 C CA . ALA A 1 643 ? 16.994 -0.266 7.016 1.00 95.56 643 ALA A CA 1
ATOM 5039 C C . ALA A 1 643 ? 18.246 -1.134 7.255 1.00 95.56 643 ALA A C 1
ATOM 5041 O O . ALA A 1 643 ? 18.464 -1.674 8.342 1.00 95.56 643 ALA A O 1
ATOM 5042 N N . GLY A 1 644 ? 19.082 -1.236 6.219 1.00 92.25 644 GLY A N 1
ATOM 5043 C CA . GLY A 1 644 ? 20.354 -1.962 6.228 1.00 92.25 644 GLY A CA 1
ATOM 5044 C C . GLY A 1 644 ? 20.210 -3.479 6.063 1.00 92.25 644 GLY A C 1
ATOM 5045 O O . GLY A 1 644 ? 19.121 -4.038 6.175 1.00 92.25 644 GLY A O 1
ATOM 5046 N N . THR A 1 645 ? 21.332 -4.161 5.817 1.00 88.62 645 THR A N 1
ATOM 5047 C CA . THR A 1 645 ? 21.385 -5.625 5.619 1.00 88.62 645 THR A CA 1
ATOM 5048 C C . THR A 1 645 ? 20.871 -6.403 6.826 1.00 88.62 645 THR A C 1
ATOM 5050 O O . THR A 1 645 ? 20.167 -7.400 6.673 1.00 88.62 645 THR A O 1
ATOM 5053 N N . ASP A 1 646 ? 21.161 -5.901 8.025 1.00 90.25 646 ASP A N 1
ATOM 5054 C CA . ASP A 1 646 ? 20.769 -6.519 9.294 1.00 90.25 646 ASP A CA 1
ATOM 5055 C C . ASP A 1 646 ? 19.326 -6.163 9.693 1.00 90.25 646 ASP A C 1
ATOM 5057 O O . ASP A 1 646 ? 18.829 -6.625 10.721 1.00 90.25 646 ASP A O 1
ATOM 5061 N N . ARG A 1 647 ? 18.638 -5.355 8.868 1.00 93.38 647 ARG A N 1
ATOM 5062 C CA . ARG A 1 647 ? 17.256 -4.889 9.048 1.00 93.38 647 ARG A CA 1
ATOM 5063 C C . ARG A 1 647 ? 17.017 -4.349 10.460 1.00 93.38 647 ARG A C 1
ATOM 5065 O O . ARG A 1 647 ? 16.147 -4.826 11.197 1.00 93.38 647 ARG A O 1
ATOM 5072 N N . LEU A 1 648 ? 17.843 -3.379 10.847 1.00 95.38 648 LEU A N 1
ATOM 5073 C CA . LEU A 1 648 ? 17.724 -2.683 12.125 1.00 95.38 648 LEU A CA 1
ATOM 5074 C C . LEU A 1 648 ? 16.615 -1.631 12.031 1.00 95.38 648 LEU A C 1
ATOM 5076 O O . LEU A 1 648 ? 16.388 -1.043 10.969 1.00 95.38 648 LEU A O 1
ATOM 5080 N N . LEU A 1 649 ? 15.937 -1.378 13.150 1.00 95.81 649 LEU A N 1
ATOM 5081 C CA . LEU A 1 649 ? 14.988 -0.276 13.256 1.00 95.81 649 LEU A CA 1
ATOM 5082 C C . LEU A 1 649 ? 15.735 0.996 13.670 1.00 95.81 649 LEU A C 1
ATOM 5084 O O . LEU A 1 649 ? 16.340 1.046 14.740 1.00 95.81 649 LEU A O 1
ATOM 5088 N N . TYR A 1 650 ? 15.667 2.030 12.840 1.00 94.56 650 TYR A N 1
ATOM 5089 C CA . TYR A 1 650 ? 16.269 3.333 13.096 1.00 94.56 650 TYR A CA 1
ATOM 5090 C C . TYR A 1 650 ? 15.212 4.387 13.413 1.00 94.56 650 TYR A C 1
ATOM 5092 O O . TYR A 1 650 ? 14.124 4.370 12.838 1.00 94.56 650 TYR A O 1
ATOM 5100 N N . HIS A 1 651 ? 15.578 5.354 14.255 1.00 92.62 651 HIS A N 1
ATOM 5101 C CA . HIS A 1 651 ? 14.892 6.636 14.375 1.00 92.62 651 HIS A CA 1
ATOM 5102 C C . HIS A 1 651 ? 15.785 7.786 13.880 1.00 92.62 651 HIS A C 1
ATOM 5104 O O . HIS A 1 651 ? 17.013 7.765 14.029 1.00 92.62 651 HIS A O 1
ATOM 5110 N N . VAL A 1 652 ? 15.156 8.796 13.279 1.00 93.81 652 VAL A N 1
ATOM 5111 C CA . VAL A 1 652 ? 15.790 10.026 12.784 1.00 93.81 652 VAL A CA 1
ATOM 5112 C C . VAL A 1 652 ? 14.959 11.225 13.230 1.00 93.81 652 VAL A C 1
ATOM 5114 O O . VAL A 1 652 ? 13.739 11.221 13.085 1.00 93.81 652 VAL A O 1
ATOM 5117 N N . ASP A 1 653 ? 15.626 12.255 13.749 1.00 92.56 653 ASP A N 1
ATOM 5118 C CA . ASP A 1 653 ? 15.000 13.533 14.095 1.00 92.56 653 ASP A CA 1
ATOM 5119 C C . ASP A 1 653 ? 14.493 14.257 12.832 1.00 92.56 653 ASP A C 1
ATOM 5121 O O . ASP A 1 653 ? 15.212 14.415 11.838 1.00 92.56 653 ASP A O 1
ATOM 5125 N N . LEU A 1 654 ? 13.240 14.707 12.871 1.00 91.94 654 LEU A N 1
ATOM 5126 C CA . LEU A 1 654 ? 12.545 15.294 11.731 1.00 91.94 654 LEU A CA 1
ATOM 5127 C C . LEU A 1 654 ? 13.111 16.662 11.318 1.00 91.94 654 LEU A C 1
ATOM 5129 O O . LEU A 1 654 ? 13.086 17.005 10.134 1.00 91.94 654 LEU A O 1
ATOM 5133 N N . LYS A 1 655 ? 13.663 17.440 12.258 1.00 90.94 655 LYS A N 1
ATOM 5134 C CA . LYS A 1 655 ? 14.300 18.741 11.987 1.00 90.94 655 LYS A CA 1
ATOM 5135 C C . LYS A 1 655 ? 15.651 18.532 11.309 1.00 90.94 655 LYS A C 1
ATOM 5137 O O . LYS A 1 655 ? 15.946 19.210 10.320 1.00 90.94 655 LYS A O 1
ATOM 5142 N N . HIS A 1 656 ? 16.430 17.546 11.762 1.00 91.00 656 HIS A N 1
ATOM 5143 C CA . HIS A 1 656 ? 17.655 17.109 11.080 1.00 91.00 656 HIS A CA 1
ATOM 5144 C C . HIS A 1 656 ? 17.354 16.630 9.656 1.00 91.00 656 HIS A C 1
ATOM 5146 O O . HIS A 1 656 ? 17.979 17.096 8.702 1.00 91.00 656 HIS A O 1
ATOM 5152 N N . LEU A 1 657 ? 16.350 15.762 9.494 1.00 91.69 657 LEU A N 1
ATOM 5153 C CA . LEU A 1 657 ? 15.948 15.225 8.194 1.00 91.69 657 LEU A CA 1
ATOM 5154 C C . LEU A 1 657 ? 15.498 16.329 7.225 1.00 91.69 657 LEU A C 1
ATOM 5156 O O . LEU A 1 657 ? 16.027 16.411 6.118 1.00 91.69 657 LEU A O 1
ATOM 5160 N N . ARG A 1 658 ? 14.593 17.226 7.646 1.00 91.19 658 ARG A N 1
ATOM 5161 C CA . ARG A 1 658 ? 14.141 18.374 6.833 1.00 91.19 658 ARG A CA 1
ATOM 5162 C C . ARG A 1 658 ? 15.311 19.275 6.419 1.00 91.19 658 ARG A C 1
ATOM 5164 O O . ARG A 1 658 ? 15.397 19.660 5.255 1.00 91.19 658 ARG A O 1
ATOM 5171 N N . THR A 1 659 ? 16.254 19.538 7.327 1.00 89.44 659 THR A N 1
ATOM 5172 C CA . THR A 1 659 ? 17.472 20.316 7.028 1.00 89.44 659 THR A CA 1
ATOM 5173 C C . THR A 1 659 ? 18.345 19.624 5.978 1.00 89.44 659 THR A C 1
ATOM 5175 O O . THR A 1 659 ? 18.823 20.267 5.044 1.00 89.44 659 THR A O 1
ATOM 5178 N N . LYS A 1 660 ? 18.532 18.303 6.090 1.00 90.00 660 LYS A N 1
ATOM 5179 C CA . LYS A 1 660 ? 19.327 17.515 5.138 1.00 90.00 660 LYS A CA 1
ATOM 5180 C C . LYS A 1 660 ? 18.675 17.406 3.764 1.00 90.00 660 LYS A C 1
ATOM 5182 O O . LYS A 1 660 ? 19.377 17.525 2.765 1.00 90.00 660 LYS A O 1
ATOM 5187 N N . VAL A 1 661 ? 17.355 17.255 3.696 1.00 88.25 661 VAL A N 1
ATOM 5188 C CA . VAL A 1 661 ? 16.629 17.226 2.418 1.00 88.25 661 VAL A CA 1
ATOM 5189 C C . VAL A 1 661 ? 16.645 18.599 1.731 1.00 88.25 661 VAL A C 1
ATOM 5191 O O . VAL A 1 661 ? 16.822 18.663 0.520 1.00 88.25 661 VAL A O 1
ATOM 5194 N N . ALA A 1 662 ? 16.580 19.709 2.476 1.00 85.25 662 ALA A N 1
ATOM 5195 C CA . ALA A 1 662 ? 16.764 21.046 1.896 1.00 85.25 662 ALA A CA 1
ATOM 5196 C C . ALA A 1 662 ? 18.177 21.246 1.296 1.00 85.25 662 ALA A C 1
ATOM 5198 O O . ALA A 1 662 ? 18.327 21.842 0.226 1.00 85.25 662 ALA A O 1
ATOM 5199 N N . GLN A 1 663 ? 19.212 20.692 1.944 1.00 83.56 663 GLN A N 1
ATOM 5200 C CA . GLN A 1 663 ? 20.604 20.705 1.461 1.00 83.56 663 GLN A CA 1
ATOM 5201 C C . GLN A 1 663 ? 20.839 19.823 0.219 1.00 83.56 663 GLN A C 1
ATOM 5203 O O . GLN A 1 663 ? 21.798 20.059 -0.516 1.00 83.56 663 GLN A O 1
ATOM 5208 N N . ALA A 1 664 ? 19.949 18.863 -0.062 1.00 77.25 664 ALA A N 1
ATOM 5209 C CA . ALA A 1 664 ? 20.086 17.883 -1.146 1.00 77.25 664 ALA A CA 1
ATOM 5210 C C . ALA A 1 664 ? 20.189 18.511 -2.553 1.00 77.25 664 ALA A C 1
ATOM 5212 O O . ALA A 1 664 ? 20.684 17.896 -3.491 1.00 77.25 664 ALA A O 1
ATOM 5213 N N . SER A 1 665 ? 19.741 19.759 -2.711 1.00 69.69 665 SER A N 1
ATOM 5214 C CA . SER A 1 665 ? 19.869 20.517 -3.961 1.00 69.69 665 SER A CA 1
ATOM 5215 C C . SER A 1 665 ? 21.289 21.015 -4.274 1.00 69.69 665 SER A C 1
ATOM 5217 O O . SER A 1 665 ? 21.524 21.425 -5.409 1.00 69.69 665 SER A O 1
ATOM 5219 N N . VAL A 1 666 ? 22.209 20.984 -3.300 1.00 71.62 666 VAL A N 1
ATOM 5220 C CA . VAL A 1 666 ? 23.566 21.560 -3.397 1.00 71.62 666 VAL A CA 1
ATOM 5221 C C . VAL A 1 666 ? 24.658 20.495 -3.254 1.00 71.62 666 VAL A C 1
ATOM 5223 O O . VAL A 1 666 ? 25.690 20.579 -3.914 1.00 71.62 666 VAL A O 1
ATOM 5226 N N . SER A 1 667 ? 24.450 19.485 -2.407 1.00 79.12 667 SER A N 1
ATOM 5227 C CA . SER A 1 667 ? 25.382 18.367 -2.218 1.00 79.12 667 SER A CA 1
ATOM 5228 C C . SER A 1 667 ? 24.650 17.108 -1.751 1.00 79.12 667 SER A C 1
ATOM 5230 O O . SER A 1 667 ? 23.523 17.190 -1.267 1.00 79.12 667 SER A O 1
ATOM 5232 N N . VAL A 1 668 ? 25.290 15.939 -1.882 1.00 78.25 668 VAL A N 1
ATOM 5233 C CA . VAL A 1 668 ? 24.750 14.663 -1.378 1.00 78.25 668 VAL A CA 1
ATOM 5234 C C . VAL A 1 668 ? 24.696 14.714 0.157 1.00 78.25 668 VAL A C 1
ATOM 5236 O O . VAL A 1 668 ? 25.750 14.784 0.798 1.00 78.25 668 VAL A O 1
ATOM 5239 N N . PRO A 1 669 ? 23.508 14.697 0.784 1.00 85.75 669 PRO A N 1
ATOM 5240 C CA . PRO A 1 669 ? 23.389 14.918 2.217 1.00 85.75 669 PRO A CA 1
ATOM 5241 C C . PRO A 1 669 ? 23.467 13.595 2.989 1.00 85.75 669 PRO A C 1
ATOM 5243 O O . PRO A 1 669 ? 22.677 12.679 2.768 1.00 85.75 669 PRO A O 1
ATOM 5246 N N . THR A 1 670 ? 24.376 13.508 3.961 1.00 88.81 670 THR A N 1
ATOM 5247 C CA . THR A 1 670 ? 24.438 12.357 4.877 1.00 88.81 670 THR A CA 1
ATOM 5248 C C . THR A 1 670 ? 23.433 12.505 6.022 1.00 88.81 670 THR A C 1
ATOM 5250 O O . THR A 1 670 ? 23.469 13.492 6.767 1.00 88.81 670 THR A O 1
ATOM 5253 N N . ILE A 1 671 ? 22.556 11.514 6.192 1.00 90.00 671 ILE A N 1
ATOM 5254 C CA . ILE A 1 671 ? 21.644 11.396 7.337 1.00 90.00 671 ILE A CA 1
ATOM 5255 C C . ILE A 1 671 ? 22.373 10.691 8.486 1.00 90.00 671 ILE A C 1
ATOM 5257 O O . ILE A 1 671 ? 23.108 9.732 8.275 1.00 90.00 671 ILE A O 1
ATOM 5261 N N . GLN A 1 672 ? 22.153 11.159 9.716 1.00 87.12 672 GLN A N 1
ATOM 5262 C CA . GLN A 1 672 ? 22.603 10.465 10.921 1.00 87.12 672 GLN A CA 1
ATOM 5263 C C . GLN A 1 672 ? 21.422 9.674 11.482 1.00 87.12 672 GLN A C 1
ATOM 5265 O O . GLN A 1 672 ? 20.419 10.259 11.888 1.00 87.12 672 GLN A O 1
ATOM 5270 N N . THR A 1 673 ? 21.533 8.349 11.473 1.00 90.50 673 THR A N 1
ATOM 5271 C CA . THR A 1 673 ? 20.507 7.418 11.956 1.00 90.50 673 THR A CA 1
ATOM 5272 C C . THR A 1 673 ? 20.891 6.849 13.316 1.00 90.50 673 THR A C 1
ATOM 5274 O O . THR A 1 673 ? 22.038 6.445 13.507 1.00 90.50 673 THR A O 1
ATOM 5277 N N . ARG A 1 674 ? 19.939 6.746 14.247 1.00 91.69 674 ARG A N 1
ATOM 5278 C CA . ARG A 1 674 ? 20.145 6.078 15.543 1.00 91.69 674 ARG A CA 1
ATOM 5279 C C . ARG A 1 674 ? 19.356 4.778 15.579 1.00 91.69 674 ARG A C 1
ATOM 5281 O O . ARG A 1 674 ? 18.150 4.796 15.349 1.00 91.69 674 ARG A O 1
ATOM 5288 N N . ALA A 1 675 ? 20.030 3.657 15.818 1.00 92.06 675 ALA A N 1
ATOM 5289 C CA . ALA A 1 675 ? 19.363 2.366 15.952 1.00 92.06 675 ALA A CA 1
ATOM 5290 C C . ALA A 1 675 ? 18.596 2.299 17.283 1.00 92.06 675 ALA A C 1
ATOM 5292 O O . ALA A 1 675 ? 19.060 2.817 18.299 1.00 92.06 675 ALA A O 1
ATOM 5293 N N . VAL A 1 676 ? 17.432 1.655 17.277 1.00 91.31 676 VAL A N 1
ATOM 5294 C CA . VAL A 1 676 ? 16.719 1.266 18.496 1.00 91.31 676 VAL A CA 1
ATOM 5295 C C . VAL A 1 676 ? 17.376 -0.006 19.036 1.00 91.31 676 VAL A C 1
ATOM 5297 O O . VAL A 1 676 ? 17.502 -1.003 18.326 1.00 91.31 676 VAL A O 1
ATOM 5300 N N . GLU A 1 677 ? 17.840 0.042 20.282 1.00 86.69 677 GLU A N 1
ATOM 5301 C CA . GLU A 1 677 ? 18.633 -1.034 20.882 1.00 86.69 677 GLU A CA 1
ATOM 5302 C C . GLU A 1 677 ? 17.840 -2.342 21.036 1.00 86.69 677 GLU A C 1
ATOM 5304 O O . GLU A 1 677 ? 16.647 -2.347 21.342 1.00 86.69 677 GLU A O 1
ATOM 5309 N N . GLY A 1 678 ? 18.524 -3.475 20.852 1.00 82.88 678 GLY A N 1
ATOM 5310 C CA . GLY A 1 678 ? 17.941 -4.806 21.045 1.00 82.88 678 GLY A CA 1
ATOM 5311 C C . GLY A 1 678 ? 16.957 -5.262 19.959 1.00 82.88 678 GLY A C 1
ATOM 5312 O O . GLY A 1 678 ? 16.290 -6.275 20.164 1.00 82.88 678 GLY A O 1
ATOM 5313 N N . LEU A 1 679 ? 16.871 -4.550 18.827 1.00 89.38 679 LEU A N 1
ATOM 5314 C CA . LEU A 1 679 ? 16.055 -4.907 17.663 1.00 89.38 679 LEU A CA 1
ATOM 5315 C C . LEU A 1 679 ? 16.938 -5.138 16.429 1.00 89.38 679 LEU A C 1
ATOM 5317 O O . LEU A 1 679 ? 17.658 -4.240 15.998 1.00 89.38 679 LEU A O 1
ATOM 5321 N N . GLY A 1 680 ? 16.841 -6.319 15.821 1.00 90.00 680 GLY A N 1
ATOM 5322 C CA . GLY A 1 680 ? 17.541 -6.652 14.580 1.00 90.00 680 GLY A CA 1
ATOM 5323 C C . GLY A 1 680 ? 16.840 -7.777 13.831 1.00 90.00 680 GLY A C 1
ATOM 5324 O O . GLY A 1 680 ? 16.108 -8.564 14.426 1.00 90.00 680 GLY A O 1
ATOM 5325 N N . GLY A 1 681 ? 17.005 -7.829 12.511 1.00 91.81 681 GLY A N 1
ATOM 5326 C CA . GLY A 1 681 ? 16.246 -8.747 11.666 1.00 91.81 681 GLY A CA 1
ATOM 5327 C C . GLY A 1 681 ? 14.748 -8.423 11.605 1.00 91.81 681 GLY A C 1
ATOM 5328 O O . GLY A 1 681 ? 13.944 -9.339 11.402 1.00 91.81 681 GLY A O 1
ATOM 5329 N N . CYS A 1 682 ? 14.369 -7.151 11.773 1.00 94.81 682 CYS A N 1
ATOM 5330 C CA . CYS A 1 682 ? 12.976 -6.710 11.701 1.00 94.81 682 CYS A CA 1
ATOM 5331 C C . CYS A 1 682 ? 12.450 -6.822 10.264 1.00 94.81 682 CYS A C 1
ATOM 5333 O O . CYS A 1 682 ? 13.168 -6.526 9.309 1.00 94.81 682 CYS A O 1
ATOM 5335 N N . HIS A 1 683 ? 11.207 -7.256 10.069 1.00 93.62 683 HIS A N 1
ATOM 5336 C CA . HIS A 1 683 ? 10.564 -7.228 8.742 1.00 93.62 683 HIS A CA 1
ATOM 5337 C C . HIS A 1 683 ? 9.345 -6.314 8.680 1.00 93.62 683 HIS A C 1
ATOM 5339 O O . HIS A 1 683 ? 9.030 -5.816 7.606 1.00 93.62 683 HIS A O 1
ATOM 5345 N N . LEU A 1 684 ? 8.700 -6.060 9.815 1.00 94.50 684 LEU A N 1
ATOM 5346 C CA . LEU A 1 684 ? 7.505 -5.233 9.914 1.00 94.50 684 LEU A CA 1
ATOM 5347 C C . LEU A 1 684 ? 7.536 -4.444 11.223 1.00 94.50 684 LEU A C 1
ATOM 5349 O O . LEU A 1 684 ? 7.925 -4.981 12.261 1.00 94.50 684 LEU A O 1
ATOM 5353 N N . PHE A 1 685 ? 7.085 -3.194 11.202 1.00 96.38 685 PHE A N 1
ATOM 5354 C CA . PHE A 1 685 ? 6.740 -2.463 12.417 1.00 96.38 685 PHE A CA 1
ATOM 5355 C C . PHE A 1 685 ? 5.443 -1.666 12.261 1.00 96.38 685 PHE A C 1
ATOM 5357 O O . PHE A 1 685 ? 4.999 -1.374 11.152 1.00 96.38 685 PHE A O 1
ATOM 5364 N N . SER A 1 686 ? 4.838 -1.312 13.389 1.00 96.44 686 SER A N 1
ATOM 5365 C CA . SER A 1 686 ? 3.680 -0.424 13.474 1.00 96.44 686 SER A CA 1
ATOM 5366 C C . SER A 1 686 ? 3.750 0.384 14.771 1.00 96.44 686 SER A C 1
ATOM 5368 O O . SER A 1 686 ? 4.416 -0.027 15.728 1.00 96.44 686 SER A O 1
ATOM 5370 N N . VAL A 1 687 ? 3.096 1.543 14.811 1.00 96.19 687 VAL A N 1
ATOM 5371 C CA . VAL A 1 687 ? 3.079 2.454 15.966 1.00 96.19 687 VAL A CA 1
ATOM 5372 C C . VAL A 1 687 ? 1.661 2.963 16.176 1.00 96.19 687 VAL A C 1
ATOM 5374 O O . VAL A 1 687 ? 0.975 3.281 15.208 1.00 96.19 687 VAL A O 1
ATOM 5377 N N . GLY A 1 688 ? 1.243 3.084 17.432 1.00 94.50 688 GLY A N 1
ATOM 5378 C CA . GLY A 1 688 ? -0.043 3.669 17.790 1.00 94.50 688 GLY A CA 1
ATOM 5379 C C . GLY A 1 688 ? -0.100 4.111 19.247 1.00 94.50 688 GLY A C 1
ATOM 5380 O O . GLY A 1 688 ? 0.802 3.834 20.043 1.00 94.50 688 GLY A O 1
ATOM 5381 N N . LYS A 1 689 ? -1.166 4.833 19.589 1.00 92.62 689 LYS A N 1
ATOM 5382 C CA . LYS A 1 689 ? -1.467 5.265 20.956 1.00 92.62 689 LYS A CA 1
ATOM 5383 C C . LYS A 1 689 ? -2.431 4.293 21.621 1.00 92.62 689 LYS A C 1
ATOM 5385 O O . LYS A 1 689 ? -3.403 3.881 21.003 1.00 92.62 689 LYS A O 1
ATOM 5390 N N . VAL A 1 690 ? -2.169 3.985 22.887 1.00 92.31 690 VAL A N 1
ATOM 5391 C CA . VAL A 1 690 ? -3.080 3.262 23.784 1.00 92.31 690 VAL A CA 1
ATOM 5392 C C . VAL A 1 690 ? -3.003 3.967 25.137 1.00 92.31 690 VAL A C 1
ATOM 5394 O O . VAL A 1 690 ? -1.899 4.121 25.664 1.00 92.31 690 VAL A O 1
ATOM 5397 N N . ASP A 1 691 ? -4.136 4.443 25.656 1.00 87.94 691 ASP A N 1
ATOM 5398 C CA . ASP A 1 691 ? -4.251 5.267 26.875 1.00 87.94 691 ASP A CA 1
ATOM 5399 C C . ASP A 1 691 ? -3.205 6.405 26.933 1.00 87.94 691 ASP A C 1
ATOM 5401 O O . ASP A 1 691 ? -2.334 6.452 27.808 1.00 87.94 691 ASP A O 1
ATOM 5405 N N . ASP A 1 692 ? -3.233 7.271 25.909 1.00 87.62 692 ASP A N 1
ATOM 5406 C CA . ASP A 1 692 ? -2.311 8.397 25.644 1.00 87.62 692 ASP A CA 1
ATOM 5407 C C . ASP A 1 692 ? -0.807 8.061 25.594 1.00 87.62 692 ASP A C 1
ATOM 5409 O O . ASP A 1 692 ? 0.045 8.923 25.360 1.00 87.62 692 ASP A O 1
ATOM 5413 N N . CYS A 1 693 ? -0.449 6.788 25.737 1.00 91.81 693 CYS A N 1
ATOM 5414 C CA . CYS A 1 693 ? 0.916 6.309 25.666 1.00 91.81 693 CYS A CA 1
ATOM 5415 C C . CYS A 1 693 ? 1.225 5.807 24.254 1.00 91.81 693 CYS A C 1
ATOM 5417 O O . CYS A 1 693 ? 0.531 4.945 23.719 1.00 91.81 693 CYS A O 1
ATOM 5419 N N . LEU A 1 694 ? 2.306 6.314 23.661 1.00 95.06 694 LEU A N 1
ATOM 5420 C CA . LEU A 1 694 ? 2.769 5.862 22.351 1.00 95.06 694 LEU A CA 1
ATOM 5421 C C . LEU A 1 694 ? 3.535 4.535 22.479 1.00 95.06 694 LEU A C 1
ATOM 5423 O O . LEU A 1 694 ? 4.526 4.439 23.216 1.00 95.06 694 LEU A O 1
ATOM 5427 N N . TYR A 1 695 ? 3.089 3.526 21.736 1.00 96.25 695 TYR A N 1
ATOM 5428 C CA . TYR A 1 695 ? 3.677 2.192 21.681 1.00 96.25 695 TYR A CA 1
ATOM 5429 C C . TYR A 1 695 ? 4.143 1.855 20.264 1.00 96.25 695 TYR A C 1
ATOM 5431 O O . TYR A 1 695 ? 3.495 2.187 19.276 1.00 96.25 695 TYR A O 1
ATOM 5439 N N . LEU A 1 696 ? 5.272 1.157 20.186 1.00 96.25 696 LEU A N 1
ATOM 5440 C CA . LEU A 1 696 ? 5.878 0.629 18.969 1.00 96.25 696 LEU A CA 1
ATOM 5441 C C . LEU A 1 696 ? 5.858 -0.898 19.047 1.00 96.25 696 LEU A C 1
ATOM 5443 O O . LEU A 1 696 ? 6.300 -1.483 20.035 1.00 96.25 696 LEU A O 1
ATOM 5447 N N . CYS A 1 697 ? 5.380 -1.531 17.984 1.00 96.75 697 CYS A N 1
ATOM 5448 C CA . CYS A 1 697 ? 5.422 -2.970 17.780 1.00 96.75 697 CYS A CA 1
ATOM 5449 C C . CYS A 1 697 ? 6.376 -3.261 16.616 1.00 96.75 697 CYS A C 1
ATOM 5451 O O . CYS A 1 697 ? 6.126 -2.802 15.504 1.00 96.75 697 CYS A O 1
ATOM 5453 N N . ALA A 1 698 ? 7.451 -4.015 16.852 1.00 97.00 698 ALA A N 1
ATOM 5454 C CA . ALA A 1 698 ? 8.422 -4.409 15.828 1.00 97.00 698 ALA A CA 1
ATOM 5455 C C . ALA A 1 698 ? 8.530 -5.939 15.757 1.00 97.00 698 ALA A C 1
ATOM 5457 O O . ALA A 1 698 ? 8.859 -6.588 16.749 1.00 97.00 698 ALA A O 1
ATOM 5458 N N . ALA A 1 699 ? 8.252 -6.518 14.591 1.00 95.88 699 ALA A N 1
ATOM 5459 C CA . ALA A 1 699 ? 8.285 -7.955 14.361 1.00 95.88 699 ALA A CA 1
ATOM 5460 C C . ALA A 1 699 ? 9.611 -8.400 13.728 1.00 95.88 699 ALA A C 1
ATOM 5462 O O . ALA A 1 699 ? 10.079 -7.827 12.740 1.00 95.88 699 ALA A O 1
ATOM 5463 N N . THR A 1 700 ? 10.175 -9.465 14.292 1.00 93.50 700 THR A N 1
ATOM 5464 C CA . THR A 1 700 ? 11.260 -10.283 13.737 1.00 93.50 700 THR A CA 1
ATOM 5465 C C . THR A 1 700 ? 10.722 -11.688 13.427 1.00 93.50 700 THR A C 1
ATOM 5467 O O . THR A 1 700 ? 9.527 -11.936 13.587 1.00 93.50 700 THR A O 1
ATOM 5470 N N . LEU A 1 701 ? 11.580 -12.616 12.978 1.00 89.31 701 LEU A N 1
ATOM 5471 C CA . LEU A 1 701 ? 11.181 -13.934 12.450 1.00 89.31 701 LEU A CA 1
ATOM 5472 C C . LEU A 1 701 ? 10.128 -14.664 13.312 1.00 89.31 701 LEU A C 1
ATOM 5474 O O . LEU A 1 701 ? 9.077 -15.005 12.786 1.00 89.31 701 LEU A O 1
ATOM 5478 N N . ASN A 1 702 ? 10.382 -14.850 14.613 1.00 89.81 702 ASN A N 1
ATOM 5479 C CA . ASN A 1 702 ? 9.484 -15.564 15.540 1.00 89.81 702 ASN A CA 1
ATOM 5480 C C . ASN A 1 702 ? 9.150 -14.732 16.797 1.00 89.81 702 ASN A C 1
ATOM 5482 O O . ASN A 1 702 ? 8.776 -15.277 17.836 1.00 89.81 702 ASN A O 1
ATOM 5486 N N . THR A 1 703 ? 9.383 -13.416 16.783 1.00 94.69 703 THR A N 1
ATOM 5487 C CA . THR A 1 703 ? 9.193 -12.580 17.977 1.00 94.69 703 THR A CA 1
ATOM 5488 C C . THR A 1 703 ? 8.670 -11.199 17.620 1.00 94.69 703 THR A C 1
ATOM 5490 O O . THR A 1 703 ? 9.227 -10.499 16.775 1.00 94.69 703 THR A O 1
ATOM 5493 N N . ILE A 1 704 ? 7.618 -10.785 18.318 1.00 96.50 704 ILE A N 1
ATOM 5494 C CA . ILE A 1 704 ? 7.098 -9.424 18.304 1.00 96.50 704 ILE A CA 1
ATOM 5495 C C . ILE A 1 704 ? 7.619 -8.701 19.547 1.00 96.50 704 ILE A C 1
ATOM 5497 O O . ILE A 1 704 ? 7.351 -9.105 20.679 1.00 96.50 704 ILE A O 1
ATOM 5501 N N . HIS A 1 705 ? 8.359 -7.622 19.326 1.00 96.56 705 HIS A N 1
ATOM 5502 C CA . HIS A 1 705 ? 8.890 -6.750 20.363 1.00 96.56 705 HIS A CA 1
ATOM 5503 C C . HIS A 1 705 ? 7.935 -5.574 20.576 1.00 96.56 705 HIS A C 1
ATOM 5505 O O . HIS A 1 705 ? 7.673 -4.804 19.650 1.00 96.56 705 HIS A O 1
ATOM 5511 N N . VAL A 1 706 ? 7.439 -5.411 21.802 1.00 96.81 706 VAL A N 1
ATOM 5512 C CA . VAL A 1 706 ? 6.591 -4.283 22.207 1.00 96.81 706 VAL A CA 1
ATOM 5513 C C . VAL A 1 706 ? 7.435 -3.298 23.005 1.00 96.81 706 VAL A C 1
ATOM 5515 O O . VAL A 1 706 ? 8.018 -3.648 24.036 1.00 96.81 706 VAL A O 1
ATOM 5518 N N . LEU A 1 707 ? 7.491 -2.052 22.544 1.00 95.62 707 LEU A N 1
ATOM 5519 C CA . LEU A 1 707 ? 8.248 -0.965 23.151 1.00 95.62 707 LEU A CA 1
ATOM 5520 C C . LEU A 1 707 ? 7.319 0.204 23.491 1.00 95.62 707 LEU A C 1
ATOM 5522 O O . LEU A 1 707 ? 6.396 0.515 22.742 1.00 95.62 707 LEU A O 1
ATOM 5526 N N . LYS A 1 708 ? 7.583 0.883 24.608 1.00 95.31 708 LYS A N 1
ATOM 5527 C CA . LYS A 1 708 ? 6.899 2.119 25.008 1.00 95.31 708 LYS A CA 1
ATOM 5528 C C . LYS A 1 708 ? 7.813 3.312 24.749 1.00 95.31 708 LYS A C 1
ATOM 5530 O O . LYS A 1 708 ? 8.984 3.278 25.124 1.00 95.31 708 LYS A O 1
ATOM 5535 N N . TYR A 1 709 ? 7.290 4.370 24.140 1.00 94.81 709 TYR A N 1
ATOM 5536 C CA . TYR A 1 709 ? 8.037 5.614 23.982 1.00 94.81 709 TYR A CA 1
ATOM 5537 C C . TYR A 1 709 ? 8.258 6.300 25.338 1.00 94.81 709 TYR A C 1
ATOM 5539 O O . TYR A 1 709 ? 7.334 6.426 26.144 1.00 94.81 709 TYR A O 1
ATOM 5547 N N . ASN A 1 710 ? 9.481 6.767 25.584 1.00 92.19 710 ASN A N 1
ATOM 5548 C CA . ASN A 1 710 ? 9.844 7.522 26.776 1.00 92.19 710 ASN A CA 1
ATOM 5549 C C . ASN A 1 710 ? 10.269 8.943 26.386 1.00 92.19 710 ASN A C 1
ATOM 5551 O O . ASN A 1 710 ? 11.369 9.167 25.875 1.00 92.19 710 ASN A O 1
ATOM 5555 N N . SER A 1 711 ? 9.404 9.915 26.685 1.00 88.44 711 SER A N 1
ATOM 5556 C CA . SER A 1 711 ? 9.618 11.335 26.386 1.00 88.44 711 SER A CA 1
ATOM 5557 C C . SER A 1 711 ? 10.827 11.949 27.101 1.00 88.44 711 SER A C 1
ATOM 5559 O O . SER A 1 711 ? 11.384 12.922 26.603 1.00 88.44 711 SER A O 1
ATOM 5561 N N . LYS A 1 712 ? 11.282 11.379 28.228 1.00 89.38 712 LYS A N 1
ATOM 5562 C CA . LYS A 1 712 ? 12.467 11.871 28.958 1.00 89.38 712 LYS A CA 1
ATOM 5563 C C . LYS A 1 712 ? 13.781 11.507 28.270 1.00 89.38 712 LYS A C 1
ATOM 5565 O O . LYS A 1 712 ? 14.753 12.241 28.394 1.00 89.38 712 LYS A O 1
ATOM 5570 N N . THR A 1 713 ? 13.820 10.368 27.580 1.00 86.38 713 THR A N 1
ATOM 5571 C CA . THR A 1 713 ? 15.018 9.861 26.887 1.00 86.38 713 THR A CA 1
ATOM 5572 C C . THR A 1 713 ? 14.942 10.014 25.369 1.00 86.38 713 THR A C 1
ATOM 5574 O O . THR A 1 713 ? 15.913 9.682 24.698 1.00 86.38 713 THR A O 1
ATOM 5577 N N . ASN A 1 714 ? 13.804 10.480 24.832 1.00 85.94 714 ASN A N 1
ATOM 5578 C CA . ASN A 1 714 ? 13.497 10.535 23.397 1.00 85.94 714 ASN A CA 1
ATOM 5579 C C . ASN A 1 714 ? 13.846 9.212 22.682 1.00 85.94 714 ASN A C 1
ATOM 5581 O O . ASN A 1 714 ? 14.582 9.182 21.698 1.00 85.94 714 ASN A O 1
ATOM 5585 N N . ASN A 1 715 ? 13.402 8.092 23.263 1.00 89.75 715 ASN A N 1
ATOM 5586 C CA . ASN A 1 715 ? 13.717 6.753 22.767 1.00 89.75 715 ASN A CA 1
ATOM 5587 C C . ASN A 1 715 ? 12.604 5.755 23.125 1.00 89.75 715 ASN A C 1
ATOM 5589 O O . ASN A 1 715 ? 11.827 5.979 24.058 1.00 89.75 715 ASN A O 1
ATOM 5593 N N . PHE A 1 716 ? 12.544 4.642 22.399 1.00 92.38 716 PHE A N 1
ATOM 5594 C CA . PHE A 1 716 ? 11.627 3.538 22.661 1.00 92.38 716 PHE A CA 1
ATOM 5595 C C . PHE A 1 716 ? 12.266 2.530 23.621 1.00 92.38 716 PHE A C 1
ATOM 5597 O O . PHE A 1 716 ? 13.302 1.941 23.328 1.00 92.38 716 PHE A O 1
ATOM 5604 N N . CYS A 1 717 ? 11.634 2.317 24.774 1.00 92.19 717 CYS A N 1
ATOM 5605 C CA . CYS A 1 717 ? 12.084 1.369 25.787 1.00 92.19 717 CYS A CA 1
ATOM 5606 C C . CYS A 1 717 ? 11.316 0.050 25.652 1.00 92.19 717 CYS A C 1
ATOM 5608 O O . CYS A 1 717 ? 10.083 0.030 25.668 1.00 92.19 717 CYS A O 1
ATOM 5610 N N . LYS A 1 718 ? 12.045 -1.063 25.540 1.00 92.75 718 LYS A N 1
ATOM 5611 C CA . LYS A 1 718 ? 11.478 -2.410 25.426 1.00 92.75 718 LYS A CA 1
ATOM 5612 C C . LYS A 1 718 ? 10.646 -2.775 26.662 1.00 92.75 718 LYS A C 1
ATOM 5614 O O . LYS A 1 718 ? 11.105 -2.604 27.788 1.00 92.75 718 LYS A O 1
ATOM 5619 N N . LYS A 1 719 ? 9.419 -3.260 26.443 1.00 93.69 719 LYS A N 1
ATOM 5620 C CA . LYS A 1 719 ? 8.419 -3.540 27.490 1.00 93.69 719 LYS A CA 1
ATOM 5621 C C . LYS A 1 719 ? 8.037 -5.023 27.539 1.00 93.69 719 LYS A C 1
ATOM 5623 O O . LYS A 1 719 ? 7.865 -5.553 28.631 1.00 93.69 719 LYS A O 1
ATOM 5628 N N . GLN A 1 720 ? 7.931 -5.695 26.391 1.00 94.81 720 GLN A N 1
ATOM 5629 C CA . GLN A 1 720 ? 7.588 -7.120 26.307 1.00 94.81 720 GLN A CA 1
ATOM 5630 C C . GLN A 1 720 ? 8.112 -7.756 25.013 1.00 94.81 720 GLN A C 1
ATOM 5632 O O . GLN A 1 720 ? 8.163 -7.090 23.981 1.00 94.81 720 GLN A O 1
ATOM 5637 N N . ASP A 1 721 ? 8.430 -9.051 25.074 1.00 95.88 721 ASP A N 1
ATOM 5638 C CA . ASP A 1 721 ? 8.574 -9.926 23.907 1.00 95.88 721 ASP A CA 1
ATOM 5639 C C . ASP A 1 721 ? 7.415 -10.922 23.854 1.00 95.88 721 ASP A C 1
ATOM 5641 O O . ASP A 1 721 ? 7.055 -11.520 24.869 1.00 95.88 721 ASP A O 1
ATOM 5645 N N . ILE A 1 722 ? 6.853 -11.112 22.664 1.00 96.44 722 ILE A N 1
ATOM 5646 C CA . ILE A 1 722 ? 5.794 -12.081 22.378 1.00 96.44 722 ILE A CA 1
ATOM 5647 C C . ILE A 1 722 ? 6.358 -13.065 21.357 1.00 96.44 722 ILE A C 1
ATOM 5649 O O . ILE A 1 722 ? 6.713 -12.672 20.247 1.00 96.44 722 ILE A O 1
ATOM 5653 N N . GLN A 1 723 ? 6.478 -14.335 21.739 1.00 95.81 723 GLN A N 1
ATOM 5654 C CA . GLN A 1 723 ? 6.901 -15.401 20.828 1.00 95.81 723 GLN A CA 1
ATOM 5655 C C . GLN A 1 723 ? 5.730 -15.802 19.928 1.00 95.81 723 GLN A C 1
ATOM 5657 O O . GLN A 1 723 ? 4.615 -15.976 20.420 1.00 95.81 723 GLN A O 1
ATOM 5662 N N . THR A 1 724 ? 5.982 -15.960 18.629 1.00 93.31 724 THR A N 1
ATOM 5663 C CA . THR A 1 724 ? 4.972 -16.377 17.647 1.00 93.31 724 THR A CA 1
ATOM 5664 C C . THR A 1 724 ? 5.307 -17.753 17.070 1.00 93.31 724 THR A C 1
ATOM 5666 O O . THR A 1 724 ? 6.473 -18.111 16.907 1.00 93.31 724 THR A O 1
ATOM 5669 N N . SER A 1 725 ? 4.270 -18.543 16.782 1.00 88.19 725 SER A N 1
ATOM 5670 C CA . SER A 1 725 ? 4.358 -19.852 16.114 1.00 88.19 725 SER A CA 1
ATOM 5671 C C . SER A 1 725 ? 4.850 -19.717 14.671 1.00 88.19 725 SER A C 1
ATOM 5673 O O . SER A 1 725 ? 5.696 -20.485 14.218 1.00 88.19 725 SER A O 1
ATOM 5675 N N . GLU A 1 726 ? 4.339 -18.704 13.974 1.00 88.81 726 GLU A N 1
ATOM 5676 C CA . GLU A 1 726 ? 4.728 -18.328 12.620 1.00 88.81 726 GLU A CA 1
ATOM 5677 C C . GLU A 1 726 ? 5.204 -16.872 12.546 1.00 88.81 726 GLU A C 1
ATOM 5679 O O . GLU A 1 726 ? 4.991 -16.061 13.451 1.00 88.81 726 GLU A O 1
ATOM 5684 N N . THR A 1 727 ? 5.829 -16.530 11.422 1.00 91.31 727 THR A N 1
ATOM 5685 C CA . THR A 1 727 ? 6.228 -15.166 11.067 1.00 91.31 727 THR A CA 1
ATOM 5686 C C . THR A 1 727 ? 5.022 -14.230 11.038 1.00 91.31 727 THR A C 1
ATOM 5688 O O . THR A 1 727 ? 4.084 -14.470 10.277 1.00 91.31 727 THR A O 1
ATOM 5691 N N . CYS A 1 728 ? 5.063 -13.143 11.812 1.00 93.56 728 CYS A N 1
ATOM 5692 C CA . CYS A 1 728 ? 4.009 -12.126 11.808 1.00 93.56 728 CYS A CA 1
ATOM 5693 C C . CYS A 1 728 ? 3.835 -11.516 10.402 1.00 93.56 728 CYS A C 1
ATOM 5695 O O . CYS A 1 728 ? 4.805 -11.013 9.834 1.00 93.56 728 CYS A O 1
ATOM 5697 N N . SER A 1 729 ? 2.631 -11.562 9.833 1.00 92.44 729 SER A N 1
ATOM 5698 C CA . SER A 1 729 ? 2.332 -11.052 8.488 1.00 92.44 729 SER A CA 1
ATOM 5699 C C . SER A 1 729 ? 1.886 -9.590 8.484 1.00 92.44 729 SER A C 1
ATOM 5701 O O . SER A 1 729 ? 2.228 -8.847 7.566 1.00 92.44 729 SER A O 1
ATOM 5703 N N . CYS A 1 730 ? 1.151 -9.162 9.513 1.00 94.06 730 CYS A N 1
ATOM 5704 C CA . CYS A 1 730 ? 0.510 -7.849 9.582 1.00 94.06 730 CYS A CA 1
ATOM 5705 C C . CYS A 1 730 ? 0.295 -7.385 11.033 1.00 94.06 730 CYS A C 1
ATOM 5707 O O . CYS A 1 730 ? 0.150 -8.211 11.934 1.00 94.06 730 CYS A O 1
ATOM 5709 N N . VAL A 1 731 ? 0.268 -6.064 11.261 1.00 96.31 731 VAL A N 1
ATOM 5710 C CA . VAL A 1 731 ? 0.032 -5.433 12.575 1.00 96.31 731 VAL A CA 1
ATOM 5711 C C . VAL A 1 731 ? -0.782 -4.148 12.399 1.00 96.31 731 VAL A C 1
ATOM 5713 O O . VAL A 1 731 ? -0.364 -3.262 11.657 1.00 96.31 731 VAL A O 1
ATOM 5716 N N . GLN A 1 732 ? -1.882 -4.009 13.141 1.00 96.12 732 GLN A N 1
ATOM 5717 C CA . GLN A 1 732 ? -2.747 -2.825 13.162 1.00 96.12 732 GLN A CA 1
ATOM 5718 C C . GLN A 1 732 ? -3.022 -2.397 14.609 1.00 96.12 732 GLN A C 1
ATOM 5720 O O . GLN A 1 732 ? -3.475 -3.203 15.419 1.00 96.12 732 GLN A O 1
ATOM 5725 N N . PHE A 1 733 ? -2.777 -1.129 14.946 1.00 95.00 733 PHE A N 1
ATOM 5726 C CA . PHE A 1 733 ? -3.151 -0.583 16.256 1.00 95.00 733 PHE A CA 1
ATOM 5727 C C . PHE A 1 733 ? -4.660 -0.307 16.351 1.00 95.00 733 PHE A C 1
ATOM 5729 O O . PHE A 1 733 ? -5.317 -0.009 15.350 1.00 95.00 733 PHE A O 1
ATOM 5736 N N . THR A 1 734 ? -5.183 -0.417 17.571 1.00 92.50 734 THR A N 1
ATOM 5737 C CA . THR A 1 734 ? -6.589 -0.218 17.954 1.00 92.50 734 THR A CA 1
ATOM 5738 C C . THR A 1 734 ? -6.657 0.721 19.160 1.00 92.50 734 THR A C 1
ATOM 5740 O O . THR A 1 734 ? -5.650 0.935 19.837 1.00 92.50 734 THR A O 1
ATOM 5743 N N . SER A 1 735 ? -7.843 1.224 19.504 1.00 88.50 735 SER A N 1
ATOM 5744 C CA . SER A 1 735 ? -8.045 2.024 20.727 1.00 88.50 735 SER A CA 1
ATOM 5745 C C . SER A 1 735 ? -7.634 1.316 22.032 1.00 88.50 735 SER A C 1
ATOM 5747 O O . SER A 1 735 ? -7.365 1.979 23.030 1.00 88.50 735 SER A O 1
ATOM 5749 N N . ARG A 1 736 ? -7.577 -0.025 22.048 1.00 88.62 736 ARG A N 1
ATOM 5750 C CA . ARG A 1 736 ? -7.345 -0.853 23.253 1.00 88.62 736 ARG A CA 1
ATOM 5751 C C . ARG A 1 736 ? -6.006 -1.596 23.260 1.00 88.62 736 ARG A C 1
ATOM 5753 O O . ARG A 1 736 ? -5.699 -2.299 24.228 1.00 88.62 736 ARG A O 1
ATOM 5760 N N . GLY A 1 737 ? -5.227 -1.493 22.186 1.00 94.38 737 GLY A N 1
ATOM 5761 C CA . GLY A 1 737 ? -4.080 -2.361 21.966 1.00 94.38 737 GLY A CA 1
ATOM 5762 C C . GLY A 1 737 ? -3.635 -2.414 20.511 1.00 94.38 737 GLY A C 1
ATOM 5763 O O . GLY A 1 737 ? -3.636 -1.411 19.802 1.00 94.38 737 GLY A O 1
ATOM 5764 N N . PHE A 1 738 ? -3.225 -3.596 20.062 1.00 96.38 738 PHE A N 1
ATOM 5765 C CA . PHE A 1 738 ? -2.986 -3.864 18.647 1.00 96.38 738 PHE A CA 1
ATOM 5766 C C . PHE A 1 738 ? -3.373 -5.295 18.278 1.00 96.38 738 PHE A C 1
ATOM 5768 O O . PHE A 1 738 ? -3.290 -6.211 19.096 1.00 96.38 738 PHE A O 1
ATOM 5775 N N . ILE A 1 739 ? -3.791 -5.473 17.030 1.00 97.44 739 ILE A N 1
ATOM 5776 C CA . ILE A 1 739 ? -4.052 -6.765 16.400 1.00 97.44 739 ILE A CA 1
ATOM 5777 C C . ILE A 1 739 ? -2.824 -7.128 15.563 1.00 97.44 739 ILE A C 1
ATOM 5779 O O . ILE A 1 739 ? -2.293 -6.275 14.849 1.00 97.44 739 ILE A O 1
ATOM 5783 N N . PHE A 1 740 ? -2.382 -8.382 15.612 1.00 96.88 740 PHE A N 1
ATOM 5784 C CA . PHE A 1 740 ? -1.386 -8.915 14.683 1.00 96.88 740 PHE A CA 1
ATOM 5785 C C . PHE A 1 740 ? -1.836 -10.244 14.076 1.00 96.88 740 PHE A C 1
ATOM 5787 O O . PHE A 1 740 ? -2.568 -11.005 14.709 1.00 96.88 740 PHE A O 1
ATOM 5794 N N . GLY A 1 741 ? -1.397 -10.521 12.849 1.00 94.56 741 GLY A N 1
ATOM 5795 C CA . GLY A 1 741 ? -1.588 -11.806 12.177 1.00 94.56 741 GLY A CA 1
ATOM 5796 C C . GLY A 1 741 ? -0.308 -12.641 12.181 1.00 94.56 741 GLY A C 1
ATOM 5797 O O . GLY A 1 741 ? 0.756 -12.126 11.847 1.00 94.56 741 GLY A O 1
ATOM 5798 N N . SER A 1 742 ? -0.407 -13.924 12.520 1.00 91.94 742 SER A N 1
ATOM 5799 C CA . SER A 1 742 ? 0.619 -14.954 12.284 1.00 91.94 742 SER A CA 1
ATOM 5800 C C . SER A 1 742 ? -0.014 -16.140 11.540 1.00 91.94 742 SER A C 1
ATOM 5802 O O . SER A 1 742 ? -0.422 -15.996 10.390 1.00 91.94 742 SER A O 1
ATOM 5804 N N . ASP A 1 743 ? -0.158 -17.279 12.208 1.00 89.12 743 ASP A N 1
ATOM 5805 C CA . ASP A 1 743 ? -1.080 -18.380 11.908 1.00 89.12 743 ASP A CA 1
ATOM 5806 C C . ASP A 1 743 ? -2.558 -17.995 12.122 1.00 89.12 743 ASP A C 1
ATOM 5808 O O . ASP A 1 743 ? -3.442 -18.443 11.392 1.00 89.12 743 ASP A O 1
ATOM 5812 N N . LYS A 1 744 ? -2.830 -17.139 13.113 1.00 92.75 744 LYS A N 1
ATOM 5813 C CA . LYS A 1 744 ? -4.144 -16.563 13.439 1.00 92.75 744 LYS A CA 1
ATOM 5814 C C . LYS A 1 744 ? -4.034 -15.060 13.696 1.00 92.75 744 LYS A C 1
ATOM 5816 O O . LYS A 1 744 ? -2.935 -14.518 13.778 1.00 92.75 744 LYS A O 1
ATOM 5821 N N . PHE A 1 745 ? -5.177 -14.392 13.850 1.00 95.88 745 PHE A N 1
ATOM 5822 C CA . PHE A 1 745 ? -5.231 -13.033 14.385 1.00 95.88 745 PHE A CA 1
ATOM 5823 C C . PHE A 1 745 ? -5.271 -13.049 15.918 1.00 95.88 745 PHE A C 1
ATOM 5825 O O . PHE A 1 745 ? -6.123 -13.708 16.522 1.00 95.88 745 PHE A O 1
ATOM 5832 N N . PHE A 1 746 ? -4.375 -12.287 16.538 1.00 96.56 746 PHE A N 1
ATOM 5833 C CA . PHE A 1 746 ? -4.269 -12.110 17.984 1.00 96.56 746 PHE A CA 1
ATOM 5834 C C . PHE A 1 746 ? -4.393 -10.637 18.351 1.00 96.56 746 PHE A C 1
ATOM 5836 O O . PHE A 1 746 ? -3.891 -9.774 17.634 1.00 96.56 746 PHE A O 1
ATOM 5843 N N . HIS A 1 747 ? -5.015 -10.356 19.491 1.00 96.88 747 HIS A N 1
ATOM 5844 C CA . HIS A 1 747 ? -5.061 -9.034 20.099 1.00 96.88 747 HIS A CA 1
ATOM 5845 C C . HIS A 1 747 ? -4.100 -8.969 21.290 1.00 96.88 747 HIS A C 1
ATOM 5847 O O . HIS A 1 747 ? -4.033 -9.890 22.108 1.00 96.88 747 HIS A O 1
ATOM 5853 N N . VAL A 1 748 ? -3.372 -7.859 21.401 1.00 96.94 748 VAL A N 1
ATOM 5854 C CA . VAL A 1 748 ? -2.413 -7.584 22.472 1.00 96.94 748 VAL A CA 1
ATOM 5855 C C . VAL A 1 748 ? -2.787 -6.289 23.169 1.00 96.94 748 VAL A C 1
ATOM 5857 O O . VAL A 1 748 ? -2.830 -5.234 22.540 1.00 96.94 748 VAL A O 1
ATOM 5860 N N . ASN A 1 749 ? -2.963 -6.340 24.488 1.00 95.12 749 ASN A N 1
ATOM 5861 C CA . ASN A 1 749 ? -3.001 -5.136 25.313 1.00 95.12 749 ASN A CA 1
ATOM 5862 C C . ASN A 1 749 ? -1.564 -4.809 25.783 1.00 95.12 749 ASN A C 1
ATOM 5864 O O . ASN A 1 749 ? -1.023 -5.540 26.615 1.00 95.12 749 ASN A O 1
ATOM 5868 N N . PRO A 1 750 ? -0.915 -3.728 25.303 1.00 93.25 750 PRO A N 1
ATOM 5869 C CA . PRO A 1 750 ? 0.488 -3.432 25.619 1.00 93.25 750 PRO A CA 1
ATOM 5870 C C . PRO A 1 750 ? 0.711 -2.934 27.061 1.00 93.25 750 PRO A C 1
ATOM 5872 O O . PRO A 1 750 ? 1.848 -2.907 27.556 1.00 93.25 750 PRO A O 1
ATOM 5875 N N . MET A 1 751 ? -0.355 -2.550 27.772 1.00 90.56 751 MET A N 1
ATOM 5876 C CA . MET A 1 751 ? -0.276 -2.150 29.178 1.00 90.56 751 MET A CA 1
ATOM 5877 C C . MET A 1 751 ? -0.192 -3.369 30.094 1.00 90.56 751 MET A C 1
ATOM 5879 O O . MET A 1 751 ? 0.760 -3.474 30.871 1.00 90.56 751 MET A O 1
ATOM 5883 N N . THR A 1 752 ? -1.137 -4.305 29.966 1.00 91.62 752 THR A N 1
ATOM 5884 C CA . THR A 1 752 ? -1.176 -5.545 30.764 1.00 91.62 752 THR A CA 1
ATOM 5885 C C . THR A 1 752 ? -0.189 -6.593 30.254 1.00 91.62 752 THR A C 1
ATOM 5887 O O . THR A 1 752 ? 0.292 -7.416 31.026 1.00 91.62 752 THR A O 1
ATOM 5890 N N . GLY A 1 753 ? 0.145 -6.540 28.964 1.00 90.44 753 GLY A N 1
ATOM 5891 C CA . GLY A 1 753 ? 0.926 -7.549 28.252 1.00 90.44 753 GLY A CA 1
ATOM 5892 C C . GLY A 1 753 ? 0.144 -8.821 27.916 1.00 90.44 753 GLY A C 1
ATOM 5893 O O . GLY A 1 753 ? 0.739 -9.832 27.543 1.00 90.44 753 GLY A O 1
ATOM 5894 N N . GLN A 1 754 ? -1.182 -8.793 28.063 1.00 94.69 754 GLN A N 1
ATOM 5895 C CA . GLN A 1 754 ? -2.044 -9.923 27.744 1.00 94.69 754 GLN A CA 1
ATOM 5896 C C . GLN A 1 754 ? -2.167 -10.097 26.226 1.00 94.69 754 GLN A C 1
ATOM 5898 O O . GLN A 1 754 ? -2.424 -9.130 25.507 1.00 94.69 754 GLN A O 1
ATOM 5903 N N . VAL A 1 755 ? -2.028 -11.343 25.768 1.00 96.50 755 VAL A N 1
ATOM 5904 C CA . VAL A 1 755 ? -2.221 -11.769 24.376 1.00 96.50 755 VAL A CA 1
ATOM 5905 C C . VAL A 1 755 ? -3.400 -12.738 24.331 1.00 96.50 755 VAL A C 1
ATOM 5907 O O . VAL A 1 755 ? -3.436 -13.694 25.108 1.00 96.50 755 VAL A O 1
ATOM 5910 N N . THR A 1 756 ? -4.360 -12.505 23.440 1.00 95.56 756 THR A N 1
ATOM 5911 C CA . THR A 1 756 ? -5.534 -13.369 23.229 1.00 95.56 756 THR A CA 1
ATOM 5912 C C . THR A 1 756 ? -5.760 -13.606 21.738 1.00 95.56 756 THR A C 1
ATOM 5914 O O . THR A 1 756 ? -5.390 -12.766 20.921 1.00 95.56 756 THR A O 1
ATOM 5917 N N . GLU A 1 757 ? -6.391 -14.720 21.355 1.00 95.69 757 GLU A N 1
ATOM 5918 C CA . GLU A 1 757 ? -6.982 -14.827 20.009 1.00 95.69 757 GLU A CA 1
ATOM 5919 C C . GLU A 1 757 ? -7.987 -13.675 19.824 1.00 95.69 757 GLU A C 1
ATOM 5921 O O . GLU A 1 757 ? -8.703 -13.335 20.767 1.00 95.69 757 GLU A O 1
ATOM 5926 N N . PHE A 1 758 ? -7.983 -13.028 18.654 1.00 96.31 758 PHE A N 1
ATOM 5927 C CA . PHE A 1 758 ? -8.814 -11.842 18.413 1.00 96.31 758 PHE A CA 1
ATOM 5928 C C . PHE A 1 758 ? -10.266 -12.206 18.084 1.00 96.31 758 PHE A C 1
ATOM 5930 O O . PHE A 1 758 ? -11.174 -11.577 18.607 1.00 96.31 758 PHE A O 1
ATOM 5937 N N . LEU A 1 759 ? -10.481 -13.226 17.246 1.00 95.44 759 LEU A N 1
ATOM 5938 C CA . LEU A 1 759 ? -11.819 -13.648 16.826 1.00 95.44 759 LEU A CA 1
ATOM 5939 C C . LEU A 1 759 ? -12.603 -14.311 17.968 1.00 95.44 759 LEU A C 1
ATOM 5941 O O . LEU A 1 759 ? -12.099 -15.227 18.626 1.00 95.44 759 LEU A O 1
ATOM 5945 N N . ASP A 1 760 ? -13.858 -13.897 18.156 1.00 93.62 760 ASP A N 1
ATOM 5946 C CA . ASP A 1 760 ? -14.726 -14.441 19.201 1.00 93.62 760 ASP A CA 1
ATOM 5947 C C . ASP A 1 760 ? -15.208 -15.857 18.844 1.00 93.62 760 ASP A C 1
ATOM 5949 O O . ASP A 1 760 ? -16.007 -16.071 17.934 1.00 93.62 760 ASP A O 1
ATOM 5953 N N . LYS A 1 761 ? -14.762 -16.847 19.625 1.00 92.44 761 LYS A N 1
ATOM 5954 C CA . LYS A 1 761 ? -15.128 -18.266 19.470 1.00 92.44 761 LYS A CA 1
ATOM 5955 C C . LYS A 1 761 ? -16.607 -18.566 19.738 1.00 92.44 761 LYS A C 1
ATOM 5957 O O . LYS A 1 761 ? -17.043 -19.679 19.452 1.00 92.44 761 LYS A O 1
ATOM 5962 N N . THR A 1 762 ? -17.359 -17.624 20.306 1.00 92.56 762 THR A N 1
ATOM 5963 C CA . THR A 1 762 ? -18.812 -17.739 20.497 1.00 92.56 762 THR A CA 1
ATOM 5964 C C . THR A 1 762 ? -19.612 -17.330 19.258 1.00 92.56 762 THR A C 1
ATOM 5966 O O . THR A 1 762 ? -20.783 -17.694 19.156 1.00 92.56 762 THR A O 1
ATOM 5969 N N . ASP A 1 763 ? -18.994 -16.642 18.291 1.00 92.06 763 ASP A N 1
ATOM 5970 C CA . ASP A 1 763 ? -19.628 -16.267 17.029 1.00 92.06 763 ASP A CA 1
ATOM 5971 C C . ASP A 1 763 ? -19.561 -17.422 16.015 1.00 92.06 763 ASP A C 1
ATOM 5973 O O . ASP A 1 763 ? -18.548 -17.680 15.356 1.00 92.06 763 ASP A O 1
ATOM 5977 N N . THR A 1 764 ? -20.678 -18.136 15.868 1.00 90.06 764 THR A N 1
ATOM 5978 C CA . THR A 1 764 ? -20.792 -19.269 14.941 1.00 90.06 764 THR A CA 1
ATOM 5979 C C . THR A 1 764 ? -20.673 -18.863 13.469 1.00 90.06 764 THR A C 1
ATOM 5981 O O . THR A 1 764 ? -20.302 -19.704 12.649 1.00 90.06 764 THR A O 1
ATOM 5984 N N . SER A 1 765 ? -20.903 -17.591 13.118 1.00 90.88 765 SER A N 1
ATOM 5985 C CA . SER A 1 765 ? -20.744 -17.081 11.746 1.00 90.88 765 SER A CA 1
ATOM 5986 C C . SER A 1 765 ? -19.274 -16.940 11.319 1.00 90.88 765 SER A C 1
ATOM 5988 O O . SER A 1 765 ? -18.970 -16.814 10.130 1.00 90.88 765 SER A O 1
ATOM 5990 N N . LEU A 1 766 ? -18.354 -16.983 12.288 1.00 92.12 766 LEU A N 1
ATOM 5991 C CA . LEU A 1 766 ? -16.906 -16.939 12.089 1.00 92.12 766 LEU A CA 1
ATOM 5992 C C . LEU A 1 766 ? -16.251 -18.325 12.193 1.00 92.12 766 LEU A C 1
ATOM 5994 O O . LEU A 1 766 ? -15.032 -18.436 12.069 1.00 92.12 766 LEU A O 1
ATOM 5998 N N . ALA A 1 767 ? -17.028 -19.402 12.366 1.00 89.19 767 ALA A N 1
ATOM 5999 C CA . ALA A 1 767 ? -16.496 -20.753 12.567 1.00 89.19 767 ALA A CA 1
ATOM 6000 C C . ALA A 1 767 ? -15.515 -21.198 11.462 1.00 89.19 767 ALA A C 1
ATOM 6002 O O . ALA A 1 767 ? -14.506 -21.843 11.758 1.00 89.19 767 ALA A O 1
ATOM 6003 N N . PHE A 1 768 ? -15.748 -20.806 10.202 1.00 89.31 768 PHE A N 1
ATOM 6004 C CA . PHE A 1 768 ? -14.795 -21.067 9.119 1.00 89.31 768 PHE A CA 1
ATOM 6005 C C . PHE A 1 768 ? -13.477 -20.299 9.307 1.00 89.31 768 PHE A C 1
ATOM 6007 O O . PHE A 1 768 ? -12.416 -20.908 9.232 1.00 89.31 768 PHE A O 1
ATOM 6014 N N . ALA A 1 769 ? -13.512 -19.008 9.644 1.00 90.25 769 ALA A N 1
ATOM 6015 C CA . ALA A 1 769 ? -12.306 -18.214 9.898 1.00 90.25 769 ALA A CA 1
ATOM 6016 C C . ALA A 1 769 ? -11.509 -18.696 11.129 1.00 90.25 769 ALA A C 1
ATOM 6018 O O . ALA A 1 769 ? -10.281 -18.658 11.126 1.00 90.25 769 ALA A O 1
ATOM 6019 N N . ILE A 1 770 ? -12.196 -19.182 12.168 1.00 90.25 770 ILE A N 1
ATOM 6020 C CA . ILE A 1 770 ? -11.583 -19.598 13.441 1.00 90.25 770 ILE A CA 1
ATOM 6021 C C . ILE A 1 770 ? -11.008 -21.024 13.379 1.00 90.25 770 ILE A C 1
ATOM 6023 O O . ILE A 1 770 ? -9.951 -21.287 13.966 1.00 90.25 770 ILE A O 1
ATOM 6027 N N . PHE A 1 771 ? -11.699 -21.946 12.696 1.00 87.56 771 PHE A N 1
ATOM 6028 C CA . PHE A 1 771 ? -11.382 -23.382 12.709 1.00 87.56 771 PHE A CA 1
ATOM 6029 C C . PHE A 1 771 ? -11.116 -23.993 11.327 1.00 87.56 771 PHE A C 1
ATOM 6031 O O . PHE A 1 771 ? -10.392 -24.982 11.249 1.00 87.56 771 PHE A O 1
ATOM 6038 N N . GLY A 1 772 ? -11.709 -23.456 10.256 1.00 84.38 772 GLY A N 1
ATOM 6039 C CA . GLY A 1 772 ? -11.613 -23.997 8.893 1.00 84.38 772 GLY A CA 1
ATOM 6040 C C . GLY A 1 772 ? -10.448 -23.436 8.074 1.00 84.38 772 GLY A C 1
ATOM 6041 O O . GLY A 1 772 ? -9.807 -24.186 7.344 1.00 84.38 772 GLY A O 1
ATOM 6042 N N . ALA A 1 773 ? -10.120 -22.151 8.235 1.00 85.75 773 ALA A N 1
ATOM 6043 C CA . ALA A 1 773 ? -9.103 -21.456 7.445 1.00 85.75 773 ALA A CA 1
ATOM 6044 C C . ALA A 1 773 ? -7.743 -22.174 7.482 1.00 85.75 773 ALA A C 1
ATOM 6046 O O . ALA A 1 773 ? -7.178 -22.473 6.431 1.00 85.75 773 ALA A O 1
ATOM 6047 N N . SER A 1 774 ? -7.276 -22.565 8.672 1.00 81.19 774 SER A N 1
ATOM 6048 C CA . SER A 1 774 ? -6.021 -23.308 8.842 1.00 81.19 774 SER A CA 1
ATOM 6049 C C . SER A 1 774 ? -6.049 -24.721 8.243 1.00 81.19 774 SER A C 1
ATOM 6051 O O . SER A 1 774 ? -5.010 -25.209 7.811 1.00 81.19 774 SER A O 1
ATOM 6053 N N . GLN A 1 775 ? -7.213 -25.377 8.161 1.00 80.06 775 GLN A N 1
ATOM 6054 C CA . GLN A 1 775 ? -7.360 -26.683 7.494 1.00 80.06 775 GLN A CA 1
ATOM 6055 C C . GLN A 1 775 ? -7.268 -26.556 5.965 1.00 80.06 775 GLN A C 1
ATOM 6057 O O . GLN A 1 775 ? -6.845 -27.486 5.276 1.00 80.06 775 GLN A O 1
ATOM 6062 N N . CYS A 1 776 ? -7.643 -25.390 5.438 1.00 75.44 776 CYS A N 1
ATOM 6063 C CA . CYS A 1 776 ? -7.530 -25.023 4.030 1.00 75.44 776 CYS A CA 1
ATOM 6064 C C . CYS A 1 776 ? -6.171 -24.389 3.673 1.00 75.44 776 CYS A C 1
ATOM 6066 O O . CYS A 1 776 ? -6.040 -23.864 2.573 1.00 75.44 776 CYS A O 1
ATOM 6068 N N . ASP A 1 777 ? -5.179 -24.419 4.574 1.00 77.62 777 ASP A N 1
ATOM 6069 C CA . ASP A 1 777 ? -3.888 -23.723 4.438 1.00 77.62 777 ASP A CA 1
ATOM 6070 C C . ASP A 1 777 ? -4.021 -22.187 4.229 1.00 77.62 777 ASP A C 1
ATOM 6072 O O . ASP A 1 777 ? -3.096 -21.536 3.746 1.00 77.62 777 ASP A O 1
ATOM 6076 N N . SER A 1 778 ? -5.156 -21.587 4.617 1.00 85.81 778 SER A N 1
ATOM 6077 C CA . SER A 1 778 ? -5.436 -20.148 4.504 1.00 85.81 778 SER A CA 1
ATOM 6078 C C . SER A 1 778 ? -5.022 -19.404 5.776 1.00 85.81 778 SER A C 1
ATOM 6080 O O . SER A 1 778 ? -5.532 -19.669 6.866 1.00 85.81 778 SER A O 1
ATOM 6082 N N . PHE A 1 779 ? -4.104 -18.449 5.630 1.00 87.25 779 PHE A N 1
ATOM 6083 C CA . PHE A 1 779 ? -3.467 -17.711 6.727 1.00 87.25 779 PHE A CA 1
ATOM 6084 C C . PHE A 1 779 ? -3.756 -16.197 6.669 1.00 87.25 779 PHE A C 1
ATOM 6086 O O . PHE A 1 779 ? -4.046 -15.670 5.592 1.00 87.25 779 PHE A O 1
ATOM 6093 N N . PRO A 1 780 ? -3.632 -15.478 7.802 1.00 92.75 780 PRO A N 1
ATOM 6094 C CA . PRO A 1 780 ? -3.620 -14.014 7.865 1.00 92.75 780 PRO A CA 1
ATOM 6095 C C . PRO A 1 780 ? -2.616 -13.358 6.904 1.00 92.75 780 PRO A C 1
ATOM 6097 O O . PRO A 1 780 ? -1.416 -13.640 6.960 1.00 92.75 780 PRO A O 1
ATOM 6100 N N . VAL A 1 781 ? -3.085 -12.421 6.077 1.00 91.88 781 VAL A N 1
ATOM 6101 C CA . VAL A 1 781 ? -2.257 -11.604 5.167 1.00 91.88 781 VAL A CA 1
ATOM 6102 C C . VAL A 1 781 ? -2.253 -10.133 5.585 1.00 91.88 781 VAL A C 1
ATOM 6104 O O . VAL A 1 781 ? -1.190 -9.518 5.616 1.00 91.88 781 VAL A O 1
ATOM 6107 N N . ALA A 1 782 ? -3.416 -9.567 5.922 1.00 94.75 782 ALA A N 1
ATOM 6108 C CA . ALA A 1 782 ? -3.541 -8.180 6.371 1.00 94.75 782 ALA A CA 1
ATOM 6109 C C . ALA A 1 782 ? -4.676 -7.997 7.392 1.00 94.75 782 ALA A C 1
ATOM 6111 O O . ALA A 1 782 ? -5.648 -8.748 7.403 1.00 94.75 782 ALA A O 1
ATOM 6112 N N . VAL A 1 783 ? -4.566 -6.954 8.212 1.00 96.38 783 VAL A N 1
ATOM 6113 C CA . VAL A 1 783 ? -5.657 -6.387 9.014 1.00 96.38 783 VAL A CA 1
ATOM 6114 C C . VAL A 1 783 ? -5.698 -4.890 8.726 1.00 96.38 783 VAL A C 1
ATOM 6116 O O . VAL A 1 783 ? -4.660 -4.231 8.760 1.00 96.38 783 VAL A O 1
ATOM 6119 N N . LEU A 1 784 ? -6.878 -4.368 8.397 1.00 94.88 784 LEU A N 1
ATOM 6120 C CA . LEU A 1 784 ? -7.082 -2.983 7.969 1.00 94.88 784 LEU A CA 1
ATOM 6121 C C . LEU A 1 784 ? -8.225 -2.372 8.782 1.00 94.88 784 LEU A C 1
ATOM 6123 O O . LEU A 1 784 ? -9.295 -2.970 8.842 1.00 94.88 784 LEU A O 1
ATOM 6127 N N . LYS A 1 785 ? -8.029 -1.194 9.388 1.00 93.00 785 LYS A N 1
ATOM 6128 C CA . LYS A 1 785 ? -9.143 -0.416 9.960 1.00 93.00 785 LYS A CA 1
ATOM 6129 C C . LYS A 1 785 ? -9.949 0.180 8.802 1.00 93.00 785 LYS A C 1
ATOM 6131 O O . LYS A 1 785 ? -9.370 0.890 7.982 1.00 93.00 785 LYS A O 1
ATOM 6136 N N . VAL A 1 786 ? -11.243 -0.134 8.725 1.00 90.62 786 VAL A N 1
ATOM 6137 C CA . VAL A 1 786 ? -12.145 0.347 7.658 1.00 90.62 786 VAL A CA 1
ATOM 6138 C C . VAL A 1 786 ? -13.105 1.440 8.129 1.00 90.62 786 VAL A C 1
ATOM 6140 O O . VAL A 1 786 ? -13.482 2.297 7.332 1.00 90.62 786 VAL A O 1
ATOM 6143 N N . SER A 1 787 ? -13.420 1.468 9.427 1.00 86.69 787 SER A N 1
ATOM 6144 C CA . SER A 1 787 ? -14.145 2.566 10.082 1.00 86.69 787 SER A CA 1
ATOM 6145 C C . SER A 1 787 ? -13.349 3.887 10.057 1.00 86.69 787 SER A C 1
ATOM 6147 O O . SER A 1 787 ? -12.131 3.828 10.282 1.00 86.69 787 SER A O 1
ATOM 6149 N N . PRO A 1 788 ? -14.005 5.059 9.931 1.00 79.25 788 PRO A N 1
ATOM 6150 C CA . PRO A 1 788 ? -13.365 6.375 10.043 1.00 79.25 788 PRO A CA 1
ATOM 6151 C C . PRO A 1 788 ? -12.553 6.563 11.335 1.00 79.25 788 PRO A C 1
ATOM 6153 O O . PRO A 1 788 ? -12.830 5.927 12.357 1.00 79.25 788 PRO A O 1
ATOM 6156 N N . GLU A 1 789 ? -11.563 7.463 11.317 1.00 72.44 789 GLU A N 1
ATOM 6157 C CA . GLU A 1 789 ? -10.670 7.690 12.468 1.00 72.44 789 GLU A CA 1
ATOM 6158 C C . GLU A 1 789 ? -11.428 8.134 13.732 1.00 72.44 789 GLU A C 1
ATOM 6160 O O . GLU A 1 789 ? -11.156 7.597 14.806 1.00 72.44 789 GLU A O 1
ATOM 6165 N N . ASP A 1 790 ? -12.432 9.007 13.584 1.00 68.69 790 ASP A N 1
ATOM 6166 C CA . ASP A 1 790 ? -13.247 9.570 14.674 1.00 68.69 790 ASP A CA 1
ATOM 6167 C C . ASP A 1 790 ? -14.412 8.664 15.145 1.00 68.69 790 ASP A C 1
ATOM 6169 O O . ASP A 1 790 ? -15.239 9.077 15.962 1.00 68.69 790 ASP A O 1
ATOM 6173 N N . CYS A 1 791 ? -14.538 7.434 14.629 1.00 73.56 791 CYS A N 1
ATOM 6174 C CA . CYS A 1 791 ? -15.651 6.547 14.982 1.00 73.56 791 CYS A CA 1
ATOM 6175 C C . CYS A 1 791 ? -15.413 5.798 16.310 1.00 73.56 791 CYS A C 1
ATOM 6177 O O . CYS A 1 791 ? -14.373 5.167 16.503 1.00 73.56 791 CYS A O 1
ATOM 6179 N N . SER A 1 792 ? -16.407 5.794 17.210 1.00 70.88 792 SER A N 1
ATOM 6180 C CA . SER A 1 792 ? -16.362 5.042 18.481 1.00 70.88 792 SER A CA 1
ATOM 6181 C C . SER A 1 792 ? -16.503 3.522 18.310 1.00 70.88 792 SER A C 1
ATOM 6183 O O . SER A 1 792 ? -16.107 2.745 19.190 1.00 70.88 792 SER A O 1
ATOM 6185 N N . GLU A 1 793 ? -17.076 3.095 17.186 1.00 82.44 793 GLU A N 1
ATOM 6186 C CA . GLU A 1 793 ? -17.212 1.699 16.781 1.00 82.44 793 GLU A CA 1
ATOM 6187 C C . GLU A 1 793 ? -16.173 1.389 15.702 1.00 82.44 793 GLU A C 1
ATOM 6189 O O . GLU A 1 793 ? -16.402 1.580 14.511 1.00 82.44 793 GLU A O 1
ATOM 6194 N N . GLU A 1 794 ? -14.988 0.954 16.140 1.00 88.75 794 GLU A N 1
ATOM 6195 C CA . GLU A 1 794 ? -13.933 0.542 15.216 1.00 88.75 794 GLU A CA 1
ATOM 6196 C C . GLU A 1 794 ? -14.312 -0.769 14.511 1.00 88.75 794 GLU A C 1
ATOM 6198 O O . GLU A 1 794 ? -14.646 -1.764 15.164 1.00 88.75 794 GLU A O 1
ATOM 6203 N N . GLU A 1 795 ? -14.204 -0.764 13.184 1.00 92.00 795 GLU A N 1
ATOM 6204 C CA . GLU A 1 795 ? -14.419 -1.916 12.309 1.00 92.00 795 GLU A CA 1
ATOM 6205 C C . GLU A 1 795 ? -13.127 -2.235 11.550 1.00 92.00 795 GLU A C 1
ATOM 6207 O O . GLU A 1 795 ? -12.419 -1.338 11.070 1.00 92.00 795 GLU A O 1
ATOM 6212 N N . TYR A 1 796 ? -12.831 -3.528 11.427 1.00 94.19 796 TYR A N 1
ATOM 6213 C CA . TYR A 1 796 ? -11.633 -4.055 10.794 1.00 94.19 796 TYR A CA 1
ATOM 6214 C C . TYR A 1 796 ? -11.978 -5.069 9.706 1.00 94.19 796 TYR A C 1
ATOM 6216 O O . TYR A 1 796 ? -12.762 -5.990 9.920 1.00 94.19 796 TYR A O 1
ATOM 6224 N N . LEU A 1 797 ? -11.307 -4.957 8.561 1.00 95.31 797 LEU A N 1
ATOM 6225 C CA . LEU A 1 797 ? -11.271 -6.005 7.550 1.00 95.31 797 LEU A CA 1
ATOM 6226 C C . LEU A 1 797 ? -10.061 -6.913 7.806 1.00 95.31 797 LEU A C 1
ATOM 6228 O O . LEU A 1 797 ? -8.906 -6.500 7.663 1.00 95.31 797 LEU A O 1
ATOM 6232 N N . LEU A 1 798 ? -10.334 -8.164 8.169 1.00 95.81 798 LEU A N 1
ATOM 6233 C CA . LEU A 1 798 ? -9.341 -9.226 8.295 1.00 95.81 798 LEU A CA 1
ATOM 6234 C C . LEU A 1 798 ? -9.188 -9.938 6.955 1.00 95.81 798 LEU A C 1
ATOM 6236 O O . LEU A 1 798 ? -10.100 -10.629 6.508 1.00 95.81 798 LEU A O 1
ATOM 6240 N N . CYS A 1 799 ? -8.033 -9.781 6.317 1.00 94.88 799 CYS A N 1
ATOM 6241 C CA . CYS A 1 799 ? -7.722 -10.403 5.037 1.00 94.88 799 CYS A CA 1
ATOM 6242 C C . CYS A 1 799 ? -6.929 -11.695 5.261 1.00 94.88 799 CYS A C 1
ATOM 6244 O O . CYS A 1 799 ? -5.758 -11.651 5.650 1.00 94.88 799 CYS A O 1
ATOM 6246 N N . PHE A 1 800 ? -7.550 -12.839 4.986 1.00 92.25 800 PHE A N 1
ATOM 6247 C CA . PHE A 1 800 ? -6.875 -14.125 4.828 1.00 92.25 800 PHE A CA 1
ATOM 6248 C C . PHE A 1 800 ? -6.441 -14.322 3.365 1.00 92.25 800 PHE A C 1
ATOM 6250 O O . PHE A 1 800 ? -6.861 -13.586 2.470 1.00 92.25 800 PHE A O 1
ATOM 6257 N N . HIS A 1 801 ? -5.617 -15.339 3.108 1.00 84.69 801 HIS A N 1
ATOM 6258 C CA . HIS A 1 801 ? -5.172 -15.706 1.758 1.00 84.69 801 HIS A CA 1
ATOM 6259 C C . HIS A 1 801 ? -6.336 -15.955 0.778 1.00 84.69 801 HIS A C 1
ATOM 6261 O O . HIS A 1 801 ? -6.292 -15.477 -0.352 1.00 84.69 801 HIS A O 1
ATOM 6267 N N . GLU A 1 802 ? -7.380 -16.662 1.224 1.00 83.38 802 GLU A N 1
ATOM 6268 C CA . GLU A 1 802 ? -8.522 -17.084 0.388 1.00 83.38 802 GLU A CA 1
ATOM 6269 C C . GLU A 1 802 ? -9.729 -16.117 0.424 1.00 83.38 802 GLU A C 1
ATOM 6271 O O . GLU A 1 802 ? -10.514 -16.076 -0.522 1.00 83.38 802 GLU A O 1
ATOM 6276 N N . PHE A 1 803 ? -9.922 -15.362 1.513 1.00 89.38 803 PHE A N 1
ATOM 6277 C CA . PHE A 1 803 ? -11.112 -14.522 1.741 1.00 89.38 803 PHE A CA 1
ATOM 6278 C C . PHE A 1 803 ? -10.842 -13.389 2.747 1.00 89.38 803 PHE A C 1
ATOM 6280 O O . PHE A 1 803 ? -9.842 -13.405 3.464 1.00 89.38 803 PHE A O 1
ATOM 6287 N N . GLY A 1 804 ? -11.747 -12.416 2.834 1.00 92.31 804 GLY A N 1
ATOM 6288 C CA . GLY A 1 804 ? -11.746 -11.336 3.818 1.00 92.31 804 GLY A CA 1
ATOM 6289 C C . GLY A 1 804 ? -13.032 -11.304 4.642 1.00 92.31 804 GLY A C 1
ATOM 6290 O O . GLY A 1 804 ? -14.100 -11.639 4.133 1.00 92.31 804 GLY A O 1
ATOM 6291 N N . VAL A 1 805 ? -12.942 -10.892 5.908 1.00 93.81 805 VAL A N 1
ATOM 6292 C CA . VAL A 1 805 ? -14.090 -10.800 6.829 1.00 93.81 805 VAL A CA 1
ATOM 6293 C C . VAL A 1 805 ? -14.077 -9.477 7.581 1.00 93.81 805 VAL A C 1
ATOM 6295 O O . VAL A 1 805 ? -13.039 -9.080 8.112 1.00 93.81 805 VAL A O 1
ATOM 6298 N N . PHE A 1 806 ? -15.235 -8.826 7.662 1.00 93.81 806 PHE A N 1
ATOM 6299 C CA . PHE A 1 806 ? -15.441 -7.635 8.482 1.00 93.81 806 PHE A CA 1
ATOM 6300 C C . PHE A 1 806 ? -15.791 -8.017 9.921 1.00 93.81 806 PHE A C 1
ATOM 6302 O O . PHE A 1 806 ? -16.698 -8.824 10.158 1.00 93.81 806 PHE A O 1
ATOM 6309 N N . VAL A 1 807 ? -15.060 -7.441 10.873 1.00 94.00 807 VAL A N 1
ATOM 6310 C CA . VAL A 1 807 ? -15.265 -7.650 12.307 1.00 94.00 807 VAL A CA 1
ATOM 6311 C C . VAL A 1 807 ? -15.198 -6.346 13.094 1.00 94.00 807 VAL A C 1
ATOM 6313 O O . VAL A 1 807 ? -14.485 -5.411 12.730 1.00 94.00 807 VAL A O 1
ATOM 6316 N N . ASP A 1 808 ? -15.903 -6.310 14.217 1.00 92.12 808 ASP A N 1
ATOM 6317 C CA . ASP A 1 808 ? -15.855 -5.205 15.168 1.00 92.12 808 ASP A CA 1
ATOM 6318 C C . ASP A 1 808 ? -14.590 -5.231 16.055 1.00 92.12 808 ASP A C 1
ATOM 6320 O O . ASP A 1 808 ? -13.777 -6.162 16.041 1.00 92.12 808 ASP A O 1
ATOM 6324 N N . LYS A 1 809 ? -14.446 -4.210 16.906 1.00 90.62 809 LYS A N 1
ATOM 6325 C CA . LYS A 1 809 ? -13.397 -4.098 17.939 1.00 90.62 809 LYS A CA 1
ATOM 6326 C C . LYS A 1 809 ? -13.361 -5.222 18.990 1.00 90.62 809 LYS A C 1
ATOM 6328 O O . LYS A 1 809 ? -12.456 -5.231 19.826 1.00 90.62 809 LYS A O 1
ATOM 6333 N N . SER A 1 810 ? -14.338 -6.129 19.001 1.00 91.25 810 SER A N 1
ATOM 6334 C CA . SER A 1 810 ? -14.387 -7.325 19.853 1.00 91.25 810 SER A CA 1
ATOM 6335 C C . SER A 1 810 ? -14.085 -8.628 19.101 1.00 91.25 810 SER A C 1
ATOM 6337 O O . SER A 1 810 ? -14.036 -9.683 19.730 1.00 91.25 810 SER A O 1
ATOM 6339 N N . GLY A 1 811 ? -13.843 -8.558 17.786 1.00 92.69 811 GLY A N 1
ATOM 6340 C CA . GLY A 1 811 ? -13.571 -9.718 16.940 1.00 92.69 811 GLY A CA 1
ATOM 6341 C C . GLY A 1 811 ? -14.818 -10.527 16.577 1.00 92.69 811 GLY A C 1
ATOM 6342 O O . GLY A 1 811 ? -14.693 -11.708 16.248 1.00 92.69 811 GLY A O 1
ATOM 6343 N N . ARG A 1 812 ? -16.005 -9.911 16.651 1.00 93.44 812 ARG A N 1
ATOM 6344 C CA . ARG A 1 812 ? -17.286 -10.466 16.183 1.00 93.44 812 ARG A CA 1
ATOM 6345 C C . ARG A 1 812 ? -17.600 -9.972 14.783 1.00 93.44 812 ARG A C 1
ATOM 6347 O O . ARG A 1 812 ? -17.173 -8.881 14.414 1.00 93.44 812 ARG A O 1
ATOM 6354 N N . ARG A 1 813 ? -18.361 -10.742 14.006 1.00 92.56 813 ARG A N 1
ATOM 6355 C CA . ARG A 1 813 ? -18.750 -10.362 12.644 1.00 92.56 813 ARG A CA 1
ATOM 6356 C C . ARG A 1 813 ? -19.588 -9.079 12.646 1.00 92.56 813 ARG A C 1
ATOM 6358 O O . ARG A 1 813 ? -20.628 -9.026 13.298 1.00 92.56 813 ARG A O 1
ATOM 6365 N N . SER A 1 814 ? -19.172 -8.085 11.862 1.00 88.88 814 SER A N 1
ATOM 6366 C CA . SER A 1 814 ? -19.919 -6.833 11.661 1.00 88.88 814 SER A CA 1
ATOM 6367 C C . SER A 1 814 ? -20.750 -6.829 10.370 1.00 88.88 814 SER A C 1
ATOM 6369 O O . SER A 1 814 ? -21.836 -6.253 10.353 1.00 88.88 814 SER A O 1
ATOM 6371 N N . ASN A 1 815 ? -20.304 -7.532 9.318 1.00 79.88 815 ASN A N 1
ATOM 6372 C CA . ASN A 1 815 ? -21.047 -7.703 8.061 1.00 79.88 815 ASN A CA 1
ATOM 6373 C C . ASN A 1 815 ? -21.288 -9.187 7.715 1.00 79.88 815 ASN A C 1
ATOM 6375 O O . ASN A 1 815 ? -20.419 -10.042 7.893 1.00 79.88 815 ASN A O 1
ATOM 6379 N N . ALA A 1 816 ? -22.476 -9.485 7.184 1.00 68.94 816 ALA A N 1
ATOM 6380 C CA . ALA A 1 816 ? -22.947 -10.825 6.849 1.00 68.94 816 ALA A CA 1
ATOM 6381 C C . ALA A 1 816 ? -22.189 -11.499 5.688 1.00 68.94 816 ALA A C 1
ATOM 6383 O O . ALA A 1 816 ? -22.102 -12.725 5.671 1.00 68.94 816 ALA A O 1
ATOM 6384 N N . GLU A 1 817 ? -21.648 -10.733 4.734 1.00 79.62 817 GLU A N 1
ATOM 6385 C CA . GLU A 1 817 ? -20.950 -11.284 3.563 1.00 79.62 817 G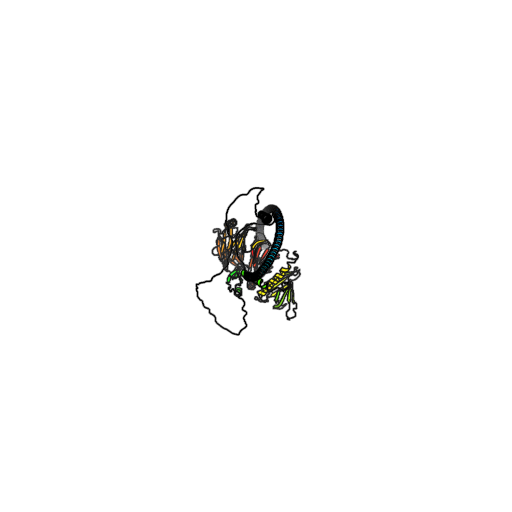LU A CA 1
ATOM 6386 C C . GLU A 1 817 ? -19.422 -11.291 3.718 1.00 79.62 817 GLU A C 1
ATOM 6388 O O . GLU A 1 817 ? -18.815 -10.322 4.178 1.00 79.62 817 GLU A O 1
ATOM 6393 N N . ASP A 1 818 ? -18.796 -12.388 3.281 1.00 85.06 818 ASP A N 1
ATOM 6394 C CA . ASP A 1 818 ? -17.340 -12.516 3.185 1.00 85.06 818 ASP A CA 1
ATOM 6395 C C . ASP A 1 818 ? -16.835 -11.969 1.840 1.00 85.06 818 ASP A C 1
ATOM 6397 O O . ASP A 1 818 ? -17.344 -12.310 0.767 1.00 85.06 818 ASP A O 1
ATOM 6401 N N . LEU A 1 819 ? -15.765 -11.176 1.883 1.00 86.38 819 LEU A N 1
ATOM 6402 C CA . LEU A 1 819 ? -15.061 -10.707 0.694 1.00 86.38 819 LEU A CA 1
ATOM 6403 C C . LEU A 1 819 ? -14.309 -11.870 0.039 1.00 86.38 819 LEU A C 1
ATOM 6405 O O . LEU A 1 819 ? -13.357 -12.404 0.600 1.00 86.38 819 LEU A O 1
ATOM 6409 N N . LYS A 1 820 ? -14.697 -12.243 -1.181 1.00 83.31 820 LYS A N 1
ATOM 6410 C CA . LYS A 1 820 ? -13.935 -13.192 -2.006 1.00 83.31 820 LYS A CA 1
ATOM 6411 C C . LYS A 1 820 ? -13.017 -12.446 -2.968 1.00 83.31 820 LYS A C 1
ATOM 6413 O O . LYS A 1 820 ? -13.473 -11.549 -3.692 1.00 83.31 820 LYS A O 1
ATOM 6418 N N . TRP A 1 821 ? -11.743 -12.826 -2.973 1.00 81.81 821 TRP A N 1
ATOM 6419 C CA . TRP A 1 821 ? -10.729 -12.303 -3.888 1.00 81.81 821 TRP A CA 1
ATOM 6420 C C . TRP A 1 821 ? -10.927 -12.896 -5.282 1.00 81.81 821 TRP A C 1
ATOM 6422 O O . TRP A 1 821 ? -11.221 -14.083 -5.407 1.00 81.81 821 TRP A O 1
ATOM 6432 N N . THR A 1 822 ? -10.763 -12.094 -6.337 1.00 68.00 822 THR A N 1
ATOM 6433 C CA . THR A 1 822 ? -10.858 -12.622 -7.711 1.00 68.00 822 THR A CA 1
ATOM 6434 C C . THR A 1 822 ? -9.582 -13.326 -8.159 1.00 68.00 822 THR A C 1
ATOM 6436 O O . THR A 1 822 ? -9.622 -14.193 -9.024 1.00 68.00 822 THR A O 1
ATOM 6439 N N . ARG A 1 823 ? -8.441 -12.948 -7.577 1.00 72.56 823 ARG A N 1
ATOM 6440 C CA . ARG A 1 823 ? -7.095 -13.447 -7.877 1.00 72.56 823 ARG A CA 1
ATOM 6441 C C . ARG A 1 823 ? -6.304 -13.531 -6.568 1.00 72.56 823 ARG A C 1
ATOM 6443 O O . ARG A 1 823 ? -6.645 -12.857 -5.598 1.00 72.56 823 ARG A O 1
ATOM 6450 N N . LEU A 1 824 ? -5.214 -14.304 -6.539 1.00 74.44 824 LEU A N 1
ATOM 6451 C CA . LEU A 1 824 ? -4.374 -14.431 -5.337 1.00 74.44 824 LEU A CA 1
ATOM 6452 C C . LEU A 1 824 ? -3.801 -13.061 -4.904 1.00 74.44 824 LEU A C 1
ATOM 6454 O O . LEU A 1 824 ? -3.125 -12.411 -5.713 1.00 74.44 824 LEU A O 1
ATOM 6458 N N . PRO A 1 825 ? -4.051 -12.595 -3.666 1.00 85.38 825 PRO A N 1
ATOM 6459 C CA . PRO A 1 825 ? -3.614 -11.280 -3.204 1.00 85.38 825 PRO A CA 1
ATOM 6460 C C . PRO A 1 825 ? -2.155 -11.290 -2.714 1.00 85.38 825 PRO A C 1
ATOM 6462 O O . PRO A 1 825 ? -1.745 -12.142 -1.926 1.00 85.38 825 PRO A O 1
ATOM 6465 N N . LEU A 1 826 ? -1.367 -10.301 -3.142 1.00 84.31 826 LEU A N 1
ATOM 6466 C CA . LEU A 1 826 ? 0.010 -10.072 -2.681 1.00 84.31 826 LEU A CA 1
ATOM 6467 C C . LEU A 1 826 ? 0.069 -9.126 -1.482 1.00 84.31 826 LEU A C 1
ATOM 6469 O O . LEU A 1 826 ? 0.817 -9.366 -0.534 1.00 84.31 826 LEU A O 1
ATOM 6473 N N . SER A 1 827 ? -0.705 -8.044 -1.550 1.00 89.25 827 SER A N 1
ATOM 6474 C CA . SER A 1 827 ? -0.797 -6.998 -0.534 1.00 89.25 827 SER A CA 1
ATOM 6475 C C . SER A 1 827 ? -2.135 -6.279 -0.633 1.00 89.25 827 SER A C 1
ATOM 6477 O O . SER A 1 827 ? -2.717 -6.189 -1.716 1.00 89.25 827 SER A O 1
ATOM 6479 N N . PHE A 1 828 ? -2.574 -5.718 0.489 1.00 93.38 828 PHE A N 1
ATOM 6480 C CA . PHE A 1 828 ? -3.786 -4.916 0.592 1.00 93.38 828 PHE A CA 1
ATOM 6481 C C . PHE A 1 828 ? -3.447 -3.513 1.102 1.00 93.38 828 PHE A C 1
ATOM 6483 O O . PHE A 1 828 ? -2.579 -3.365 1.963 1.00 93.38 828 PHE A O 1
ATOM 6490 N N . ALA A 1 829 ? -4.160 -2.501 0.617 1.00 93.94 829 ALA A N 1
ATOM 6491 C CA . ALA A 1 829 ? -4.143 -1.152 1.170 1.00 93.94 829 ALA A CA 1
ATOM 6492 C C . ALA A 1 829 ? -5.566 -0.585 1.172 1.00 93.94 829 ALA A C 1
ATOM 6494 O O . ALA A 1 829 ? -6.278 -0.724 0.184 1.00 93.94 829 ALA A O 1
ATOM 6495 N N . TYR A 1 830 ? -5.981 0.066 2.258 1.00 93.25 830 TYR A N 1
ATOM 6496 C CA . TYR A 1 830 ? -7.281 0.735 2.342 1.00 93.25 830 TYR A CA 1
ATOM 6497 C C . TYR A 1 830 ? -7.094 2.250 2.443 1.00 93.25 830 TYR A C 1
ATOM 6499 O O . TYR A 1 830 ? -6.276 2.739 3.227 1.00 93.25 830 TYR A O 1
ATOM 6507 N N . ARG A 1 831 ? -7.843 2.993 1.628 1.00 91.62 831 ARG A N 1
ATOM 6508 C CA . ARG A 1 831 ? -7.946 4.455 1.651 1.00 91.62 831 ARG A CA 1
ATOM 6509 C C . ARG A 1 831 ? -9.405 4.790 1.392 1.00 91.62 831 ARG A C 1
ATOM 6511 O O . ARG A 1 831 ? -9.828 4.727 0.244 1.00 91.62 831 ARG A O 1
ATOM 6518 N N . GLU A 1 832 ? -10.143 5.110 2.452 1.00 87.56 832 GLU A N 1
ATOM 6519 C CA . GLU A 1 832 ? -11.597 5.320 2.421 1.00 87.56 832 GLU A CA 1
ATOM 6520 C C . GLU A 1 832 ? -12.062 6.103 1.170 1.00 87.56 832 GLU A C 1
ATOM 6522 O O . GLU A 1 832 ? -11.492 7.165 0.882 1.00 87.56 832 GLU A O 1
ATOM 6527 N N . PRO A 1 833 ? -13.067 5.599 0.421 1.00 88.62 833 PRO A N 1
ATOM 6528 C CA . PRO A 1 833 ? -13.818 4.344 0.623 1.00 88.62 833 PRO A CA 1
ATOM 6529 C C . PRO A 1 833 ? -13.182 3.084 -0.012 1.00 88.62 833 PRO A C 1
ATOM 6531 O O . PRO A 1 833 ? -13.802 2.026 -0.019 1.00 88.62 833 PRO A O 1
ATOM 6534 N N . TYR A 1 834 ? -11.979 3.148 -0.582 1.00 91.81 834 TYR A N 1
ATOM 6535 C CA . TYR A 1 834 ? -11.465 2.112 -1.489 1.00 91.81 834 TYR A CA 1
ATOM 6536 C C . TYR A 1 834 ? -10.466 1.135 -0.860 1.00 91.81 834 TYR A C 1
ATOM 6538 O O . TYR A 1 834 ? -9.485 1.521 -0.217 1.00 91.81 834 TYR A O 1
ATOM 6546 N N . LEU A 1 835 ? -10.674 -0.154 -1.133 1.00 93.25 835 LEU A N 1
ATOM 6547 C CA . LEU A 1 835 ? -9.731 -1.240 -0.893 1.00 93.25 835 LEU A CA 1
ATOM 6548 C C . LEU A 1 835 ? -8.970 -1.563 -2.184 1.00 93.25 835 LEU A C 1
ATOM 6550 O O . LEU A 1 835 ? -9.557 -1.965 -3.185 1.00 93.25 835 LEU A O 1
ATOM 6554 N N . PHE A 1 836 ? -7.649 -1.446 -2.135 1.00 93.50 836 PHE A N 1
ATOM 6555 C CA . PHE A 1 836 ? -6.731 -1.801 -3.209 1.00 93.50 836 PHE A CA 1
ATOM 6556 C C . PHE A 1 836 ? -6.116 -3.173 -2.919 1.00 93.50 836 PHE A C 1
ATOM 6558 O O . PHE A 1 836 ? -5.441 -3.353 -1.900 1.00 93.50 836 PHE A O 1
ATOM 6565 N N . VAL A 1 837 ? -6.313 -4.132 -3.822 1.00 91.94 837 VAL A N 1
ATOM 6566 C CA . VAL A 1 837 ? -5.760 -5.490 -3.751 1.00 91.94 837 VAL A CA 1
ATOM 6567 C C . VAL A 1 837 ? -4.745 -5.666 -4.876 1.00 91.94 837 VAL A C 1
ATOM 6569 O O . VAL A 1 837 ? -5.057 -5.557 -6.059 1.00 91.94 837 VAL A O 1
ATOM 6572 N N . THR A 1 838 ? -3.488 -5.894 -4.508 1.00 89.31 838 THR A N 1
ATOM 6573 C CA . THR A 1 838 ? -2.384 -6.029 -5.468 1.00 89.31 838 THR A CA 1
ATOM 6574 C C . THR A 1 838 ? -2.204 -7.490 -5.872 1.00 89.31 838 THR A C 1
ATOM 6576 O O . THR A 1 838 ? -2.079 -8.350 -5.001 1.00 89.31 838 THR A O 1
ATOM 6579 N N . HIS A 1 839 ? -2.128 -7.772 -7.171 1.00 83.69 839 HIS A N 1
ATOM 6580 C CA . HIS A 1 839 ? -1.847 -9.094 -7.743 1.00 83.69 839 HIS A CA 1
ATOM 6581 C C . HIS A 1 839 ? -0.545 -9.063 -8.563 1.00 83.69 839 HIS A C 1
ATOM 6583 O O . HIS A 1 839 ? 0.087 -8.022 -8.697 1.00 83.69 839 HIS A O 1
ATOM 6589 N N . PHE A 1 840 ? -0.114 -10.195 -9.134 1.00 74.81 840 PHE A N 1
ATOM 6590 C CA . PHE A 1 840 ? 1.156 -10.250 -9.882 1.00 74.81 840 PHE A CA 1
ATOM 6591 C C . PHE A 1 840 ? 1.210 -9.373 -11.138 1.00 74.81 840 PHE A C 1
ATOM 6593 O O . PHE A 1 840 ? 2.247 -8.776 -11.400 1.00 74.81 840 PHE A O 1
ATOM 6600 N N . ASN A 1 841 ? 0.119 -9.311 -11.904 1.00 74.12 841 ASN A N 1
ATOM 6601 C CA . ASN A 1 841 ? 0.048 -8.590 -13.183 1.00 74.12 841 ASN A CA 1
ATOM 6602 C C . ASN A 1 841 ? -1.140 -7.603 -13.228 1.00 74.12 841 ASN A C 1
ATOM 6604 O O . ASN A 1 841 ? -1.566 -7.166 -14.295 1.00 74.12 841 ASN A O 1
ATOM 6608 N N . SER A 1 842 ? -1.743 -7.299 -12.078 1.00 78.00 842 SER A N 1
ATOM 6609 C CA . SER A 1 842 ? -2.934 -6.451 -12.000 1.00 78.00 842 SER A CA 1
ATOM 6610 C C . SER A 1 842 ? -3.157 -5.889 -10.601 1.00 78.00 842 SER A C 1
ATOM 6612 O O . SER A 1 842 ? -2.600 -6.363 -9.610 1.00 78.00 842 SER A O 1
ATOM 6614 N N . LEU A 1 843 ? -4.001 -4.869 -10.542 1.00 84.81 843 LEU A N 1
ATOM 6615 C CA . LEU A 1 843 ? -4.561 -4.284 -9.336 1.00 84.81 843 LEU A CA 1
ATOM 6616 C C . LEU A 1 843 ? -6.088 -4.410 -9.409 1.00 84.81 843 LEU A C 1
ATOM 6618 O O . LEU A 1 843 ? -6.678 -4.050 -10.428 1.00 84.81 843 LEU A O 1
ATOM 6622 N N . GLU A 1 844 ? -6.712 -4.910 -8.346 1.00 85.81 844 GLU A N 1
ATOM 6623 C CA . GLU A 1 844 ? -8.161 -4.846 -8.120 1.00 85.81 844 GLU A CA 1
ATOM 6624 C C . GLU A 1 844 ? -8.443 -3.683 -7.155 1.00 85.81 844 GLU A C 1
ATOM 6626 O O . GLU A 1 844 ? -7.763 -3.526 -6.139 1.00 85.81 844 GLU A O 1
ATOM 6631 N N . VAL A 1 845 ? -9.428 -2.846 -7.475 1.00 89.50 845 VAL A N 1
ATOM 6632 C CA . VAL A 1 845 ? -9.919 -1.758 -6.620 1.00 89.50 845 VAL A CA 1
ATOM 6633 C C . VAL A 1 845 ? -11.380 -2.040 -6.307 1.00 89.50 845 VAL A C 1
ATOM 6635 O O . VAL A 1 845 ? -12.182 -2.225 -7.221 1.00 89.50 845 VAL A O 1
ATOM 6638 N N . ILE A 1 846 ? -11.715 -2.100 -5.022 1.00 87.88 846 ILE A N 1
ATOM 6639 C CA . ILE A 1 846 ? -13.050 -2.423 -4.519 1.00 87.88 846 ILE A CA 1
ATOM 6640 C C . ILE A 1 846 ? -13.540 -1.241 -3.684 1.00 87.88 846 ILE A C 1
ATOM 6642 O O . ILE A 1 846 ? -12.917 -0.881 -2.686 1.00 87.88 846 ILE A O 1
ATOM 6646 N N . GLU A 1 847 ? -14.662 -0.641 -4.067 1.00 87.25 847 GLU A N 1
ATOM 6647 C CA . GLU A 1 847 ? -15.368 0.324 -3.216 1.00 87.25 847 GLU A CA 1
ATOM 6648 C C . GLU A 1 847 ? -15.928 -0.410 -1.983 1.00 87.25 847 GLU A C 1
ATOM 6650 O O . GLU A 1 847 ? -16.682 -1.369 -2.126 1.00 87.25 847 GLU A O 1
ATOM 6655 N N . ILE A 1 848 ? -15.589 0.019 -0.769 1.00 87.00 848 ILE A N 1
ATOM 6656 C CA . ILE A 1 848 ? -16.174 -0.494 0.475 1.00 87.00 848 ILE A CA 1
ATOM 6657 C C . ILE A 1 848 ? -17.222 0.510 0.948 1.00 87.00 848 ILE A C 1
ATOM 6659 O O . ILE A 1 848 ? -16.911 1.652 1.285 1.00 87.00 848 ILE A O 1
ATOM 6663 N N . LYS A 1 849 ? -18.491 0.096 0.954 1.00 80.00 849 LYS A N 1
ATOM 6664 C CA . LYS A 1 849 ? -19.597 0.960 1.385 1.00 80.00 849 LYS A CA 1
ATOM 6665 C C . LYS A 1 849 ? -19.702 0.961 2.906 1.00 80.00 849 LYS A C 1
ATOM 6667 O O . LYS A 1 849 ? -19.368 -0.027 3.549 1.00 80.00 849 LYS A O 1
ATOM 6672 N N . GLN A 1 850 ? -20.262 2.027 3.483 1.00 65.00 850 GLN A N 1
ATOM 6673 C CA . GLN A 1 850 ? -20.475 2.154 4.938 1.00 65.00 850 GLN A CA 1
ATOM 6674 C C . GLN A 1 850 ? -21.380 1.063 5.550 1.00 65.00 850 GLN A C 1
ATOM 6676 O O . GLN A 1 850 ? -21.452 0.935 6.765 1.00 65.00 850 GLN A O 1
ATOM 6681 N N . THR A 1 851 ? -22.066 0.262 4.730 1.00 60.28 851 THR A N 1
ATOM 6682 C CA . THR A 1 851 ? -22.798 -0.943 5.156 1.00 60.28 851 THR A CA 1
ATOM 6683 C C . THR A 1 851 ? -21.915 -2.200 5.219 1.00 60.28 851 THR A C 1
ATOM 6685 O O . THR A 1 851 ? -22.443 -3.305 5.308 1.00 60.28 851 THR A O 1
ATOM 6688 N N . GLY A 1 852 ? -20.595 -2.066 5.053 1.00 58.53 852 GLY A N 1
ATOM 6689 C CA . GLY A 1 852 ? -19.623 -3.156 4.900 1.00 58.53 852 GLY A CA 1
ATOM 6690 C C . GLY A 1 852 ? -19.694 -3.893 3.553 1.00 58.53 852 GLY A C 1
ATOM 6691 O O . GLY A 1 852 ? -18.822 -4.703 3.243 1.00 58.53 852 GLY A O 1
ATOM 6692 N N . VAL A 1 853 ? -20.732 -3.658 2.743 1.00 61.44 853 VAL A N 1
ATOM 6693 C CA . VAL A 1 853 ? -20.968 -4.385 1.486 1.00 61.44 853 VAL A CA 1
ATOM 6694 C C . VAL A 1 853 ? -19.988 -3.918 0.409 1.00 61.44 853 VAL A C 1
ATOM 6696 O O . VAL A 1 853 ? -19.823 -2.716 0.179 1.00 61.44 853 VAL A O 1
ATOM 6699 N N . ALA A 1 854 ? -19.373 -4.878 -0.283 1.00 64.38 854 ALA A N 1
ATOM 6700 C CA . ALA A 1 854 ? -18.507 -4.612 -1.424 1.00 64.38 854 ALA A CA 1
ATOM 6701 C C . ALA A 1 854 ? -19.305 -3.958 -2.568 1.00 64.38 854 ALA A C 1
ATOM 6703 O O . ALA A 1 854 ? -20.316 -4.486 -3.031 1.00 64.38 854 ALA A O 1
ATOM 6704 N N . GLY A 1 855 ? -18.854 -2.785 -2.996 1.00 66.25 855 GLY A N 1
ATOM 6705 C CA . GLY A 1 855 ? -19.398 -2.010 -4.100 1.00 66.25 855 GLY A CA 1
ATOM 6706 C C . GLY A 1 855 ? -18.842 -2.445 -5.453 1.00 66.25 855 GLY A C 1
ATOM 6707 O O . GLY A 1 855 ? -18.639 -3.632 -5.716 1.00 66.25 855 GLY A O 1
ATOM 6708 N N . CYS A 1 856 ? -18.625 -1.472 -6.340 1.00 69.19 856 CYS A N 1
ATOM 6709 C CA . CYS A 1 856 ? -18.052 -1.761 -7.653 1.00 69.19 856 CYS A CA 1
ATOM 6710 C C . CYS A 1 856 ? -16.615 -2.300 -7.524 1.00 69.19 856 CYS A C 1
ATOM 6712 O O . CYS A 1 856 ? -15.866 -1.891 -6.632 1.00 69.19 856 CYS A O 1
ATOM 6714 N N . ARG A 1 857 ? -16.238 -3.205 -8.435 1.00 76.81 857 ARG A N 1
ATOM 6715 C CA . ARG A 1 857 ? -14.877 -3.730 -8.585 1.00 76.81 857 ARG A CA 1
ATOM 6716 C C . ARG A 1 857 ? -14.312 -3.258 -9.918 1.00 76.81 857 ARG A C 1
ATOM 6718 O O . ARG A 1 857 ? -14.917 -3.512 -10.958 1.00 76.81 857 ARG A O 1
ATOM 6725 N N . THR A 1 858 ? -13.142 -2.636 -9.887 1.00 74.62 858 THR A N 1
ATOM 6726 C CA . THR A 1 858 ? -12.453 -2.127 -11.078 1.00 74.62 858 THR A CA 1
ATOM 6727 C C . THR A 1 858 ? -11.050 -2.715 -11.143 1.00 74.62 858 THR A C 1
ATOM 6729 O O . THR A 1 858 ? -10.356 -2.796 -10.131 1.00 74.62 858 THR A O 1
ATOM 6732 N N . PHE A 1 859 ? -10.620 -3.128 -12.333 1.00 72.56 859 PHE A N 1
ATOM 6733 C CA . PHE A 1 859 ? -9.303 -3.723 -12.553 1.00 72.56 859 PHE A CA 1
ATOM 6734 C C . PHE A 1 859 ? -8.410 -2.806 -13.380 1.00 72.56 859 PHE A C 1
ATOM 6736 O O . PHE A 1 859 ? -8.877 -2.089 -14.264 1.00 72.56 859 PHE A O 1
ATOM 6743 N N . MET A 1 860 ? -7.108 -2.885 -13.127 1.00 75.69 860 MET A N 1
ATOM 6744 C CA . MET A 1 860 ? -6.085 -2.310 -13.991 1.00 75.69 860 MET A CA 1
ATOM 6745 C C . MET A 1 860 ? -4.930 -3.296 -14.149 1.00 75.69 860 MET A C 1
ATOM 6747 O O . MET A 1 860 ? -4.415 -3.824 -13.162 1.00 75.69 860 MET A O 1
ATOM 6751 N N . GLU A 1 861 ? -4.509 -3.533 -15.387 1.00 72.88 861 GLU A N 1
ATOM 6752 C CA . GLU A 1 861 ? -3.310 -4.315 -15.683 1.00 72.88 861 GLU A CA 1
ATOM 6753 C C . GLU A 1 861 ? -2.056 -3.480 -15.402 1.00 72.88 861 GLU A C 1
ATOM 6755 O O . GLU A 1 861 ? -1.949 -2.329 -15.821 1.00 72.88 861 GLU A O 1
ATOM 6760 N N . LEU A 1 862 ? -1.109 -4.058 -14.665 1.00 75.75 862 LEU A N 1
ATOM 6761 C CA . LEU A 1 862 ? 0.176 -3.445 -14.329 1.00 75.75 862 LEU A CA 1
ATOM 6762 C C . LEU A 1 862 ? 1.237 -4.543 -14.247 1.00 75.75 862 LEU A C 1
ATOM 6764 O O . LEU A 1 862 ? 0.969 -5.626 -13.736 1.00 75.75 862 LEU A O 1
ATOM 6768 N N . ALA A 1 863 ? 2.462 -4.268 -14.685 1.00 77.06 863 ALA A N 1
ATOM 6769 C CA . ALA A 1 863 ? 3.553 -5.233 -14.591 1.00 77.06 863 ALA A CA 1
ATOM 6770 C C . ALA A 1 863 ? 4.151 -5.248 -13.173 1.00 77.06 863 ALA A C 1
ATOM 6772 O O . ALA A 1 863 ? 4.765 -4.267 -12.751 1.00 77.06 863 ALA A O 1
ATOM 6773 N N . SER A 1 864 ? 3.998 -6.362 -12.443 1.00 78.50 864 SER A N 1
ATOM 6774 C CA . SER A 1 864 ? 4.515 -6.530 -11.069 1.00 78.50 864 SER A CA 1
ATOM 6775 C C . SER A 1 864 ? 4.213 -5.335 -10.144 1.00 78.50 864 SER A C 1
ATOM 6777 O O . SER A 1 864 ? 5.150 -4.739 -9.596 1.00 78.50 864 SER A O 1
ATOM 6779 N N . PRO A 1 865 ? 2.929 -4.950 -9.981 1.00 88.19 865 PRO A N 1
ATOM 6780 C CA . PRO A 1 865 ? 2.562 -3.797 -9.183 1.00 88.19 865 PRO A CA 1
ATOM 6781 C C . PRO A 1 865 ? 2.913 -4.033 -7.716 1.00 88.19 865 PRO A C 1
ATOM 6783 O O . PRO A 1 865 ? 2.775 -5.141 -7.195 1.00 88.19 865 PRO A O 1
ATOM 6786 N N . ARG A 1 866 ? 3.374 -2.987 -7.031 1.00 89.50 866 ARG A N 1
ATOM 6787 C CA . ARG A 1 866 ? 3.710 -3.035 -5.602 1.00 89.50 866 ARG A CA 1
ATOM 6788 C C . ARG A 1 866 ? 3.238 -1.777 -4.900 1.00 89.50 866 ARG A C 1
ATOM 6790 O O . ARG A 1 866 ? 3.594 -0.671 -5.299 1.00 89.50 866 ARG A O 1
ATOM 6797 N N . TYR A 1 867 ? 2.434 -1.943 -3.855 1.00 92.50 867 TYR A N 1
ATOM 6798 C CA . TYR A 1 867 ? 2.025 -0.835 -2.997 1.00 92.50 867 TYR A CA 1
ATOM 6799 C C . TYR A 1 867 ? 3.235 -0.319 -2.213 1.00 92.50 867 TYR A C 1
ATOM 6801 O O . TYR A 1 867 ? 3.930 -1.110 -1.576 1.00 92.50 867 TYR A O 1
ATOM 6809 N N . ILE A 1 868 ? 3.480 0.995 -2.259 1.00 93.38 868 ILE A N 1
ATOM 6810 C CA . ILE A 1 868 ? 4.613 1.624 -1.562 1.00 93.38 868 ILE A CA 1
ATOM 6811 C C . ILE A 1 868 ? 4.191 2.663 -0.515 1.00 93.38 868 ILE A C 1
ATOM 6813 O O . ILE A 1 868 ? 5.036 3.110 0.257 1.00 93.38 868 ILE A O 1
ATOM 6817 N N . GLY A 1 869 ? 2.923 3.079 -0.452 1.00 92.00 869 GLY A N 1
ATOM 6818 C CA . GLY A 1 869 ? 2.434 3.979 0.600 1.00 92.00 869 GLY A CA 1
ATOM 6819 C C . GLY A 1 869 ? 1.194 4.788 0.223 1.00 92.00 869 GLY A C 1
ATOM 6820 O O . GLY A 1 869 ? 0.770 4.815 -0.930 1.00 92.00 869 GLY A O 1
ATOM 6821 N N . SER A 1 870 ? 0.612 5.471 1.206 1.00 90.50 870 SER A N 1
ATOM 6822 C CA . SER A 1 870 ? -0.533 6.369 1.015 1.00 90.50 870 SER A CA 1
ATOM 6823 C C . SER A 1 870 ? -0.134 7.633 0.250 1.00 90.50 870 SER A C 1
ATOM 6825 O O . SER A 1 870 ? 0.888 8.248 0.561 1.00 90.50 870 SER A O 1
ATOM 6827 N N . ALA A 1 871 ? -0.965 8.065 -0.702 1.00 87.81 871 ALA A N 1
ATOM 6828 C CA . ALA A 1 871 ? -0.790 9.353 -1.370 1.00 87.81 871 ALA A CA 1
ATOM 6829 C C . ALA A 1 871 ? -1.471 10.496 -0.597 1.00 87.81 871 ALA A C 1
ATOM 6831 O O . ALA A 1 871 ? -2.289 10.266 0.296 1.00 87.81 871 ALA A O 1
ATOM 6832 N N . GLN A 1 872 ? -1.118 11.738 -0.947 1.00 83.50 872 GLN A N 1
ATOM 6833 C CA . GLN A 1 872 ? -1.623 12.951 -0.287 1.00 83.50 872 GLN A CA 1
ATOM 6834 C C . GLN A 1 872 ? -3.137 13.144 -0.476 1.00 83.50 872 GLN A C 1
ATOM 6836 O O . GLN A 1 872 ? -3.808 13.651 0.419 1.00 83.50 872 GLN A O 1
ATOM 6841 N N . ALA A 1 873 ? -3.682 12.732 -1.624 1.00 83.06 873 ALA A N 1
ATOM 6842 C CA . ALA A 1 873 ? -5.115 12.801 -1.886 1.00 83.06 873 ALA A CA 1
ATOM 6843 C C . ALA A 1 873 ? -5.903 11.749 -1.076 1.00 83.06 873 ALA A C 1
ATOM 6845 O O . ALA A 1 873 ? -5.419 10.647 -0.783 1.00 83.06 873 ALA A O 1
ATOM 6846 N N . ALA A 1 874 ? -7.143 12.095 -0.722 1.00 83.12 874 ALA A N 1
ATOM 6847 C CA . ALA A 1 874 ? -8.105 11.148 -0.165 1.00 83.12 874 ALA A CA 1
ATOM 6848 C C . ALA A 1 874 ? -8.437 10.060 -1.204 1.00 83.12 874 ALA A C 1
ATOM 6850 O O . ALA A 1 874 ? -8.443 10.332 -2.405 1.00 83.12 874 ALA A O 1
ATOM 6851 N N . GLY A 1 875 ? -8.652 8.822 -0.753 1.00 85.38 875 GLY A N 1
ATOM 6852 C CA . GLY A 1 875 ? -8.870 7.677 -1.645 1.00 85.38 875 GLY A CA 1
ATOM 6853 C C . GLY A 1 875 ? -7.673 7.293 -2.532 1.00 85.38 875 GLY A C 1
ATOM 6854 O O . GLY A 1 875 ? -7.854 6.515 -3.463 1.00 85.38 875 GLY A O 1
ATOM 6855 N N . ALA A 1 876 ? -6.465 7.829 -2.290 1.00 90.06 876 ALA A N 1
ATOM 6856 C CA . ALA A 1 876 ? -5.315 7.647 -3.180 1.00 90.06 876 ALA A CA 1
ATOM 6857 C C . ALA A 1 876 ? -4.096 6.949 -2.544 1.00 90.06 876 ALA A C 1
ATOM 6859 O O . ALA A 1 876 ? -3.795 7.120 -1.353 1.00 90.06 876 ALA A O 1
ATOM 6860 N N . ILE A 1 877 ? -3.356 6.210 -3.379 1.00 93.44 877 ILE A N 1
ATOM 6861 C CA . ILE A 1 877 ? -2.134 5.459 -3.046 1.00 93.44 877 ILE A CA 1
ATOM 6862 C C . ILE A 1 877 ? -1.004 5.687 -4.060 1.00 93.44 877 ILE A C 1
ATOM 6864 O O . ILE A 1 877 ? -1.237 5.975 -5.236 1.00 93.44 877 ILE A O 1
ATOM 6868 N N . TYR A 1 878 ? 0.230 5.503 -3.594 1.00 93.00 878 TYR A N 1
ATOM 6869 C CA . TYR A 1 878 ? 1.414 5.326 -4.424 1.00 93.00 878 TYR A CA 1
ATOM 6870 C C . TYR A 1 878 ? 1.667 3.832 -4.675 1.00 93.00 878 TYR A C 1
ATOM 6872 O O . TYR A 1 878 ? 1.726 3.020 -3.743 1.00 93.00 878 TYR A O 1
ATOM 6880 N N . LEU A 1 879 ? 1.887 3.485 -5.940 1.00 92.88 879 LEU A N 1
ATOM 6881 C CA . LEU A 1 879 ? 2.307 2.158 -6.393 1.00 92.88 879 LEU A CA 1
ATOM 6882 C C . LEU A 1 879 ? 3.580 2.275 -7.227 1.00 92.88 879 LEU A C 1
ATOM 6884 O O . LEU A 1 879 ? 3.811 3.303 -7.862 1.00 92.88 879 LEU A O 1
ATOM 6888 N N . THR A 1 880 ? 4.366 1.204 -7.299 1.00 92.06 880 THR A N 1
ATOM 6889 C CA . THR A 1 880 ? 5.313 1.014 -8.400 1.00 92.06 880 THR A CA 1
ATOM 6890 C C . THR A 1 880 ? 4.839 -0.034 -9.388 1.00 92.06 880 THR A C 1
ATOM 6892 O O . THR A 1 880 ? 4.218 -1.019 -9.002 1.00 92.06 880 THR A O 1
ATOM 6895 N N . SER A 1 881 ? 5.163 0.183 -10.662 1.00 89.44 881 SER A N 1
ATOM 6896 C CA . SER A 1 881 ? 5.134 -0.821 -11.731 1.00 89.44 881 SER A CA 1
ATOM 6897 C C . SER A 1 881 ? 6.584 -1.116 -12.117 1.00 89.44 881 SER A C 1
ATOM 6899 O O . SER A 1 881 ? 7.437 -0.223 -12.085 1.00 89.44 881 SER A O 1
ATOM 6901 N N . SER A 1 882 ? 6.926 -2.373 -12.384 1.00 82.38 882 SER A N 1
ATOM 6902 C CA . SER A 1 882 ? 8.315 -2.799 -12.593 1.00 82.38 882 SER A CA 1
ATOM 6903 C C . SER A 1 882 ? 8.418 -3.827 -13.712 1.00 82.38 882 SER A C 1
ATOM 6905 O O . SER A 1 882 ? 7.884 -4.928 -13.620 1.00 82.38 882 SER A O 1
ATOM 6907 N N . THR A 1 883 ? 9.173 -3.472 -14.747 1.00 78.19 883 THR A N 1
ATOM 6908 C CA . THR A 1 883 ? 9.528 -4.336 -15.882 1.00 78.19 883 THR A CA 1
ATOM 6909 C C . THR A 1 883 ? 11.038 -4.593 -15.893 1.00 78.19 883 THR A C 1
ATOM 6911 O O . THR A 1 883 ? 11.776 -4.036 -15.078 1.00 78.19 883 THR A O 1
ATOM 6914 N N . ASP A 1 884 ? 11.535 -5.420 -16.814 1.00 69.75 884 ASP A N 1
ATOM 6915 C CA . ASP A 1 884 ? 12.975 -5.693 -16.924 1.00 69.75 884 ASP A CA 1
ATOM 6916 C C . ASP A 1 884 ? 13.808 -4.440 -17.261 1.00 69.75 884 ASP A C 1
ATOM 6918 O O . ASP A 1 884 ? 14.951 -4.331 -16.812 1.00 69.75 884 ASP A O 1
ATOM 6922 N N . SER A 1 885 ? 13.241 -3.479 -18.002 1.00 73.81 885 SER A N 1
ATOM 6923 C CA . SER A 1 885 ? 13.932 -2.272 -18.484 1.00 73.81 885 SER A CA 1
ATOM 6924 C C . SER A 1 885 ? 13.574 -0.974 -17.749 1.00 73.81 885 SER A C 1
ATOM 6926 O O . SER A 1 885 ? 14.367 -0.032 -17.794 1.00 73.81 885 SER A O 1
ATOM 6928 N N . ARG A 1 886 ? 12.412 -0.914 -17.082 1.00 82.25 886 ARG A N 1
ATOM 6929 C CA . ARG A 1 886 ? 11.806 0.324 -16.560 1.00 82.25 886 ARG A CA 1
ATOM 6930 C C . ARG A 1 886 ? 11.116 0.116 -15.211 1.00 82.25 886 ARG A C 1
ATOM 6932 O O . ARG A 1 886 ? 10.377 -0.857 -15.035 1.00 82.25 886 ARG A O 1
ATOM 6939 N N . THR A 1 887 ? 11.302 1.064 -14.292 1.00 88.19 887 THR A N 1
ATOM 6940 C CA . THR A 1 887 ? 10.516 1.200 -13.052 1.00 88.19 887 THR A CA 1
ATOM 6941 C C . THR A 1 887 ? 9.702 2.494 -13.109 1.00 88.19 887 THR A C 1
ATOM 6943 O O . THR A 1 887 ? 10.234 3.559 -13.413 1.00 88.19 887 THR A O 1
ATOM 6946 N N . GLU A 1 888 ? 8.418 2.422 -12.774 1.00 89.94 888 GLU A N 1
ATOM 6947 C CA . GLU A 1 888 ? 7.520 3.578 -12.675 1.00 89.94 888 GLU A CA 1
ATOM 6948 C C . GLU A 1 888 ? 6.983 3.728 -11.256 1.00 89.94 888 GLU A C 1
ATOM 6950 O O . GLU A 1 888 ? 6.753 2.728 -10.577 1.00 89.94 888 GLU A O 1
ATOM 6955 N N . VAL A 1 889 ? 6.716 4.966 -10.842 1.00 90.69 889 VAL A N 1
ATOM 6956 C CA . VAL A 1 889 ? 5.887 5.291 -9.676 1.00 90.69 889 VAL A CA 1
ATOM 6957 C C . VAL A 1 889 ? 4.595 5.917 -10.179 1.00 90.69 889 VAL A C 1
ATOM 6959 O O . VAL A 1 889 ? 4.632 6.927 -10.884 1.00 90.69 889 VAL A O 1
ATOM 6962 N N . LEU A 1 890 ? 3.462 5.337 -9.798 1.00 90.25 890 LEU A N 1
ATOM 6963 C CA . LEU A 1 890 ? 2.126 5.783 -10.170 1.00 90.25 890 LEU A CA 1
ATOM 6964 C C . LEU A 1 890 ? 1.386 6.311 -8.940 1.00 90.25 890 LEU A C 1
ATOM 6966 O O . LEU A 1 890 ? 1.492 5.748 -7.848 1.00 90.25 890 LEU A O 1
ATOM 6970 N N . VAL A 1 891 ? 0.600 7.368 -9.138 1.00 90.19 891 VAL A N 1
ATOM 6971 C CA . VAL A 1 891 ? -0.458 7.783 -8.212 1.00 90.19 891 VAL A CA 1
ATOM 6972 C C . VAL A 1 891 ? -1.775 7.265 -8.756 1.00 90.19 891 VAL A C 1
ATOM 6974 O O . VAL A 1 891 ? -2.157 7.624 -9.871 1.00 90.19 891 VAL A O 1
ATOM 6977 N N . LEU A 1 892 ? -2.473 6.460 -7.962 1.00 88.81 892 LEU A N 1
ATOM 6978 C CA . LEU A 1 892 ? -3.861 6.095 -8.220 1.00 88.81 892 LEU A CA 1
ATOM 6979 C C . LEU A 1 892 ? -4.762 6.728 -7.181 1.00 88.81 892 LEU A C 1
ATOM 6981 O O . LEU A 1 892 ? -4.439 6.724 -5.996 1.00 88.81 892 LEU A O 1
ATOM 6985 N N . GLN A 1 893 ? -5.907 7.200 -7.648 1.00 84.50 893 GLN A N 1
ATOM 6986 C CA . GLN A 1 893 ? -7.069 7.540 -6.846 1.00 84.50 893 GLN A CA 1
ATOM 6987 C C . GLN A 1 893 ? -8.181 6.569 -7.256 1.00 84.50 893 GLN A C 1
ATOM 6989 O O . GLN A 1 893 ? -8.297 6.271 -8.448 1.00 84.50 893 GLN A O 1
ATOM 6994 N N . GLY A 1 894 ? -8.899 6.022 -6.274 1.00 66.81 894 GLY A N 1
ATOM 6995 C CA . GLY A 1 894 ? -10.010 5.094 -6.511 1.00 66.81 894 GLY A CA 1
ATOM 6996 C C . GLY A 1 894 ? -11.256 5.771 -7.064 1.00 66.81 894 GLY A C 1
ATOM 6997 O O . GLY A 1 894 ? -11.480 6.968 -6.755 1.00 66.81 894 GLY A O 1
#

InterPro domains:
  IPR001180 Citron homology (CNH) domain [PF00780] (594-851)
  IPR001180 Citron homology (CNH) domain [PS50219] (583-875)
  IPR001180 Citron homology (CNH) domain [SM00036] (582-883)
  IPR001849 Pleckstrin homology domain [PF00169] (436-549)
  IPR001849 Pleckstrin homology domain [PS50003] (434-550)
  IPR001849 Pleckstrin homology domain [SM00233] (435-552)
  IPR002219 Protein kinase C-like, phorbol ester/diacylglycerol-binding domain [PS00479] (356-404)
  IPR002219 Protein kinase C-like, phorbol ester/diacylglycerol-binding domain [PS50081] (355-404)
  IPR002219 Protein kinase C-like, phorbol ester/diacylglycerol-binding domain [SM00109] (354-404)
  IPR011993 PH-like domain superfamily [G3DSA:2.30.29.30] (435-552)
  IPR046349 C1-like domain superfamily [SSF57889] (346-407)
  IPR050839 Rho-associated Serine/Threonine Kinase [PTHR22988] (7-882)

Solvent-accessible surface area (backbone atoms only — not comparable to full-atom values): 52166 Å² total; per-residue (Å²): 110,67,70,58,51,54,52,49,52,54,48,52,54,50,48,53,53,49,52,54,52,47,52,53,48,54,51,48,50,50,53,51,50,52,51,49,52,55,48,52,54,51,51,53,55,50,53,52,52,47,54,51,52,53,49,52,53,50,54,50,52,53,53,48,52,57,48,54,53,49,52,49,54,55,47,56,52,48,53,53,49,51,55,50,52,53,53,50,52,53,52,52,53,49,52,51,54,56,48,56,53,48,53,52,50,54,54,52,54,47,59,53,48,54,55,50,51,53,53,50,49,58,49,49,62,51,49,53,52,51,53,53,49,54,47,56,54,48,53,53,52,52,55,52,50,52,55,51,51,54,51,52,52,52,52,50,51,54,49,52,53,50,51,54,53,49,51,60,49,49,55,51,50,52,50,54,49,52,53,49,53,53,53,51,54,52,50,52,53,49,52,52,54,52,50,53,50,50,54,50,52,52,52,51,49,55,52,51,50,54,50,51,53,53,51,55,72,63,67,75,77,69,87,90,88,88,84,86,87,84,86,90,86,87,82,86,83,87,90,82,86,86,90,81,85,74,74,66,59,60,58,51,50,52,50,53,50,52,50,50,50,53,50,49,49,52,49,49,53,53,48,50,53,48,51,53,55,55,71,73,66,74,93,77,88,80,88,88,88,86,84,86,90,83,85,80,90,80,89,77,91,83,87,84,89,88,82,88,86,89,88,88,88,82,90,84,86,81,90,84,85,85,87,85,84,87,85,86,88,88,86,80,89,87,88,88,89,86,84,90,76,89,77,79,73,78,74,88,72,86,79,65,81,45,62,67,49,70,46,76,46,67,25,91,47,58,44,63,16,77,70,62,65,48,81,39,46,44,40,40,69,28,27,34,24,72,78,68,58,51,38,21,44,62,89,40,56,84,70,48,72,78,42,52,60,72,60,68,76,55,49,52,57,48,50,56,58,48,50,69,63,52,74,80,79,66,83,90,74,82,96,77,84,73,72,70,51,72,50,68,34,27,34,71,42,86,99,50,94,58,69,44,77,29,48,35,38,33,55,66,42,34,40,39,33,28,49,76,93,52,96,89,54,80,48,77,68,47,76,47,74,42,72,49,94,65,42,46,67,46,81,33,79,63,62,58,69,83,81,44,72,92,52,58,85,84,51,37,66,26,28,35,40,41,38,36,43,51,80,50,96,88,55,84,60,53,76,48,57,41,31,36,84,42,68,70,51,33,53,54,52,50,53,50,55,53,48,32,50,58,54,81,80,69,66,100,82,80,68,87,82,87,77,66,95,65,95,60,84,72,75,57,47,74,60,43,80,25,53,64,96,67,50,68,57,74,42,20,42,44,75,80,50,102,43,33,40,35,38,22,11,64,86,15,33,29,41,43,53,58,80,58,51,96,88,57,77,78,41,60,37,40,83,45,45,29,22,58,46,66,48,79,40,79,93,75,45,34,32,40,32,34,30,36,94,61,16,30,42,28,43,30,53,40,69,61,48,53,54,37,58,67,44,46,86,81,44,82,27,70,56,78,73,43,72,48,84,99,50,61,51,43,80,50,72,44,72,39,55,39,88,92,40,50,35,37,42,40,28,27,67,48,36,38,38,35,23,39,58,36,85,92,74,75,45,70,44,82,75,50,80,44,81,43,98,39,38,55,40,30,64,37,66,41,83,75,28,32,40,37,18,27,72,51,53,30,33,35,30,80,85,85,65,50,75,42,73,32,62,40,88,83,42,72,92,44,44,53,74,77,64,42,26,68,77,70,76,34,34,38,54,43,56,42,78,71,43,62,91,90,47,93,71,47,30,32,40,41,29,37,60,69,36,27,42,39,20,36,83,70,32,39,79,68,38,96,67,69,48,71,62,96,60,73,67,51,49,78,50,78,32,72,54,29,37,38,38,29,24,69,56,28,36,42,38,34,36,46,40,99,78,65,48,77,53,64,74,47,68,42,81,36,50,49,41,41,78,26,36,80,39,94,55,82,30,20,33,33,33,32,34,46,57,99,66,40,33,36,34,30,41,40,62,112

Foldseek 3Di:
DVVVVVVVVVVVVVVVVVVVVVVVVVVVVVVVVVVVVVVVVVVVVVVVVVVVVVVVVVVVVVVVVVVVVVVVVVVVVVVVVVVVVVVVVVVVVVVVVVVVVVVVVVVVVVVVVVVVVVVVVVVVVVVVVVVVVVVVVVVVVVVVVVVVVVVVVVVVVVVVVVVVVVVVVVVVVVVVVVVVVVVVVVVVVVVVVVVVVVVVVVVVVVVVVVVVVVVVVVVVPDDDDDDDDDDDDDDDDDDDDDDDDDPVVVVVVVVVVVVVVVVVVVVVVVVVVVVVVVVVDDDDDDDDDDDDDDDDDDDDDDDDDDDDDDDDDDDDDDDDDDDDDDDDDDDDDDDDDDDDDDDPDDDDDPPPQAFFPKDKDFDLFWDQAPALRDIDFGLDIWIAGPPLRHIHRPVCPVVDPRGSPDHPVVVVVVVVVVVVVVVVPDDDDDPDCQPKDKDWKWWADDPDFDTDIWIWIDGQQKIWTFDDPDDPDGHTPDIDGLADLFWHKDKFQADACVRCVRDDPVQRSQKMKIWIGGPDPPDDIDITIIGDPDNVRSVVVSVSNVVSNVPVQDDDPPDGPDDDSQPDDQDWDFQDKAFDPLDFAFQAWDDLDPFKIWTATQAFIWIAGPSGDPPDGIQGAPPWHHWHDWDDDPVLQWIWTQTDPFRFIWIFGSVQVVVQNVCSVPDRGYGDIDTAPPDTQWSDKDWDDEPNWIWIWTFHFFKIWIWTQDPVVRHTHTQDIDGHPGRWQEWAADNQAIWTWGQAIWGARSVVRDIDGQADPVAPLCCCVVPVCVVSVKTWNYKDFQDDPPDPWTWIWTDIQAWIFIDTNRNHGQANDIGGDPHGFRDWDDFPQWIWTDDQFKIWIWGQDPSRDTDDIDMDGAHRKAWHAADPDGQKGWIWGDDPGMITIIITHD

Nearest PDB structures (foldseek):
  7z6e-assembly4_D  TM=4.947E-01  e=3.111E-26  Caenorhabditis elegans
  7z6e-assembly3_C  TM=4.882E-01  e=1.549E-25  Caenorhabditis elegans
  7z6e-assembly5_E  TM=4.843E-01  e=1.626E-25  Caenorhabditis elegans